Protein 4RNL (pdb70)

Solvent-accessible surface area: 49473 Å² total

InterPro domains:
  IPR008183 Aldose 1-/Glucose-6-phosphate 1-epimerase [PF01263] (24-338)
  IPR011013 Galactose mutarotase-like domain superfamily [SSF74650] (11-341)
  IPR014718 Glycoside hydrolase-type carbohydrate-binding [G3DSA:2.70.98.10] (1-343)
  IPR015443 Aldose 1-epimerase/Galactose mutarotase [PIRSF005096] (6-342)
  IPR047215 Galactose mutarotase-like [cd09019] (24-340)

Sequence (1356 aa):
ARTQQVSSREEPFGTLDDGTRVDRWTLESGPAGLRVRVLTYGGIVQTVEAPDRDGRGQLALGFADLASYAAHGGSYFGALVGRYANRIAGASFVLDGRTDALTPNNGRHSLHGGPGGFSSRVVWDAREVDGGVQLHRVSPDGEEGFPGALDVRVTYTLSAGALRRIVSCATTDAPTVVNLTNHTYLNLGGDGSGSAAGHELRLAASSRRYTPVDGTGIPVPGAPAEVTGTRFDFRAARAVAGAYDHNFALDGGVRREAPRTVAELYDPRSGRALALATTEPGLQLYTADHLDGTLTGTSGVPYGPAAGLALETQHFPDSPNRPDFPSTVLRPGESYRSETVYAFSVRNARTQVSREPFGTLDDGTRVDRWTLESGPAGLRVRVLTYGGIVQTVEAPDRDGRGQLALGFADLASYAAHGGSYFGALVGRYANRIAGASFVLDGRRTDALTPNNGRHSLHGGPGGFSSRVVWDAREVDGGVQLHRVSPDGEEGFPGALDVRRVTYTLSAGALRRIVSCATTDAPTVVNLTNHTYLNLGGDGSGSAAGHELRLAASSRRYTPVDGTGIPVPGAPAEVTGTRFDFRAARAVAGAYDHNFALDGGVREAPRTVAELYDPRSGRALALATTEPGLQLYTADHLDGTLTGTSGVPYGPAAGLALETQHFPDSPNRPDFPSTVLRPGESYRSETVYAFSVRARTQVSREPFGTLDDGTRVDRWTLESGPAGLRVRRVLTYGGIVQTVEAPDRDGRGQLALGFADLASYAAHGGSYFGALVGRYANRIAGASFVLDGRTDALTPNNGRRHSLHGGPGGFSSRVVWDAREVDGGVQLHRVSPDGEEGFPGALDVRRVTYTLSAGALRRIVSCATTDAPTVVVNLTNHTYLNLGGDGSGSAAGHELRLAASSRRYTPVDGTGIPVPGAPAEVTGTRRFDFRAARAVAGAYDHNFALDGGVREAPRTVAELYDPRSGRALALATTEPGLQLYTADHLDGTLTGTSGVPYGPAAGLALETQHFPDSPNRPDFPSTVLRPGESYRSETVYAFSVRRTQVSREPFGTTLDDGTRVDRWTLESGPAGLRVRVLTYGGIVQTVEAPDRDGRGQLALGFADLASYAAHGGSYFGALVGRYANRIAGASFVLDGRTDALTPNNGRHSLHGGPGGFSRVVWDAREVDGGVQQLHRVSPDGEEGFPGALDVRVTYTLSAGALRRIVSCATTDAPTVVNLTNHTYLNLGGDGSGSAAGHELRLAASSRYTPVDGTGIPVPGAPAEVTGTRRFDFRAARAVAGAYDHNFALDGGVREAPRTVAELYDPRSGRALALATTEPGLQLYTADHLDGTLTGTSGVPYGPAAGLALETQHFPDSPNRPDFPSTVLRPGESYRSETVYAFSVR

CATH classification: 2.70.98.10

Structure (mmCIF, N/CA/C/O backbone):
data_4RNL
#
_entry.id   4RNL
#
_cell.length_a   47.425
_cell.length_b   115.800
_cell.length_c   261.345
_cell.angle_alpha   90.00
_cell.angle_beta   90.00
_cell.angle_gamma   90.00
#
_symmetry.space_group_name_H-M   'P 21 21 21'
#
loop_
_entity.id
_entity.type
_entity.pdbx_description
1 polymer 'possible galactose mutarotase'
2 non-polymer GLYCEROL
3 non-polymer 'PHOSPHATE ION'
4 water water
#
loop_
_atom_site.group_PDB
_atom_site.id
_atom_site.type_symbol
_atom_site.label_atom_id
_atom_site.label_alt_id
_atom_site.label_comp_id
_atom_site.label_asym_id
_atom_site.label_entity_id
_atom_site.label_seq_id
_atom_site.pdbx_PDB_ins_code
_atom_site.Cartn_x
_atom_site.Cartn_y
_atom_site.Cartn_z
_atom_site.occupancy
_atom_site.B_iso_or_equiv
_atom_site.auth_seq_id
_atom_site.auth_comp_id
_atom_site.auth_asym_id
_atom_site.auth_atom_id
_atom_site.pdbx_PDB_model_num
ATOM 1 N N . ALA A 1 3 ? 29.086 45.264 194.439 1.00 39.71 0 ALA A N 1
ATOM 2 C CA . ALA A 1 3 ? 29.219 44.150 193.509 1.00 38.32 0 ALA A CA 1
ATOM 3 C C . ALA A 1 3 ? 28.319 42.984 193.912 1.00 37.56 0 ALA A C 1
ATOM 4 O O . ALA A 1 3 ? 28.021 42.785 195.093 1.00 36.92 0 ALA A O 1
ATOM 14 N N . ARG A 1 5 ? 27.674 38.689 193.658 1.00 23.14 2 ARG A N 1
ATOM 15 C CA . ARG A 1 5 ? 28.477 37.469 193.603 1.00 22.25 2 ARG A CA 1
ATOM 16 C C . ARG A 1 5 ? 28.509 36.922 192.177 1.00 26.05 2 ARG A C 1
ATOM 17 O O . ARG A 1 5 ? 27.495 36.927 191.485 1.00 23.41 2 ARG A O 1
ATOM 25 N N . THR A 1 6 ? 29.665 36.447 191.733 1.00 17.05 3 THR A N 1
ATOM 26 C CA . THR A 1 6 ? 29.746 35.892 190.386 1.00 15.60 3 THR A CA 1
ATOM 27 C C . THR A 1 6 ? 29.009 34.559 190.288 1.00 15.81 3 THR A C 1
ATOM 28 O O . THR A 1 6 ? 29.233 33.655 191.099 1.00 17.88 3 THR A O 1
ATOM 32 N N . GLN A 1 7 ? 28.100 34.454 189.321 1.00 15.33 4 GLN A N 1
ATOM 33 C CA A GLN A 1 7 ? 27.359 33.214 189.084 0.56 16.21 4 GLN A CA 1
ATOM 34 C CA B GLN A 1 7 ? 27.366 33.217 189.094 0.44 16.39 4 GLN A CA 1
ATOM 35 C C . GLN A 1 7 ? 28.060 32.423 187.995 1.00 17.17 4 GLN A C 1
ATOM 36 O O . GLN A 1 7 ? 28.367 32.966 186.933 1.00 20.21 4 GLN A O 1
ATOM 47 N N . VAL A 1 8 ? 28.320 31.144 188.258 1.00 15.10 5 VAL A N 1
ATOM 48 C CA . VAL A 1 8 ? 29.020 30.298 187.289 1.00 15.04 5 VAL A CA 1
ATOM 49 C C . VAL A 1 8 ? 28.125 29.122 186.898 1.00 18.67 5 VAL A C 1
ATOM 50 O O . VAL A 1 8 ? 27.558 28.455 187.765 1.00 20.54 5 VAL A O 1
ATOM 54 N N . SER A 1 9 ? 27.977 28.894 185.596 1.00 14.15 6 SER A N 1
ATOM 55 C CA A SER A 1 9 ? 27.097 27.861 185.056 0.25 21.39 6 SER A CA 1
ATOM 56 C CA B SER A 1 9 ? 27.174 27.776 185.125 0.75 21.67 6 SER A CA 1
ATOM 57 C C . SER A 1 9 ? 27.769 27.184 183.854 1.00 18.17 6 SER A C 1
ATOM 58 O O . SER A 1 9 ? 28.556 27.813 183.160 1.00 18.83 6 SER A O 1
ATOM 63 N N . ARG A 1 10 ? 27.424 25.932 183.586 1.00 17.26 7 ARG A N 1
ATOM 64 C CA . ARG A 1 10 ? 27.985 25.203 182.451 1.00 16.58 7 ARG A CA 1
ATOM 65 C C . ARG A 1 10 ? 26.881 24.468 181.710 1.00 18.85 7 ARG A C 1
ATOM 66 O O . ARG A 1 10 ? 25.980 23.883 182.335 1.00 20.18 7 ARG A O 1
ATOM 74 N N . GLU A 1 11 ? 26.923 24.516 180.379 1.00 15.17 8 GLU A N 1
ATOM 75 C CA A GLU A 1 11 ? 25.981 23.756 179.555 0.62 18.55 8 GLU A CA 1
ATOM 76 C CA B GLU A 1 11 ? 25.984 23.759 179.551 0.38 19.59 8 GLU A CA 1
ATOM 77 C C . GLU A 1 11 ? 26.706 23.211 178.329 1.00 17.31 8 GLU A C 1
ATOM 78 O O . GLU A 1 11 ? 27.731 23.750 177.928 1.00 17.96 8 GLU A O 1
ATOM 89 N N . PRO A 1 12 ? 26.185 22.120 177.740 1.00 18.71 9 PRO A N 1
ATOM 90 C CA . PRO A 1 12 ? 26.815 21.626 176.509 1.00 19.73 9 PRO A CA 1
ATOM 91 C C . PRO A 1 12 ? 26.745 22.701 175.426 1.00 19.80 9 PRO A C 1
ATOM 92 O O . PRO A 1 12 ? 25.754 23.442 175.384 1.00 19.90 9 PRO A O 1
ATOM 96 N N . PHE A 1 13 ? 27.768 22.785 174.579 1.00 18.08 10 PHE A N 1
ATOM 97 C CA . PHE A 1 13 ? 27.808 23.782 173.507 1.00 19.28 10 PHE A CA 1
ATOM 98 C C . PHE A 1 13 ? 27.874 23.128 172.128 1.00 22.44 10 PHE A C 1
ATOM 99 O O . PHE A 1 13 ? 27.768 23.809 171.106 1.00 28.32 10 PHE A O 1
ATOM 107 N N . GLY A 1 14 ? 28.033 21.805 172.108 1.00 23.58 11 GLY A N 1
ATOM 108 C CA . GLY A 1 14 ? 27.950 21.034 170.876 1.00 26.77 11 GLY A CA 1
ATOM 109 C C . GLY A 1 14 ? 29.072 20.019 170.779 1.00 22.96 11 GLY A C 1
ATOM 110 O O . GLY A 1 14 ? 29.755 19.757 171.764 1.00 18.83 11 GLY A O 1
ATOM 111 N N . THR A 1 15 ? 29.269 19.448 169.595 1.00 19.35 12 THR A N 1
ATOM 112 C CA . THR A 1 15 ? 30.366 18.504 169.386 1.00 18.16 12 THR A CA 1
ATOM 113 C C . THR A 1 15 ? 31.200 18.913 168.181 1.00 17.67 12 THR A C 1
ATOM 114 O O . THR A 1 15 ? 30.665 19.388 167.177 1.00 23.26 12 THR A O 1
ATOM 118 N N . LEU A 1 16 ? 32.508 18.712 168.274 1.00 16.65 13 LEU A N 1
ATOM 119 C CA . LEU A 1 16 ? 33.386 18.891 167.124 1.00 16.98 13 LEU A CA 1
ATOM 120 C C . LEU A 1 16 ? 33.086 17.808 166.103 1.00 21.56 13 LEU A C 1
ATOM 121 O O . LEU A 1 16 ? 32.359 16.854 166.395 1.00 22.59 13 LEU A O 1
ATOM 126 N N . ASP A 1 17 ? 33.633 17.957 164.902 1.00 25.59 14 ASP A N 1
ATOM 127 C CA . ASP A 1 17 ? 33.408 16.975 163.850 1.00 25.71 14 ASP A CA 1
ATOM 128 C C . ASP A 1 17 ? 33.783 15.563 164.301 1.00 24.18 14 ASP A C 1
ATOM 129 O O . ASP A 1 17 ? 33.071 14.609 163.989 1.00 28.18 14 ASP A O 1
ATOM 134 N N . ASP A 1 18 ? 34.864 15.430 165.071 1.00 21.47 15 ASP A N 1
ATOM 135 C CA . ASP A 1 18 ? 35.294 14.102 165.531 1.00 24.35 15 ASP A CA 1
ATOM 136 C C . ASP A 1 18 ? 34.461 13.555 166.690 1.00 23.87 15 ASP A C 1
ATOM 137 O O . ASP A 1 18 ? 34.709 12.449 167.179 1.00 24.28 15 ASP A O 1
ATOM 142 N N . GLY A 1 19 ? 33.492 14.341 167.145 1.00 21.27 16 GLY A N 1
ATOM 143 C CA . GLY A 1 19 ? 32.563 13.872 168.154 1.00 21.29 16 GLY A CA 1
ATOM 144 C C . GLY A 1 19 ? 32.909 14.344 169.549 1.00 23.16 16 GLY A C 1
ATOM 145 O O . GLY A 1 19 ? 32.178 14.073 170.497 1.00 20.63 16 GLY A O 1
ATOM 146 N N . THR A 1 20 ? 34.020 15.060 169.682 1.00 18.67 17 THR A N 1
ATOM 147 C CA . THR A 1 20 ? 34.435 15.527 171.000 1.00 19.89 17 THR A CA 1
ATOM 148 C C . THR A 1 20 ? 33.452 16.557 171.541 1.00 19.29 17 THR A C 1
ATOM 149 O O . THR A 1 20 ? 33.163 17.549 170.884 1.00 19.06 17 THR A O 1
ATOM 153 N N . ARG A 1 21 ? 32.942 16.325 172.745 1.00 17.99 18 ARG A N 1
ATOM 154 C CA . ARG A 1 21 ? 31.986 17.254 173.339 1.00 16.59 18 ARG A CA 1
ATOM 155 C C . ARG A 1 21 ? 32.652 18.535 173.839 1.00 14.90 18 ARG A C 1
ATOM 156 O O . ARG A 1 21 ? 33.747 18.506 174.394 1.00 17.69 18 ARG A O 1
ATOM 164 N N . VAL A 1 22 ? 31.976 19.655 173.626 1.00 16.13 19 VAL A N 1
ATOM 165 C CA . VAL A 1 22 ? 32.462 20.960 174.052 1.00 12.83 19 VAL A CA 1
ATOM 166 C C . VAL A 1 22 ? 31.413 21.581 174.973 1.00 16.22 19 VAL A C 1
ATOM 167 O O . VAL A 1 22 ? 30.221 21.504 174.691 1.00 14.37 19 VAL A O 1
ATOM 171 N N . ASP A 1 23 ? 31.861 22.161 176.084 1.00 17.45 20 ASP A N 1
ATOM 172 C CA . ASP A 1 23 ? 30.968 22.839 177.022 1.00 16.24 20 ASP A CA 1
ATOM 173 C C . ASP A 1 23 ? 31.164 24.348 176.957 1.00 14.45 20 ASP A C 1
ATOM 174 O O . ASP A 1 23 ? 32.241 24.825 176.600 1.00 14.31 20 ASP A O 1
ATOM 179 N N . ARG A 1 24 ? 30.117 25.097 177.300 1.00 13.53 21 ARG A N 1
ATOM 180 C CA . ARG A 1 24 ? 30.223 26.553 177.436 1.00 11.18 21 ARG A CA 1
ATOM 181 C C . ARG A 1 24 ? 30.005 26.955 178.892 1.00 13.71 21 ARG A C 1
ATOM 182 O O . ARG A 1 24 ? 28.992 26.604 179.495 1.00 15.51 21 ARG A O 1
ATOM 190 N N . TRP A 1 25 ? 30.963 27.675 179.461 1.00 12.70 22 TRP A N 1
ATOM 191 C CA . TRP A 1 25 ? 30.853 28.138 180.841 1.00 12.16 22 TRP A CA 1
ATOM 192 C C . TRP A 1 25 ? 30.457 29.601 180.842 1.00 15.45 22 TRP A C 1
ATOM 193 O O . TRP A 1 25 ? 31.037 30.410 180.109 1.00 16.61 22 TRP A O 1
ATOM 204 N N . THR A 1 26 ? 29.461 29.943 181.655 1.00 11.80 23 THR A N 1
ATOM 205 C CA . THR A 1 26 ? 28.982 31.319 181.726 1.00 12.36 23 THR A CA 1
ATOM 206 C C . THR A 1 26 ? 29.328 31.916 183.076 1.00 16.32 23 THR A C 1
ATOM 207 O O . THR A 1 26 ? 28.985 31.355 184.120 1.00 17.65 23 THR A O 1
ATOM 211 N N . LEU A 1 27 ? 30.038 33.041 183.045 1.00 12.24 24 LEU A N 1
ATOM 212 C CA . LEU A 1 27 ? 30.379 33.783 184.254 1.00 12.86 24 LEU A CA 1
ATOM 213 C C . LEU A 1 27 ? 29.548 35.055 184.231 1.00 16.65 24 LEU A C 1
ATOM 214 O O . LEU A 1 27 ? 29.605 35.817 183.262 1.00 13.78 24 LEU A O 1
ATOM 219 N N . GLU A 1 28 ? 28.763 35.285 185.281 1.00 17.45 25 GLU A N 1
ATOM 220 C CA . GLU A 1 28 ? 27.837 36.413 185.305 1.00 13.40 25 GLU A CA 1
ATOM 221 C C . GLU A 1 28 ? 27.965 37.192 186.611 1.00 19.19 25 GLU A C 1
ATOM 222 O O . GLU A 1 28 ? 27.785 36.620 187.685 1.00 16.96 25 GLU A O 1
ATOM 228 N N . SER A 1 29 ? 28.262 38.490 186.526 1.00 14.58 26 SER A N 1
ATOM 229 C CA . SER A 1 29 ? 28.359 39.319 187.729 1.00 16.21 26 SER A CA 1
ATOM 230 C C . SER A 1 29 ? 27.297 40.413 187.814 1.00 19.12 26 SER A C 1
ATOM 231 O O . SER A 1 29 ? 27.435 41.357 188.592 1.00 17.51 26 SER A O 1
ATOM 234 N N . GLY A 1 30 ? 26.239 40.284 187.018 1.00 19.55 27 GLY A N 1
ATOM 235 C CA . GLY A 1 30 ? 25.084 41.165 187.147 1.00 24.60 27 GLY A CA 1
ATOM 236 C C . GLY A 1 30 ? 25.061 42.306 186.145 1.00 24.43 27 GLY A C 1
ATOM 237 O O . GLY A 1 30 ? 26.018 42.493 185.391 1.00 22.66 27 GLY A O 1
ATOM 238 N N . PRO A 1 31 ? 23.971 43.086 186.137 1.00 28.14 28 PRO A N 1
ATOM 239 C CA . PRO A 1 31 ? 23.825 44.151 185.135 1.00 29.54 28 PRO A CA 1
ATOM 240 C C . PRO A 1 31 ? 24.916 45.224 185.210 1.00 34.54 28 PRO A C 1
ATOM 241 O O . PRO A 1 31 ? 25.289 45.781 184.177 1.00 38.24 28 PRO A O 1
ATOM 245 N N . ALA A 1 32 ? 25.437 45.494 186.401 1.00 31.01 29 ALA A N 1
ATOM 246 C CA . ALA A 1 32 ? 26.501 46.485 186.543 1.00 31.02 29 ALA A CA 1
ATOM 247 C C . ALA A 1 32 ? 27.870 45.861 186.307 1.00 30.29 29 ALA A C 1
ATOM 248 O O . ALA A 1 32 ? 28.888 46.555 186.299 1.00 28.52 29 ALA A O 1
ATOM 250 N N . GLY A 1 33 ? 27.888 44.543 186.128 1.00 24.22 30 GLY A N 1
ATOM 251 C CA . GLY A 1 33 ? 29.124 43.821 185.894 1.00 22.15 30 GLY A CA 1
ATOM 252 C C . GLY A 1 33 ? 29.215 43.294 184.477 1.00 18.27 30 GLY A C 1
ATOM 253 O O . GLY A 1 33 ? 28.861 43.986 183.521 1.00 26.14 30 GLY A O 1
ATOM 254 N N . LEU A 1 34 ? 29.689 42.061 184.342 1.00 16.67 31 LEU A N 1
ATOM 255 C CA . LEU A 1 34 ? 29.915 41.476 183.035 1.00 16.20 31 LEU A CA 1
ATOM 256 C C . LEU A 1 34 ? 29.203 40.154 182.904 1.00 15.32 31 LEU A C 1
ATOM 257 O O . LEU A 1 34 ? 28.862 39.515 183.901 1.00 15.77 31 LEU A O 1
ATOM 262 N N . ARG A 1 35 ? 29.008 39.732 181.662 1.00 15.11 32 ARG A N 1
ATOM 263 C CA . ARG A 1 35 ? 28.764 38.325 181.378 1.00 14.79 32 ARG A CA 1
ATOM 264 C C . ARG A 1 35 ? 29.859 37.905 180.408 1.00 13.46 32 ARG A C 1
ATOM 265 O O . ARG A 1 35 ? 30.096 38.568 179.384 1.00 14.46 32 ARG A O 1
ATOM 273 N N . VAL A 1 36 ? 30.559 36.841 180.768 1.00 12.25 33 VAL A N 1
ATOM 274 C CA . VAL A 1 36 ? 31.618 36.293 179.940 1.00 11.83 33 VAL A CA 1
ATOM 275 C C . VAL A 1 36 ? 31.313 34.825 179.730 1.00 15.23 33 VAL A C 1
ATOM 276 O O . VAL A 1 36 ? 30.970 34.119 180.679 1.00 17.29 33 VAL A O 1
ATOM 280 N N . ARG A 1 37 ? 31.410 34.360 178.489 1.00 11.09 34 ARG A N 1
ATOM 281 C CA . ARG A 1 37 ? 31.225 32.936 178.223 1.00 10.51 34 ARG A CA 1
ATOM 282 C C . ARG A 1 37 ? 32.514 32.351 177.663 1.00 11.98 34 ARG A C 1
ATOM 283 O O . ARG A 1 37 ? 33.135 32.952 176.785 1.00 10.77 34 ARG A O 1
ATOM 291 N N . VAL A 1 38 ? 32.900 31.184 178.174 1.00 11.89 35 VAL A N 1
ATOM 292 C CA . VAL A 1 38 ? 34.171 30.548 177.836 1.00 11.11 35 VAL A CA 1
ATOM 293 C C . VAL A 1 38 ? 33.916 29.110 177.384 1.00 14.53 35 VAL A C 1
ATOM 294 O O . VAL A 1 38 ? 33.154 28.371 178.024 1.00 14.18 35 VAL A O 1
ATOM 298 N N . LEU A 1 39 ? 34.540 28.719 176.277 1.00 12.24 36 LEU A N 1
ATOM 299 C CA . LEU A 1 39 ? 34.344 27.374 175.726 1.00 10.31 36 LEU A CA 1
ATOM 300 C C . LEU A 1 39 ? 35.486 26.463 176.124 1.00 11.31 36 LEU A C 1
ATOM 301 O O . LEU A 1 39 ? 36.630 26.911 176.213 1.00 13.40 36 LEU A O 1
ATOM 306 N N . THR A 1 40 ? 35.201 25.179 176.339 1.00 11.78 37 THR A N 1
ATOM 307 C CA . THR A 1 40 ? 36.284 24.225 176.598 1.00 12.00 37 THR A CA 1
ATOM 308 C C . THR A 1 40 ? 37.086 23.965 175.322 1.00 15.25 37 THR A C 1
ATOM 309 O O . THR A 1 40 ? 38.206 23.451 175.374 1.00 15.33 37 THR A O 1
ATOM 313 N N . TYR A 1 41 ? 36.514 24.311 174.172 1.00 14.48 38 TYR A N 1
ATOM 314 C CA . TYR A 1 41 ? 37.274 24.233 172.917 1.00 12.72 38 TYR A CA 1
ATOM 315 C C . TYR A 1 41 ? 38.173 25.450 172.801 1.00 12.36 38 TYR A C 1
ATOM 316 O O . TYR A 1 41 ? 37.684 26.582 172.751 1.00 11.41 38 TYR A O 1
ATOM 325 N N . GLY A 1 42 ? 39.484 25.218 172.777 1.00 13.45 39 GLY A N 1
ATOM 326 C CA . GLY A 1 42 ? 40.448 26.279 172.551 1.00 10.68 39 GLY A CA 1
ATOM 327 C C . GLY A 1 42 ? 40.425 27.383 173.588 1.00 11.16 39 GLY A C 1
ATOM 328 O O . GLY A 1 42 ? 40.947 28.476 173.346 1.00 13.63 39 GLY A O 1
ATOM 329 N N . GLY A 1 43 ? 39.823 27.106 174.741 1.00 10.13 40 GLY A N 1
ATOM 330 C CA . GLY A 1 43 ? 39.711 28.083 175.816 1.00 9.81 40 GLY A CA 1
ATOM 331 C C . GLY A 1 43 ? 39.085 29.377 175.338 1.00 15.27 40 GLY A C 1
ATOM 332 O O . GLY A 1 43 ? 39.355 30.455 175.869 1.00 11.46 40 GLY A O 1
ATOM 333 N N . ILE A 1 44 ? 38.236 29.262 174.326 1.00 9.63 41 ILE A N 1
ATOM 334 C CA . ILE A 1 44 ? 37.754 30.432 173.600 1.00 10.67 41 ILE A CA 1
ATOM 335 C C . ILE A 1 44 ? 36.832 31.306 174.450 1.00 12.95 41 ILE A C 1
ATOM 336 O O . ILE A 1 44 ? 35.872 30.827 175.044 1.00 12.73 41 ILE A O 1
ATOM 341 N N . VAL A 1 45 ? 37.138 32.594 174.517 1.00 11.74 42 VAL A N 1
ATOM 342 C CA . VAL A 1 45 ? 36.209 33.545 175.102 1.00 11.09 42 VAL A CA 1
ATOM 343 C C . VAL A 1 45 ? 35.197 33.872 174.008 1.00 9.58 42 VAL A C 1
ATOM 344 O O . VAL A 1 45 ? 35.484 34.633 173.072 1.00 12.43 42 VAL A O 1
ATOM 348 N N . GLN A 1 46 ? 34.015 33.277 174.116 1.00 9.96 43 GLN A N 1
ATOM 349 C CA . GLN A 1 46 ? 33.010 33.379 173.061 1.00 11.23 43 GLN A CA 1
ATOM 350 C C . GLN A 1 46 ? 32.302 34.723 173.081 1.00 15.88 43 GLN A C 1
ATOM 351 O O . GLN A 1 46 ? 32.056 35.321 172.027 1.00 19.95 43 GLN A O 1
ATOM 357 N N . THR A 1 47 ? 31.958 35.194 174.274 1.00 13.61 44 THR A N 1
ATOM 358 C CA . THR A 1 47 ? 31.317 36.502 174.398 1.00 14.59 44 THR A CA 1
ATOM 359 C C . THR A 1 47 ? 31.764 37.257 175.653 1.00 12.53 44 THR A C 1
ATOM 360 O O . THR A 1 47 ? 32.112 36.660 176.675 1.00 10.31 44 THR A O 1
ATOM 364 N N . VAL A 1 48 ? 31.748 38.581 175.545 1.00 11.50 45 VAL A N 1
ATOM 365 C CA . VAL A 1 48 ? 32.016 39.492 176.648 1.00 11.66 45 VAL A CA 1
ATOM 366 C C . VAL A 1 48 ? 30.956 40.589 176.568 1.00 14.18 45 VAL A C 1
ATOM 367 O O . VAL A 1 48 ? 30.840 41.272 175.546 1.00 13.12 45 VAL A O 1
ATOM 371 N N . GLU A 1 49 ? 30.163 40.737 177.622 1.00 12.64 46 GLU A N 1
ATOM 372 C CA . GLU A 1 49 ? 29.104 41.744 177.645 1.00 12.88 46 GLU A CA 1
ATOM 373 C C . GLU A 1 49 ? 29.313 42.705 178.806 1.00 15.61 46 GLU A C 1
ATOM 374 O O . GLU A 1 49 ? 29.570 42.275 179.928 1.00 12.59 46 GLU A O 1
ATOM 380 N N . ALA A 1 50 ? 29.176 44.000 178.527 1.00 11.81 47 ALA A N 1
ATOM 381 C CA . ALA A 1 50 ? 29.475 45.054 179.491 1.00 12.87 47 ALA A CA 1
ATOM 382 C C . ALA A 1 50 ? 28.557 46.243 179.229 1.00 12.80 47 ALA A C 1
ATOM 383 O O . ALA A 1 50 ? 28.159 46.481 178.082 1.00 12.74 47 ALA A O 1
ATOM 385 N N . PRO A 1 51 ? 28.234 47.011 180.280 1.00 15.13 48 PRO A N 1
ATOM 386 C CA . PRO A 1 51 ? 27.321 48.149 180.097 1.00 14.37 48 PRO A CA 1
ATOM 387 C C . PRO A 1 51 ? 27.976 49.364 179.442 1.00 15.83 48 PRO A C 1
ATOM 388 O O . PRO A 1 51 ? 29.179 49.600 179.635 1.00 14.24 48 PRO A O 1
ATOM 392 N N . ASP A 1 52 ? 27.189 50.122 178.674 1.00 15.95 49 ASP A N 1
ATOM 393 C CA . ASP A 1 52 ? 27.638 51.409 178.146 1.00 17.34 49 ASP A CA 1
ATOM 394 C C . ASP A 1 52 ? 27.377 52.491 179.196 1.00 19.10 49 ASP A C 1
ATOM 395 O O . ASP A 1 52 ? 26.930 52.179 180.306 1.00 17.64 49 ASP A O 1
ATOM 400 N N . ARG A 1 53 ? 27.623 53.754 178.853 1.00 16.78 50 ARG A N 1
ATOM 401 C CA . ARG A 1 53 ? 27.456 54.834 179.829 1.00 19.33 50 ARG A CA 1
ATOM 402 C C . ARG A 1 53 ? 26.006 55.028 180.291 1.00 23.20 50 ARG A C 1
ATOM 403 O O . ARG A 1 53 ? 25.767 55.641 181.329 1.00 23.68 50 ARG A O 1
ATOM 411 N N . ASP A 1 54 ? 25.046 54.514 179.527 1.00 19.88 51 ASP A N 1
ATOM 412 C CA . ASP A 1 54 ? 23.637 54.574 179.936 1.00 21.16 51 ASP A CA 1
ATOM 413 C C . ASP A 1 54 ? 23.236 53.321 180.719 1.00 23.78 51 ASP A C 1
ATOM 414 O O . ASP A 1 54 ? 22.085 53.180 181.150 1.00 23.69 51 ASP A O 1
ATOM 419 N N . GLY A 1 55 ? 24.190 52.418 180.898 1.00 21.02 52 GLY A N 1
ATOM 420 C CA . GLY A 1 55 ? 23.965 51.201 181.654 1.00 21.93 52 GLY A CA 1
ATOM 421 C C . GLY A 1 55 ? 23.475 50.037 180.816 1.00 24.50 52 GLY A C 1
ATOM 422 O O . GLY A 1 55 ? 23.132 48.990 181.355 1.00 21.80 52 GLY A O 1
ATOM 436 N N . ARG A 1 57 ? 23.625 46.849 178.512 1.00 15.92 54 ARG A N 1
ATOM 437 C CA . ARG A 1 57 ? 24.538 45.751 178.203 1.00 16.24 54 ARG A CA 1
ATOM 438 C C . ARG A 1 57 ? 24.701 45.554 176.688 1.00 17.23 54 ARG A C 1
ATOM 439 O O . ARG A 1 57 ? 23.736 45.673 175.934 1.00 18.74 54 ARG A O 1
ATOM 447 N N . GLY A 1 58 ? 25.923 45.269 176.245 1.00 15.19 55 GLY A N 1
ATOM 448 C CA . GLY A 1 58 ? 26.172 44.983 174.841 1.00 13.01 55 GLY A CA 1
ATOM 449 C C . GLY A 1 58 ? 27.317 44.003 174.678 1.00 13.77 55 GLY A C 1
ATOM 450 O O . GLY A 1 58 ? 28.237 43.981 175.504 1.00 12.78 55 GLY A O 1
ATOM 451 N N . GLN A 1 59 ? 27.264 43.189 173.625 1.00 12.33 56 GLN A N 1
ATOM 452 C CA . GLN A 1 59 ? 28.281 42.147 173.396 1.00 11.37 56 GLN A CA 1
ATOM 453 C C . GLN A 1 59 ? 29.431 42.755 172.615 1.00 11.54 56 GLN A C 1
ATOM 454 O O . GLN A 1 59 ? 29.207 43.381 171.573 1.00 11.41 56 GLN A O 1
ATOM 460 N N . LEU A 1 60 ? 30.656 42.571 173.110 1.00 10.39 57 LEU A N 1
ATOM 461 C CA . LEU A 1 60 ? 31.807 43.312 172.602 1.00 10.23 57 LEU A CA 1
ATOM 462 C C . LEU A 1 60 ? 32.848 42.466 171.870 1.00 16.70 57 LEU A C 1
ATOM 463 O O . LEU A 1 60 ? 33.660 43.000 171.117 1.00 13.34 57 LEU A O 1
ATOM 468 N N . ALA A 1 61 ? 32.863 41.158 172.101 1.00 12.07 58 ALA A N 1
ATOM 469 C CA . ALA A 1 61 ? 33.949 40.344 171.528 1.00 10.79 58 ALA A CA 1
ATOM 470 C C . ALA A 1 61 ? 33.630 39.852 170.113 1.00 10.32 58 ALA A C 1
ATOM 471 O O . ALA A 1 61 ? 32.494 39.483 169.831 1.00 12.69 58 ALA A O 1
ATOM 473 N N . LEU A 1 62 ? 34.622 39.850 169.218 1.00 9.92 59 LEU A N 1
ATOM 474 C CA . LEU A 1 62 ? 34.420 39.223 167.915 1.00 10.47 59 LEU A CA 1
ATOM 475 C C . LEU A 1 62 ? 34.318 37.723 168.138 1.00 11.19 59 LEU A C 1
ATOM 476 O O . LEU A 1 62 ? 35.124 37.134 168.860 1.00 11.64 59 LEU A O 1
ATOM 481 N N . GLY A 1 63 ? 33.319 37.095 167.538 1.00 14.15 60 GLY A N 1
ATOM 482 C CA . GLY A 1 63 ? 33.137 35.671 167.741 1.00 12.67 60 GLY A CA 1
ATOM 483 C C . GLY A 1 63 ? 31.987 35.136 166.916 1.00 14.55 60 GLY A C 1
ATOM 484 O O . GLY A 1 63 ? 31.482 35.811 166.017 1.00 12.55 60 GLY A O 1
ATOM 485 N N . PHE A 1 64 ? 31.554 33.925 167.242 1.00 12.75 61 PHE A N 1
ATOM 486 C CA . PHE A 1 64 ? 30.459 33.290 166.520 1.00 13.24 61 PHE A CA 1
ATOM 487 C C . PHE A 1 64 ? 29.424 32.792 167.507 1.00 16.08 61 PHE A C 1
ATOM 488 O O . PHE A 1 64 ? 29.748 32.502 168.666 1.00 14.76 61 PHE A O 1
ATOM 496 N N . ALA A 1 65 ? 28.188 32.678 167.031 1.00 17.74 62 ALA A N 1
ATOM 497 C CA . ALA A 1 65 ? 27.082 32.186 167.841 1.00 21.51 62 ALA A CA 1
ATOM 498 C C . ALA A 1 65 ? 27.193 30.685 168.073 1.00 23.55 62 ALA A C 1
ATOM 499 O O . ALA A 1 65 ? 26.665 30.166 169.059 1.00 21.83 62 ALA A O 1
ATOM 501 N N . ASP A 1 66 ? 27.889 29.994 167.172 1.00 20.48 63 ASP A N 1
ATOM 502 C CA . ASP A 1 66 ? 27.855 28.534 167.147 1.00 22.52 63 ASP A CA 1
ATOM 503 C C . ASP A 1 66 ? 29.237 27.889 167.094 1.00 18.69 63 ASP A C 1
ATOM 504 O O . ASP A 1 66 ? 30.182 28.468 166.564 1.00 18.70 63 ASP A O 1
ATOM 509 N N . LEU A 1 67 ? 29.339 26.671 167.616 1.00 18.29 64 LEU A N 1
ATOM 510 C CA . LEU A 1 67 ? 30.605 25.948 167.648 1.00 19.77 64 LEU A CA 1
ATOM 511 C C . LEU A 1 67 ? 31.146 25.651 166.248 1.00 18.43 64 LEU A C 1
ATOM 512 O O . LEU A 1 67 ? 32.343 25.785 166.003 1.00 20.51 64 LEU A O 1
ATOM 517 N N . ALA A 1 68 ? 30.257 25.259 165.340 1.00 18.84 65 ALA A N 1
ATOM 518 C CA . ALA A 1 68 ? 30.643 24.884 163.977 1.00 21.96 65 ALA A CA 1
ATOM 519 C C . ALA A 1 68 ? 31.448 25.973 163.274 1.00 21.78 65 ALA A C 1
ATOM 520 O O . ALA A 1 68 ? 32.388 25.679 162.533 1.00 23.67 65 ALA A O 1
ATOM 522 N N . SER A 1 69 ? 31.084 27.228 163.523 1.00 18.11 66 SER A N 1
ATOM 523 C CA . SER A 1 69 ? 31.783 28.364 162.925 1.00 18.16 66 SER A CA 1
ATOM 524 C C . SER A 1 69 ? 33.222 28.452 163.439 1.00 18.87 66 SER A C 1
ATOM 525 O O . SER A 1 69 ? 34.145 28.720 162.669 1.00 20.27 66 SER A O 1
ATOM 528 N N . TYR A 1 70 ? 33.413 28.233 164.738 1.00 14.80 67 TYR A N 1
ATOM 529 C CA . TYR A 1 70 ? 34.757 28.228 165.318 1.00 13.88 67 TYR A CA 1
ATOM 530 C C . TYR A 1 70 ? 35.594 27.079 164.773 1.00 17.46 67 TYR A C 1
ATOM 531 O O . TYR A 1 70 ? 36.793 27.234 164.513 1.00 21.72 67 TYR A O 1
ATOM 540 N N . ALA A 1 71 ? 34.965 25.918 164.633 1.00 20.81 68 ALA A N 1
ATOM 541 C CA . ALA A 1 71 ? 35.633 24.741 164.092 1.00 19.06 68 ALA A CA 1
ATOM 542 C C . ALA A 1 71 ? 36.084 24.972 162.647 1.00 23.69 68 ALA A C 1
ATOM 543 O O . ALA A 1 71 ? 37.171 24.545 162.246 1.00 25.40 68 ALA A O 1
ATOM 545 N N . ALA A 1 72 ? 35.238 25.643 161.870 1.00 20.56 69 ALA A N 1
ATOM 546 C CA . ALA A 1 72 ? 35.490 25.851 160.443 1.00 23.22 69 ALA A CA 1
ATOM 547 C C . ALA A 1 72 ? 36.344 27.080 160.156 1.00 24.99 69 ALA A C 1
ATOM 548 O O . ALA A 1 72 ? 36.984 27.168 159.107 1.00 26.28 69 ALA A O 1
ATOM 550 N N . HIS A 1 73 ? 36.337 28.040 161.075 1.00 20.79 70 HIS A N 1
ATOM 551 C CA . HIS A 1 73 ? 37.057 29.292 160.856 1.00 21.88 70 HIS A CA 1
ATOM 552 C C . HIS A 1 73 ? 37.979 29.656 162.014 1.00 23.62 70 HIS A C 1
ATOM 553 O O . HIS A 1 73 ? 37.845 30.721 162.617 1.00 24.26 70 HIS A O 1
ATOM 560 N N . GLY A 1 74 ? 38.931 28.775 162.312 1.00 20.15 71 GLY A N 1
ATOM 561 C CA . GLY A 1 74 ? 39.852 29.003 163.411 1.00 19.87 71 GLY A CA 1
ATOM 562 C C . GLY A 1 74 ? 40.977 29.956 163.043 1.00 21.65 71 GLY A C 1
ATOM 563 O O . GLY A 1 74 ? 41.759 30.362 163.901 1.00 15.64 71 GLY A O 1
ATOM 564 N N . GLY A 1 75 ? 41.054 30.314 161.764 1.00 20.15 72 GLY A N 1
ATOM 565 C CA . GLY A 1 75 ? 42.137 31.147 161.264 1.00 21.40 72 GLY A CA 1
ATOM 566 C C . GLY A 1 75 ? 42.208 32.547 161.851 1.00 18.69 72 GLY A C 1
ATOM 567 O O . GLY A 1 75 ? 43.262 33.189 161.805 1.00 15.15 72 GLY A O 1
ATOM 568 N N . SER A 1 76 ? 41.090 33.032 162.384 1.00 14.20 73 SER A N 1
ATOM 569 C CA . SER A 1 76 ? 41.040 34.357 163.000 1.00 13.54 73 SER A CA 1
ATOM 570 C C . SER A 1 76 ? 41.479 34.315 164.451 1.00 12.51 73 SER A C 1
ATOM 571 O O . SER A 1 76 ? 41.735 35.358 165.059 1.00 13.44 73 SER A O 1
ATOM 574 N N . TYR A 1 77 ? 41.520 33.108 165.010 1.00 12.39 74 TYR A N 1
ATOM 575 C CA . TYR A 1 77 ? 41.789 32.904 166.430 1.00 12.34 74 TYR A CA 1
ATOM 576 C C . TYR A 1 77 ? 40.856 33.700 167.348 1.00 14.18 74 TYR A C 1
ATOM 577 O O . TYR A 1 77 ? 41.277 34.146 168.412 1.00 12.27 74 TYR A O 1
ATOM 586 N N . PHE A 1 78 ? 39.597 33.876 166.946 1.00 12.66 75 PHE A N 1
ATOM 587 C CA . PHE A 1 78 ? 38.646 34.618 167.775 1.00 15.03 75 PHE A CA 1
ATOM 588 C C . PHE A 1 78 ? 38.604 34.061 169.196 1.00 18.21 75 PHE A C 1
ATOM 589 O O . PHE A 1 78 ? 38.427 32.859 169.383 1.00 11.35 75 PHE A O 1
ATOM 597 N N . GLY A 1 79 ? 38.798 34.941 170.182 1.00 13.68 76 GLY A N 1
ATOM 598 C CA . GLY A 1 79 ? 38.690 34.614 171.599 1.00 11.73 76 GLY A CA 1
ATOM 599 C C . GLY A 1 79 ? 39.660 33.601 172.187 1.00 14.32 76 GLY A C 1
ATOM 600 O O . GLY A 1 79 ? 39.535 33.220 173.360 1.00 13.69 76 GLY A O 1
ATOM 601 N N . ALA A 1 80 ? 40.657 33.192 171.409 1.00 10.60 77 ALA A N 1
ATOM 602 C CA . ALA A 1 80 ? 41.335 31.931 171.690 1.00 13.00 77 ALA A CA 1
ATOM 603 C C . ALA A 1 80 ? 42.466 31.979 172.708 1.00 11.52 77 ALA A C 1
ATOM 604 O O . ALA A 1 80 ? 43.260 32.922 172.738 1.00 11.63 77 ALA A O 1
ATOM 606 N N . LEU A 1 81 ? 42.528 30.933 173.531 1.00 9.94 78 LEU A N 1
ATOM 607 C CA . LEU A 1 81 ? 43.722 30.617 174.311 1.00 11.82 78 LEU A CA 1
ATOM 608 C C . LEU A 1 81 ? 44.762 30.142 173.295 1.00 16.98 78 LEU A C 1
ATOM 609 O O . LEU A 1 81 ? 44.543 29.153 172.592 1.00 15.79 78 LEU A O 1
ATOM 614 N N . VAL A 1 82 ? 45.889 30.840 173.204 1.00 10.86 79 VAL A N 1
ATOM 615 C CA . VAL A 1 82 ? 46.880 30.520 172.186 1.00 9.34 79 VAL A CA 1
ATOM 616 C C . VAL A 1 82 ? 48.132 29.927 172.823 1.00 9.48 79 VAL A C 1
ATOM 617 O O . VAL A 1 82 ? 48.629 30.445 173.825 1.00 11.37 79 VAL A O 1
ATOM 621 N N . GLY A 1 83 ? 48.635 28.837 172.245 1.00 11.61 80 GLY A N 1
ATOM 622 C CA . GLY A 1 83 ? 49.844 28.182 172.740 1.00 12.44 80 GLY A CA 1
ATOM 623 C C . GLY A 1 83 ? 50.174 27.033 171.802 1.00 12.47 80 GLY A C 1
ATOM 624 O O . GLY A 1 83 ? 49.362 26.743 170.913 1.00 9.56 80 GLY A O 1
ATOM 625 N N . ARG A 1 84 ? 51.307 26.348 171.988 1.00 11.01 81 ARG A N 1
ATOM 626 C CA . ARG A 1 84 ? 52.219 26.532 173.121 1.00 13.39 81 ARG A CA 1
ATOM 627 C C . ARG A 1 84 ? 53.030 27.821 173.023 1.00 13.69 81 ARG A C 1
ATOM 628 O O . ARG A 1 84 ? 53.542 28.326 174.027 1.00 12.86 81 ARG A O 1
ATOM 636 N N . TYR A 1 85 ? 53.162 28.344 171.808 1.00 10.80 82 TYR A N 1
ATOM 637 C CA . TYR A 1 85 ? 53.930 29.575 171.598 1.00 9.93 82 TYR A CA 1
ATOM 638 C C . TYR A 1 85 ? 53.117 30.566 170.774 1.00 9.65 82 TYR A C 1
ATOM 639 O O . TYR A 1 85 ? 52.839 30.331 169.596 1.00 13.17 82 TYR A O 1
ATOM 648 N N . ALA A 1 86 ? 52.741 31.678 171.396 1.00 11.58 83 ALA A N 1
ATOM 649 C CA . ALA A 1 86 ? 51.908 32.674 170.722 1.00 12.36 83 ALA A CA 1
ATOM 650 C C . ALA A 1 86 ? 52.762 33.509 169.783 1.00 12.14 83 ALA A C 1
ATOM 651 O O . ALA A 1 86 ? 53.902 33.858 170.105 1.00 16.11 83 ALA A O 1
ATOM 653 N N . ASN A 1 87 ? 52.175 33.859 168.645 1.00 11.15 84 ASN A N 1
ATOM 654 C CA . ASN A 1 87 ? 52.870 34.551 167.559 1.00 10.90 84 ASN A CA 1
ATOM 655 C C . ASN A 1 87 ? 53.898 33.675 166.830 1.00 10.79 84 ASN A C 1
ATOM 656 O O . ASN A 1 87 ? 53.762 32.447 166.798 1.00 15.97 84 ASN A O 1
ATOM 661 N N . ARG A 1 88 ? 54.915 34.295 166.242 1.00 11.37 85 ARG A N 1
ATOM 662 C CA . ARG A 1 88 ? 55.710 33.617 165.223 1.00 13.53 85 ARG A CA 1
ATOM 663 C C . ARG A 1 88 ? 57.079 33.153 165.690 1.00 13.43 85 ARG A C 1
ATOM 664 O O . ARG A 1 88 ? 57.750 33.834 166.470 1.00 16.13 85 ARG A O 1
ATOM 672 N N . ILE A 1 89 ? 57.485 31.991 165.188 1.00 13.91 86 ILE A N 1
ATOM 673 C CA . ILE A 1 89 ? 58.858 31.519 165.324 1.00 11.53 86 ILE A CA 1
ATOM 674 C C . ILE A 1 89 ? 59.412 31.403 163.916 1.00 13.54 86 ILE A C 1
ATOM 675 O O . ILE A 1 89 ? 58.882 30.656 163.086 1.00 14.05 86 ILE A O 1
ATOM 680 N N . ALA A 1 90 ? 60.459 32.168 163.638 1.00 13.85 87 ALA A N 1
ATOM 681 C CA . ALA A 1 90 ? 60.999 32.261 162.287 1.00 16.40 87 ALA A CA 1
ATOM 682 C C . ALA A 1 90 ? 61.462 30.903 161.762 1.00 18.36 87 ALA A C 1
ATOM 683 O O . ALA A 1 90 ? 62.155 30.153 162.459 1.00 15.56 87 ALA A O 1
ATOM 685 N N . GLY A 1 91 ? 61.055 30.587 160.536 1.00 17.66 88 GLY A N 1
ATOM 686 C CA . GLY A 1 91 ? 61.507 29.384 159.853 1.00 20.32 88 GLY A CA 1
ATOM 687 C C . GLY A 1 91 ? 60.953 28.098 160.434 1.00 17.86 88 GLY A C 1
ATOM 688 O O . GLY A 1 91 ? 61.408 27.008 160.070 1.00 16.72 88 GLY A O 1
ATOM 689 N N . ALA A 1 92 ? 59.978 28.226 161.333 1.00 15.57 89 ALA A N 1
ATOM 690 C CA . ALA A 1 92 ? 59.385 27.075 162.014 1.00 14.56 89 ALA A CA 1
ATOM 691 C C . ALA A 1 92 ? 60.471 26.209 162.638 1.00 19.57 89 ALA A C 1
ATOM 692 O O . ALA A 1 92 ? 60.413 24.978 162.576 1.00 18.36 89 ALA A O 1
ATOM 694 N N . SER A 1 93 ? 61.463 26.861 163.237 1.00 16.23 90 SER A N 1
ATOM 695 C CA . SER A 1 93 ? 62.593 26.150 163.817 1.00 18.04 90 SER A CA 1
ATOM 696 C C . SER A 1 93 ? 63.265 27.002 164.884 1.00 18.67 90 SER A C 1
ATOM 697 O O . SER A 1 93 ? 63.300 28.227 164.770 1.00 17.60 90 SER A O 1
ATOM 700 N N . PHE A 1 94 ? 63.803 26.355 165.918 1.00 16.28 91 PHE A N 1
ATOM 701 C CA . PHE A 1 94 ? 64.624 27.053 166.912 1.00 13.57 91 PHE A CA 1
ATOM 702 C C . PHE A 1 94 ? 65.573 26.076 167.599 1.00 18.23 91 PHE A C 1
ATOM 703 O O . PHE A 1 94 ? 65.404 24.863 167.490 1.00 19.31 91 PHE A O 1
ATOM 711 N N . VAL A 1 95 ? 66.583 26.610 168.282 1.00 15.34 92 VAL A N 1
ATOM 712 C CA . VAL A 1 95 ? 67.533 25.783 169.013 1.00 18.87 92 VAL A CA 1
ATOM 713 C C . VAL A 1 95 ? 67.313 25.943 170.511 1.00 22.87 92 VAL A C 1
ATOM 714 O O . VAL A 1 95 ? 67.176 27.059 171.014 1.00 17.97 92 VAL A O 1
ATOM 718 N N . LEU A 1 96 ? 67.253 24.822 171.222 1.00 16.86 93 LEU A N 1
ATOM 719 C CA . LEU A 1 96 ? 67.154 24.859 172.676 1.00 17.53 93 LEU A CA 1
ATOM 720 C C . LEU A 1 96 ? 68.094 23.813 173.237 1.00 19.15 93 LEU A C 1
ATOM 721 O O . LEU A 1 96 ? 68.023 22.636 172.871 1.00 19.69 93 LEU A O 1
ATOM 726 N N . ASP A 1 97 ? 68.988 24.257 174.113 1.00 20.14 94 ASP A N 1
ATOM 727 C CA . ASP A 1 97 ? 70.034 23.406 174.672 1.00 26.92 94 ASP A CA 1
ATOM 728 C C . ASP A 1 97 ? 70.746 22.564 173.617 1.00 22.32 94 ASP A C 1
ATOM 729 O O . ASP A 1 97 ? 70.892 21.352 173.779 1.00 25.31 94 ASP A O 1
ATOM 734 N N . GLY A 1 98 ? 71.175 23.210 172.535 1.00 21.52 95 GLY A N 1
ATOM 735 C CA . GLY A 1 98 ? 72.012 22.562 171.534 1.00 22.30 95 GLY A CA 1
ATOM 736 C C . GLY A 1 98 ? 71.256 21.700 170.542 1.00 31.96 95 GLY A C 1
ATOM 737 O O . GLY A 1 98 ? 71.837 21.159 169.598 1.00 35.79 95 GLY A O 1
ATOM 738 N N . ARG A 1 99 ? 69.950 21.582 170.760 1.00 26.10 96 ARG A N 1
ATOM 739 C CA . ARG A 1 99 ? 69.087 20.739 169.946 1.00 22.46 96 ARG A CA 1
ATOM 740 C C . ARG A 1 99 ? 68.187 21.587 169.052 1.00 25.18 96 ARG A C 1
ATOM 741 O O . ARG A 1 99 ? 67.579 22.558 169.518 1.00 20.62 96 ARG A O 1
ATOM 749 N N . THR A 1 100 ? 68.109 21.224 167.771 1.00 20.54 97 THR A N 1
ATOM 750 C CA . THR A 1 100 ? 67.236 21.918 166.816 1.00 23.79 97 THR A CA 1
ATOM 751 C C . THR A 1 100 ? 65.841 21.309 166.818 1.00 23.54 97 THR A C 1
ATOM 752 O O . THR A 1 100 ? 65.677 20.107 166.608 1.00 21.88 97 THR A O 1
ATOM 756 N N . ASP A 1 101 ? 64.841 22.143 167.076 1.00 16.08 98 ASP A N 1
ATOM 757 C CA . ASP A 1 101 ? 63.448 21.706 167.092 1.00 15.70 98 ASP A CA 1
ATOM 758 C C . ASP A 1 101 ? 62.746 22.118 165.805 1.00 22.95 98 ASP A C 1
ATOM 759 O O . ASP A 1 101 ? 62.761 23.287 165.434 1.00 23.99 98 ASP A O 1
ATOM 764 N N . ALA A 1 102 ? 62.127 21.158 165.128 1.00 17.19 99 ALA A N 1
ATOM 765 C CA . ALA A 1 102 ? 61.425 21.439 163.877 1.00 19.78 99 ALA A CA 1
ATOM 766 C C . ALA A 1 102 ? 59.920 21.547 164.095 1.00 15.47 99 ALA A C 1
ATOM 767 O O . ALA A 1 102 ? 59.283 20.626 164.621 1.00 17.28 99 ALA A O 1
ATOM 769 N N . LEU A 1 103 ? 59.338 22.670 163.679 1.00 14.24 100 LEU A N 1
ATOM 770 C CA . LEU A 1 103 ? 57.903 22.881 163.830 1.00 15.64 100 LEU A CA 1
ATOM 771 C C . LEU A 1 103 ? 57.225 22.828 162.459 1.00 17.68 100 LEU A C 1
ATOM 772 O O . LEU A 1 103 ? 57.895 22.861 161.422 1.00 19.36 100 LEU A O 1
ATOM 777 N N . THR A 1 104 ? 55.902 22.727 162.455 1.00 17.92 101 THR A N 1
ATOM 778 C CA . THR A 1 104 ? 55.140 22.733 161.208 1.00 16.88 101 THR A CA 1
ATOM 779 C C . THR A 1 104 ? 55.033 24.161 160.685 1.00 15.17 101 THR A C 1
ATOM 780 O O . THR A 1 104 ? 54.599 25.060 161.411 1.00 13.99 101 THR A O 1
ATOM 784 N N . PRO A 1 105 ? 55.432 24.380 159.424 1.00 17.10 102 PRO A N 1
ATOM 785 C CA . PRO A 1 105 ? 55.333 25.738 158.879 1.00 14.81 102 PRO A CA 1
ATOM 786 C C . PRO A 1 105 ? 53.901 26.047 158.459 1.00 17.03 102 PRO A C 1
ATOM 787 O O . PRO A 1 105 ? 53.532 25.786 157.312 1.00 25.45 102 PRO A O 1
ATOM 791 N N . ASN A 1 106 ? 53.104 26.588 159.375 1.00 15.96 103 ASN A N 1
ATOM 792 C CA . ASN A 1 106 ? 51.702 26.892 159.080 1.00 15.24 103 ASN A CA 1
ATOM 793 C C . ASN A 1 106 ? 51.463 28.351 158.684 1.00 17.76 103 ASN A C 1
ATOM 794 O O . ASN A 1 106 ? 50.330 28.757 158.425 1.00 18.28 103 ASN A O 1
ATOM 799 N N . ASN A 1 107 ? 52.532 29.137 158.626 1.00 14.68 104 ASN A N 1
ATOM 800 C CA . ASN A 1 107 ? 52.426 30.544 158.241 1.00 18.64 104 ASN A CA 1
ATOM 801 C C . ASN A 1 107 ? 53.551 30.886 157.275 1.00 21.88 104 ASN A C 1
ATOM 802 O O . ASN A 1 107 ? 54.573 31.457 157.669 1.00 20.24 104 ASN A O 1
ATOM 807 N N . GLY A 1 108 ? 53.370 30.526 156.007 1.00 19.19 105 GLY A N 1
ATOM 808 C CA . GLY A 1 108 ? 54.470 30.584 155.059 1.00 20.79 105 GLY A CA 1
ATOM 809 C C . GLY A 1 108 ? 55.586 29.690 155.568 1.00 25.80 105 GLY A C 1
ATOM 810 O O . GLY A 1 108 ? 55.365 28.510 155.840 1.00 26.67 105 GLY A O 1
ATOM 811 N N . ARG A 1 109 ? 56.781 30.249 155.728 1.00 22.87 106 ARG A N 1
ATOM 812 C CA . ARG A 1 109 ? 57.918 29.459 156.183 1.00 22.22 106 ARG A CA 1
ATOM 813 C C . ARG A 1 109 ? 57.951 29.336 157.697 1.00 20.08 106 ARG A C 1
ATOM 814 O O . ARG A 1 109 ? 58.731 28.551 158.241 1.00 17.36 106 ARG A O 1
ATOM 822 N N . HIS A 1 110 ? 57.103 30.109 158.368 1.00 16.20 107 HIS A N 1
ATOM 823 C CA . HIS A 1 110 ? 57.182 30.258 159.815 1.00 14.57 107 HIS A CA 1
ATOM 824 C C . HIS A 1 110 ? 56.154 29.411 160.552 1.00 15.23 107 HIS A C 1
ATOM 825 O O . HIS A 1 110 ? 55.179 28.940 159.967 1.00 17.71 107 HIS A O 1
ATOM 832 N N . SER A 1 111 ? 56.382 29.231 161.848 1.00 14.83 108 SER A N 1
ATOM 833 C CA . SER A 1 111 ? 55.374 28.664 162.737 1.00 15.52 108 SER A CA 1
ATOM 834 C C . SER A 1 111 ? 54.603 29.787 163.423 1.00 14.94 108 SER A C 1
ATOM 835 O O . SER A 1 111 ? 55.208 30.746 163.920 1.00 14.88 108 SER A O 1
ATOM 838 N N . LEU A 1 112 ? 53.273 29.676 163.456 1.00 13.33 109 LEU A N 1
ATOM 839 C CA . LEU A 1 112 ? 52.427 30.710 164.067 1.00 10.79 109 LEU A CA 1
ATOM 840 C C . LEU A 1 112 ? 51.497 30.100 165.099 1.00 11.15 109 LEU A C 1
ATOM 841 O O . LEU A 1 112 ? 50.845 29.083 164.826 1.00 14.30 109 LEU A O 1
ATOM 846 N N . HIS A 1 113 ? 51.450 30.715 166.280 1.00 11.55 110 HIS A N 1
ATOM 847 C CA . HIS A 1 113 ? 50.446 30.403 167.305 1.00 9.26 110 HIS A CA 1
ATOM 848 C C . HIS A 1 113 ? 50.406 28.925 167.684 1.00 10.50 110 HIS A C 1
ATOM 849 O O . HIS A 1 113 ? 49.339 28.362 167.943 1.00 11.70 110 HIS A O 1
ATOM 856 N N . GLY A 1 114 ? 51.569 28.283 167.718 1.00 13.45 111 GLY A N 1
ATOM 857 C CA . GLY A 1 114 ? 51.626 26.922 168.205 1.00 8.98 111 GLY A CA 1
ATOM 858 C C . GLY A 1 114 ? 51.340 25.834 167.185 1.00 9.45 111 GLY A C 1
ATOM 859 O O . GLY A 1 114 ? 51.325 24.658 167.535 1.00 12.82 111 GLY A O 1
ATOM 860 N N . GLY A 1 115 ? 51.113 26.206 165.928 1.00 11.74 112 GLY A N 1
ATOM 861 C CA . GLY A 1 115 ? 50.937 25.209 164.882 1.00 11.57 112 GLY A CA 1
ATOM 862 C C . GLY A 1 115 ? 49.481 24.902 164.584 1.00 13.57 112 GLY A C 1
ATOM 863 O O . GLY A 1 115 ? 48.592 25.408 165.265 1.00 13.16 112 GLY A O 1
ATOM 864 N N . PRO A 1 116 ? 49.228 24.073 163.561 1.00 11.48 113 PRO A N 1
ATOM 865 C CA . PRO A 1 116 ? 47.851 23.767 163.155 1.00 11.71 113 PRO A CA 1
ATOM 866 C C . PRO A 1 116 ? 47.028 23.183 164.291 1.00 15.78 113 PRO A C 1
ATOM 867 O O . PRO A 1 116 ? 45.842 23.511 164.399 1.00 20.76 113 PRO A O 1
ATOM 871 N N . GLY A 1 117 ? 47.637 22.330 165.110 1.00 15.18 114 GLY A N 1
ATOM 872 C CA . GLY A 1 117 ? 46.964 21.784 166.280 1.00 17.23 114 GLY A CA 1
ATOM 873 C C . GLY A 1 117 ? 47.360 22.472 167.581 1.00 13.61 114 GLY A C 1
ATOM 874 O O . GLY A 1 117 ? 47.479 21.822 168.624 1.00 14.63 114 GLY A O 1
ATOM 875 N N . GLY A 1 118 ? 47.558 23.788 167.527 1.00 12.28 115 GLY A N 1
ATOM 876 C CA . GLY A 1 118 ? 47.852 24.568 168.720 1.00 11.95 115 GLY A CA 1
ATOM 877 C C . GLY A 1 118 ? 46.742 24.541 169.765 1.00 16.54 115 GLY A C 1
ATOM 878 O O . GLY A 1 118 ? 45.671 23.941 169.549 1.00 13.61 115 GLY A O 1
ATOM 879 N N . PHE A 1 119 ? 46.989 25.218 170.889 1.00 7.96 116 PHE A N 1
ATOM 880 C CA . PHE A 1 119 ? 46.098 25.176 172.054 1.00 8.59 116 PHE A CA 1
ATOM 881 C C . PHE A 1 119 ? 44.697 25.699 171.726 1.00 15.76 116 PHE A C 1
ATOM 882 O O . PHE A 1 119 ? 43.728 25.357 172.401 1.00 11.39 116 PHE A O 1
ATOM 890 N N . SER A 1 120 ? 44.595 26.523 170.685 1.00 10.46 117 SER A N 1
ATOM 891 C CA A SER A 1 120 ? 43.309 27.126 170.337 0.64 8.67 117 SER A CA 1
ATOM 892 C CA B SER A 1 120 ? 43.331 27.139 170.272 0.36 9.95 117 SER A CA 1
ATOM 893 C C . SER A 1 120 ? 42.399 26.164 169.580 1.00 11.98 117 SER A C 1
ATOM 894 O O . SER A 1 120 ? 41.237 26.483 169.323 1.00 13.25 117 SER A O 1
ATOM 899 N N . ARG A 1 121 ? 42.918 24.990 169.238 1.00 11.66 118 ARG A N 1
ATOM 900 C CA . ARG A 1 121 ? 42.153 24.016 168.456 1.00 13.72 118 ARG A CA 1
ATOM 901 C C . ARG A 1 121 ? 42.094 22.647 169.113 1.00 14.44 118 ARG A C 1
ATOM 902 O O . ARG A 1 121 ? 41.920 21.636 168.433 1.00 13.70 118 ARG A O 1
ATOM 910 N N . VAL A 1 122 ? 42.258 22.616 170.435 1.00 12.95 119 VAL A N 1
ATOM 911 C CA . VAL A 1 122 ? 42.111 21.379 171.195 1.00 13.21 119 VAL A CA 1
ATOM 912 C C . VAL A 1 122 ? 41.132 21.605 172.345 1.00 14.10 119 VAL A C 1
ATOM 913 O O . VAL A 1 122 ? 40.889 22.752 172.748 1.00 13.09 119 VAL A O 1
ATOM 917 N N . VAL A 1 123 ? 40.559 20.522 172.860 1.00 12.43 120 VAL A N 1
ATOM 918 C CA . VAL A 1 123 ? 39.578 20.623 173.945 1.00 15.34 120 VAL A CA 1
ATOM 919 C C . VAL A 1 123 ? 40.259 20.469 175.306 1.00 16.20 120 VAL A C 1
ATOM 920 O O . VAL A 1 123 ? 41.080 19.563 175.511 1.00 15.73 120 VAL A O 1
ATOM 924 N N . TRP A 1 124 ? 39.922 21.372 176.223 1.00 15.08 121 TRP A N 1
ATOM 925 C CA . TRP A 1 124 ? 40.483 21.399 177.576 1.00 15.01 121 TRP A CA 1
ATOM 926 C C . TRP A 1 124 ? 39.520 20.821 178.614 1.00 16.85 121 TRP A C 1
ATOM 927 O O . TRP A 1 124 ? 38.295 20.949 178.477 1.00 17.00 121 TRP A O 1
ATOM 938 N N . ASP A 1 125 ? 40.067 20.169 179.640 1.00 14.07 122 ASP A N 1
ATOM 939 C CA . ASP A 1 125 ? 39.265 19.747 180.793 1.00 15.03 122 ASP A CA 1
ATOM 940 C C . ASP A 1 125 ? 38.895 20.997 181.569 1.00 17.98 122 ASP A C 1
ATOM 941 O O . ASP A 1 125 ? 39.690 21.923 181.655 1.00 18.99 122 ASP A O 1
ATOM 946 N N . ALA A 1 126 ? 37.694 21.033 182.130 1.00 17.15 123 ALA A N 1
ATOM 947 C CA . ALA A 1 126 ? 37.264 22.215 182.857 1.00 15.37 123 ALA A CA 1
ATOM 948 C C . ALA A 1 126 ? 36.711 21.846 184.224 1.00 18.13 123 ALA A C 1
ATOM 949 O O . ALA A 1 126 ? 36.075 20.802 184.390 1.00 19.07 123 ALA A O 1
ATOM 951 N N . ARG A 1 127 ? 36.925 22.719 185.203 1.00 14.14 124 ARG A N 1
ATOM 952 C CA . ARG A 1 127 ? 36.221 22.576 186.477 1.00 22.79 124 ARG A CA 1
ATOM 953 C C . ARG A 1 127 ? 35.914 23.930 187.093 1.00 22.36 124 ARG A C 1
ATOM 954 O O . ARG A 1 127 ? 36.643 24.906 186.874 1.00 18.28 124 ARG A O 1
ATOM 962 N N . GLU A 1 128 ? 34.835 23.985 187.868 1.00 15.19 125 GLU A N 1
ATOM 963 C CA . GLU A 1 128 ? 34.446 25.236 188.509 1.00 16.01 125 GLU A CA 1
ATOM 964 C C . GLU A 1 128 ? 35.431 25.600 189.619 1.00 15.64 125 GLU A C 1
ATOM 965 O O . GLU A 1 128 ? 35.881 24.735 190.380 1.00 16.35 125 GLU A O 1
ATOM 971 N N . VAL A 1 129 ? 35.787 26.878 189.681 1.00 15.28 126 VAL A N 1
ATOM 972 C CA . VAL A 1 129 ? 36.527 27.418 190.816 1.00 14.65 126 VAL A CA 1
ATOM 973 C C . VAL A 1 129 ? 35.759 28.632 191.318 1.00 13.75 126 VAL A C 1
ATOM 974 O O . VAL A 1 129 ? 34.800 29.070 190.682 1.00 14.49 126 VAL A O 1
ATOM 978 N N . ASP A 1 130 ? 36.162 29.173 192.459 1.00 15.98 127 ASP A N 1
ATOM 979 C CA . ASP A 1 130 ? 35.508 30.374 192.974 1.00 17.61 127 ASP A CA 1
ATOM 980 C C . ASP A 1 130 ? 35.603 31.498 191.942 1.00 14.90 127 ASP A C 1
ATOM 981 O O . ASP A 1 130 ? 36.692 31.843 191.495 1.00 15.36 127 ASP A O 1
ATOM 986 N N . GLY A 1 131 ? 34.454 32.040 191.532 1.00 13.36 128 GLY A N 1
ATOM 987 C CA . GLY A 1 131 ? 34.434 33.137 190.573 1.00 16.24 128 GLY A CA 1
ATOM 988 C C . GLY A 1 131 ? 34.651 32.785 189.107 1.00 13.89 128 GLY A C 1
ATOM 989 O O . GLY A 1 131 ? 34.729 33.678 188.258 1.00 12.11 128 GLY A O 1
ATOM 990 N N . GLY A 1 132 ? 34.753 31.497 188.787 1.00 13.10 129 GLY A N 1
ATOM 991 C CA . GLY A 1 132 ? 34.915 31.118 187.393 1.00 12.91 129 GLY A CA 1
ATOM 992 C C . GLY A 1 132 ? 35.207 29.664 187.053 1.00 14.10 129 GLY A C 1
ATOM 993 O O . GLY A 1 132 ? 34.690 28.730 187.673 1.00 11.56 129 GLY A O 1
ATOM 994 N N . VAL A 1 133 ? 36.043 29.483 186.034 1.00 17.91 130 VAL A N 1
ATOM 995 C CA . VAL A 1 133 ? 36.352 28.158 185.518 1.00 14.53 130 VAL A CA 1
ATOM 996 C C . VAL A 1 133 ? 37.858 28.014 185.277 1.00 15.32 130 VAL A C 1
ATOM 997 O O . VAL A 1 133 ? 38.533 28.956 184.818 1.00 12.32 130 VAL A O 1
ATOM 1001 N N . GLN A 1 134 ? 38.391 26.846 185.629 1.00 11.46 131 GLN A N 1
ATOM 1002 C CA . GLN A 1 134 ? 39.789 26.527 185.359 1.00 12.68 131 GLN A CA 1
ATOM 1003 C C . GLN A 1 134 ? 39.885 25.457 184.280 1.00 12.76 131 GLN A C 1
ATOM 1004 O O . GLN A 1 134 ? 39.302 24.377 184.417 1.00 13.81 131 GLN A O 1
ATOM 1010 N N . LEU A 1 135 ? 40.609 25.766 183.203 1.00 10.17 132 LEU A N 1
ATOM 1011 C CA . LEU A 1 135 ? 40.871 24.801 182.138 1.00 11.80 132 LEU A CA 1
ATOM 1012 C C . LEU A 1 135 ? 42.218 24.132 182.378 1.00 14.25 132 LEU A C 1
ATOM 1013 O O . LEU A 1 135 ? 43.171 24.771 182.828 1.00 12.93 132 LEU A O 1
ATOM 1018 N N . HIS A 1 136 ? 42.300 22.843 182.078 1.00 11.05 133 HIS A N 1
ATOM 1019 C CA . HIS A 1 136 ? 43.529 22.089 182.323 1.00 14.50 133 HIS A CA 1
ATOM 1020 C C . HIS A 1 136 ? 43.786 21.125 181.182 1.00 16.76 133 HIS A C 1
ATOM 1021 O O . HIS A 1 136 ? 42.883 20.414 180.760 1.00 13.29 133 HIS A O 1
ATOM 1028 N N . ARG A 1 137 ? 45.024 21.086 180.693 1.00 13.71 134 ARG A N 1
ATOM 1029 C CA . ARG A 1 137 ? 45.395 20.110 179.671 1.00 12.01 134 ARG A CA 1
ATOM 1030 C C . ARG A 1 137 ? 46.898 19.925 179.657 1.00 15.29 134 ARG A C 1
ATOM 1031 O O . ARG A 1 137 ? 47.646 20.897 179.737 1.00 15.17 134 ARG A O 1
ATOM 1039 N N . VAL A 1 138 ? 47.346 18.676 179.572 1.00 12.95 135 VAL A N 1
ATOM 1040 C CA . VAL A 1 138 ? 48.761 18.414 179.373 1.00 14.95 135 VAL A CA 1
ATOM 1041 C C . VAL A 1 138 ? 49.038 18.323 177.881 1.00 15.59 135 VAL A C 1
ATOM 1042 O O . VAL A 1 138 ? 48.402 17.535 177.177 1.00 15.39 135 VAL A O 1
ATOM 1046 N N . SER A 1 139 ? 49.968 19.142 177.398 1.00 14.06 136 SER A N 1
ATOM 1047 C CA . SER A 1 139 ? 50.430 19.063 176.015 1.00 14.74 136 SER A CA 1
ATOM 1048 C C . SER A 1 139 ? 51.636 18.133 176.018 1.00 16.78 136 SER A C 1
ATOM 1049 O O . SER A 1 139 ? 52.676 18.459 176.610 1.00 14.18 136 SER A O 1
ATOM 1052 N N . PRO A 1 140 ? 51.507 16.952 175.392 1.00 17.92 137 PRO A N 1
ATOM 1053 C CA . PRO A 1 140 ? 52.580 15.968 175.565 1.00 22.57 137 PRO A CA 1
ATOM 1054 C C . PRO A 1 140 ? 53.876 16.352 174.867 1.00 20.62 137 PRO A C 1
ATOM 1055 O O . PRO A 1 140 ? 53.874 17.213 173.984 1.00 15.60 137 PRO A O 1
ATOM 1059 N N . ASP A 1 141 ? 54.970 15.731 175.307 1.00 14.82 138 ASP A N 1
ATOM 1060 C CA . ASP A 1 141 ? 56.284 15.879 174.691 1.00 15.92 138 ASP A CA 1
ATOM 1061 C C . ASP A 1 141 ? 56.162 15.670 173.183 1.00 18.82 138 ASP A C 1
ATOM 1062 O O . ASP A 1 141 ? 55.628 14.657 172.737 1.00 18.31 138 ASP A O 1
ATOM 1067 N N . GLY A 1 142 ? 56.624 16.642 172.402 1.00 19.70 139 GLY A N 1
ATOM 1068 C CA . GLY A 1 142 ? 56.607 16.514 170.953 1.00 18.29 139 GLY A CA 1
ATOM 1069 C C . GLY A 1 142 ? 55.372 17.077 170.273 1.00 17.50 139 GLY A C 1
ATOM 1070 O O . GLY A 1 142 ? 55.313 17.114 169.039 1.00 15.05 139 GLY A O 1
ATOM 1071 N N . GLU A 1 143 ? 54.380 17.513 171.049 1.00 13.90 140 GLU A N 1
ATOM 1072 C CA . GLU A 1 143 ? 53.167 18.057 170.437 1.00 15.66 140 GLU A CA 1
ATOM 1073 C C . GLU A 1 143 ? 53.505 19.285 169.614 1.00 14.75 140 GLU A C 1
ATOM 1074 O O . GLU A 1 143 ? 54.077 20.251 170.136 1.00 13.30 140 GLU A O 1
ATOM 1080 N N . GLU A 1 144 ? 53.153 19.233 168.329 1.00 14.71 141 GLU A N 1
ATOM 1081 C CA . GLU A 1 144 ? 53.507 20.273 167.360 1.00 16.90 141 GLU A CA 1
ATOM 1082 C C . GLU A 1 144 ? 55.010 20.557 167.315 1.00 18.64 141 GLU A C 1
ATOM 1083 O O . GLU A 1 144 ? 55.431 21.649 166.933 1.00 15.46 141 GLU A O 1
ATOM 1089 N N . GLY A 1 145 ? 55.816 19.574 167.699 1.00 17.94 142 GLY A N 1
ATOM 1090 C CA . GLY A 1 145 ? 57.261 19.721 167.621 1.00 17.12 142 GLY A CA 1
ATOM 1091 C C . GLY A 1 145 ? 57.931 20.293 168.860 1.00 17.93 142 GLY A C 1
ATOM 1092 O O . GLY A 1 145 ? 59.150 20.274 168.948 1.00 17.51 142 GLY A O 1
ATOM 1093 N N . PHE A 1 146 ? 57.150 20.796 169.815 1.00 16.20 143 PHE A N 1
ATOM 1094 C CA . PHE A 1 146 ? 57.722 21.379 171.032 1.00 13.57 143 PHE A CA 1
ATOM 1095 C C . PHE A 1 146 ? 58.116 20.263 171.995 1.00 17.69 143 PHE A C 1
ATOM 1096 O O . PHE A 1 146 ? 57.341 19.337 172.217 1.00 15.48 143 PHE A O 1
ATOM 1104 N N . PRO A 1 147 ? 59.328 20.344 172.571 1.00 15.17 144 PRO A N 1
ATOM 1105 C CA . PRO A 1 147 ? 59.792 19.286 173.473 1.00 16.76 144 PRO A CA 1
ATOM 1106 C C . PRO A 1 147 ? 59.202 19.430 174.879 1.00 15.80 144 PRO A C 1
ATOM 1107 O O . PRO A 1 147 ? 58.858 20.533 175.309 1.00 14.07 144 PRO A O 1
ATOM 1111 N N . GLY A 1 148 ? 59.061 18.313 175.584 1.00 16.92 145 GLY A N 1
ATOM 1112 C CA . GLY A 1 148 ? 58.589 18.349 176.956 1.00 15.13 145 GLY A CA 1
ATOM 1113 C C . GLY A 1 148 ? 57.083 18.278 177.078 1.00 14.86 145 GLY A C 1
ATOM 1114 O O . GLY A 1 148 ? 56.353 18.903 176.303 1.00 16.55 145 GLY A O 1
ATOM 1115 N N . ALA A 1 149 ? 56.612 17.508 178.055 1.00 15.14 146 ALA A N 1
ATOM 1116 C CA . ALA A 1 149 ? 55.189 17.512 178.385 1.00 15.56 146 ALA A CA 1
ATOM 1117 C C . ALA A 1 149 ? 54.900 18.747 179.227 1.00 18.12 146 ALA A C 1
ATOM 1118 O O . ALA A 1 149 ? 55.493 18.931 180.295 1.00 19.11 146 ALA A O 1
ATOM 1120 N N . LEU A 1 150 ? 53.991 19.591 178.750 1.00 13.63 147 LEU A N 1
ATOM 1121 C CA . LEU A 1 150 ? 53.673 20.845 179.430 1.00 12.53 147 LEU A CA 1
ATOM 1122 C C . LEU A 1 150 ? 52.307 20.739 180.105 1.00 14.93 147 LEU A C 1
ATOM 1123 O O . LEU A 1 150 ? 51.288 20.610 179.434 1.00 16.03 147 LEU A O 1
ATOM 1128 N N . ASP A 1 151 ? 52.306 20.789 181.435 1.00 14.48 148 ASP A N 1
ATOM 1129 C CA . ASP A 1 151 ? 51.087 20.705 182.238 1.00 13.18 148 ASP A CA 1
ATOM 1130 C C . ASP A 1 151 ? 50.540 22.117 182.415 1.00 12.32 148 ASP A C 1
ATOM 1131 O O . ASP A 1 151 ? 51.125 22.924 183.136 1.00 14.64 148 ASP A O 1
ATOM 1136 N N . VAL A 1 152 ? 49.423 22.424 181.756 1.00 12.09 149 VAL A N 1
ATOM 1137 C CA . VAL A 1 152 ? 48.940 23.805 181.678 1.00 11.48 149 VAL A CA 1
ATOM 1138 C C . VAL A 1 152 ? 47.593 23.986 182.355 1.00 13.92 149 VAL A C 1
ATOM 1139 O O . VAL A 1 152 ? 46.684 23.176 182.165 1.00 13.82 149 VAL A O 1
ATOM 1143 N N . ARG A 1 153 ? 47.466 25.059 183.136 1.00 10.54 150 ARG A N 1
ATOM 1144 C CA . ARG A 1 153 ? 46.187 25.440 183.722 1.00 14.00 150 ARG A CA 1
ATOM 1145 C C . ARG A 1 153 ? 45.933 26.906 183.435 1.00 16.40 150 ARG A C 1
ATOM 1146 O O . ARG A 1 153 ? 46.805 27.747 183.645 1.00 19.01 150 ARG A O 1
ATOM 1154 N N . VAL A 1 154 ? 44.737 27.208 182.953 1.00 11.23 151 VAL A N 1
ATOM 1155 C CA . VAL A 1 154 ? 44.368 28.584 182.661 1.00 9.03 151 VAL A CA 1
ATOM 1156 C C . VAL A 1 154 ? 43.064 28.865 183.387 1.00 11.94 151 VAL A C 1
ATOM 1157 O O . VAL A 1 154 ? 42.068 28.168 183.188 1.00 12.73 151 VAL A O 1
ATOM 1161 N N . THR A 1 155 ? 43.080 29.873 184.254 1.00 13.17 152 THR A N 1
ATOM 1162 C CA . THR A 1 155 ? 41.948 30.112 185.129 1.00 14.97 152 THR A CA 1
ATOM 1163 C C . THR A 1 155 ? 41.304 31.434 184.768 1.00 13.37 152 THR A C 1
ATOM 1164 O O . THR A 1 155 ? 41.962 32.475 184.768 1.00 11.57 152 THR A O 1
ATOM 1168 N N . TYR A 1 156 ? 40.015 31.380 184.454 1.00 9.38 153 TYR A N 1
ATOM 1169 C CA . TYR A 1 156 ? 39.250 32.554 184.053 1.00 9.82 153 TYR A CA 1
ATOM 1170 C C . TYR A 1 156 ? 38.305 32.886 185.206 1.00 11.31 153 TYR A C 1
ATOM 1171 O O . TYR A 1 156 ? 37.442 32.078 185.545 1.00 13.69 153 TYR A O 1
ATOM 1180 N N . THR A 1 157 ? 38.462 34.052 185.825 1.00 10.01 154 THR A N 1
ATOM 1181 C CA . THR A 1 157 ? 37.532 34.447 186.892 1.00 10.10 154 THR A CA 1
ATOM 1182 C C . THR A 1 157 ? 36.988 35.848 186.677 1.00 14.81 154 THR A C 1
ATOM 1183 O O . THR A 1 157 ? 37.593 36.672 185.992 1.00 14.39 154 THR A O 1
ATOM 1187 N N . LEU A 1 158 ? 35.836 36.109 187.277 1.00 12.59 155 LEU A N 1
ATOM 1188 C CA . LEU A 1 158 ? 35.154 37.372 187.078 1.00 14.46 155 LEU A CA 1
ATOM 1189 C C . LEU A 1 158 ? 34.885 37.983 188.433 1.00 16.72 155 LEU A C 1
ATOM 1190 O O . LEU A 1 158 ? 34.425 37.301 189.347 1.00 18.27 155 LEU A O 1
ATOM 1195 N N . SER A 1 159 ? 35.193 39.262 188.568 1.00 13.72 156 SER A N 1
ATOM 1196 C CA . SER A 1 159 ? 34.847 40.003 189.775 1.00 15.33 156 SER A CA 1
ATOM 1197 C C . SER A 1 159 ? 34.331 41.363 189.352 1.00 18.08 156 SER A C 1
ATOM 1198 O O . SER A 1 159 ? 35.092 42.161 188.799 1.00 15.47 156 SER A O 1
ATOM 1201 N N . ALA A 1 160 ? 33.046 41.618 189.595 1.00 19.20 157 ALA A N 1
ATOM 1202 C CA . ALA A 1 160 ? 32.408 42.860 189.153 1.00 16.34 157 ALA A CA 1
ATOM 1203 C C . ALA A 1 160 ? 32.645 43.107 187.662 1.00 17.10 157 ALA A C 1
ATOM 1204 O O . ALA A 1 160 ? 32.206 42.327 186.815 1.00 17.16 157 ALA A O 1
ATOM 1206 N N . GLY A 1 161 ? 33.360 44.180 187.334 1.00 13.92 158 GLY A N 1
ATOM 1207 C CA . GLY A 1 161 ? 33.587 44.511 185.939 1.00 14.19 158 GLY A CA 1
ATOM 1208 C C . GLY A 1 161 ? 34.904 44.021 185.362 1.00 16.33 158 GLY A C 1
ATOM 1209 O O . GLY A 1 161 ? 35.279 44.429 184.265 1.00 15.12 158 GLY A O 1
ATOM 1210 N N . ALA A 1 162 ? 35.605 43.147 186.084 1.00 12.34 159 ALA A N 1
ATOM 1211 C CA . ALA A 1 162 ? 36.943 42.731 185.653 1.00 13.98 159 ALA A CA 1
ATOM 1212 C C . ALA A 1 162 ? 37.034 41.235 185.389 1.00 15.22 159 ALA A C 1
ATOM 1213 O O . ALA A 1 162 ? 36.695 40.429 186.252 1.00 12.92 159 ALA A O 1
ATOM 1215 N N . LEU A 1 163 ? 37.517 40.872 184.202 1.00 10.34 160 LEU A N 1
ATOM 1216 C CA . LEU A 1 163 ? 37.803 39.476 183.871 1.00 10.27 160 LEU A CA 1
ATOM 1217 C C . LEU A 1 163 ? 39.292 39.216 184.063 1.00 15.52 160 LEU A C 1
ATOM 1218 O O . LEU A 1 163 ? 40.126 39.903 183.471 1.00 14.27 160 LEU A O 1
ATOM 1223 N N . ARG A 1 164 ? 39.624 38.217 184.874 1.00 10.30 161 ARG A N 1
ATOM 1224 C CA A ARG A 1 164 ? 41.028 37.892 185.133 0.50 12.32 161 ARG A CA 1
ATOM 1225 C CA B ARG A 1 164 ? 41.019 37.882 185.164 0.50 12.12 161 ARG A CA 1
ATOM 1226 C C . ARG A 1 164 ? 41.384 36.550 184.512 1.00 14.28 161 ARG A C 1
ATOM 1227 O O . ARG A 1 164 ? 40.655 35.573 184.660 1.00 10.86 161 ARG A O 1
ATOM 1242 N N . ILE A 1 165 ? 42.505 36.504 183.792 1.00 10.99 162 ILE A N 1
ATOM 1243 C CA . ILE A 1 165 ? 42.962 35.233 183.220 1.00 9.86 162 ILE A CA 1
ATOM 1244 C C . ILE A 1 165 ? 44.376 34.952 183.712 1.00 11.75 162 ILE A C 1
ATOM 1245 O O . ILE A 1 165 ? 45.298 35.719 183.423 1.00 11.62 162 ILE A O 1
ATOM 1250 N N . VAL A 1 166 ? 44.546 33.868 184.468 1.00 9.44 163 VAL A N 1
ATOM 1251 C CA . VAL A 1 166 ? 45.874 33.503 184.976 1.00 11.23 163 VAL A CA 1
ATOM 1252 C C . VAL A 1 166 ? 46.287 32.204 184.314 1.00 13.70 163 VAL A C 1
ATOM 1253 O O . VAL A 1 166 ? 45.558 31.216 184.396 1.00 11.80 163 VAL A O 1
ATOM 1257 N N . SER A 1 167 ? 47.440 32.205 183.647 1.00 10.10 164 SER A N 1
ATOM 1258 C CA . SER A 1 167 ? 47.918 31.002 182.972 1.00 13.48 164 SER A CA 1
ATOM 1259 C C . SER A 1 167 ? 49.130 30.458 183.725 1.00 15.44 164 SER A C 1
ATOM 1260 O O . SER A 1 167 ? 50.062 31.205 184.020 1.00 17.20 164 SER A O 1
ATOM 1263 N N . CYS A 1 168 ? 49.098 29.171 184.066 1.00 11.93 165 CYS A N 1
ATOM 1264 C CA . CYS A 1 168 ? 50.179 28.545 184.827 1.00 16.47 165 CYS A CA 1
ATOM 1265 C C . CYS A 1 168 ? 50.670 27.309 184.085 1.00 19.60 165 CYS A C 1
ATOM 1266 O O . CYS A 1 168 ? 49.876 26.626 183.430 1.00 15.41 165 CYS A O 1
ATOM 1269 N N . ALA A 1 169 ? 51.966 27.016 184.172 1.00 15.79 166 ALA A N 1
ATOM 1270 C CA . ALA A 1 169 ? 52.471 25.794 183.549 1.00 13.74 166 ALA A CA 1
ATOM 1271 C C . ALA A 1 169 ? 53.716 25.262 184.218 1.00 13.06 166 ALA A C 1
ATOM 1272 O O . ALA A 1 169 ? 54.496 26.022 184.788 1.00 12.95 166 ALA A O 1
ATOM 1274 N N . THR A 1 170 ? 53.898 23.947 184.136 1.00 12.33 167 THR A N 1
ATOM 1275 C CA . THR A 1 170 ? 55.173 23.315 184.476 1.00 13.81 167 THR A CA 1
ATOM 1276 C C . THR A 1 170 ? 55.507 22.341 183.360 1.00 18.79 167 THR A C 1
ATOM 1277 O O . THR A 1 170 ? 54.627 21.957 182.590 1.00 17.99 167 THR A O 1
ATOM 1281 N N . THR A 1 171 ? 56.770 21.936 183.277 1.00 16.06 168 THR A N 1
ATOM 1282 C CA . THR A 1 171 ? 57.218 21.068 182.193 1.00 16.72 168 THR A CA 1
ATOM 1283 C C . THR A 1 171 ? 58.117 19.965 182.723 1.00 18.95 168 THR A C 1
ATOM 1284 O O . THR A 1 171 ? 58.761 20.140 183.756 1.00 16.44 168 THR A O 1
ATOM 1288 N N . ASP A 1 172 ? 58.158 18.819 182.042 1.00 16.83 169 ASP A N 1
ATOM 1289 C CA . ASP A 1 172 ? 59.082 17.756 182.453 1.00 18.80 169 ASP A CA 1
ATOM 1290 C C . ASP A 1 172 ? 60.404 17.770 181.677 1.00 22.13 169 ASP A C 1
ATOM 1291 O O . ASP A 1 172 ? 61.287 16.936 181.907 1.00 18.53 169 ASP A O 1
ATOM 1296 N N . ALA A 1 173 ? 60.539 18.725 180.762 1.00 17.93 170 ALA A N 1
ATOM 1297 C CA . ALA A 1 173 ? 61.790 18.907 180.025 1.00 23.54 170 ALA A CA 1
ATOM 1298 C C . ALA A 1 173 ? 61.855 20.338 179.506 1.00 18.60 170 ALA A C 1
ATOM 1299 O O . ALA A 1 173 ? 60.809 20.953 179.308 1.00 18.63 170 ALA A O 1
ATOM 1301 N N . PRO A 1 174 ? 63.072 20.874 179.291 1.00 19.00 171 PRO A N 1
ATOM 1302 C CA . PRO A 1 174 ? 63.174 22.260 178.807 1.00 14.56 171 PRO A CA 1
ATOM 1303 C C . PRO A 1 174 ? 62.346 22.493 177.549 1.00 23.46 171 PRO A C 1
ATOM 1304 O O . PRO A 1 174 ? 62.316 21.649 176.644 1.00 14.89 171 PRO A O 1
ATOM 1308 N N . THR A 1 175 ? 61.646 23.621 177.521 1.00 16.19 172 THR A N 1
ATOM 1309 C CA . THR A 1 175 ? 60.773 23.938 176.415 1.00 14.44 172 THR A CA 1
ATOM 1310 C C . THR A 1 175 ? 60.645 25.449 176.328 1.00 14.45 172 THR A C 1
ATOM 1311 O O . THR A 1 175 ? 61.247 26.163 177.126 1.00 17.86 172 THR A O 1
ATOM 1315 N N . VAL A 1 176 ? 59.877 25.937 175.357 1.00 14.79 173 VAL A N 1
ATOM 1316 C CA . VAL A 1 176 ? 59.516 27.345 175.324 1.00 13.95 173 VAL A CA 1
ATOM 1317 C C . VAL A 1 176 ? 58.002 27.444 175.478 1.00 17.67 173 VAL A C 1
ATOM 1318 O O . VAL A 1 176 ? 57.267 26.556 175.029 1.00 12.99 173 VAL A O 1
ATOM 1322 N N . VAL A 1 177 ? 57.551 28.504 176.152 1.00 12.42 174 VAL A N 1
ATOM 1323 C CA . VAL A 1 177 ? 56.135 28.713 176.451 1.00 10.06 174 VAL A CA 1
ATOM 1324 C C . VAL A 1 177 ? 55.827 30.204 176.355 1.00 12.59 174 VAL A C 1
ATOM 1325 O O . VAL A 1 177 ? 56.580 31.037 176.865 1.00 14.22 174 VAL A O 1
ATOM 1329 N N . ASN A 1 178 ? 54.717 30.537 175.708 1.00 10.11 175 ASN A N 1
ATOM 1330 C CA . ASN A 1 178 ? 54.270 31.921 175.587 1.00 9.27 175 ASN A CA 1
ATOM 1331 C C . ASN A 1 178 ? 52.769 31.868 175.343 1.00 11.45 175 ASN A C 1
ATOM 1332 O O . ASN A 1 178 ? 52.328 31.719 174.200 1.00 11.52 175 ASN A O 1
ATOM 1337 N N . LEU A 1 179 ? 51.979 31.937 176.413 1.00 8.56 176 LEU A N 1
ATOM 1338 C CA . LEU A 1 179 ? 50.526 31.802 176.278 1.00 8.39 176 LEU A CA 1
ATOM 1339 C C . LEU A 1 179 ? 49.834 33.155 176.307 1.00 12.37 176 LEU A C 1
ATOM 1340 O O . LEU A 1 179 ? 50.229 34.041 177.055 1.00 13.18 176 LEU A O 1
ATOM 1345 N N . THR A 1 180 ? 48.791 33.318 175.502 1.00 10.87 177 THR A N 1
ATOM 1346 C CA . THR A 1 180 ? 48.054 34.580 175.507 1.00 11.51 177 THR A CA 1
ATOM 1347 C C . THR A 1 180 ? 46.603 34.291 175.212 1.00 16.77 177 THR A C 1
ATOM 1348 O O . THR A 1 180 ? 46.243 33.159 174.889 1.00 15.47 177 THR A O 1
ATOM 1352 N N . ASN A 1 181 ? 45.769 35.312 175.336 1.00 10.35 178 ASN A N 1
ATOM 1353 C CA . ASN A 1 181 ? 44.394 35.192 174.872 1.00 9.53 178 ASN A CA 1
ATOM 1354 C C . ASN A 1 181 ? 44.186 36.155 173.717 1.00 9.03 178 ASN A C 1
ATOM 1355 O O . ASN A 1 181 ? 44.571 37.327 173.792 1.00 13.04 178 ASN A O 1
ATOM 1360 N N . HIS A 1 182 ? 43.587 35.651 172.646 1.00 8.41 179 HIS A N 1
ATOM 1361 C CA . HIS A 1 182 ? 43.500 36.377 171.385 1.00 8.57 179 HIS A CA 1
ATOM 1362 C C . HIS A 1 182 ? 42.113 37.009 171.199 1.00 13.21 179 HIS A C 1
ATOM 1363 O O . HIS A 1 182 ? 41.606 37.091 170.084 1.00 16.13 179 HIS A O 1
ATOM 1370 N N . THR A 1 183 ? 41.495 37.447 172.292 1.00 11.81 180 THR A N 1
ATOM 1371 C CA . THR A 1 183 ? 40.218 38.164 172.209 1.00 11.14 180 THR A CA 1
ATOM 1372 C C . THR A 1 183 ? 40.375 39.441 171.359 1.00 15.13 180 THR A C 1
ATOM 1373 O O . THR A 1 183 ? 41.351 40.180 171.514 1.00 13.05 180 THR A O 1
ATOM 1377 N N . TYR A 1 184 ? 39.445 39.676 170.435 1.00 10.70 181 TYR A N 1
ATOM 1378 C CA . TYR A 1 184 ? 39.339 40.973 169.770 1.00 9.70 181 TYR A CA 1
ATOM 1379 C C . TYR A 1 184 ? 38.111 41.668 170.345 1.00 10.51 181 TYR A C 1
ATOM 1380 O O . TYR A 1 184 ? 37.041 41.041 170.502 1.00 11.66 181 TYR A O 1
ATOM 1389 N N . LEU A 1 185 ? 38.231 42.966 170.602 1.00 10.63 182 LEU A N 1
ATOM 1390 C CA . LEU A 1 185 ? 37.130 43.725 171.176 1.00 9.53 182 LEU A CA 1
ATOM 1391 C C . LEU A 1 185 ? 36.710 44.891 170.289 1.00 10.27 182 LEU A C 1
ATOM 1392 O O . LEU A 1 185 ? 37.535 45.554 169.655 1.00 8.95 182 LEU A O 1
ATOM 1397 N N . ASN A 1 186 ? 35.405 45.118 170.225 1.00 9.92 183 ASN A N 1
ATOM 1398 C CA . ASN A 1 186 ? 34.868 46.383 169.739 1.00 9.74 183 ASN A CA 1
ATOM 1399 C C . ASN A 1 186 ? 33.996 46.918 170.871 1.00 14.10 183 ASN A C 1
ATOM 1400 O O . ASN A 1 186 ? 32.929 46.363 171.154 1.00 11.90 183 ASN A O 1
ATOM 1405 N N . LEU A 1 187 ? 34.456 47.980 171.529 1.00 13.47 184 LEU A N 1
ATOM 1406 C CA . LEU A 1 187 ? 33.785 48.488 172.732 1.00 11.12 184 LEU A CA 1
ATOM 1407 C C . LEU A 1 187 ? 32.435 49.130 172.415 1.00 10.92 184 LEU A C 1
ATOM 1408 O O . LEU A 1 187 ? 31.647 49.416 173.318 1.00 12.35 184 LEU A O 1
ATOM 1413 N N . GLY A 1 188 ? 32.161 49.341 171.127 1.00 11.87 185 GLY A N 1
ATOM 1414 C CA . GLY A 1 188 ? 30.867 49.849 170.689 1.00 12.77 185 GLY A CA 1
ATOM 1415 C C . GLY A 1 188 ? 29.918 48.720 170.322 1.00 16.65 185 GLY A C 1
ATOM 1416 O O . GLY A 1 188 ? 28.762 48.954 169.950 1.00 14.91 185 GLY A O 1
ATOM 1417 N N . GLY A 1 189 ? 30.407 47.489 170.435 1.00 12.36 186 GLY A N 1
ATOM 1418 C CA . GLY A 1 189 ? 29.642 46.306 170.049 1.00 12.99 186 GLY A CA 1
ATOM 1419 C C . GLY A 1 189 ? 30.238 45.641 168.819 1.00 13.17 186 GLY A C 1
ATOM 1420 O O . GLY A 1 189 ? 30.672 46.335 167.895 1.00 12.42 186 GLY A O 1
ATOM 1421 N N . ASP A 1 190 ? 30.252 44.307 168.783 1.00 9.62 187 ASP A N 1
ATOM 1422 C CA . ASP A 1 190 ? 30.935 43.595 167.695 1.00 13.14 187 ASP A CA 1
ATOM 1423 C C . ASP A 1 190 ? 30.286 43.840 166.341 1.00 17.35 187 ASP A C 1
ATOM 1424 O O . ASP A 1 190 ? 30.919 43.659 165.304 1.00 18.25 187 ASP A O 1
ATOM 1429 N N . GLY A 1 191 ? 29.028 44.260 166.342 1.00 13.69 188 GLY A N 1
ATOM 1430 C CA . GLY A 1 191 ? 28.341 44.527 165.088 1.00 13.19 188 GLY A CA 1
ATOM 1431 C C . GLY A 1 191 ? 28.326 45.994 164.700 1.00 12.80 188 GLY A C 1
ATOM 1432 O O . GLY A 1 191 ? 27.631 46.377 163.758 1.00 15.28 188 GLY A O 1
ATOM 1433 N N . SER A 1 192 ? 29.094 46.824 165.404 1.00 12.70 189 SER A N 1
ATOM 1434 C CA . SER A 1 192 ? 28.977 48.281 165.218 1.00 16.81 189 SER A CA 1
ATOM 1435 C C . SER A 1 192 ? 29.845 48.852 164.104 1.00 18.10 189 SER A C 1
ATOM 1436 O O . SER A 1 192 ? 29.875 50.068 163.898 1.00 18.99 189 SER A O 1
ATOM 1439 N N . GLY A 1 193 ? 30.557 47.993 163.387 1.00 13.01 190 GLY A N 1
ATOM 1440 C CA . GLY A 1 193 ? 31.403 48.463 162.302 1.00 13.35 190 GLY A CA 1
ATOM 1441 C C . GLY A 1 193 ? 32.851 48.532 162.742 1.00 12.19 190 GLY A C 1
ATOM 1442 O O . GLY A 1 193 ? 33.297 47.692 163.526 1.00 14.01 190 GLY A O 1
ATOM 1443 N N . SER A 1 194 ? 33.592 49.521 162.241 1.00 12.13 191 SER A N 1
ATOM 1444 C CA . SER A 1 194 ? 35.027 49.601 162.534 1.00 11.61 191 SER A CA 1
ATOM 1445 C C . SER A 1 194 ? 35.327 49.988 163.978 1.00 11.39 191 SER A C 1
ATOM 1446 O O . SER A 1 194 ? 34.596 50.770 164.594 1.00 14.17 191 SER A O 1
ATOM 1449 N N . ALA A 1 195 ? 36.411 49.434 164.516 1.00 8.64 192 ALA A N 1
ATOM 1450 C CA . ALA A 1 195 ? 36.897 49.845 165.831 1.00 10.48 192 ALA A CA 1
ATOM 1451 C C . ALA A 1 195 ? 38.058 50.839 165.711 1.00 11.56 192 ALA A C 1
ATOM 1452 O O . ALA A 1 195 ? 38.709 51.163 166.699 1.00 13.84 192 ALA A O 1
ATOM 1454 N N . ALA A 1 196 ? 38.315 51.341 164.503 1.00 14.30 193 ALA A N 1
ATOM 1455 C CA . ALA A 1 196 ? 39.509 52.178 164.298 1.00 16.66 193 ALA A CA 1
ATOM 1456 C C . ALA A 1 196 ? 39.366 53.556 164.947 1.00 14.07 193 ALA A C 1
ATOM 1457 O O . ALA A 1 196 ? 40.360 54.266 165.131 1.00 16.45 193 ALA A O 1
ATOM 1459 N N . GLY A 1 197 ? 38.127 53.923 165.287 1.00 8.77 194 GLY A N 1
ATOM 1460 C CA . GLY A 1 197 ? 37.856 55.158 166.001 1.00 12.77 194 GLY A CA 1
ATOM 1461 C C . GLY A 1 197 ? 38.102 55.075 167.502 1.00 15.30 194 GLY A C 1
ATOM 1462 O O . GLY A 1 197 ? 38.092 56.107 168.188 1.00 14.66 194 GLY A O 1
ATOM 1463 N N . HIS A 1 198 ? 38.324 53.868 168.024 1.00 10.31 195 HIS A N 1
ATOM 1464 C CA . HIS A 1 198 ? 38.645 53.719 169.452 1.00 8.35 195 HIS A CA 1
ATOM 1465 C C . HIS A 1 198 ? 39.937 54.451 169.791 1.00 12.36 195 HIS A C 1
ATOM 1466 O O . HIS A 1 198 ? 40.885 54.459 169.004 1.00 13.13 195 HIS A O 1
ATOM 1473 N N . GLU A 1 199 ? 39.988 55.028 170.986 1.00 12.39 196 GLU A N 1
ATOM 1474 C CA . GLU A 1 199 ? 41.198 55.690 171.454 1.00 8.94 196 GLU A CA 1
ATOM 1475 C C . GLU A 1 199 ? 42.007 54.704 172.281 1.00 10.24 196 GLU A C 1
ATOM 1476 O O . GLU A 1 199 ? 41.471 54.037 173.173 1.00 12.03 196 GLU A O 1
ATOM 1482 N N . LEU A 1 200 ? 43.294 54.598 171.964 1.00 10.17 197 LEU A N 1
ATOM 1483 C CA . LEU A 1 200 ? 44.180 53.667 172.653 1.00 11.25 197 LEU A CA 1
ATOM 1484 C C . LEU A 1 200 ? 45.335 54.433 173.261 1.00 10.70 197 LEU A C 1
ATOM 1485 O O . LEU A 1 200 ? 45.920 55.294 172.604 1.00 9.70 197 LEU A O 1
ATOM 1490 N N . ARG A 1 201 ? 45.645 54.133 174.518 1.00 8.92 198 ARG A N 1
ATOM 1491 C CA . ARG A 1 201 ? 46.894 54.566 175.136 1.00 9.93 198 ARG A CA 1
ATOM 1492 C C . ARG A 1 201 ? 47.682 53.328 175.545 1.00 15.07 198 ARG A C 1
ATOM 1493 O O . ARG A 1 201 ? 47.117 52.405 176.128 1.00 12.38 198 ARG A O 1
ATOM 1501 N N . LEU A 1 202 ? 48.981 53.296 175.236 1.00 10.00 199 LEU A N 1
ATOM 1502 C CA . LEU A 1 202 ? 49.830 52.174 175.643 1.00 12.36 199 LEU A CA 1
ATOM 1503 C C . LEU A 1 202 ? 50.983 52.676 176.473 1.00 14.71 199 LEU A C 1
ATOM 1504 O O . LEU A 1 202 ? 51.596 53.697 176.150 1.00 17.60 199 LEU A O 1
ATOM 1509 N N . ALA A 1 203 ? 51.295 51.958 177.543 1.00 12.93 200 ALA A N 1
ATOM 1510 C CA . ALA A 1 203 ? 52.473 52.296 178.330 1.00 12.72 200 ALA A CA 1
ATOM 1511 C C . ALA A 1 203 ? 53.683 51.628 177.693 1.00 15.94 200 ALA A C 1
ATOM 1512 O O . ALA A 1 203 ? 54.275 50.714 178.268 1.00 11.90 200 ALA A O 1
ATOM 1514 N N . ALA A 1 204 ? 54.041 52.098 176.502 1.00 13.42 201 ALA A N 1
ATOM 1515 C CA . ALA A 1 204 ? 55.114 51.502 175.702 1.00 11.36 201 ALA A CA 1
ATOM 1516 C C . ALA A 1 204 ? 55.874 52.578 174.924 1.00 13.88 201 ALA A C 1
ATOM 1517 O O . ALA A 1 204 ? 55.304 53.247 174.054 1.00 15.99 201 ALA A O 1
ATOM 1519 N N A SER A 1 205 ? 57.154 52.728 175.237 0.48 10.56 202 SER A N 1
ATOM 1520 N N B SER A 1 205 ? 57.148 52.762 175.239 0.52 10.45 202 SER A N 1
ATOM 1521 C CA A SER A 1 205 ? 57.996 53.710 174.567 0.48 12.05 202 SER A CA 1
ATOM 1522 C CA B SER A 1 205 ? 57.940 53.768 174.542 0.52 11.64 202 SER A CA 1
ATOM 1523 C C A SER A 1 205 ? 58.721 53.107 173.374 0.48 11.49 202 SER A C 1
ATOM 1524 C C B SER A 1 205 ? 58.702 53.156 173.374 0.52 11.35 202 SER A C 1
ATOM 1525 O O A SER A 1 205 ? 59.318 53.829 172.572 0.48 12.80 202 SER A O 1
ATOM 1526 O O B SER A 1 205 ? 59.385 53.864 172.629 0.52 12.21 202 SER A O 1
ATOM 1531 N N A ARG A 1 206 ? 58.678 51.781 173.268 0.48 9.17 203 ARG A N 1
ATOM 1532 N N B ARG A 1 206 ? 58.595 51.836 173.224 0.52 9.47 203 ARG A N 1
ATOM 1533 C CA A ARG A 1 206 ? 59.364 51.076 172.190 0.48 10.11 203 ARG A CA 1
ATOM 1534 C CA B ARG A 1 206 ? 59.317 51.121 172.173 0.52 9.85 203 ARG A CA 1
ATOM 1535 C C A ARG A 1 206 ? 58.471 50.029 171.541 0.48 9.20 203 ARG A C 1
ATOM 1536 C C B ARG A 1 206 ? 58.456 50.041 171.533 0.52 9.19 203 ARG A C 1
ATOM 1537 O O A ARG A 1 206 ? 57.487 49.593 172.134 0.48 11.39 203 ARG A O 1
ATOM 1538 O O B ARG A 1 206 ? 57.477 49.591 172.124 0.52 11.52 203 ARG A O 1
ATOM 1553 N N . TYR A 1 207 ? 58.823 49.625 170.322 1.00 12.09 204 TYR A N 1
ATOM 1554 C CA . TYR A 1 207 ? 58.091 48.553 169.620 1.00 9.74 204 TYR A CA 1
ATOM 1555 C C . TYR A 1 207 ? 59.064 47.681 168.837 1.00 12.99 204 TYR A C 1
ATOM 1556 O O . TYR A 1 207 ? 60.251 47.984 168.756 1.00 13.42 204 TYR A O 1
ATOM 1565 N N . THR A 1 208 ? 58.553 46.596 168.265 1.00 12.30 205 THR A N 1
ATOM 1566 C CA . THR A 1 208 ? 59.378 45.622 167.557 1.00 13.94 205 THR A CA 1
ATOM 1567 C C . THR A 1 208 ? 59.125 45.678 166.051 1.00 13.67 205 THR A C 1
ATOM 1568 O O . THR A 1 208 ? 58.175 45.062 165.560 1.00 16.02 205 THR A O 1
ATOM 1572 N N . PRO A 1 209 ? 59.966 46.422 165.309 1.00 13.35 206 PRO A N 1
ATOM 1573 C CA . PRO A 1 209 ? 59.794 46.490 163.851 1.00 14.05 206 PRO A CA 1
ATOM 1574 C C . PRO A 1 209 ? 59.998 45.113 163.234 1.00 12.98 206 PRO A C 1
ATOM 1575 O O . PRO A 1 209 ? 60.835 44.353 163.723 1.00 14.13 206 PRO A O 1
ATOM 1579 N N . VAL A 1 210 ? 59.245 44.789 162.185 1.00 12.92 207 VAL A N 1
ATOM 1580 C CA . VAL A 1 210 ? 59.294 43.449 161.598 1.00 14.73 207 VAL A CA 1
ATOM 1581 C C . VAL A 1 210 ? 59.489 43.505 160.082 1.00 16.02 207 VAL A C 1
ATOM 1582 O O . VAL A 1 210 ? 59.287 44.554 159.463 1.00 16.13 207 VAL A O 1
ATOM 1586 N N . ASP A 1 211 ? 59.899 42.385 159.490 1.00 14.57 208 ASP A N 1
ATOM 1587 C CA . ASP A 1 211 ? 59.948 42.285 158.035 1.00 18.09 208 ASP A CA 1
ATOM 1588 C C . ASP A 1 211 ? 58.538 42.045 157.496 1.00 22.25 208 ASP A C 1
ATOM 1589 O O . ASP A 1 211 ? 57.565 42.053 158.257 1.00 18.99 208 ASP A O 1
ATOM 1594 N N . GLY A 1 212 ? 58.427 41.816 156.191 1.00 23.98 209 GLY A N 1
ATOM 1595 C CA . GLY A 1 212 ? 57.125 41.643 155.572 1.00 24.75 209 GLY A CA 1
ATOM 1596 C C . GLY A 1 212 ? 56.342 40.432 156.051 1.00 23.46 209 GLY A C 1
ATOM 1597 O O . GLY A 1 212 ? 55.128 40.368 155.856 1.00 26.39 209 GLY A O 1
ATOM 1598 N N . THR A 1 213 ? 57.023 39.472 156.672 1.00 21.96 210 THR A N 1
ATOM 1599 C CA . THR A 1 213 ? 56.347 38.254 157.133 1.00 20.25 210 THR A CA 1
ATOM 1600 C C . THR A 1 213 ? 56.152 38.211 158.652 1.00 21.61 210 THR A C 1
ATOM 1601 O O . THR A 1 213 ? 55.750 37.185 159.209 1.00 23.95 210 THR A O 1
ATOM 1605 N N . GLY A 1 214 ? 56.432 39.327 159.317 1.00 16.19 211 GLY A N 1
ATOM 1606 C CA . GLY A 1 214 ? 56.174 39.445 160.745 1.00 17.23 211 GLY A CA 1
ATOM 1607 C C . GLY A 1 214 ? 57.310 38.984 161.648 1.00 15.49 211 GLY A C 1
ATOM 1608 O O . GLY A 1 214 ? 57.117 38.781 162.847 1.00 14.55 211 GLY A O 1
ATOM 1609 N N . ILE A 1 215 ? 58.503 38.820 161.090 1.00 12.20 212 ILE A N 1
ATOM 1610 C CA . ILE A 1 215 ? 59.650 38.451 161.911 1.00 14.93 212 ILE A CA 1
ATOM 1611 C C . ILE A 1 215 ? 60.416 39.708 162.287 1.00 18.25 212 ILE A C 1
ATOM 1612 O O . ILE A 1 215 ? 60.773 40.501 161.411 1.00 17.32 212 ILE A O 1
ATOM 1617 N N . PRO A 1 216 ? 60.665 39.904 163.590 1.00 15.21 213 PRO A N 1
ATOM 1618 C CA . PRO A 1 216 ? 61.417 41.088 164.023 1.00 15.04 213 PRO A CA 1
ATOM 1619 C C . PRO A 1 216 ? 62.766 41.198 163.324 1.00 15.08 213 PRO A C 1
ATOM 1620 O O . PRO A 1 216 ? 63.506 40.209 163.195 1.00 14.53 213 PRO A O 1
ATOM 1624 N N . VAL A 1 217 ? 63.082 42.398 162.856 1.00 17.51 214 VAL A N 1
ATOM 1625 C CA . VAL A 1 217 ? 64.375 42.646 162.245 1.00 15.03 214 VAL A CA 1
ATOM 1626 C C . VAL A 1 217 ? 65.431 42.660 163.339 1.00 18.66 214 VAL A C 1
ATOM 1627 O O . VAL A 1 217 ? 65.104 42.854 164.515 1.00 16.49 214 VAL A O 1
ATOM 1631 N N . PRO A 1 218 ? 66.699 42.425 162.966 1.00 18.63 215 PRO A N 1
ATOM 1632 C CA . PRO A 1 218 ? 67.778 42.497 163.955 1.00 17.94 215 PRO A CA 1
ATOM 1633 C C . PRO A 1 218 ? 67.780 43.851 164.648 1.00 18.74 215 PRO A C 1
ATOM 1634 O O . PRO A 1 218 ? 67.457 44.870 164.026 1.00 20.73 215 PRO A O 1
ATOM 1638 N N . GLY A 1 219 ? 68.125 43.860 165.928 1.00 18.11 216 GLY A N 1
ATOM 1639 C CA . GLY A 1 219 ? 68.201 45.101 166.671 1.00 22.90 216 GLY A CA 1
ATOM 1640 C C . GLY A 1 219 ? 67.301 45.152 167.884 1.00 19.34 216 GLY A C 1
ATOM 1641 O O . GLY A 1 219 ? 66.302 44.433 167.981 1.00 17.61 216 GLY A O 1
ATOM 1642 N N . ALA A 1 220 ? 67.662 46.024 168.813 1.00 16.13 217 ALA A N 1
ATOM 1643 C CA . ALA A 1 220 ? 66.873 46.258 170.018 1.00 15.46 217 ALA A CA 1
ATOM 1644 C C . ALA A 1 220 ? 65.537 46.909 169.651 1.00 15.49 217 ALA A C 1
ATOM 1645 O O . ALA A 1 220 ? 65.418 47.509 168.578 1.00 17.94 217 ALA A O 1
ATOM 1647 N N . PRO A 1 221 ? 64.528 46.796 170.534 1.00 13.78 218 PRO A N 1
ATOM 1648 C CA . PRO A 1 221 ? 63.237 47.437 170.248 1.00 13.01 218 PRO A CA 1
ATOM 1649 C C . PRO A 1 221 ? 63.424 48.917 169.917 1.00 15.38 218 PRO A C 1
ATOM 1650 O O . PRO A 1 221 ? 64.223 49.588 170.583 1.00 15.42 218 PRO A O 1
ATOM 1654 N N . ALA A 1 222 ? 62.733 49.399 168.882 1.00 11.49 219 ALA A N 1
ATOM 1655 C CA . ALA A 1 222 ? 62.912 50.768 168.397 1.00 12.16 219 ALA A CA 1
ATOM 1656 C C . ALA A 1 222 ? 61.999 51.745 169.125 1.00 12.63 219 ALA A C 1
ATOM 1657 O O . ALA A 1 222 ? 60.888 51.390 169.499 1.00 12.69 219 ALA A O 1
ATOM 1659 N N . GLU A 1 223 ? 62.447 52.987 169.310 1.00 11.57 220 GLU A N 1
ATOM 1660 C CA . GLU A 1 223 ? 61.602 54.005 169.952 1.00 12.14 220 GLU A CA 1
ATOM 1661 C C . GLU A 1 223 ? 60.356 54.311 169.119 1.00 14.11 220 GLU A C 1
ATOM 1662 O O . GLU A 1 223 ? 60.409 54.316 167.883 1.00 13.99 220 GLU A O 1
ATOM 1665 N N . VAL A 1 224 ? 59.232 54.558 169.787 1.00 9.82 221 VAL A N 1
ATOM 1666 C CA . VAL A 1 224 ? 57.998 54.860 169.057 1.00 9.12 221 VAL A CA 1
ATOM 1667 C C . VAL A 1 224 ? 57.902 56.334 168.701 1.00 11.85 221 VAL A C 1
ATOM 1668 O O . VAL A 1 224 ? 57.138 56.704 167.817 1.00 12.40 221 VAL A O 1
ATOM 1672 N N . THR A 1 225 ? 58.671 57.177 169.386 1.00 15.54 222 THR A N 1
ATOM 1673 C CA . THR A 1 225 ? 58.563 58.619 169.164 1.00 14.59 222 THR A CA 1
ATOM 1674 C C . THR A 1 225 ? 58.772 58.994 167.694 1.00 16.12 222 THR A C 1
ATOM 1675 O O . THR A 1 225 ? 59.708 58.515 167.039 1.00 14.19 222 THR A O 1
ATOM 1679 N N . GLY A 1 226 ? 57.867 59.817 167.169 1.00 10.53 223 GLY A N 1
ATOM 1680 C CA . GLY A 1 226 ? 57.969 60.279 165.793 1.00 15.36 223 GLY A CA 1
ATOM 1681 C C . GLY A 1 226 ? 57.421 59.309 164.760 1.00 15.46 223 GLY A C 1
ATOM 1682 O O . GLY A 1 226 ? 57.421 59.607 163.562 1.00 17.70 223 GLY A O 1
ATOM 1683 N N . THR A 1 227 ? 56.948 58.153 165.215 1.00 11.05 224 THR A N 1
ATOM 1684 C CA . THR A 1 227 ? 56.419 57.139 164.310 1.00 10.39 224 THR A CA 1
ATOM 1685 C C . THR A 1 227 ? 54.919 56.930 164.514 1.00 10.01 224 THR A C 1
ATOM 1686 O O . THR A 1 227 ? 54.325 57.423 165.479 1.00 12.37 224 THR A O 1
ATOM 1690 N N . ARG A 1 228 ? 54.319 56.157 163.617 1.00 9.57 225 ARG A N 1
ATOM 1691 C CA . ARG A 1 228 ? 52.898 55.831 163.716 1.00 10.56 225 ARG A CA 1
ATOM 1692 C C . ARG A 1 228 ? 52.614 54.892 164.890 1.00 12.90 225 ARG A C 1
ATOM 1693 O O . ARG A 1 228 ? 51.450 54.584 165.180 1.00 13.37 225 ARG A O 1
ATOM 1701 N N . PHE A 1 229 ? 53.662 54.437 165.578 1.00 10.92 226 PHE A N 1
ATOM 1702 C CA . PHE A 1 229 ? 53.467 53.493 166.684 1.00 8.17 226 PHE A CA 1
ATOM 1703 C C . PHE A 1 229 ? 53.441 54.180 168.049 1.00 11.38 226 PHE A C 1
ATOM 1704 O O . PHE A 1 229 ? 53.403 53.520 169.085 1.00 14.37 226 PHE A O 1
ATOM 1712 N N . ASP A 1 230 ? 53.449 55.509 168.049 1.00 9.47 227 ASP A N 1
ATOM 1713 C CA . ASP A 1 230 ? 53.403 56.256 169.306 1.00 10.34 227 ASP A CA 1
ATOM 1714 C C . ASP A 1 230 ? 51.977 56.326 169.860 1.00 12.01 227 ASP A C 1
ATOM 1715 O O . ASP A 1 230 ? 51.135 57.075 169.346 1.00 12.70 227 ASP A O 1
ATOM 1720 N N . PHE A 1 231 ? 51.716 55.535 170.900 1.00 11.65 228 PHE A N 1
ATOM 1721 C CA . PHE A 1 231 ? 50.433 55.537 171.618 1.00 10.50 228 PHE A CA 1
ATOM 1722 C C . PHE A 1 231 ? 50.639 55.961 173.066 1.00 11.75 228 PHE A C 1
ATOM 1723 O O . PHE A 1 231 ? 49.837 55.622 173.944 1.00 11.94 228 PHE A O 1
ATOM 1731 N N . ARG A 1 232 ? 51.714 56.698 173.332 1.00 8.75 229 ARG A N 1
ATOM 1732 C CA . ARG A 1 232 ? 52.010 57.084 174.708 1.00 12.77 229 ARG A CA 1
ATOM 1733 C C . ARG A 1 232 ? 50.940 58.032 175.256 1.00 18.12 229 ARG A C 1
ATOM 1734 O O . ARG A 1 232 ? 50.660 58.030 176.458 1.00 14.55 229 ARG A O 1
ATOM 1742 N N . ALA A 1 233 ? 50.345 58.824 174.364 1.00 13.90 230 ALA A N 1
ATOM 1743 C CA . ALA A 1 233 ? 49.157 59.627 174.679 1.00 14.41 230 ALA A CA 1
ATOM 1744 C C . ALA A 1 233 ? 47.955 59.042 173.945 1.00 19.46 230 ALA A C 1
ATOM 1745 O O . ALA A 1 233 ? 48.070 58.680 172.772 1.00 18.18 230 ALA A O 1
ATOM 1747 N N . ALA A 1 234 ? 46.805 58.953 174.619 1.00 15.61 231 ALA A N 1
ATOM 1748 C CA . ALA A 1 234 ? 45.618 58.326 174.027 1.00 14.76 231 ALA A CA 1
ATOM 1749 C C . ALA A 1 234 ? 45.268 58.959 172.698 1.00 13.64 231 ALA A C 1
ATOM 1750 O O . ALA A 1 234 ? 45.234 60.175 172.591 1.00 13.41 231 ALA A O 1
ATOM 1752 N N . ARG A 1 235 ? 45.006 58.131 171.687 1.00 13.38 232 ARG A N 1
ATOM 1753 C CA . ARG A 1 235 ? 44.657 58.629 170.356 1.00 13.18 232 ARG A CA 1
ATOM 1754 C C . ARG A 1 235 ? 43.918 57.547 169.585 1.00 11.03 232 ARG A C 1
ATOM 1755 O O . ARG A 1 235 ? 44.062 56.366 169.892 1.00 10.72 232 ARG A O 1
ATOM 1763 N N . ALA A 1 236 ? 43.166 57.942 168.562 1.00 11.59 233 ALA A N 1
ATOM 1764 C CA . ALA A 1 236 ? 42.468 56.969 167.721 1.00 10.78 233 ALA A CA 1
ATOM 1765 C C . ALA A 1 236 ? 43.458 55.963 167.132 1.00 14.58 233 ALA A C 1
ATOM 1766 O O . ALA A 1 236 ? 44.562 56.347 166.730 1.00 12.20 233 ALA A O 1
ATOM 1768 N N . VAL A 1 237 ? 43.080 54.684 167.107 1.00 11.91 234 VAL A N 1
ATOM 1769 C CA . VAL A 1 237 ? 43.927 53.650 166.517 1.00 12.32 234 VAL A CA 1
ATOM 1770 C C . VAL A 1 237 ? 44.195 53.981 165.045 1.00 12.59 234 VAL A C 1
ATOM 1771 O O . VAL A 1 237 ? 45.357 54.028 164.607 1.00 11.01 234 VAL A O 1
ATOM 1775 N N . ALA A 1 238 ? 43.113 54.219 164.306 1.00 10.04 235 ALA A N 1
ATOM 1776 C CA . ALA A 1 238 ? 43.137 54.836 162.974 1.00 12.15 235 ALA A CA 1
ATOM 1777 C C . ALA A 1 238 ? 43.767 54.025 161.838 1.00 16.12 235 ALA A C 1
ATOM 1778 O O . ALA A 1 238 ? 43.202 53.955 160.744 1.00 15.09 235 ALA A O 1
ATOM 1780 N N . GLY A 1 239 ? 44.929 53.429 162.080 1.00 15.65 236 GLY A N 1
ATOM 1781 C CA . GLY A 1 239 ? 45.615 52.689 161.031 1.00 14.87 236 GLY A CA 1
ATOM 1782 C C . GLY A 1 239 ? 45.598 51.188 161.244 1.00 14.69 236 GLY A C 1
ATOM 1783 O O . GLY A 1 239 ? 44.992 50.693 162.202 1.00 14.05 236 GLY A O 1
ATOM 1784 N N . ALA A 1 240 ? 46.256 50.466 160.339 1.00 12.68 237 ALA A N 1
ATOM 1785 C CA . ALA A 1 240 ? 46.407 49.023 160.458 1.00 14.40 237 ALA A CA 1
ATOM 1786 C C . ALA A 1 240 ? 47.661 48.725 161.275 1.00 9.61 237 ALA A C 1
ATOM 1787 O O . ALA A 1 240 ? 48.703 49.361 161.074 1.00 12.40 237 ALA A O 1
ATOM 1789 N N . TYR A 1 241 ? 47.553 47.768 162.192 1.00 9.88 238 TYR A N 1
ATOM 1790 C CA . TYR A 1 241 ? 48.689 47.321 162.992 1.00 10.79 238 TYR A CA 1
ATOM 1791 C C . TYR A 1 241 ? 48.707 45.807 163.082 1.00 11.34 238 TYR A C 1
ATOM 1792 O O . TYR A 1 241 ? 47.662 45.151 163.056 1.00 8.92 238 TYR A O 1
ATOM 1801 N N . ASP A 1 242 ? 49.909 45.254 163.171 1.00 11.40 239 ASP A N 1
ATOM 1802 C CA . ASP A 1 242 ? 50.109 43.860 163.532 1.00 10.34 239 ASP A CA 1
ATOM 1803 C C . ASP A 1 242 ? 51.512 43.823 164.107 1.00 10.57 239 ASP A C 1
ATOM 1804 O O . ASP A 1 242 ? 52.436 43.277 163.499 1.00 14.33 239 ASP A O 1
ATOM 1809 N N . HIS A 1 243 ? 51.664 44.456 165.268 1.00 8.01 240 HIS A N 1
ATOM 1810 C CA . HIS A 1 243 ? 52.978 44.782 165.816 1.00 8.11 240 HIS A CA 1
ATOM 1811 C C . HIS A 1 243 ? 53.030 44.564 167.312 1.00 10.08 240 HIS A C 1
ATOM 1812 O O . HIS A 1 243 ? 52.043 44.790 168.016 1.00 11.99 240 HIS A O 1
ATOM 1819 N N . ASN A 1 244 ? 54.191 44.118 167.786 1.00 10.01 241 ASN A N 1
ATOM 1820 C CA . ASN A 1 244 ? 54.452 43.966 169.206 1.00 10.17 241 ASN A CA 1
ATOM 1821 C C . ASN A 1 244 ? 55.022 45.255 169.781 1.00 11.94 241 ASN A C 1
ATOM 1822 O O . ASN A 1 244 ? 55.942 45.850 169.207 1.00 12.30 241 ASN A O 1
ATOM 1827 N N . PHE A 1 245 ? 54.476 45.676 170.918 1.00 9.47 242 PHE A N 1
ATOM 1828 C CA . PHE A 1 245 ? 55.018 46.799 171.677 1.00 14.34 242 PHE A CA 1
ATOM 1829 C C . PHE A 1 245 ? 55.809 46.288 172.884 1.00 12.26 242 PHE A C 1
ATOM 1830 O O . PHE A 1 245 ? 55.386 45.356 173.561 1.00 12.25 242 PHE A O 1
ATOM 1838 N N . ALA A 1 246 ? 56.969 46.892 173.135 1.00 9.53 243 ALA A N 1
ATOM 1839 C CA . ALA A 1 246 ? 57.760 46.579 174.319 1.00 13.25 243 ALA A CA 1
ATOM 1840 C C . ALA A 1 246 ? 57.238 47.430 175.474 1.00 14.63 243 ALA A C 1
ATOM 1841 O O . ALA A 1 246 ? 57.507 48.631 175.555 1.00 13.98 243 ALA A O 1
ATOM 1843 N N . LEU A 1 247 ? 56.476 46.810 176.362 1.00 11.62 244 LEU A N 1
ATOM 1844 C CA . LEU A 1 247 ? 55.853 47.537 177.457 1.00 11.31 244 LEU A CA 1
ATOM 1845 C C . LEU A 1 247 ? 56.893 48.068 178.423 1.00 12.92 244 LEU A C 1
ATOM 1846 O O . LEU A 1 247 ? 57.848 47.365 178.767 1.00 14.11 244 LEU A O 1
ATOM 1851 N N . ASP A 1 248 ? 56.723 49.313 178.860 1.00 14.67 245 ASP A N 1
ATOM 1852 C CA . ASP A 1 248 ? 57.653 49.891 179.830 1.00 14.83 245 ASP A CA 1
ATOM 1853 C C . ASP A 1 248 ? 57.677 49.051 181.109 1.00 11.35 245 ASP A C 1
ATOM 1854 O O . ASP A 1 248 ? 56.627 48.670 181.633 1.00 15.80 245 ASP A O 1
ATOM 1859 N N . GLY A 1 249 ? 58.874 48.736 181.590 1.00 12.53 246 GLY A N 1
ATOM 1860 C CA . GLY A 1 249 ? 59.015 47.946 182.801 1.00 18.55 246 GLY A CA 1
ATOM 1861 C C . GLY A 1 249 ? 59.246 46.472 182.534 1.00 16.52 246 GLY A C 1
ATOM 1862 O O . GLY A 1 249 ? 59.626 45.732 183.442 1.00 17.32 246 GLY A O 1
ATOM 1863 N N . GLY A 1 250 ? 59.015 46.037 181.296 1.00 15.23 247 GLY A N 1
ATOM 1864 C CA . GLY A 1 250 ? 59.271 44.652 180.923 1.00 13.49 247 GLY A CA 1
ATOM 1865 C C . GLY A 1 250 ? 58.433 43.624 181.668 1.00 14.76 247 GLY A C 1
ATOM 1866 O O . GLY A 1 250 ? 57.248 43.842 181.899 1.00 12.67 247 GLY A O 1
ATOM 1867 N N . VAL A 1 251 ? 59.045 42.498 182.031 1.00 14.60 248 VAL A N 1
ATOM 1868 C CA . VAL A 1 251 ? 58.339 41.457 182.774 1.00 15.08 248 VAL A CA 1
ATOM 1869 C C . VAL A 1 251 ? 58.144 41.923 184.212 1.00 17.78 248 VAL A C 1
ATOM 1870 O O . VAL A 1 251 ? 59.084 42.426 184.838 1.00 16.05 248 VAL A O 1
ATOM 1874 N N A ARG A 1 252 ? 56.924 41.781 184.725 0.36 13.60 249 ARG A N 1
ATOM 1875 N N B ARG A 1 252 ? 56.927 41.761 184.730 0.64 12.57 249 ARG A N 1
ATOM 1876 C CA A ARG A 1 252 ? 56.618 42.186 186.093 0.36 15.14 249 ARG A CA 1
ATOM 1877 C CA B ARG A 1 252 ? 56.615 42.177 186.093 0.64 15.18 249 ARG A CA 1
ATOM 1878 C C A ARG A 1 252 ? 56.035 41.015 186.868 0.36 15.47 249 ARG A C 1
ATOM 1879 C C B ARG A 1 252 ? 56.018 41.021 186.873 0.64 15.84 249 ARG A C 1
ATOM 1880 O O A ARG A 1 252 ? 55.359 40.164 186.294 0.36 14.93 249 ARG A O 1
ATOM 1881 O O B ARG A 1 252 ? 55.310 40.190 186.311 0.64 14.77 249 ARG A O 1
ATOM 1896 N N . GLU A 1 253 ? 56.292 40.969 188.171 1.00 13.31 250 GLU A N 1
ATOM 1897 C CA . GLU A 1 253 ? 55.755 39.890 189.000 1.00 16.21 250 GLU A CA 1
ATOM 1898 C C . GLU A 1 253 ? 54.264 40.041 189.316 1.00 18.17 250 GLU A C 1
ATOM 1899 O O . GLU A 1 253 ? 53.576 39.051 189.582 1.00 17.31 250 GLU A O 1
ATOM 1905 N N . ALA A 1 254 ? 53.776 41.278 189.291 1.00 16.33 251 ALA A N 1
ATOM 1906 C CA . ALA A 1 254 ? 52.360 41.554 189.517 1.00 18.46 251 ALA A CA 1
ATOM 1907 C C . ALA A 1 254 ? 51.867 42.394 188.353 1.00 15.73 251 ALA A C 1
ATOM 1908 O O . ALA A 1 254 ? 52.634 43.184 187.795 1.00 16.56 251 ALA A O 1
ATOM 1910 N N . PRO A 1 255 ? 50.595 42.224 187.964 1.00 13.37 252 PRO A N 1
ATOM 1911 C CA . PRO A 1 255 ? 50.129 42.955 186.784 1.00 11.94 252 PRO A CA 1
ATOM 1912 C C . PRO A 1 255 ? 50.011 44.454 187.042 1.00 18.46 252 PRO A C 1
ATOM 1913 O O . PRO A 1 255 ? 49.784 44.878 188.179 1.00 20.19 252 PRO A O 1
ATOM 1917 N N . ARG A 1 256 ? 50.188 45.246 185.988 1.00 15.93 253 ARG A N 1
ATOM 1918 C CA . ARG A 1 256 ? 49.963 46.686 186.057 1.00 13.22 253 ARG A CA 1
ATOM 1919 C C . ARG A 1 256 ? 49.272 47.102 184.773 1.00 11.13 253 ARG A C 1
ATOM 1920 O O . ARG A 1 256 ? 49.399 46.420 183.753 1.00 12.23 253 ARG A O 1
ATOM 1928 N N . THR A 1 257 ? 48.521 48.200 184.819 1.00 12.21 254 THR A N 1
ATOM 1929 C CA . THR A 1 257 ? 47.793 48.673 183.637 1.00 12.46 254 THR A CA 1
ATOM 1930 C C . THR A 1 257 ? 48.782 49.079 182.549 1.00 15.86 254 THR A C 1
ATOM 1931 O O . THR A 1 257 ? 49.676 49.891 182.794 1.00 14.04 254 THR A O 1
ATOM 1935 N N . VAL A 1 258 ? 48.633 48.512 181.357 1.00 8.46 255 VAL A N 1
ATOM 1936 C CA . VAL A 1 258 ? 49.564 48.801 180.259 1.00 10.86 255 VAL A CA 1
ATOM 1937 C C . VAL A 1 258 ? 48.836 49.345 179.039 1.00 12.77 255 VAL A C 1
ATOM 1938 O O . VAL A 1 258 ? 49.465 49.868 178.111 1.00 17.18 255 VAL A O 1
ATOM 1942 N N . ALA A 1 259 ? 47.512 49.228 179.035 1.00 11.92 256 ALA A N 1
ATOM 1943 C CA . ALA A 1 259 ? 46.735 49.704 177.898 1.00 11.01 256 ALA A CA 1
ATOM 1944 C C . ALA A 1 259 ? 45.391 50.212 178.360 1.00 12.65 256 ALA A C 1
ATOM 1945 O O . ALA A 1 259 ? 44.761 49.614 179.237 1.00 12.13 256 ALA A O 1
ATOM 1947 N N . GLU A 1 260 ? 44.949 51.314 177.762 1.00 13.00 257 GLU A N 1
ATOM 1948 C CA . GLU A 1 260 ? 43.599 51.828 178.000 1.00 10.59 257 GLU A CA 1
ATOM 1949 C C . GLU A 1 260 ? 42.943 52.061 176.661 1.00 13.29 257 GLU A C 1
ATOM 1950 O O . GLU A 1 260 ? 43.451 52.832 175.845 1.00 12.25 257 GLU A O 1
ATOM 1956 N N . LEU A 1 261 ? 41.821 51.382 176.436 1.00 10.76 258 LEU A N 1
ATOM 1957 C CA . LEU A 1 261 ? 41.093 51.485 175.181 1.00 8.25 258 LEU A CA 1
ATOM 1958 C C . LEU A 1 261 ? 39.733 52.104 175.495 1.00 9.26 258 LEU A C 1
ATOM 1959 O O . LEU A 1 261 ? 39.127 51.805 176.541 1.00 10.02 258 LEU A O 1
ATOM 1964 N N . TYR A 1 262 ? 39.259 52.977 174.614 1.00 9.11 259 TYR A N 1
ATOM 1965 C CA . TYR A 1 262 ? 38.030 53.712 174.887 1.00 10.78 259 TYR A CA 1
ATOM 1966 C C . TYR A 1 262 ? 37.230 53.975 173.622 1.00 11.41 259 TYR A C 1
ATOM 1967 O O . TYR A 1 262 ? 37.787 54.381 172.598 1.00 12.15 259 TYR A O 1
ATOM 1976 N N . ASP A 1 263 ? 35.918 53.744 173.692 1.00 10.48 260 ASP A N 1
ATOM 1977 C CA . ASP A 1 263 ? 35.014 54.130 172.602 1.00 11.64 260 ASP A CA 1
ATOM 1978 C C . ASP A 1 263 ? 34.184 55.347 172.988 1.00 12.28 260 ASP A C 1
ATOM 1979 O O . ASP A 1 263 ? 33.280 55.239 173.820 1.00 14.87 260 ASP A O 1
ATOM 1984 N N . PRO A 1 264 ? 34.470 56.506 172.376 1.00 15.30 261 PRO A N 1
ATOM 1985 C CA . PRO A 1 264 ? 33.718 57.720 172.721 1.00 16.19 261 PRO A CA 1
ATOM 1986 C C . PRO A 1 264 ? 32.212 57.602 172.507 1.00 18.64 261 PRO A C 1
ATOM 1987 O O . PRO A 1 264 ? 31.449 58.299 173.181 1.00 15.70 261 PRO A O 1
ATOM 1991 N N . ARG A 1 265 ? 31.782 56.760 171.571 1.00 16.48 262 ARG A N 1
ATOM 1992 C CA . ARG A 1 265 ? 30.367 56.719 171.222 1.00 19.40 262 ARG A CA 1
ATOM 1993 C C . ARG A 1 265 ? 29.518 56.111 172.336 1.00 19.92 262 ARG A C 1
ATOM 1994 O O . ARG A 1 265 ? 28.502 56.684 172.736 1.00 18.96 262 ARG A O 1
ATOM 2002 N N . SER A 1 266 ? 29.930 54.940 172.806 1.00 13.95 263 SER A N 1
ATOM 2003 C CA . SER A 1 266 ? 29.183 54.183 173.809 1.00 15.42 263 SER A CA 1
ATOM 2004 C C . SER A 1 266 ? 29.644 54.563 175.201 1.00 15.08 263 SER A C 1
ATOM 2005 O O . SER A 1 266 ? 28.916 54.384 176.190 1.00 16.31 263 SER A O 1
ATOM 2008 N N . GLY A 1 267 ? 30.862 55.083 175.276 1.00 13.51 264 GLY A N 1
ATOM 2009 C CA . GLY A 1 267 ? 31.472 55.390 176.556 1.00 13.34 264 GLY A CA 1
ATOM 2010 C C . GLY A 1 267 ? 32.141 54.225 177.261 1.00 14.09 264 GLY A C 1
ATOM 2011 O O . GLY A 1 267 ? 32.646 54.405 178.372 1.00 15.17 264 GLY A O 1
ATOM 2012 N N . ARG A 1 268 ? 32.167 53.044 176.642 1.00 11.02 265 ARG A N 1
ATOM 2013 C CA . ARG A 1 268 ? 32.812 51.887 177.267 1.00 10.40 265 ARG A CA 1
ATOM 2014 C C . ARG A 1 268 ? 34.328 52.037 177.277 1.00 13.30 265 ARG A C 1
ATOM 2015 O O . ARG A 1 268 ? 34.926 52.478 176.294 1.00 11.74 265 ARG A O 1
ATOM 2023 N N . ALA A 1 269 ? 34.938 51.673 178.399 1.00 11.91 266 ALA A N 1
ATOM 2024 C CA . ALA A 1 269 ? 36.386 51.772 178.560 1.00 11.17 266 ALA A CA 1
ATOM 2025 C C . ALA A 1 269 ? 36.948 50.450 179.040 1.00 12.06 266 ALA A C 1
ATOM 2026 O O . ALA A 1 269 ? 36.313 49.748 179.829 1.00 14.77 266 ALA A O 1
ATOM 2028 N N . LEU A 1 270 ? 38.148 50.127 178.568 1.00 12.69 267 LEU A N 1
ATOM 2029 C CA . LEU A 1 270 ? 38.885 48.954 179.025 1.00 12.12 267 LEU A CA 1
ATOM 2030 C C . LEU A 1 270 ? 40.248 49.378 179.530 1.00 13.91 267 LEU A C 1
ATOM 2031 O O . LEU A 1 270 ? 40.951 50.144 178.861 1.00 12.34 267 LEU A O 1
ATOM 2036 N N . ALA A 1 271 ? 40.604 48.892 180.714 1.00 11.28 268 ALA A N 1
ATOM 2037 C CA . ALA A 1 271 ? 41.969 48.999 181.220 1.00 12.38 268 ALA A CA 1
ATOM 2038 C C . ALA A 1 271 ? 42.532 47.591 181.258 1.00 10.86 268 ALA A C 1
ATOM 2039 O O . ALA A 1 271 ? 41.973 46.706 181.921 1.00 13.19 268 ALA A O 1
ATOM 2041 N N . LEU A 1 272 ? 43.628 47.380 180.539 1.00 11.71 269 LEU A N 1
ATOM 2042 C CA . LEU A 1 272 ? 44.241 46.063 180.419 1.00 9.40 269 LEU A CA 1
ATOM 2043 C C . LEU A 1 272 ? 45.506 46.044 181.264 1.00 14.38 269 LEU A C 1
ATOM 2044 O O . LEU A 1 272 ? 46.415 46.854 181.037 1.00 11.83 269 LEU A O 1
ATOM 2049 N N . ALA A 1 273 ? 45.567 45.129 182.229 1.00 12.58 270 ALA A N 1
ATOM 2050 C CA . ALA A 1 273 ? 46.740 45.006 183.101 1.00 8.80 270 ALA A CA 1
ATOM 2051 C C . ALA A 1 273 ? 47.390 43.653 182.885 1.00 9.47 270 ALA A C 1
ATOM 2052 O O . ALA A 1 273 ? 46.696 42.661 182.647 1.00 10.23 270 ALA A O 1
ATOM 2054 N N . THR A 1 274 ? 48.721 43.601 182.959 1.00 9.42 271 THR A N 1
ATOM 2055 C CA . THR A 1 274 ? 49.412 42.348 182.690 1.00 11.23 271 THR A CA 1
ATOM 2056 C C . THR A 1 274 ? 50.774 42.266 183.353 1.00 11.06 271 THR A C 1
ATOM 2057 O O . THR A 1 274 ? 51.373 43.281 183.710 1.00 10.32 271 THR A O 1
ATOM 2061 N N . THR A 1 275 ? 51.251 41.035 183.513 1.00 10.31 272 THR A N 1
ATOM 2062 C CA . THR A 1 275 ? 52.608 40.757 183.968 1.00 11.48 272 THR A CA 1
ATOM 2063 C C . THR A 1 275 ? 53.574 40.710 182.780 1.00 14.63 272 THR A C 1
ATOM 2064 O O . THR A 1 275 ? 54.794 40.758 182.949 1.00 11.77 272 THR A O 1
ATOM 2068 N N . GLU A 1 276 ? 53.021 40.599 181.576 1.00 9.51 273 GLU A N 1
ATOM 2069 C CA . GLU A 1 276 ? 53.826 40.385 180.363 1.00 10.05 273 GLU A CA 1
ATOM 2070 C C . GLU A 1 276 ? 54.653 41.599 179.947 1.00 10.43 273 GLU A C 1
ATOM 2071 O O . GLU A 1 276 ? 54.286 42.741 180.244 1.00 11.07 273 GLU A O 1
ATOM 2077 N N . PRO A 1 277 ? 55.757 41.361 179.219 1.00 9.69 274 PRO A N 1
ATOM 2078 C CA . PRO A 1 277 ? 56.607 42.456 178.741 1.00 10.97 274 PRO A CA 1
ATOM 2079 C C . PRO A 1 277 ? 56.178 43.017 177.384 1.00 14.77 274 PRO A C 1
ATOM 2080 O O . PRO A 1 277 ? 56.682 44.060 176.939 1.00 12.79 274 PRO A O 1
ATOM 2084 N N . GLY A 1 278 ? 55.281 42.319 176.708 1.00 10.36 275 GLY A N 1
ATOM 2085 C CA . GLY A 1 278 ? 54.919 42.717 175.362 1.00 8.76 275 GLY A CA 1
ATOM 2086 C C . GLY A 1 278 ? 53.423 42.720 175.120 1.00 8.48 275 GLY A C 1
ATOM 2087 O O . GLY A 1 278 ? 52.640 42.112 175.858 1.00 10.21 275 GLY A O 1
ATOM 2088 N N . LEU A 1 279 ? 53.025 43.420 174.067 1.00 9.22 276 LEU A N 1
ATOM 2089 C CA . LEU A 1 279 ? 51.629 43.451 173.672 1.00 8.26 276 LEU A CA 1
ATOM 2090 C C . LEU A 1 279 ? 51.564 43.483 172.159 1.00 12.14 276 LEU A C 1
ATOM 2091 O O . LEU A 1 279 ? 52.139 44.366 171.532 1.00 10.75 276 LEU A O 1
ATOM 2096 N N . GLN A 1 280 ? 50.857 42.524 171.573 1.00 13.01 277 GLN A N 1
ATOM 2097 C CA . GLN A 1 280 ? 50.620 42.547 170.137 1.00 11.47 277 GLN A CA 1
ATOM 2098 C C . GLN A 1 280 ? 49.336 43.324 169.884 1.00 11.79 277 GLN A C 1
ATOM 2099 O O . GLN A 1 280 ? 48.296 43.000 170.443 1.00 12.52 277 GLN A O 1
ATOM 2105 N N . LEU A 1 281 ? 49.409 44.354 169.050 1.00 9.24 278 LEU A N 1
ATOM 2106 C CA . LEU A 1 281 ? 48.217 45.089 168.649 1.00 12.41 278 LEU A CA 1
ATOM 2107 C C . LEU A 1 281 ? 47.884 44.607 167.246 1.00 11.21 278 LEU A C 1
ATOM 2108 O O . LEU A 1 281 ? 48.706 44.719 166.352 1.00 10.18 278 LEU A O 1
ATOM 2113 N N . TYR A 1 282 ? 46.702 44.037 167.055 1.00 10.81 279 TYR A N 1
ATOM 2114 C CA . TYR A 1 282 ? 46.323 43.558 165.731 1.00 9.88 279 TYR A CA 1
ATOM 2115 C C . TYR A 1 282 ? 44.945 44.078 165.377 1.00 14.41 279 TYR A C 1
ATOM 2116 O O . TYR A 1 282 ? 43.989 43.883 166.122 1.00 10.84 279 TYR A O 1
ATOM 2125 N N . THR A 1 283 ? 44.848 44.752 164.240 1.00 11.24 280 THR A N 1
ATOM 2126 C CA . THR A 1 283 ? 43.603 45.416 163.867 1.00 9.72 280 THR A CA 1
ATOM 2127 C C . THR A 1 283 ? 42.719 44.620 162.908 1.00 15.64 280 THR A C 1
ATOM 2128 O O . THR A 1 283 ? 41.880 45.202 162.233 1.00 12.63 280 THR A O 1
ATOM 2132 N N . ALA A 1 284 ? 42.905 43.303 162.847 1.00 14.34 281 ALA A N 1
ATOM 2133 C CA . ALA A 1 284 ? 41.966 42.413 162.139 1.00 11.36 281 ALA A CA 1
ATOM 2134 C C . ALA A 1 284 ? 41.791 42.749 160.667 1.00 16.67 281 ALA A C 1
ATOM 2135 O O . ALA A 1 284 ? 40.670 42.741 160.137 1.00 17.92 281 ALA A O 1
ATOM 2137 N N . ASP A 1 285 ? 42.887 43.041 159.985 1.00 17.19 282 ASP A N 1
ATOM 2138 C CA . ASP A 1 285 ? 42.763 43.459 158.600 1.00 19.01 282 ASP A CA 1
ATOM 2139 C C . ASP A 1 285 ? 42.460 42.319 157.631 1.00 13.70 282 ASP A C 1
ATOM 2140 O O . ASP A 1 285 ? 42.083 42.562 156.489 1.00 17.82 282 ASP A O 1
ATOM 2145 N N . HIS A 1 286 ? 42.587 41.080 158.091 1.00 16.59 283 HIS A N 1
ATOM 2146 C CA . HIS A 1 286 ? 42.294 39.935 157.227 1.00 18.43 283 HIS A CA 1
ATOM 2147 C C . HIS A 1 286 ? 40.789 39.738 157.029 1.00 17.24 283 HIS A C 1
ATOM 2148 O O . HIS A 1 286 ? 40.359 39.080 156.087 1.00 21.50 283 HIS A O 1
ATOM 2155 N N . LEU A 1 287 ? 39.988 40.308 157.925 1.00 17.68 284 LEU A N 1
ATOM 2156 C CA . LEU A 1 287 ? 38.530 40.174 157.837 1.00 17.60 284 LEU A CA 1
ATOM 2157 C C . LEU A 1 287 ? 37.982 40.831 156.564 1.00 18.94 284 LEU A C 1
ATOM 2158 O O . LEU A 1 287 ? 38.384 41.942 156.196 1.00 22.33 284 LEU A O 1
ATOM 2163 N N . ASP A 1 288 ? 37.070 40.140 155.881 1.00 14.37 285 ASP A N 1
ATOM 2164 C CA . ASP A 1 288 ? 36.678 40.558 154.539 1.00 18.82 285 ASP A CA 1
ATOM 2165 C C . ASP A 1 288 ? 35.171 40.587 154.293 1.00 20.45 285 ASP A C 1
ATOM 2166 O O . ASP A 1 288 ? 34.724 40.636 153.146 1.00 19.78 285 ASP A O 1
ATOM 2171 N N . GLY A 1 289 ? 34.386 40.567 155.364 1.00 21.42 286 GLY A N 1
ATOM 2172 C CA . GLY A 1 289 ? 32.945 40.679 155.235 1.00 22.93 286 GLY A CA 1
ATOM 2173 C C . GLY A 1 289 ? 32.223 39.385 154.904 1.00 20.75 286 GLY A C 1
ATOM 2174 O O . GLY A 1 289 ? 31.040 39.411 154.570 1.00 22.99 286 GLY A O 1
ATOM 2175 N N . THR A 1 290 ? 32.914 38.254 155.013 1.00 16.00 287 THR A N 1
ATOM 2176 C CA . THR A 1 290 ? 32.308 36.960 154.676 1.00 17.14 287 THR A CA 1
ATOM 2177 C C . THR A 1 290 ? 31.807 36.159 155.883 1.00 22.91 287 THR A C 1
ATOM 2178 O O . THR A 1 290 ? 30.979 35.259 155.737 1.00 24.16 287 THR A O 1
ATOM 2182 N N . LEU A 1 291 ? 32.319 36.476 157.067 1.00 19.94 288 LEU A N 1
ATOM 2183 C CA . LEU A 1 291 ? 31.945 35.759 158.288 1.00 14.44 288 LEU A CA 1
ATOM 2184 C C . LEU A 1 291 ? 30.934 36.571 159.079 1.00 15.73 288 LEU A C 1
ATOM 2185 O O . LEU A 1 291 ? 31.151 37.757 159.333 1.00 18.58 288 LEU A O 1
ATOM 2190 N N . THR A 1 292 ? 29.831 35.938 159.465 1.00 17.84 289 THR A N 1
ATOM 2191 C CA . THR A 1 292 ? 28.804 36.617 160.256 1.00 14.33 289 THR A CA 1
ATOM 2192 C C . THR A 1 292 ? 29.025 36.345 161.735 1.00 12.66 289 THR A C 1
ATOM 2193 O O . THR A 1 292 ? 29.015 35.187 162.165 1.00 16.26 289 THR A O 1
ATOM 2197 N N . GLY A 1 293 ? 29.218 37.412 162.512 1.00 13.60 290 GLY A N 1
ATOM 2198 C CA . GLY A 1 293 ? 29.558 37.284 163.922 1.00 14.48 290 GLY A CA 1
ATOM 2199 C C . GLY A 1 293 ? 28.359 37.098 164.828 1.00 15.04 290 GLY A C 1
ATOM 2200 O O . GLY A 1 293 ? 27.224 36.993 164.348 1.00 14.18 290 GLY A O 1
ATOM 2201 N N . THR A 1 294 ? 28.593 37.072 166.140 1.00 11.40 291 THR A N 1
ATOM 2202 C CA . THR A 1 294 ? 27.520 36.717 167.069 1.00 18.56 291 THR A CA 1
ATOM 2203 C C . THR A 1 294 ? 26.360 37.686 167.030 1.00 19.00 291 THR A C 1
ATOM 2204 O O . THR A 1 294 ? 25.214 37.289 167.200 1.00 21.36 291 THR A O 1
ATOM 2208 N N . SER A 1 295 ? 26.644 38.961 166.792 1.00 16.11 292 SER A N 1
ATOM 2209 C CA . SER A 1 295 ? 25.556 39.936 166.721 1.00 15.14 292 SER A CA 1
ATOM 2210 C C . SER A 1 295 ? 24.877 39.981 165.351 1.00 17.41 292 SER A C 1
ATOM 2211 O O . SER A 1 295 ? 24.057 40.864 165.092 1.00 19.64 292 SER A O 1
ATOM 2214 N N . GLY A 1 296 ? 25.202 39.021 164.487 1.00 14.41 293 GLY A N 1
ATOM 2215 C CA . GLY A 1 296 ? 24.506 38.872 163.211 1.00 16.35 293 GLY A CA 1
ATOM 2216 C C . GLY A 1 296 ? 24.969 39.786 162.085 1.00 16.98 293 GLY A C 1
ATOM 2217 O O . GLY A 1 296 ? 24.304 39.896 161.047 1.00 19.15 293 GLY A O 1
ATOM 2218 N N . VAL A 1 297 ? 26.117 40.427 162.281 1.00 13.05 294 VAL A N 1
ATOM 2219 C CA . VAL A 1 297 ? 26.666 41.367 161.315 1.00 16.74 294 VAL A CA 1
ATOM 2220 C C . VAL A 1 297 ? 27.969 40.791 160.780 1.00 11.81 294 VAL A C 1
ATOM 2221 O O . VAL A 1 297 ? 28.788 40.311 161.555 1.00 15.11 294 VAL A O 1
ATOM 2225 N N . PRO A 1 298 ? 28.153 40.811 159.452 1.00 19.75 295 PRO A N 1
ATOM 2226 C CA . PRO A 1 298 ? 29.432 40.356 158.888 1.00 15.44 295 PRO A CA 1
ATOM 2227 C C . PRO A 1 298 ? 30.593 41.253 159.298 1.00 13.66 295 PRO A C 1
ATOM 2228 O O . PRO A 1 298 ? 30.451 42.482 159.315 1.00 17.43 295 PRO A O 1
ATOM 2232 N N . TYR A 1 299 ? 31.731 40.643 159.626 1.00 15.52 296 TYR A N 1
ATOM 2233 C CA . TYR A 1 299 ? 32.892 41.382 160.121 1.00 11.33 296 TYR A CA 1
ATOM 2234 C C . TYR A 1 299 ? 33.764 41.887 158.970 1.00 16.41 296 TYR A C 1
ATOM 2235 O O . TYR A 1 299 ? 34.278 41.091 158.181 1.00 15.24 296 TYR A O 1
ATOM 2244 N N . GLY A 1 300 ? 33.937 43.204 158.878 1.00 17.00 297 GLY A N 1
ATOM 2245 C CA . GLY A 1 300 ? 34.863 43.786 157.915 1.00 18.42 297 GLY A CA 1
ATOM 2246 C C . GLY A 1 300 ? 36.215 44.036 158.566 1.00 15.99 297 GLY A C 1
ATOM 2247 O O . GLY A 1 300 ? 36.391 43.759 159.751 1.00 13.82 297 GLY A O 1
ATOM 2248 N N . PRO A 1 301 ? 37.188 44.554 157.794 1.00 15.88 298 PRO A N 1
ATOM 2249 C CA . PRO A 1 301 ? 38.501 44.855 158.378 1.00 14.87 298 PRO A CA 1
ATOM 2250 C C . PRO A 1 301 ? 38.356 45.822 159.550 1.00 13.72 298 PRO A C 1
ATOM 2251 O O . PRO A 1 301 ? 37.515 46.727 159.487 1.00 15.46 298 PRO A O 1
ATOM 2255 N N . ALA A 1 302 ? 39.120 45.585 160.614 1.00 12.54 299 ALA A N 1
ATOM 2256 C CA . ALA A 1 302 ? 39.093 46.404 161.830 1.00 11.60 299 ALA A CA 1
ATOM 2257 C C . ALA A 1 302 ? 37.773 46.333 162.608 1.00 12.30 299 ALA A C 1
ATOM 2258 O O . ALA A 1 302 ? 37.449 47.241 163.374 1.00 15.25 299 ALA A O 1
ATOM 2260 N N . ALA A 1 303 ? 37.033 45.242 162.442 1.00 10.34 300 ALA A N 1
ATOM 2261 C CA . ALA A 1 303 ? 35.759 45.078 163.159 1.00 10.14 300 ALA A CA 1
ATOM 2262 C C . ALA A 1 303 ? 35.997 45.030 164.656 1.00 12.63 300 ALA A C 1
ATOM 2263 O O . ALA A 1 303 ? 35.124 45.395 165.442 1.00 13.28 300 ALA A O 1
ATOM 2265 N N . GLY A 1 304 ? 37.189 44.584 165.046 1.00 10.34 301 GLY A N 1
ATOM 2266 C CA . GLY A 1 304 ? 37.595 44.542 166.443 1.00 10.60 301 GLY A CA 1
ATOM 2267 C C . GLY A 1 304 ? 39.106 44.649 166.557 1.00 11.90 301 GLY A C 1
ATOM 2268 O O . GLY A 1 304 ? 39.809 44.558 165.548 1.00 12.40 301 GLY A O 1
ATOM 2269 N N . LEU A 1 305 ? 39.606 44.851 167.775 1.00 8.64 302 LEU A N 1
ATOM 2270 C CA . LEU A 1 305 ? 41.039 45.027 168.002 1.00 9.83 302 LEU A CA 1
ATOM 2271 C C . LEU A 1 305 ? 41.502 43.968 168.966 1.00 10.19 302 LEU A C 1
ATOM 2272 O O . LEU A 1 305 ? 40.883 43.773 170.014 1.00 10.84 302 LEU A O 1
ATOM 2277 N N . ALA A 1 306 ? 42.585 43.279 168.625 1.00 10.95 303 ALA A N 1
ATOM 2278 C CA . ALA A 1 306 ? 43.160 42.316 169.558 1.00 10.28 303 ALA A CA 1
ATOM 2279 C C . ALA A 1 306 ? 44.353 42.948 170.261 1.00 12.33 303 ALA A C 1
ATOM 2280 O O . ALA A 1 306 ? 45.258 43.479 169.612 1.00 15.31 303 ALA A O 1
ATOM 2282 N N . LEU A 1 307 ? 44.341 42.899 171.592 1.00 10.72 304 LEU A N 1
ATOM 2283 C CA . LEU A 1 307 ? 45.474 43.343 172.397 1.00 10.95 304 LEU A CA 1
ATOM 2284 C C . LEU A 1 307 ? 45.977 42.121 173.141 1.00 16.89 304 LEU A C 1
ATOM 2285 O O . LEU A 1 307 ? 45.432 41.755 174.176 1.00 19.70 304 LEU A O 1
ATOM 2290 N N . GLU A 1 308 ? 46.995 41.470 172.594 1.00 11.73 305 GLU A N 1
ATOM 2291 C CA . GLU A 1 308 ? 47.463 40.198 173.133 1.00 13.10 305 GLU A CA 1
ATOM 2292 C C . GLU A 1 308 ? 48.722 40.393 173.947 1.00 13.74 305 GLU A C 1
ATOM 2293 O O . GLU A 1 308 ? 49.781 40.724 173.401 1.00 11.36 305 GLU A O 1
ATOM 2299 N N . THR A 1 309 ? 48.618 40.170 175.250 1.00 9.84 306 THR A N 1
ATOM 2300 C CA . THR A 1 309 ? 49.783 40.309 176.124 1.00 9.27 306 THR A CA 1
ATOM 2301 C C . THR A 1 309 ? 50.639 39.069 175.960 1.00 12.26 306 THR A C 1
ATOM 2302 O O . THR A 1 309 ? 50.126 37.949 175.940 1.00 14.94 306 THR A O 1
ATOM 2306 N N . GLN A 1 310 ? 51.952 39.258 175.841 1.00 8.88 307 GLN A N 1
ATOM 2307 C CA . GLN A 1 310 ? 52.800 38.168 175.382 1.00 8.47 307 GLN A CA 1
ATOM 2308 C C . GLN A 1 310 ? 54.272 38.479 175.592 1.00 10.39 307 GLN A C 1
ATOM 2309 O O . GLN A 1 310 ? 54.643 39.613 175.912 1.00 11.71 307 GLN A O 1
ATOM 2315 N N . HIS A 1 311 ? 55.117 37.466 175.430 1.00 10.03 308 HIS A N 1
ATOM 2316 C CA . HIS A 1 311 ? 56.536 37.717 175.190 1.00 11.64 308 HIS A CA 1
ATOM 2317 C C . HIS A 1 311 ? 56.717 38.019 173.695 1.00 11.94 308 HIS A C 1
ATOM 2318 O O . HIS A 1 311 ? 55.814 37.765 172.895 1.00 12.73 308 HIS A O 1
ATOM 2325 N N . PHE A 1 312 ? 57.867 38.577 173.325 1.00 12.13 309 PHE A N 1
ATOM 2326 C CA . PHE A 1 312 ? 58.067 39.123 171.978 1.00 10.50 309 PHE A CA 1
ATOM 2327 C C . PHE A 1 312 ? 58.079 38.039 170.895 1.00 11.93 309 PHE A C 1
ATOM 2328 O O . PHE A 1 312 ? 58.511 36.909 171.148 1.00 12.97 309 PHE A O 1
ATOM 2336 N N . PRO A 1 313 ? 57.616 38.380 169.674 1.00 12.04 310 PRO A N 1
ATOM 2337 C CA . PRO A 1 313 ? 57.694 37.456 168.533 1.00 14.09 310 PRO A CA 1
ATOM 2338 C C . PRO A 1 313 ? 59.110 36.941 168.326 1.00 12.60 310 PRO A C 1
ATOM 2339 O O . PRO A 1 313 ? 60.066 37.703 168.498 1.00 13.86 310 PRO A O 1
ATOM 2343 N N . ASP A 1 314 ? 59.226 35.661 167.974 1.00 12.14 311 ASP A N 1
ATOM 2344 C CA . ASP A 1 314 ? 60.496 35.032 167.611 1.00 13.93 311 ASP A CA 1
ATOM 2345 C C . ASP A 1 314 ? 61.500 34.952 168.763 1.00 12.44 311 ASP A C 1
ATOM 2346 O O . ASP A 1 314 ? 62.701 34.829 168.534 1.00 15.62 311 ASP A O 1
ATOM 2351 N N . SER A 1 315 ? 61.015 35.016 170.000 1.00 12.53 312 SER A N 1
ATOM 2352 C CA . SER A 1 315 ? 61.927 34.939 171.154 1.00 14.15 312 SER A CA 1
ATOM 2353 C C . SER A 1 315 ? 62.810 33.687 171.212 1.00 11.96 312 SER A C 1
ATOM 2354 O O . SER A 1 315 ? 63.976 33.781 171.631 1.00 14.83 312 SER A O 1
ATOM 2357 N N . PRO A 1 316 ? 62.294 32.516 170.781 1.00 12.10 313 PRO A N 1
ATOM 2358 C CA . PRO A 1 316 ? 63.188 31.350 170.814 1.00 14.35 313 PRO A CA 1
ATOM 2359 C C . PRO A 1 316 ? 64.401 31.469 169.885 1.00 16.80 313 PRO A C 1
ATOM 2360 O O . PRO A 1 316 ? 65.344 30.686 170.007 1.00 16.82 313 PRO A O 1
ATOM 2364 N N . ASN A 1 317 ? 64.380 32.435 168.972 1.00 13.22 314 ASN A N 1
ATOM 2365 C CA . ASN A 1 317 ? 65.533 32.688 168.107 1.00 17.70 314 ASN A CA 1
ATOM 2366 C C . ASN A 1 317 ? 66.230 34.001 168.427 1.00 14.77 314 ASN A C 1
ATOM 2367 O O . ASN A 1 317 ? 67.127 34.425 167.702 1.00 16.67 314 ASN A O 1
ATOM 2372 N N . ARG A 1 318 ? 65.804 34.647 169.509 1.00 15.34 315 ARG A N 1
ATOM 2373 C CA . ARG A 1 318 ? 66.303 35.968 169.883 1.00 16.35 315 ARG A CA 1
ATOM 2374 C C . ARG A 1 318 ? 66.683 36.005 171.362 1.00 14.69 315 ARG A C 1
ATOM 2375 O O . ARG A 1 318 ? 65.855 36.342 172.210 1.00 14.23 315 ARG A O 1
ATOM 2383 N N . PRO A 1 319 ? 67.942 35.660 171.682 1.00 18.01 316 PRO A N 1
ATOM 2384 C CA . PRO A 1 319 ? 68.329 35.603 173.094 1.00 21.78 316 PRO A CA 1
ATOM 2385 C C . PRO A 1 319 ? 68.380 36.988 173.742 1.00 23.72 316 PRO A C 1
ATOM 2386 O O . PRO A 1 319 ? 68.459 37.077 174.969 1.00 21.21 316 PRO A O 1
ATOM 2390 N N . ASP A 1 320 ? 68.317 38.048 172.939 1.00 17.88 317 ASP A N 1
ATOM 2391 C CA . ASP A 1 320 ? 68.268 39.399 173.495 1.00 18.80 317 ASP A CA 1
ATOM 2392 C C . ASP A 1 320 ? 66.884 39.779 174.035 1.00 18.95 317 ASP A C 1
ATOM 2393 O O . ASP A 1 320 ? 66.748 40.767 174.765 1.00 18.88 317 ASP A O 1
ATOM 2398 N N . PHE A 1 321 ? 65.865 39.003 173.675 1.00 15.65 318 PHE A N 1
ATOM 2399 C CA . PHE A 1 321 ? 64.502 39.244 174.149 1.00 15.39 318 PHE A CA 1
ATOM 2400 C C . PHE A 1 321 ? 64.273 38.508 175.483 1.00 16.53 318 PHE A C 1
ATOM 2401 O O . PHE A 1 321 ? 64.901 37.483 175.732 1.00 15.32 318 PHE A O 1
ATOM 2409 N N . PRO A 1 322 ? 63.354 39.007 176.331 1.00 14.42 319 PRO A N 1
ATOM 2410 C CA . PRO A 1 322 ? 63.004 38.299 177.576 1.00 14.37 319 PRO A CA 1
ATOM 2411 C C . PRO A 1 322 ? 62.732 36.812 177.325 1.00 13.94 319 PRO A C 1
ATOM 2412 O O . PRO A 1 322 ? 62.000 36.471 176.391 1.00 14.87 319 PRO A O 1
ATOM 2416 N N . SER A 1 323 ? 63.349 35.946 178.129 1.00 11.73 320 SER A N 1
ATOM 2417 C CA . SER A 1 323 ? 63.367 34.503 177.860 1.00 11.78 320 SER A CA 1
ATOM 2418 C C . SER A 1 323 ? 61.971 33.898 177.925 1.00 16.34 320 SER A C 1
ATOM 2419 O O . SER A 1 323 ? 61.194 34.211 178.821 1.00 13.10 320 SER A O 1
ATOM 2422 N N . THR A 1 324 ? 61.661 33.027 176.971 1.00 12.35 321 THR A N 1
ATOM 2423 C CA . THR A 1 324 ? 60.433 32.240 177.041 1.00 11.28 321 THR A CA 1
ATOM 2424 C C . THR A 1 324 ? 60.715 30.787 177.435 1.00 14.62 321 THR A C 1
ATOM 2425 O O . THR A 1 324 ? 59.827 29.937 177.358 1.00 12.60 321 THR A O 1
ATOM 2429 N N . VAL A 1 325 ? 61.941 30.497 177.865 1.00 14.99 322 VAL A N 1
ATOM 2430 C CA . VAL A 1 325 ? 62.295 29.120 178.233 1.00 12.85 322 VAL A CA 1
ATOM 2431 C C . VAL A 1 325 ? 61.677 28.736 179.581 1.00 15.90 322 VAL A C 1
ATOM 2432 O O . VAL A 1 325 ? 61.633 29.549 180.510 1.00 17.39 322 VAL A O 1
ATOM 2436 N N . LEU A 1 326 ? 61.173 27.507 179.677 1.00 13.71 323 LEU A N 1
ATOM 2437 C CA . LEU A 1 326 ? 60.716 26.956 180.954 1.00 14.44 323 LEU A CA 1
ATOM 2438 C C . LEU A 1 326 ? 61.444 25.634 181.186 1.00 19.17 323 LEU A C 1
ATOM 2439 O O . LEU A 1 326 ? 61.565 24.823 180.265 1.00 17.92 323 LEU A O 1
ATOM 2444 N N . ARG A 1 327 ? 61.936 25.426 182.407 1.00 16.85 324 ARG A N 1
ATOM 2445 C CA . ARG A 1 327 ? 62.697 24.226 182.739 1.00 17.88 324 ARG A CA 1
ATOM 2446 C C . ARG A 1 327 ? 62.037 23.447 183.867 1.00 16.62 324 ARG A C 1
ATOM 2447 O O . ARG A 1 327 ? 61.254 24.013 184.623 1.00 19.58 324 ARG A O 1
ATOM 2455 N N . PRO A 1 328 ? 62.340 22.140 183.979 1.00 20.43 325 PRO A N 1
ATOM 2456 C CA . PRO A 1 328 ? 61.737 21.362 185.066 1.00 23.45 325 PRO A CA 1
ATOM 2457 C C . PRO A 1 328 ? 62.043 21.969 186.430 1.00 21.36 325 PRO A C 1
ATOM 2458 O O . PRO A 1 328 ? 63.155 22.458 186.645 1.00 21.65 325 PRO A O 1
ATOM 2462 N N . GLY A 1 329 ? 61.062 21.967 187.326 1.00 22.94 326 GLY A N 1
ATOM 2463 C CA . GLY A 1 329 ? 61.256 22.551 188.640 1.00 26.91 326 GLY A CA 1
ATOM 2464 C C . GLY A 1 329 ? 60.837 24.009 188.693 1.00 27.26 326 GLY A C 1
ATOM 2465 O O . GLY A 1 329 ? 60.689 24.575 189.777 1.00 25.46 326 GLY A O 1
ATOM 2466 N N . GLU A 1 330 ? 60.656 24.624 187.526 1.00 19.21 327 GLU A N 1
ATOM 2467 C CA . GLU A 1 330 ? 60.219 26.014 187.457 1.00 19.43 327 GLU A CA 1
ATOM 2468 C C . GLU A 1 330 ? 58.710 26.107 187.283 1.00 19.02 327 GLU A C 1
ATOM 2469 O O . GLU A 1 330 ? 58.055 25.116 186.972 1.00 23.09 327 GLU A O 1
ATOM 2475 N N . SER A 1 331 ? 58.166 27.307 187.471 1.00 18.42 328 SER A N 1
ATOM 2476 C CA . SER A 1 331 ? 56.726 27.535 187.343 1.00 19.29 328 SER A CA 1
ATOM 2477 C C . SER A 1 331 ? 56.479 28.740 186.452 1.00 21.20 328 SER A C 1
ATOM 2478 O O . SER A 1 331 ? 56.918 29.850 186.759 1.00 20.36 328 SER A O 1
ATOM 2481 N N . TYR A 1 332 ? 55.801 28.516 185.330 1.00 12.91 329 TYR A N 1
ATOM 2482 C CA . TYR A 1 332 ? 55.424 29.597 184.427 1.00 12.18 329 TYR A CA 1
ATOM 2483 C C . TYR A 1 332 ? 54.135 30.197 184.958 1.00 14.96 329 TYR A C 1
ATOM 2484 O O . TYR A 1 332 ? 53.211 29.464 185.311 1.00 15.18 329 TYR A O 1
ATOM 2493 N N . ARG A 1 333 ? 54.077 31.523 185.036 1.00 13.32 330 ARG A N 1
ATOM 2494 C CA . ARG A 1 333 ? 52.847 32.202 185.441 1.00 13.07 330 ARG A CA 1
ATOM 2495 C C . ARG A 1 333 ? 52.682 33.495 184.668 1.00 19.16 330 ARG A C 1
ATOM 2496 O O . ARG A 1 333 ? 53.599 34.315 184.594 1.00 14.38 330 ARG A O 1
ATOM 2504 N N . SER A 1 334 ? 51.507 33.682 184.089 1.00 14.35 331 SER A N 1
ATOM 2505 C CA . SER A 1 334 ? 51.207 34.926 183.405 1.00 13.55 331 SER A CA 1
ATOM 2506 C C . SER A 1 334 ? 49.812 35.357 183.815 1.00 13.60 331 SER A C 1
ATOM 2507 O O . SER A 1 334 ? 48.936 34.518 184.010 1.00 15.69 331 SER A O 1
ATOM 2510 N N . GLU A 1 335 ? 49.600 36.657 183.970 1.00 14.76 332 GLU A N 1
ATOM 2511 C CA . GLU A 1 335 ? 48.303 37.131 184.426 1.00 10.96 332 GLU A CA 1
ATOM 2512 C C . GLU A 1 335 ? 47.919 38.395 183.691 1.00 12.83 332 GLU A C 1
ATOM 2513 O O . GLU A 1 335 ? 48.707 39.339 183.605 1.00 12.98 332 GLU A O 1
ATOM 2519 N N . THR A 1 336 ? 46.705 38.398 183.154 1.00 11.57 333 THR A N 1
ATOM 2520 C CA . THR A 1 336 ? 46.176 39.548 182.444 1.00 9.77 333 THR A CA 1
ATOM 2521 C C . THR A 1 336 ? 44.762 39.830 182.962 1.00 14.67 333 THR A C 1
ATOM 2522 O O . THR A 1 336 ? 43.993 38.906 183.236 1.00 11.93 333 THR A O 1
ATOM 2526 N N . VAL A 1 337 ? 44.442 41.104 183.161 1.00 12.29 334 VAL A N 1
ATOM 2527 C CA . VAL A 1 337 ? 43.131 41.478 183.680 1.00 9.74 334 VAL A CA 1
ATOM 2528 C C . VAL A 1 337 ? 42.493 42.470 182.722 1.00 14.06 334 VAL A C 1
ATOM 2529 O O . VAL A 1 337 ? 43.120 43.455 182.327 1.00 13.46 334 VAL A O 1
ATOM 2533 N N . TYR A 1 338 ? 41.252 42.193 182.331 1.00 11.72 335 TYR A N 1
ATOM 2534 C CA . TYR A 1 338 ? 40.494 43.094 181.481 1.00 9.73 335 TYR A CA 1
ATOM 2535 C C . TYR A 1 338 ? 39.474 43.786 182.370 1.00 12.38 335 TYR A C 1
ATOM 2536 O O . TYR A 1 338 ? 38.486 43.169 182.758 1.00 13.73 335 TYR A O 1
ATOM 2545 N N . ALA A 1 339 ? 39.705 45.055 182.695 1.00 12.02 336 ALA A N 1
ATOM 2546 C CA . ALA A 1 339 ? 38.808 45.786 183.592 1.00 12.45 336 ALA A CA 1
ATOM 2547 C C . ALA A 1 339 ? 37.955 46.775 182.805 1.00 12.43 336 ALA A C 1
ATOM 2548 O O . ALA A 1 339 ? 38.475 47.729 182.221 1.00 13.75 336 ALA A O 1
ATOM 2550 N N . PHE A 1 340 ? 36.644 46.542 182.792 1.00 12.33 337 PHE A N 1
ATOM 2551 C CA . PHE A 1 340 ? 35.726 47.384 182.031 1.00 11.22 337 PHE A CA 1
ATOM 2552 C C . PHE A 1 340 ? 35.084 48.433 182.920 1.00 15.07 337 PHE A C 1
ATOM 2553 O O . PHE A 1 340 ? 34.812 48.188 184.096 1.00 15.86 337 PHE A O 1
ATOM 2561 N N . SER A 1 341 ? 34.839 49.606 182.348 1.00 13.92 338 SER A N 1
ATOM 2562 C CA . SER A 1 341 ? 34.180 50.698 183.057 1.00 14.57 338 SER A CA 1
ATOM 2563 C C . SER A 1 341 ? 33.573 51.602 182.005 1.00 14.18 338 SER A C 1
ATOM 2564 O O . SER A 1 341 ? 33.526 51.236 180.828 1.00 14.00 338 SER A O 1
ATOM 2567 N N . VAL A 1 342 ? 33.129 52.786 182.410 1.00 14.48 339 VAL A N 1
ATOM 2568 C CA . VAL A 1 342 ? 32.603 53.756 181.447 1.00 13.40 339 VAL A CA 1
ATOM 2569 C C . VAL A 1 342 ? 33.149 55.136 181.745 1.00 15.16 339 VAL A C 1
ATOM 2570 O O . VAL A 1 342 ? 33.600 55.398 182.861 1.00 17.43 339 VAL A O 1
ATOM 2574 N N . ARG A 1 343 ? 33.121 56.007 180.736 1.00 17.65 340 ARG A N 1
ATOM 2575 C CA . ARG A 1 343 ? 33.441 57.425 180.900 1.00 17.09 340 ARG A CA 1
ATOM 2576 C C . ARG A 1 343 ? 32.314 58.271 180.329 1.00 29.66 340 ARG A C 1
ATOM 2577 O O . ARG A 1 343 ? 31.579 57.836 179.433 1.00 31.80 340 ARG A O 1
ATOM 2586 N N . ASN B 1 2 ? 20.288 88.513 232.820 1.00 37.27 -1 ASN B N 1
ATOM 2587 C CA . ASN B 1 2 ? 19.111 88.450 233.682 1.00 32.95 -1 ASN B CA 1
ATOM 2588 C C . ASN B 1 2 ? 18.958 87.088 234.358 1.00 44.60 -1 ASN B C 1
ATOM 2589 O O . ASN B 1 2 ? 17.873 86.731 234.822 1.00 45.04 -1 ASN B O 1
ATOM 2594 N N . ALA B 1 3 ? 20.055 86.338 234.413 1.00 46.01 0 ALA B N 1
ATOM 2595 C CA . ALA B 1 3 ? 20.057 85.013 235.027 1.00 51.76 0 ALA B CA 1
ATOM 2596 C C . ALA B 1 3 ? 19.485 85.046 236.446 1.00 59.45 0 ALA B C 1
ATOM 2597 O O . ALA B 1 3 ? 19.775 85.962 237.220 1.00 62.01 0 ALA B O 1
ATOM 2607 N N . ARG B 1 5 ? 18.924 84.624 240.247 1.00 39.28 2 ARG B N 1
ATOM 2608 C CA . ARG B 1 5 ? 19.863 84.638 241.360 1.00 39.18 2 ARG B CA 1
ATOM 2609 C C . ARG B 1 5 ? 19.772 83.346 242.179 1.00 29.07 2 ARG B C 1
ATOM 2610 O O . ARG B 1 5 ? 18.681 82.852 242.465 1.00 31.11 2 ARG B O 1
ATOM 2618 N N . THR B 1 6 ? 20.922 82.797 242.551 1.00 20.41 3 THR B N 1
ATOM 2619 C CA . THR B 1 6 ? 20.963 81.531 243.277 1.00 21.32 3 THR B CA 1
ATOM 2620 C C . THR B 1 6 ? 20.231 81.595 244.615 1.00 20.85 3 THR B C 1
ATOM 2621 O O . THR B 1 6 ? 20.515 82.465 245.443 1.00 20.48 3 THR B O 1
ATOM 2625 N N . GLN B 1 7 ? 19.287 80.677 244.824 1.00 19.27 4 GLN B N 1
ATOM 2626 C CA . GLN B 1 7 ? 18.554 80.604 246.089 1.00 20.99 4 GLN B CA 1
ATOM 2627 C C . GLN B 1 7 ? 19.269 79.654 247.038 1.00 24.33 4 GLN B C 1
ATOM 2628 O O . GLN B 1 7 ? 19.571 78.517 246.673 1.00 23.43 4 GLN B O 1
ATOM 2634 N N . VAL B 1 8 ? 19.550 80.123 248.249 1.00 21.62 5 VAL B N 1
ATOM 2635 C CA . VAL B 1 8 ? 20.269 79.307 249.221 1.00 21.60 5 VAL B CA 1
ATOM 2636 C C . VAL B 1 8 ? 19.405 79.104 250.457 1.00 26.98 5 VAL B C 1
ATOM 2637 O O . VAL B 1 8 ? 18.856 80.062 251.002 1.00 20.05 5 VAL B O 1
ATOM 2641 N N . SER B 1 9 ? 19.274 77.856 250.894 1.00 17.66 6 SER B N 1
ATOM 2642 C CA . SER B 1 9 ? 18.509 77.567 252.100 1.00 22.48 6 SER B CA 1
ATOM 2643 C C . SER B 1 9 ? 19.165 76.435 252.885 1.00 23.24 6 SER B C 1
ATOM 2644 O O . SER B 1 9 ? 19.917 75.634 252.325 1.00 22.12 6 SER B O 1
ATOM 2647 N N . ARG B 1 10 ? 18.875 76.379 254.182 1.00 20.93 7 ARG B N 1
ATOM 2648 C CA . ARG B 1 10 ? 19.439 75.360 255.060 1.00 20.60 7 ARG B CA 1
ATOM 2649 C C . ARG B 1 10 ? 18.309 74.711 255.850 1.00 20.93 7 ARG B C 1
ATOM 2650 O O . ARG B 1 10 ? 17.395 75.399 256.293 1.00 22.71 7 ARG B O 1
ATOM 2658 N N . GLU B 1 11 ? 18.374 73.391 256.025 1.00 18.81 8 GLU B N 1
ATOM 2659 C CA . GLU B 1 11 ? 17.436 72.662 256.882 1.00 25.15 8 GLU B CA 1
ATOM 2660 C C . GLU B 1 11 ? 18.171 71.534 257.603 1.00 19.61 8 GLU B C 1
ATOM 2661 O O . GLU B 1 11 ? 19.185 71.054 257.111 1.00 20.64 8 GLU B O 1
ATOM 2664 N N . PRO B 1 12 ? 17.660 71.097 258.768 1.00 22.29 9 PRO B N 1
ATOM 2665 C CA . PRO B 1 12 ? 18.302 69.944 259.418 1.00 21.59 9 PRO B CA 1
ATOM 2666 C C . PRO B 1 12 ? 18.238 68.709 258.501 1.00 25.15 9 PRO B C 1
ATOM 2667 O O . PRO B 1 12 ? 17.277 68.566 257.741 1.00 21.99 9 PRO B O 1
ATOM 2671 N N . PHE B 1 13 ? 19.242 67.840 258.551 1.00 20.62 10 PHE B N 1
ATOM 2672 C CA . PHE B 1 13 ? 19.236 66.649 257.707 1.00 22.26 10 PHE B CA 1
ATOM 2673 C C . PHE B 1 13 ? 19.228 65.378 258.544 1.00 30.04 10 PHE B C 1
ATOM 2674 O O . PHE B 1 13 ? 19.021 64.277 258.029 1.00 36.27 10 PHE B O 1
ATOM 2682 N N . GLY B 1 14 ? 19.438 65.544 259.845 1.00 26.90 11 GLY B N 1
ATOM 2683 C CA . GLY B 1 14 ? 19.377 64.436 260.776 1.00 26.35 11 GLY B CA 1
ATOM 2684 C C . GLY B 1 14 ? 20.456 64.586 261.824 1.00 26.77 11 GLY B C 1
ATOM 2685 O O . GLY B 1 14 ? 21.137 65.608 261.881 1.00 24.09 11 GLY B O 1
ATOM 2686 N N . THR B 1 15 ? 20.619 63.563 262.652 1.00 23.88 12 THR B N 1
ATOM 2687 C CA . THR B 1 15 ? 21.660 63.579 263.664 1.00 22.11 12 THR B CA 1
ATOM 2688 C C . THR B 1 15 ? 22.418 62.269 263.598 1.00 22.72 12 THR B C 1
ATOM 2689 O O . THR B 1 15 ? 21.819 61.216 263.377 1.00 26.51 12 THR B O 1
ATOM 2693 N N . LEU B 1 16 ? 23.727 62.326 263.810 1.00 23.57 13 LEU B N 1
ATOM 2694 C CA . LEU B 1 16 ? 24.520 61.109 263.926 1.00 25.17 13 LEU B CA 1
ATOM 2695 C C . LEU B 1 16 ? 24.181 60.395 265.224 1.00 27.85 13 LEU B C 1
ATOM 2696 O O . LEU B 1 16 ? 23.512 60.957 266.091 1.00 26.86 13 LEU B O 1
ATOM 2701 N N . ASP B 1 17 ? 24.650 59.159 265.362 1.00 29.19 14 ASP B N 1
ATOM 2702 C CA . ASP B 1 17 ? 24.329 58.348 266.533 1.00 39.14 14 ASP B CA 1
ATOM 2703 C C . ASP B 1 17 ? 24.816 58.967 267.842 1.00 38.43 14 ASP B C 1
ATOM 2704 O O . ASP B 1 17 ? 24.207 58.752 268.891 1.00 38.77 14 ASP B O 1
ATOM 2709 N N . ASP B 1 18 ? 25.901 59.737 267.784 1.00 36.20 15 ASP B N 1
ATOM 2710 C CA . ASP B 1 18 ? 26.424 60.381 268.991 1.00 39.40 15 ASP B CA 1
ATOM 2711 C C . ASP B 1 18 ? 25.751 61.722 269.293 1.00 39.66 15 ASP B C 1
ATOM 2712 O O . ASP B 1 18 ? 26.156 62.437 270.208 1.00 42.40 15 ASP B O 1
ATOM 2717 N N . GLY B 1 19 ? 24.728 62.054 268.512 1.00 34.71 16 GLY B N 1
ATOM 2718 C CA . GLY B 1 19 ? 23.914 63.230 268.769 1.00 32.94 16 GLY B CA 1
ATOM 2719 C C . GLY B 1 19 ? 24.302 64.464 267.973 1.00 28.33 16 GLY B C 1
ATOM 2720 O O . GLY B 1 19 ? 23.628 65.493 268.052 1.00 32.40 16 GLY B O 1
ATOM 2721 N N . THR B 1 20 ? 25.383 64.371 267.203 1.00 26.03 17 THR B N 1
ATOM 2722 C CA . THR B 1 20 ? 25.838 65.503 266.403 1.00 25.54 17 THR B CA 1
ATOM 2723 C C . THR B 1 20 ? 24.851 65.831 265.287 1.00 24.61 17 THR B C 1
ATOM 2724 O O . THR B 1 20 ? 24.562 64.984 264.438 1.00 21.29 17 THR B O 1
ATOM 2728 N N . ARG B 1 21 ? 24.347 67.063 265.276 1.00 24.85 18 ARG B N 1
ATOM 2729 C CA . ARG B 1 21 ? 23.395 67.477 264.246 1.00 21.44 18 ARG B CA 1
ATOM 2730 C C . ARG B 1 21 ? 24.063 67.805 262.909 1.00 21.68 18 ARG B C 1
ATOM 2731 O O . ARG B 1 21 ? 25.158 68.376 262.856 1.00 24.35 18 ARG B O 1
ATOM 2735 N N . VAL B 1 22 ? 23.387 67.429 261.828 1.00 18.53 19 VAL B N 1
ATOM 2736 C CA . VAL B 1 22 ? 23.885 67.645 260.477 1.00 16.96 19 VAL B CA 1
ATOM 2737 C C . VAL B 1 22 ? 22.846 68.466 259.727 1.00 21.97 19 VAL B C 1
ATOM 2738 O O . VAL B 1 22 ? 21.650 68.207 259.848 1.00 20.76 19 VAL B O 1
ATOM 2742 N N . ASP B 1 23 ? 23.298 69.470 258.984 1.00 19.61 20 ASP B N 1
ATOM 2743 C CA . ASP B 1 23 ? 22.401 70.284 258.164 1.00 21.70 20 ASP B CA 1
ATOM 2744 C C . ASP B 1 23 ? 22.581 69.957 256.686 1.00 17.87 20 ASP B C 1
ATOM 2745 O O . ASP B 1 23 ? 23.651 69.501 256.259 1.00 20.94 20 ASP B O 1
ATOM 2750 N N . ARG B 1 24 ? 21.537 70.197 255.899 1.00 15.71 21 ARG B N 1
ATOM 2751 C CA . ARG B 1 24 ? 21.661 70.122 254.448 1.00 15.70 21 ARG B CA 1
ATOM 2752 C C . ARG B 1 24 ? 21.420 71.491 253.831 1.00 16.82 21 ARG B C 1
ATOM 2753 O O . ARG B 1 24 ? 20.391 72.110 254.079 1.00 16.65 21 ARG B O 1
ATOM 2761 N N . TRP B 1 25 ? 22.366 71.949 253.016 1.00 15.16 22 TRP B N 1
ATOM 2762 C CA . TRP B 1 25 ? 22.252 73.233 252.338 1.00 14.56 22 TRP B CA 1
ATOM 2763 C C . TRP B 1 25 ? 21.828 73.032 250.896 1.00 16.69 22 TRP B C 1
ATOM 2764 O O . TRP B 1 25 ? 22.432 72.241 250.164 1.00 17.75 22 TRP B O 1
ATOM 2775 N N . THR B 1 26 ? 20.779 73.740 250.490 1.00 14.52 23 THR B N 1
ATOM 2776 C CA . THR B 1 26 ? 20.288 73.633 249.122 1.00 16.11 23 THR B CA 1
ATOM 2777 C C . THR B 1 26 ? 20.596 74.888 248.310 1.00 20.46 23 THR B C 1
ATOM 2778 O O . THR B 1 26 ? 20.259 76.008 248.713 1.00 19.79 23 THR B O 1
ATOM 2782 N N . LEU B 1 27 ? 21.239 74.676 247.164 1.00 16.19 24 LEU B N 1
ATOM 2783 C CA . LEU B 1 27 ? 21.594 75.737 246.228 1.00 18.07 24 LEU B CA 1
ATOM 2784 C C . LEU B 1 27 ? 20.788 75.512 244.961 1.00 21.97 24 LEU B C 1
ATOM 2785 O O . LEU B 1 27 ? 20.892 74.456 244.336 1.00 18.20 24 LEU B O 1
ATOM 2790 N N . GLU B 1 28 ? 19.988 76.504 244.583 1.00 16.52 25 GLU B N 1
ATOM 2791 C CA . GLU B 1 28 ? 19.042 76.358 243.481 1.00 22.09 25 GLU B CA 1
ATOM 2792 C C . GLU B 1 28 ? 19.173 77.551 242.542 1.00 23.84 25 GLU B C 1
ATOM 2793 O O . GLU B 1 28 ? 19.007 78.695 242.967 1.00 22.96 25 GLU B O 1
ATOM 2799 N N . SER B 1 29 ? 19.468 77.290 241.268 1.00 18.48 26 SER B N 1
ATOM 2800 C CA . SER B 1 29 ? 19.619 78.374 240.297 1.00 24.32 26 SER B CA 1
ATOM 2801 C C . SER B 1 29 ? 18.527 78.390 239.226 1.00 24.26 26 SER B C 1
ATOM 2802 O O . SER B 1 29 ? 18.630 79.109 238.224 1.00 24.17 26 SER B O 1
ATOM 2805 N N . GLY B 1 30 ? 17.476 77.603 239.433 1.00 23.48 27 GLY B N 1
ATOM 2806 C CA . GLY B 1 30 ? 16.345 77.623 238.516 1.00 28.99 27 GLY B CA 1
ATOM 2807 C C . GLY B 1 30 ? 16.364 76.518 237.473 1.00 39.57 27 GLY B C 1
ATOM 2808 O O . GLY B 1 30 ? 17.322 75.741 237.395 1.00 40.58 27 GLY B O 1
ATOM 2809 N N . PRO B 1 31 ? 15.309 76.454 236.646 1.00 47.40 28 PRO B N 1
ATOM 2810 C CA . PRO B 1 31 ? 15.132 75.355 235.689 1.00 52.45 28 PRO B CA 1
ATOM 2811 C C . PRO B 1 31 ? 16.238 75.315 234.634 1.00 53.06 28 PRO B C 1
ATOM 2812 O O . PRO B 1 31 ? 16.604 74.239 234.163 1.00 53.88 28 PRO B O 1
ATOM 2816 N N . ALA B 1 32 ? 16.764 76.481 234.275 1.00 49.47 29 ALA B N 1
ATOM 2817 C CA . ALA B 1 32 ? 17.874 76.559 233.334 1.00 42.95 29 ALA B CA 1
ATOM 2818 C C . ALA B 1 32 ? 19.176 76.122 234.000 1.00 40.25 29 ALA B C 1
ATOM 2819 O O . ALA B 1 32 ? 20.142 75.760 233.324 1.00 41.02 29 ALA B O 1
ATOM 2821 N N . GLY B 1 33 ? 19.195 76.155 235.331 1.00 30.16 30 GLY B N 1
ATOM 2822 C CA . GLY B 1 33 ? 20.405 75.886 236.087 1.00 27.32 30 GLY B CA 1
ATOM 2823 C C . GLY B 1 33 ? 20.412 74.553 236.814 1.00 27.82 30 GLY B C 1
ATOM 2824 O O . GLY B 1 33 ? 20.016 73.524 236.263 1.00 31.92 30 GLY B O 1
ATOM 2825 N N . LEU B 1 34 ? 20.879 74.577 238.059 1.00 20.60 31 LEU B N 1
ATOM 2826 C CA . LEU B 1 34 ? 21.073 73.358 238.823 1.00 19.97 31 LEU B CA 1
ATOM 2827 C C . LEU B 1 34 ? 20.343 73.428 240.143 1.00 18.95 31 LEU B C 1
ATOM 2828 O O . LEU B 1 34 ? 19.950 74.497 240.600 1.00 18.55 31 LEU B O 1
ATOM 2833 N N . ARG B 1 35 ? 20.166 72.269 240.757 1.00 18.86 32 ARG B N 1
ATOM 2834 C CA . ARG B 1 35 ? 19.969 72.221 242.190 1.00 17.72 32 ARG B CA 1
ATOM 2835 C C . ARG B 1 35 ? 21.094 71.367 242.734 1.00 17.48 32 ARG B C 1
ATOM 2836 O O . ARG B 1 35 ? 21.360 70.279 242.220 1.00 20.12 32 ARG B O 1
ATOM 2844 N N . VAL B 1 36 ? 21.776 71.876 243.749 1.00 16.06 33 VAL B N 1
ATOM 2845 C CA . VAL B 1 36 ? 22.840 71.136 244.408 1.00 14.84 33 VAL B CA 1
ATOM 2846 C C . VAL B 1 36 ? 22.572 71.130 245.911 1.00 16.07 33 VAL B C 1
ATOM 2847 O O . VAL B 1 36 ? 22.197 72.156 246.482 1.00 18.04 33 VAL B O 1
ATOM 2851 N N . ARG B 1 37 ? 22.733 69.974 246.550 1.00 14.04 34 ARG B N 1
ATOM 2852 C CA . ARG B 1 37 ? 22.549 69.877 247.999 1.00 13.57 34 ARG B CA 1
ATOM 2853 C C . ARG B 1 37 ? 23.851 69.423 248.643 1.00 13.01 34 ARG B C 1
ATOM 2854 O O . ARG B 1 37 ? 24.470 68.459 248.189 1.00 16.53 34 ARG B O 1
ATOM 2862 N N . VAL B 1 38 ? 24.252 70.128 249.700 1.00 12.52 35 VAL B N 1
ATOM 2863 C CA . VAL B 1 38 ? 25.528 69.901 250.384 1.00 15.28 35 VAL B CA 1
ATOM 2864 C C . VAL B 1 38 ? 25.274 69.654 251.867 1.00 13.81 35 VAL B C 1
ATOM 2865 O O . VAL B 1 38 ? 24.492 70.376 252.500 1.00 16.81 35 VAL B O 1
ATOM 2869 N N . LEU B 1 39 ? 25.920 68.625 252.416 1.00 14.87 36 LEU B N 1
ATOM 2870 C CA . LEU B 1 39 ? 25.753 68.279 253.826 1.00 16.27 36 LEU B CA 1
ATOM 2871 C C . LEU B 1 39 ? 26.898 68.842 254.648 1.00 18.99 36 LEU B C 1
ATOM 2872 O O . LEU B 1 39 ? 28.022 68.951 254.159 1.00 17.55 36 LEU B O 1
ATOM 2877 N N . THR B 1 40 ? 26.621 69.205 255.897 1.00 14.95 37 THR B N 1
ATOM 2878 C CA . THR B 1 40 ? 27.706 69.599 256.786 1.00 17.07 37 THR B CA 1
ATOM 2879 C C . THR B 1 40 ? 28.486 68.371 257.246 1.00 19.59 37 THR B C 1
ATOM 2880 O O . THR B 1 40 ? 29.599 68.494 257.749 1.00 21.29 37 THR B O 1
ATOM 2884 N N . TYR B 1 41 ? 27.908 67.183 257.072 1.00 17.93 38 TYR B N 1
ATOM 2885 C CA . TYR B 1 41 ? 28.659 65.953 257.336 1.00 15.08 38 TYR B CA 1
ATOM 2886 C C . TYR B 1 41 ? 29.582 65.652 256.158 1.00 14.41 38 TYR B C 1
ATOM 2887 O O . TYR B 1 41 ? 29.107 65.382 255.049 1.00 14.08 38 TYR B O 1
ATOM 2896 N N . GLY B 1 42 ? 30.893 65.709 256.391 1.00 15.97 39 GLY B N 1
ATOM 2897 C CA . GLY B 1 42 ? 31.873 65.365 255.372 1.00 22.23 39 GLY B CA 1
ATOM 2898 C C . GLY B 1 42 ? 31.858 66.228 254.117 1.00 15.12 39 GLY B C 1
ATOM 2899 O O . GLY B 1 42 ? 32.419 65.842 253.084 1.00 16.10 39 GLY B O 1
ATOM 2900 N N . GLY B 1 43 ? 31.234 67.399 254.206 1.00 14.45 40 GLY B N 1
ATOM 2901 C CA . GLY B 1 43 ? 31.101 68.300 253.070 1.00 16.90 40 GLY B CA 1
ATOM 2902 C C . GLY B 1 43 ? 30.486 67.625 251.859 1.00 17.36 40 GLY B C 1
ATOM 2903 O O . GLY B 1 43 ? 30.802 67.938 250.712 1.00 15.27 40 GLY B O 1
ATOM 2904 N N . ILE B 1 44 ? 29.589 66.686 252.117 1.00 14.30 41 ILE B N 1
ATOM 2905 C CA . ILE B 1 44 ? 29.109 65.810 251.059 1.00 14.42 41 ILE B CA 1
ATOM 2906 C C . ILE B 1 44 ? 28.172 66.516 250.086 1.00 13.83 41 ILE B C 1
ATOM 2907 O O . ILE B 1 44 ? 27.195 67.145 250.493 1.00 17.57 41 ILE B O 1
ATOM 2912 N N . VAL B 1 45 ? 28.484 66.414 248.796 1.00 12.51 42 VAL B N 1
ATOM 2913 C CA . VAL B 1 45 ? 27.560 66.841 247.754 1.00 12.44 42 VAL B CA 1
ATOM 2914 C C . VAL B 1 45 ? 26.557 65.700 247.613 1.00 13.57 42 VAL B C 1
ATOM 2915 O O . VAL B 1 45 ? 26.864 64.657 247.018 1.00 12.85 42 VAL B O 1
ATOM 2919 N N . GLN B 1 46 ? 25.366 65.893 248.184 1.00 13.15 43 GLN B N 1
ATOM 2920 C CA . GLN B 1 46 ? 24.392 64.820 248.287 1.00 16.43 43 GLN B CA 1
ATOM 2921 C C . GLN B 1 46 ? 23.711 64.603 246.944 1.00 21.21 43 GLN B C 1
ATOM 2922 O O . GLN B 1 46 ? 23.594 63.474 246.469 1.00 21.57 43 GLN B O 1
ATOM 2928 N N . THR B 1 47 ? 23.279 65.694 246.321 1.00 17.18 44 THR B N 1
ATOM 2929 C CA . THR B 1 47 ? 22.647 65.602 245.016 1.00 23.50 44 THR B CA 1
ATOM 2930 C C . THR B 1 47 ? 23.074 66.725 244.083 1.00 15.93 44 THR B C 1
ATOM 2931 O O . THR B 1 47 ? 23.393 67.844 244.521 1.00 13.43 44 THR B O 1
ATOM 2935 N N . VAL B 1 48 ? 23.052 66.407 242.791 1.00 15.79 45 VAL B N 1
ATOM 2936 C CA . VAL B 1 48 ? 23.306 67.355 241.719 1.00 15.05 45 VAL B CA 1
ATOM 2937 C C . VAL B 1 48 ? 22.220 67.091 240.687 1.00 13.75 45 VAL B C 1
ATOM 2938 O O . VAL B 1 48 ? 22.147 65.991 240.143 1.00 14.47 45 VAL B O 1
ATOM 2942 N N . GLU B 1 49 ? 21.362 68.076 240.443 1.00 13.13 46 GLU B N 1
ATOM 2943 C CA . GLU B 1 49 ? 20.302 67.926 239.449 1.00 13.46 46 GLU B CA 1
ATOM 2944 C C . GLU B 1 49 ? 20.469 68.939 238.320 1.00 18.04 46 GLU B C 1
ATOM 2945 O O . GLU B 1 49 ? 20.665 70.130 238.574 1.00 20.35 46 GLU B O 1
ATOM 2951 N N . ALA B 1 50 ? 20.371 68.456 237.082 1.00 13.42 47 ALA B N 1
ATOM 2952 C CA . ALA B 1 50 ? 20.585 69.269 235.883 1.00 13.56 47 ALA B CA 1
ATOM 2953 C C . ALA B 1 50 ? 19.643 68.782 234.790 1.00 14.18 47 ALA B C 1
ATOM 2954 O O . ALA B 1 50 ? 19.244 67.614 234.792 1.00 13.84 47 ALA B O 1
ATOM 2956 N N . PRO B 1 51 ? 19.298 69.661 233.839 1.00 14.36 48 PRO B N 1
ATOM 2957 C CA . PRO B 1 51 ? 18.369 69.261 232.767 1.00 18.90 48 PRO B CA 1
ATOM 2958 C C . PRO B 1 51 ? 19.028 68.454 231.646 1.00 15.00 48 PRO B C 1
ATOM 2959 O O . PRO B 1 51 ? 20.222 68.642 231.362 1.00 15.60 48 PRO B O 1
ATOM 2963 N N . ASP B 1 52 ? 18.264 67.550 231.030 1.00 15.52 49 ASP B N 1
ATOM 2964 C CA . ASP B 1 52 ? 18.715 66.867 229.817 1.00 16.14 49 ASP B CA 1
ATOM 2965 C C . ASP B 1 52 ? 18.331 67.678 228.574 1.00 17.39 49 ASP B C 1
ATOM 2966 O O . ASP B 1 52 ? 17.846 68.813 228.695 1.00 16.17 49 ASP B O 1
ATOM 2971 N N . ARG B 1 53 ? 18.507 67.105 227.383 1.00 15.77 50 ARG B N 1
ATOM 2972 C CA . ARG B 1 53 ? 18.272 67.881 226.165 1.00 16.44 50 ARG B CA 1
ATOM 2973 C C . ARG B 1 53 ? 16.801 68.202 225.946 1.00 18.32 50 ARG B C 1
ATOM 2974 O O . ARG B 1 53 ? 16.461 69.013 225.083 1.00 18.34 50 ARG B O 1
ATOM 2982 N N . ASP B 1 54 ? 15.933 67.563 226.724 1.00 21.43 51 ASP B N 1
ATOM 2983 C CA . ASP B 1 54 ? 14.501 67.842 226.662 1.00 19.04 51 ASP B CA 1
ATOM 2984 C C . ASP B 1 54 ? 14.062 68.736 227.823 1.00 20.34 51 ASP B C 1
ATOM 2985 O O . ASP B 1 54 ? 12.870 68.965 228.015 1.00 18.88 51 ASP B O 1
ATOM 2990 N N . GLY B 1 55 ? 15.029 69.226 228.594 1.00 19.67 52 GLY B N 1
ATOM 2991 C CA . GLY B 1 55 ? 14.742 70.078 229.735 1.00 22.19 52 GLY B CA 1
ATOM 2992 C C . GLY B 1 55 ? 14.304 69.348 230.992 1.00 23.33 52 GLY B C 1
ATOM 2993 O O . GLY B 1 55 ? 13.877 69.976 231.966 1.00 24.05 52 GLY B O 1
ATOM 3010 N N . ARG B 1 57 ? 14.766 67.619 234.393 1.00 17.51 54 ARG B N 1
ATOM 3011 C CA . ARG B 1 57 ? 15.721 67.609 235.496 1.00 20.25 54 ARG B CA 1
ATOM 3012 C C . ARG B 1 57 ? 15.964 66.170 235.953 1.00 19.44 54 ARG B C 1
ATOM 3013 O O . ARG B 1 57 ? 15.027 65.386 236.080 1.00 20.55 54 ARG B O 1
ATOM 3021 N N . GLY B 1 58 ? 17.225 65.811 236.179 1.00 16.13 55 GLY B N 1
ATOM 3022 C CA . GLY B 1 58 ? 17.549 64.473 236.641 1.00 18.10 55 GLY B CA 1
ATOM 3023 C C . GLY B 1 58 ? 18.671 64.520 237.661 1.00 13.76 55 GLY B C 1
ATOM 3024 O O . GLY B 1 58 ? 19.548 65.371 237.575 1.00 13.84 55 GLY B O 1
ATOM 3025 N N . GLN B 1 59 ? 18.632 63.615 238.633 1.00 13.83 56 GLN B N 1
ATOM 3026 C CA . GLN B 1 59 ? 19.659 63.571 239.670 1.00 14.87 56 GLN B CA 1
ATOM 3027 C C . GLN B 1 59 ? 20.849 62.726 239.203 1.00 12.86 56 GLN B C 1
ATOM 3028 O O . GLN B 1 59 ? 20.686 61.565 238.804 1.00 15.23 56 GLN B O 1
ATOM 3034 N N . LEU B 1 60 ? 22.047 63.306 239.254 1.00 12.33 57 LEU B N 1
ATOM 3035 C CA . LEU B 1 60 ? 23.204 62.726 238.570 1.00 12.74 57 LEU B CA 1
ATOM 3036 C C . LEU B 1 60 ? 24.256 62.143 239.503 1.00 14.46 57 LEU B C 1
ATOM 3037 O O . LEU B 1 60 ? 25.111 61.362 239.071 1.00 14.09 57 LEU B O 1
ATOM 3042 N N . ALA B 1 61 ? 24.229 62.538 240.770 1.00 12.08 58 ALA B N 1
ATOM 3043 C CA . ALA B 1 61 ? 25.304 62.141 241.679 1.00 12.08 58 ALA B CA 1
ATOM 3044 C C . ALA B 1 61 ? 24.977 60.834 242.390 1.00 14.53 58 ALA B C 1
ATOM 3045 O O . ALA B 1 61 ? 23.844 60.621 242.815 1.00 15.72 58 ALA B O 1
ATOM 3047 N N . LEU B 1 62 ? 25.967 59.952 242.506 1.00 11.70 59 LEU B N 1
ATOM 3048 C CA . LEU B 1 62 ? 25.808 58.769 243.342 1.00 12.15 59 LEU B CA 1
ATOM 3049 C C . LEU B 1 62 ? 25.744 59.213 244.804 1.00 12.34 59 LEU B C 1
ATOM 3050 O O . LEU B 1 62 ? 26.511 60.080 245.253 1.00 14.57 59 LEU B O 1
ATOM 3055 N N . GLY B 1 63 ? 24.817 58.634 245.553 1.00 13.64 60 GLY B N 1
ATOM 3056 C CA . GLY B 1 63 ? 24.652 59.026 246.937 1.00 13.33 60 GLY B CA 1
ATOM 3057 C C . GLY B 1 63 ? 23.455 58.339 247.549 1.00 14.20 60 GLY B C 1
ATOM 3058 O O . GLY B 1 63 ? 22.938 57.364 247.002 1.00 15.99 60 GLY B O 1
ATOM 3059 N N . PHE B 1 64 ? 23.016 58.845 248.695 1.00 17.42 61 PHE B N 1
ATOM 3060 C CA . PHE B 1 64 ? 21.885 58.253 249.391 1.00 18.27 61 PHE B CA 1
ATOM 3061 C C . PHE B 1 64 ? 20.868 59.320 249.757 1.00 18.36 61 PHE B C 1
ATOM 3062 O O . PHE B 1 64 ? 21.184 60.514 249.792 1.00 16.63 61 PHE B O 1
ATOM 3070 N N . ALA B 1 65 ? 19.647 58.883 250.040 1.00 17.59 62 ALA B N 1
ATOM 3071 C CA . ALA B 1 65 ? 18.581 59.793 250.433 1.00 22.59 62 ALA B CA 1
ATOM 3072 C C . ALA B 1 65 ? 18.722 60.211 251.889 1.00 24.81 62 ALA B C 1
ATOM 3073 O O . ALA B 1 65 ? 18.227 61.267 252.286 1.00 26.38 62 ALA B O 1
ATOM 3075 N N . ASP B 1 66 ? 19.384 59.382 252.692 1.00 19.81 63 ASP B N 1
ATOM 3076 C CA . ASP B 1 66 ? 19.369 59.604 254.136 1.00 26.23 63 ASP B CA 1
ATOM 3077 C C . ASP B 1 66 ? 20.751 59.642 254.773 1.00 22.85 63 ASP B C 1
ATOM 3078 O O . ASP B 1 66 ? 21.709 59.043 254.268 1.00 21.93 63 ASP B O 1
ATOM 3083 N N . LEU B 1 67 ? 20.840 60.337 255.902 1.00 23.06 64 LEU B N 1
ATOM 3084 C CA . LEU B 1 67 ? 22.112 60.529 256.592 1.00 22.12 64 LEU B CA 1
ATOM 3085 C C . LEU B 1 67 ? 22.704 59.214 257.078 1.00 24.38 64 LEU B C 1
ATOM 3086 O O . LEU B 1 67 ? 23.911 58.992 256.966 1.00 25.68 64 LEU B O 1
ATOM 3091 N N . ALA B 1 68 ? 21.847 58.349 257.618 1.00 23.05 65 ALA B N 1
ATOM 3092 C CA . ALA B 1 68 ? 22.304 57.089 258.200 1.00 23.07 65 ALA B CA 1
ATOM 3093 C C . ALA B 1 68 ? 23.058 56.230 257.183 1.00 21.44 65 ALA B C 1
ATOM 3094 O O . ALA B 1 68 ? 24.045 55.568 257.523 1.00 24.47 65 ALA B O 1
ATOM 3096 N N . SER B 1 69 ? 22.597 56.251 255.936 1.00 19.86 66 SER B N 1
ATOM 3097 C CA . SER B 1 69 ? 23.273 55.525 254.859 1.00 19.40 66 SER B CA 1
ATOM 3098 C C . SER B 1 69 ? 24.690 56.023 254.620 1.00 19.42 66 SER B C 1
ATOM 3099 O O . SER B 1 69 ? 25.613 55.220 254.426 1.00 19.67 66 SER B O 1
ATOM 3102 N N . TYR B 1 70 ? 24.881 57.338 254.607 1.00 17.24 67 TYR B N 1
ATOM 3103 C CA . TYR B 1 70 ? 26.239 57.857 254.470 1.00 16.44 67 TYR B CA 1
ATOM 3104 C C . TYR B 1 70 ? 27.114 57.439 255.646 1.00 16.94 67 TYR B C 1
ATOM 3105 O O . TYR B 1 70 ? 28.292 57.115 255.467 1.00 18.70 67 TYR B O 1
ATOM 3114 N N . ALA B 1 71 ? 26.550 57.448 256.849 1.00 19.85 68 ALA B N 1
ATOM 3115 C CA . ALA B 1 71 ? 27.319 57.078 258.039 1.00 21.60 68 ALA B CA 1
ATOM 3116 C C . ALA B 1 71 ? 27.706 55.601 258.029 1.00 19.85 68 ALA B C 1
ATOM 3117 O O . ALA B 1 71 ? 28.758 55.224 258.563 1.00 22.15 68 ALA B O 1
ATOM 3119 N N . ALA B 1 72 ? 26.847 54.775 257.432 1.00 23.90 69 ALA B N 1
ATOM 3120 C CA . ALA B 1 72 ? 27.061 53.329 257.373 1.00 24.86 69 ALA B CA 1
ATOM 3121 C C . ALA B 1 72 ? 27.923 52.915 256.181 1.00 29.89 69 ALA B C 1
ATOM 3122 O O . ALA B 1 72 ? 28.611 51.891 256.234 1.00 26.73 69 ALA B O 1
ATOM 3124 N N . HIS B 1 73 ? 27.892 53.709 255.110 1.00 21.52 70 HIS B N 1
ATOM 3125 C CA . HIS B 1 73 ? 28.614 53.354 253.888 1.00 22.29 70 HIS B CA 1
ATOM 3126 C C . HIS B 1 73 ? 29.587 54.422 253.405 1.00 26.41 70 HIS B C 1
ATOM 3127 O O . HIS B 1 73 ? 29.558 54.822 252.238 1.00 25.97 70 HIS B O 1
ATOM 3134 N N . GLY B 1 74 ? 30.466 54.864 254.303 1.00 21.84 71 GLY B N 1
ATOM 3135 C CA . GLY B 1 74 ? 31.426 55.906 253.992 1.00 21.27 71 GLY B CA 1
ATOM 3136 C C . GLY B 1 74 ? 32.564 55.430 253.103 1.00 18.24 71 GLY B C 1
ATOM 3137 O O . GLY B 1 74 ? 33.282 56.250 252.535 1.00 17.87 71 GLY B O 1
ATOM 3138 N N . GLY B 1 75 ? 32.707 54.110 252.969 1.00 22.25 72 GLY B N 1
ATOM 3139 C CA . GLY B 1 75 ? 33.788 53.516 252.193 1.00 23.04 72 GLY B CA 1
ATOM 3140 C C . GLY B 1 75 ? 33.797 53.859 250.711 1.00 19.81 72 GLY B C 1
ATOM 3141 O O . GLY B 1 75 ? 34.847 53.777 250.054 1.00 20.79 72 GLY B O 1
ATOM 3142 N N . SER B 1 76 ? 32.634 54.230 250.175 1.00 14.93 73 SER B N 1
ATOM 3143 C CA . SER B 1 76 ? 32.531 54.653 248.778 1.00 14.90 73 SER B CA 1
ATOM 3144 C C . SER B 1 76 ? 32.956 56.104 248.584 1.00 14.56 73 SER B C 1
ATOM 3145 O O . SER B 1 76 ? 33.294 56.508 247.471 1.00 17.99 73 SER B O 1
ATOM 3148 N N . TYR B 1 77 ? 32.922 56.883 249.664 1.00 12.80 74 TYR B N 1
ATOM 3149 C CA . TYR B 1 77 ? 33.243 58.309 249.607 1.00 12.99 74 TYR B CA 1
ATOM 3150 C C . TYR B 1 77 ? 32.327 59.110 248.679 1.00 13.77 74 TYR B C 1
ATOM 3151 O O . TYR B 1 77 ? 32.754 60.105 248.087 1.00 13.19 74 TYR B O 1
ATOM 3160 N N . PHE B 1 78 ? 31.063 58.692 248.567 1.00 15.01 75 PHE B N 1
ATOM 3161 C CA . PHE B 1 78 ? 30.102 59.394 247.715 1.00 14.78 75 PHE B CA 1
ATOM 3162 C C . PHE B 1 78 ? 30.047 60.871 248.068 1.00 14.04 75 PHE B C 1
ATOM 3163 O O . PHE B 1 78 ? 29.825 61.225 249.227 1.00 15.39 75 PHE B O 1
ATOM 3171 N N . GLY B 1 79 ? 30.282 61.714 247.062 1.00 12.77 76 GLY B N 1
ATOM 3172 C CA . GLY B 1 79 ? 30.144 63.165 247.161 1.00 13.31 76 GLY B CA 1
ATOM 3173 C C . GLY B 1 79 ? 31.061 63.872 248.143 1.00 18.61 76 GLY B C 1
ATOM 3174 O O . GLY B 1 79 ? 30.918 65.069 248.382 1.00 14.72 76 GLY B O 1
ATOM 3175 N N . ALA B 1 80 ? 32.036 63.146 248.681 1.00 13.17 77 ALA B N 1
ATOM 3176 C CA . ALA B 1 80 ? 32.724 63.593 249.889 1.00 16.79 77 ALA B CA 1
ATOM 3177 C C . ALA B 1 80 ? 33.819 64.644 249.680 1.00 17.44 77 ALA B C 1
ATOM 3178 O O . ALA B 1 80 ? 34.564 64.598 248.707 1.00 16.87 77 ALA B O 1
ATOM 3180 N N . LEU B 1 81 ? 33.907 65.584 250.617 1.00 12.19 78 LEU B N 1
ATOM 3181 C CA . LEU B 1 81 ? 35.100 66.421 250.766 1.00 15.75 78 LEU B CA 1
ATOM 3182 C C . LEU B 1 81 ? 36.183 65.519 251.358 1.00 14.48 78 LEU B C 1
ATOM 3183 O O . LEU B 1 81 ? 36.032 65.021 252.470 1.00 16.47 78 LEU B O 1
ATOM 3188 N N . VAL B 1 82 ? 37.275 65.307 250.631 1.00 14.57 79 VAL B N 1
ATOM 3189 C CA . VAL B 1 82 ? 38.325 64.400 251.108 1.00 15.37 79 VAL B CA 1
ATOM 3190 C C . VAL B 1 82 ? 39.561 65.154 251.613 1.00 12.62 79 VAL B C 1
ATOM 3191 O O . VAL B 1 82 ? 40.025 66.089 250.965 1.00 13.87 79 VAL B O 1
ATOM 3195 N N . GLY B 1 83 ? 40.066 64.749 252.783 1.00 13.10 80 GLY B N 1
ATOM 3196 C CA . GLY B 1 83 ? 41.227 65.365 253.421 1.00 14.94 80 GLY B CA 1
ATOM 3197 C C . GLY B 1 83 ? 41.598 64.549 254.650 1.00 15.57 80 GLY B C 1
ATOM 3198 O O . GLY B 1 83 ? 40.810 63.687 255.055 1.00 15.35 80 GLY B O 1
ATOM 3199 N N . ARG B 1 84 ? 42.760 64.794 255.267 1.00 14.67 81 ARG B N 1
ATOM 3200 C CA . ARG B 1 84 ? 43.664 65.893 254.927 1.00 14.86 81 ARG B CA 1
ATOM 3201 C C . ARG B 1 84 ? 44.431 65.640 253.630 1.00 16.47 81 ARG B C 1
ATOM 3202 O O . ARG B 1 84 ? 44.878 66.579 252.960 1.00 15.00 81 ARG B O 1
ATOM 3210 N N . TYR B 1 85 ? 44.583 64.369 253.272 1.00 15.88 82 TYR B N 1
ATOM 3211 C CA . TYR B 1 85 ? 45.310 64.027 252.053 1.00 16.28 82 TYR B CA 1
ATOM 3212 C C . TYR B 1 85 ? 44.486 63.080 251.196 1.00 17.04 82 TYR B C 1
ATOM 3213 O O . TYR B 1 85 ? 44.189 61.958 251.604 1.00 15.12 82 TYR B O 1
ATOM 3222 N N . ALA B 1 86 ? 44.122 63.538 250.005 1.00 17.33 83 ALA B N 1
ATOM 3223 C CA . ALA B 1 86 ? 43.320 62.732 249.087 1.00 20.79 83 ALA B CA 1
ATOM 3224 C C . ALA B 1 86 ? 44.190 61.697 248.396 1.00 17.87 83 ALA B C 1
ATOM 3225 O O . ALA B 1 86 ? 45.317 61.992 248.003 1.00 17.55 83 ALA B O 1
ATOM 3227 N N . ASN B 1 87 ? 43.633 60.504 248.223 1.00 17.49 84 ASN B N 1
ATOM 3228 C CA . ASN B 1 87 ? 44.332 59.344 247.656 1.00 18.43 84 ASN B CA 1
ATOM 3229 C C . ASN B 1 87 ? 45.348 58.743 248.626 1.00 18.57 84 ASN B C 1
ATOM 3230 O O . ASN B 1 87 ? 45.180 58.858 249.844 1.00 17.19 84 ASN B O 1
ATOM 3235 N N . ARG B 1 88 ? 46.385 58.089 248.102 1.00 14.53 85 ARG B N 1
ATOM 3236 C CA . ARG B 1 88 ? 47.172 57.182 248.935 1.00 14.58 85 ARG B CA 1
ATOM 3237 C C . ARG B 1 88 ? 48.542 57.704 249.357 1.00 19.34 85 ARG B C 1
ATOM 3238 O O . ARG B 1 88 ? 49.223 58.396 248.603 1.00 17.43 85 ARG B O 1
ATOM 3246 N N . ILE B 1 89 ? 48.938 57.353 250.573 1.00 15.60 86 ILE B N 1
ATOM 3247 C CA . ILE B 1 89 ? 50.312 57.559 251.002 1.00 16.29 86 ILE B CA 1
ATOM 3248 C C . ILE B 1 89 ? 50.910 56.192 251.309 1.00 17.09 86 ILE B C 1
ATOM 3249 O O . ILE B 1 89 ? 50.423 55.476 252.192 1.00 17.97 86 ILE B O 1
ATOM 3254 N N . ALA B 1 90 ? 51.942 55.817 250.556 1.00 17.62 87 ALA B N 1
ATOM 3255 C CA . ALA B 1 90 ? 52.537 54.480 250.667 1.00 18.52 87 ALA B CA 1
ATOM 3256 C C . ALA B 1 90 ? 53.018 54.143 252.075 1.00 20.95 87 ALA B C 1
ATOM 3257 O O . ALA B 1 90 ? 53.742 54.925 252.701 1.00 21.35 87 ALA B O 1
ATOM 3259 N N . GLY B 1 91 ? 52.629 52.963 252.558 1.00 19.70 88 GLY B N 1
ATOM 3260 C CA . GLY B 1 91 ? 53.099 52.451 253.839 1.00 20.57 88 GLY B CA 1
ATOM 3261 C C . GLY B 1 91 ? 52.534 53.210 255.024 1.00 20.25 88 GLY B C 1
ATOM 3262 O O . GLY B 1 91 ? 52.984 53.025 256.152 1.00 24.93 88 GLY B O 1
ATOM 3263 N N . ALA B 1 92 ? 51.548 54.063 254.764 1.00 19.25 89 ALA B N 1
ATOM 3264 C CA . ALA B 1 92 ? 50.945 54.893 255.807 1.00 21.63 89 ALA B CA 1
ATOM 3265 C C . ALA B 1 92 ? 52.000 55.661 256.600 1.00 23.39 89 ALA B C 1
ATOM 3266 O O . ALA B 1 92 ? 51.913 55.784 257.825 1.00 21.58 89 ALA B O 1
ATOM 3268 N N . SER B 1 93 ? 53.002 56.176 255.896 1.00 19.60 90 SER B N 1
ATOM 3269 C CA . SER B 1 93 ? 54.072 56.916 256.547 1.00 23.40 90 SER B CA 1
ATOM 3270 C C . SER B 1 93 ? 54.760 57.825 255.542 1.00 24.45 90 SER B C 1
ATOM 3271 O O . SER B 1 93 ? 54.768 57.532 254.348 1.00 19.68 90 SER B O 1
ATOM 3274 N N . PHE B 1 94 ? 55.324 58.928 256.027 1.00 21.43 91 PHE B N 1
ATOM 3275 C CA . PHE B 1 94 ? 56.130 59.827 255.196 1.00 20.39 91 PHE B CA 1
ATOM 3276 C C . PHE B 1 94 ? 57.024 60.670 256.093 1.00 28.40 91 PHE B C 1
ATOM 3277 O O . PHE B 1 94 ? 56.771 60.798 257.296 1.00 26.02 91 PHE B O 1
ATOM 3285 N N . VAL B 1 95 ? 58.081 61.224 255.513 1.00 22.86 92 VAL B N 1
ATOM 3286 C CA . VAL B 1 95 ? 58.994 62.069 256.263 1.00 23.40 92 VAL B CA 1
ATOM 3287 C C . VAL B 1 95 ? 58.776 63.530 255.893 1.00 25.53 92 VAL B C 1
ATOM 3288 O O . VAL B 1 95 ? 58.649 63.879 254.715 1.00 26.02 92 VAL B O 1
ATOM 3292 N N . LEU B 1 96 ? 58.695 64.379 256.910 1.00 22.80 93 LEU B N 1
ATOM 3293 C CA . LEU B 1 96 ? 58.592 65.809 256.686 1.00 25.31 93 LEU B CA 1
ATOM 3294 C C . LEU B 1 96 ? 59.540 66.506 257.636 1.00 25.82 93 LEU B C 1
ATOM 3295 O O . LEU B 1 96 ? 59.472 66.302 258.851 1.00 25.10 93 LEU B O 1
ATOM 3300 N N . ASP B 1 97 ? 60.440 67.306 257.072 1.00 24.81 94 ASP B N 1
ATOM 3301 C CA . ASP B 1 97 ? 61.454 68.006 257.848 1.00 26.17 94 ASP B CA 1
ATOM 3302 C C . ASP B 1 97 ? 62.193 67.086 258.812 1.00 30.53 94 ASP B C 1
ATOM 3303 O O . ASP B 1 97 ? 62.430 67.436 259.971 1.00 29.76 94 ASP B O 1
ATOM 3308 N N . GLY B 1 98 ? 62.544 65.901 258.321 1.00 30.09 95 GLY B N 1
ATOM 3309 C CA . GLY B 1 98 ? 63.412 64.997 259.055 1.00 28.02 95 GLY B CA 1
ATOM 3310 C C . GLY B 1 98 ? 62.705 64.065 260.020 1.00 31.13 95 GLY B C 1
ATOM 3311 O O . GLY B 1 98 ? 63.332 63.195 260.627 1.00 36.83 95 GLY B O 1
ATOM 3312 N N A ARG B 1 99 ? 61.407 64.246 260.208 0.57 28.79 96 ARG B N 1
ATOM 3313 N N B ARG B 1 99 ? 61.386 64.219 260.111 0.43 28.80 96 ARG B N 1
ATOM 3314 C CA A ARG B 1 99 ? 60.712 63.355 261.126 0.57 29.77 96 ARG B CA 1
ATOM 3315 C CA B ARG B 1 99 ? 60.564 63.472 261.061 0.43 29.45 96 ARG B CA 1
ATOM 3316 C C A ARG B 1 99 ? 59.688 62.472 260.429 0.57 25.30 96 ARG B C 1
ATOM 3317 C C B ARG B 1 99 ? 59.653 62.458 260.372 0.43 24.99 96 ARG B C 1
ATOM 3318 O O A ARG B 1 99 ? 59.008 62.894 259.495 0.57 24.08 96 ARG B O 1
ATOM 3319 O O B ARG B 1 99 ? 58.981 62.786 259.395 0.43 24.01 96 ARG B O 1
ATOM 3334 N N . THR B 1 100 ? 59.627 61.225 260.877 1.00 25.24 97 THR B N 1
ATOM 3335 C CA . THR B 1 100 ? 58.733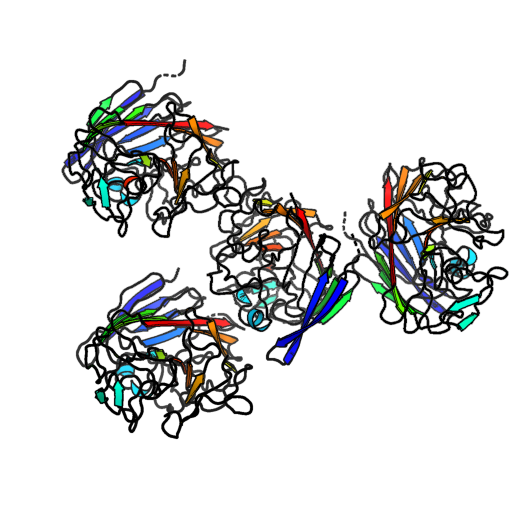 60.221 260.311 1.00 24.36 97 THR B CA 1
ATOM 3336 C C . THR B 1 100 ? 57.349 60.387 260.916 1.00 23.73 97 THR B C 1
ATOM 3337 O O . THR B 1 100 ? 57.195 60.385 262.139 1.00 30.51 97 THR B O 1
ATOM 3341 N N . ASP B 1 101 ? 56.347 60.540 260.059 1.00 22.60 98 ASP B N 1
ATOM 3342 C CA . ASP B 1 101 ? 54.967 60.663 260.514 1.00 22.02 98 ASP B CA 1
ATOM 3343 C C . ASP B 1 101 ? 54.226 59.364 260.229 1.00 27.41 98 ASP B C 1
ATOM 3344 O O . ASP B 1 101 ? 54.145 58.931 259.080 1.00 29.80 98 ASP B O 1
ATOM 3349 N N . ALA B 1 102 ? 53.705 58.741 261.284 1.00 22.02 99 ALA B N 1
ATOM 3350 C CA . ALA B 1 102 ? 52.954 57.492 261.157 1.00 21.81 99 ALA B CA 1
ATOM 3351 C C . ALA B 1 102 ? 51.469 57.768 261.008 1.00 22.85 99 ALA B C 1
ATOM 3352 O O . ALA B 1 102 ? 50.870 58.419 261.866 1.00 22.94 99 ALA B O 1
ATOM 3354 N N . LEU B 1 103 ? 50.876 57.266 259.927 1.00 20.19 100 LEU B N 1
ATOM 3355 C CA . LEU B 1 103 ? 49.437 57.379 259.709 1.00 20.09 100 LEU B CA 1
ATOM 3356 C C . LEU B 1 103 ? 48.774 56.033 259.969 1.00 20.94 100 LEU B C 1
ATOM 3357 O O . LEU B 1 103 ? 49.453 55.027 260.179 1.00 21.82 100 LEU B O 1
ATOM 3362 N N . THR B 1 104 ? 47.447 56.011 259.970 1.00 19.95 101 THR B N 1
ATOM 3363 C CA . THR B 1 104 ? 46.720 54.763 260.170 1.00 21.09 101 THR B CA 1
ATOM 3364 C C . THR B 1 104 ? 46.661 53.992 258.860 1.00 19.92 101 THR B C 1
ATOM 3365 O O . THR B 1 104 ? 46.212 54.526 257.848 1.00 23.54 101 THR B O 1
ATOM 3369 N N . PRO B 1 105 ? 47.143 52.743 258.861 1.00 19.95 102 PRO B N 1
ATOM 3370 C CA . PRO B 1 105 ? 47.011 51.956 257.628 1.00 20.23 102 PRO B CA 1
ATOM 3371 C C . PRO B 1 105 ? 45.561 51.514 257.441 1.00 22.88 102 PRO B C 1
ATOM 3372 O O . PRO B 1 105 ? 45.142 50.520 258.040 1.00 26.99 102 PRO B O 1
ATOM 3376 N N . ASN B 1 106 ? 44.797 52.246 256.636 1.00 18.44 103 ASN B N 1
ATOM 3377 C CA . ASN B 1 106 ? 43.389 51.894 256.439 1.00 18.67 103 ASN B CA 1
ATOM 3378 C C . ASN B 1 106 ? 43.109 51.316 255.058 1.00 23.50 103 ASN B C 1
ATOM 3379 O O . ASN B 1 106 ? 41.962 51.082 254.692 1.00 26.24 103 ASN B O 1
ATOM 3384 N N . ASN B 1 107 ? 44.169 51.082 254.295 1.00 23.13 104 ASN B N 1
ATOM 3385 C CA . ASN B 1 107 ? 44.036 50.551 252.945 1.00 23.70 104 ASN B CA 1
ATOM 3386 C C . ASN B 1 107 ? 45.174 49.576 252.692 1.00 25.42 104 ASN B C 1
ATOM 3387 O O . ASN B 1 107 ? 46.136 49.892 251.993 1.00 21.56 104 ASN B O 1
ATOM 3392 N N . GLY B 1 108 ? 45.069 48.388 253.282 1.00 23.84 105 GLY B N 1
ATOM 3393 C CA . GLY B 1 108 ? 46.194 47.478 253.323 1.00 24.90 105 GLY B CA 1
ATOM 3394 C C . GLY B 1 108 ? 47.265 48.112 254.185 1.00 27.25 105 GLY B C 1
ATOM 3395 O O . GLY B 1 108 ? 46.989 48.551 255.304 1.00 25.36 105 GLY B O 1
ATOM 3396 N N . ARG B 1 109 ? 48.485 48.182 253.664 1.00 21.35 106 ARG B N 1
ATOM 3397 C CA . ARG B 1 109 ? 49.575 48.803 254.402 1.00 28.20 106 ARG B CA 1
ATOM 3398 C C . ARG B 1 109 ? 49.613 50.318 254.206 1.00 24.59 106 ARG B C 1
ATOM 3399 O O . ARG B 1 109 ? 50.429 50.998 254.821 1.00 26.64 106 ARG B O 1
ATOM 3407 N N . HIS B 1 110 ? 48.716 50.838 253.368 1.00 26.15 107 HIS B N 1
ATOM 3408 C CA . HIS B 1 110 ? 48.744 52.251 252.980 1.00 25.20 107 HIS B CA 1
ATOM 3409 C C . HIS B 1 110 ? 47.716 53.108 253.711 1.00 22.74 107 HIS B C 1
ATOM 3410 O O . HIS B 1 110 ? 46.769 52.598 254.313 1.00 23.13 107 HIS B O 1
ATOM 3417 N N . SER B 1 111 ? 47.920 54.421 253.643 1.00 17.77 108 SER B N 1
ATOM 3418 C CA . SER B 1 111 ? 46.944 55.401 254.122 1.00 18.40 108 SER B CA 1
ATOM 3419 C C . SER B 1 111 ? 46.151 55.927 252.939 1.00 19.48 108 SER B C 1
ATOM 3420 O O . SER B 1 111 ? 46.732 56.372 251.950 1.00 19.60 108 SER B O 1
ATOM 3423 N N . LEU B 1 112 ? 44.826 55.882 253.042 1.00 15.30 109 LEU B N 1
ATOM 3424 C CA . LEU B 1 112 ? 43.955 56.375 251.977 1.00 14.53 109 LEU B CA 1
ATOM 3425 C C . LEU B 1 112 ? 43.005 57.466 252.472 1.00 14.28 109 LEU B C 1
ATOM 3426 O O . LEU B 1 112 ? 42.343 57.301 253.503 1.00 20.14 109 LEU B O 1
ATOM 3431 N N . HIS B 1 113 ? 42.946 58.576 251.732 1.00 14.08 110 HIS B N 1
ATOM 3432 C CA . HIS B 1 113 ? 41.923 59.608 251.929 1.00 14.82 110 HIS B CA 1
ATOM 3433 C C . HIS B 1 113 ? 41.887 60.183 253.345 1.00 19.21 110 HIS B C 1
ATOM 3434 O O . HIS B 1 113 ? 40.825 60.482 253.875 1.00 17.01 110 HIS B O 1
ATOM 3441 N N . GLY B 1 114 ? 43.046 60.336 253.973 1.00 14.61 111 GLY B N 1
ATOM 3442 C CA . GLY B 1 114 ? 43.072 61.004 255.259 1.00 16.00 111 GLY B CA 1
ATOM 3443 C C . GLY B 1 114 ? 42.814 60.131 256.474 1.00 15.62 111 GLY B C 1
ATOM 3444 O O . GLY B 1 114 ? 42.858 60.634 257.595 1.00 20.73 111 GLY B O 1
ATOM 3445 N N . GLY B 1 115 ? 42.543 58.841 256.270 1.00 16.99 112 GLY B N 1
ATOM 3446 C CA . GLY B 1 115 ? 42.387 57.913 257.384 1.00 18.78 112 GLY B CA 1
ATOM 3447 C C . GLY B 1 115 ? 40.939 57.634 257.764 1.00 19.51 112 GLY B C 1
ATOM 3448 O O . GLY B 1 115 ? 40.023 58.226 257.197 1.00 17.97 112 GLY B O 1
ATOM 3449 N N . PRO B 1 116 ? 40.723 56.726 258.734 1.00 21.14 113 PRO B N 1
ATOM 3450 C CA . PRO B 1 116 ? 39.360 56.397 259.169 1.00 21.99 113 PRO B CA 1
ATOM 3451 C C . PRO B 1 116 ? 38.579 57.636 259.608 1.00 21.49 113 PRO B C 1
ATOM 3452 O O . PRO B 1 116 ? 37.390 57.737 259.280 1.00 22.74 113 PRO B O 1
ATOM 3456 N N . GLY B 1 117 ? 39.236 58.554 260.322 1.00 18.88 114 GLY B N 1
ATOM 3457 C CA . GLY B 1 117 ? 38.613 59.804 260.738 1.00 19.51 114 GLY B CA 1
ATOM 3458 C C . GLY B 1 117 ? 38.925 60.989 259.827 1.00 23.97 114 GLY B C 1
ATOM 3459 O O . GLY B 1 117 ? 39.046 62.124 260.293 1.00 25.48 114 GLY B O 1
ATOM 3460 N N . GLY B 1 118 ? 39.045 60.730 258.528 1.00 18.79 115 GLY B N 1
ATOM 3461 C CA . GLY B 1 118 ? 39.278 61.779 257.541 1.00 18.67 115 GLY B CA 1
ATOM 3462 C C . GLY B 1 118 ? 38.173 62.825 257.430 1.00 21.52 115 GLY B C 1
ATOM 3463 O O . GLY B 1 118 ? 37.112 62.697 258.053 1.00 20.88 115 GLY B O 1
ATOM 3464 N N . PHE B 1 119 ? 38.417 63.853 256.617 1.00 15.69 116 PHE B N 1
ATOM 3465 C CA . PHE B 1 119 ? 37.504 64.990 256.490 1.00 14.88 116 PHE B CA 1
ATOM 3466 C C . PHE B 1 119 ? 36.099 64.564 256.040 1.00 14.84 116 PHE B C 1
ATOM 3467 O O . PHE B 1 119 ? 35.113 65.225 256.371 1.00 19.46 116 PHE B O 1
ATOM 3475 N N A SER B 1 120 ? 36.006 63.472 255.291 0.58 15.20 117 SER B N 1
ATOM 3476 N N B SER B 1 120 ? 36.036 63.465 255.294 0.42 15.32 117 SER B N 1
ATOM 3477 C CA A SER B 1 120 ? 34.715 63.017 254.770 0.58 18.08 117 SER B CA 1
ATOM 3478 C CA B SER B 1 120 ? 34.781 62.941 254.752 0.42 17.63 117 SER B CA 1
ATOM 3479 C C A SER B 1 120 ? 33.842 62.366 255.835 0.58 19.12 117 SER B C 1
ATOM 3480 C C B SER B 1 120 ? 33.858 62.374 255.828 0.42 18.81 117 SER B C 1
ATOM 3481 O O A SER B 1 120 ? 32.687 62.004 255.577 0.58 18.64 117 SER B O 1
ATOM 3482 O O B SER B 1 120 ? 32.683 62.090 255.569 0.42 18.83 117 SER B O 1
ATOM 3487 N N . ARG B 1 121 ? 34.394 62.219 257.035 1.00 15.92 118 ARG B N 1
ATOM 3488 C CA . ARG B 1 121 ? 33.683 61.561 258.138 1.00 21.35 118 ARG B CA 1
ATOM 3489 C C . ARG B 1 121 ? 33.486 62.448 259.371 1.00 20.40 118 ARG B C 1
ATOM 3490 O O . ARG B 1 121 ? 33.164 61.948 260.448 1.00 22.60 118 ARG B O 1
ATOM 3498 N N . VAL B 1 122 ? 33.709 63.751 259.232 1.00 20.17 119 VAL B N 1
ATOM 3499 C CA . VAL B 1 122 ? 33.515 64.665 260.356 1.00 18.50 119 VAL B CA 1
ATOM 3500 C C . VAL B 1 122 ? 32.523 65.749 259.973 1.00 19.10 119 VAL B C 1
ATOM 3501 O O . VAL B 1 122 ? 32.248 65.953 258.788 1.00 18.98 119 VAL B O 1
ATOM 3505 N N . VAL B 1 123 ? 31.984 66.441 260.972 1.00 19.04 120 VAL B N 1
ATOM 3506 C CA . VAL B 1 123 ? 30.980 67.469 260.718 1.00 20.04 120 VAL B CA 1
ATOM 3507 C C . VAL B 1 123 ? 31.618 68.859 260.684 1.00 22.87 120 VAL B C 1
ATOM 3508 O O . VAL B 1 123 ? 32.434 69.196 261.541 1.00 21.56 120 VAL B O 1
ATOM 3512 N N . TRP B 1 124 ? 31.245 69.649 259.681 1.00 19.15 121 TRP B N 1
ATOM 3513 C CA . TRP B 1 124 ? 31.834 70.969 259.459 1.00 19.38 121 TRP B CA 1
ATOM 3514 C C . TRP B 1 124 ? 30.892 72.089 259.891 1.00 27.99 121 TRP B C 1
ATOM 3515 O O . TRP B 1 124 ? 29.670 71.928 259.853 1.00 24.71 121 TRP B O 1
ATOM 3526 N N . ASP B 1 125 ? 31.453 73.223 260.309 1.00 23.85 122 ASP B N 1
ATOM 3527 C CA . ASP B 1 125 ? 30.641 74.413 260.571 1.00 24.77 122 ASP B CA 1
ATOM 3528 C C . ASP B 1 125 ? 30.303 75.068 259.239 1.00 25.12 122 ASP B C 1
ATOM 3529 O O . ASP B 1 125 ? 31.054 74.940 258.284 1.00 22.50 122 ASP B O 1
ATOM 3534 N N . ALA B 1 126 ? 29.169 75.757 259.161 1.00 19.93 123 ALA B N 1
ATOM 3535 C CA . ALA B 1 126 ? 28.709 76.267 257.873 1.00 18.85 123 ALA B CA 1
ATOM 3536 C C . ALA B 1 126 ? 28.139 77.664 258.007 1.00 24.60 123 ALA B C 1
ATOM 3537 O O . ALA B 1 126 ? 27.491 77.981 258.998 1.00 21.92 123 ALA B O 1
ATOM 3539 N N . ARG B 1 127 ? 28.366 78.497 257.000 1.00 22.07 124 ARG B N 1
ATOM 3540 C CA . ARG B 1 127 ? 27.685 79.781 256.946 1.00 22.02 124 ARG B CA 1
ATOM 3541 C C . ARG B 1 127 ? 27.343 80.131 255.510 1.00 20.50 124 ARG B C 1
ATOM 3542 O O . ARG B 1 127 ? 28.030 79.723 254.574 1.00 23.27 124 ARG B O 1
ATOM 3550 N N . GLU B 1 128 ? 26.272 80.894 255.342 1.00 19.93 125 GLU B N 1
ATOM 3551 C CA . GLU B 1 128 ? 25.845 81.299 254.018 1.00 19.46 125 GLU B CA 1
ATOM 3552 C C . GLU B 1 128 ? 26.802 82.346 253.462 1.00 23.78 125 GLU B C 1
ATOM 3553 O O . GLU B 1 128 ? 27.250 83.241 254.188 1.00 21.93 125 GLU B O 1
ATOM 3559 N N . VAL B 1 129 ? 27.144 82.204 252.185 1.00 18.93 126 VAL B N 1
ATOM 3560 C CA . VAL B 1 129 ? 27.837 83.252 251.451 1.00 21.84 126 VAL B CA 1
ATOM 3561 C C . VAL B 1 129 ? 27.023 83.518 250.199 1.00 22.11 126 VAL B C 1
ATOM 3562 O O . VAL B 1 129 ? 26.085 82.776 249.895 1.00 23.55 126 VAL B O 1
ATOM 3566 N N . ASP B 1 130 ? 27.374 84.571 249.470 1.00 22.13 127 ASP B N 1
ATOM 3567 C CA . ASP B 1 130 ? 26.674 84.869 248.230 1.00 25.45 127 ASP B CA 1
ATOM 3568 C C . ASP B 1 130 ? 26.860 83.701 247.278 1.00 24.79 127 ASP B C 1
ATOM 3569 O O . ASP B 1 130 ? 27.988 83.285 247.010 1.00 24.70 127 ASP B O 1
ATOM 3574 N N . GLY B 1 131 ? 25.755 83.145 246.800 1.00 24.62 128 GLY B N 1
ATOM 3575 C CA . GLY B 1 131 ? 25.825 82.049 245.851 1.00 23.80 128 GLY B CA 1
ATOM 3576 C C . GLY B 1 131 ? 25.931 80.662 246.458 1.00 19.48 128 GLY B C 1
ATOM 3577 O O . GLY B 1 131 ? 25.898 79.662 245.737 1.00 18.06 128 GLY B O 1
ATOM 3578 N N . GLY B 1 132 ? 26.052 80.572 247.778 1.00 19.96 129 GLY B N 1
ATOM 3579 C CA . GLY B 1 132 ? 26.153 79.254 248.382 1.00 20.36 129 GLY B CA 1
ATOM 3580 C C . GLY B 1 132 ? 26.507 79.201 249.851 1.00 17.34 129 GLY B C 1
ATOM 3581 O O . GLY B 1 132 ? 25.994 79.981 250.656 1.00 16.30 129 GLY B O 1
ATOM 3582 N N . VAL B 1 133 ? 27.388 78.264 250.194 1.00 15.81 130 VAL B N 1
ATOM 3583 C CA . VAL B 1 133 ? 27.677 77.952 251.587 1.00 15.10 130 VAL B CA 1
ATOM 3584 C C . VAL B 1 133 ? 29.172 77.729 251.785 1.00 18.65 130 VAL B C 1
ATOM 3585 O O . VAL B 1 133 ? 29.853 77.136 250.938 1.00 21.09 130 VAL B O 1
ATOM 3589 N N . GLN B 1 134 ? 29.692 78.221 252.899 1.00 18.36 131 GLN B N 1
ATOM 3590 C CA . GLN B 1 134 ? 31.094 78.012 253.217 1.00 16.47 131 GLN B CA 1
ATOM 3591 C C . GLN B 1 134 ? 31.220 77.088 254.422 1.00 20.21 131 GLN B C 1
ATOM 3592 O O . GLN B 1 134 ? 30.640 77.352 255.480 1.00 20.98 131 GLN B O 1
ATOM 3598 N N . LEU B 1 135 ? 31.969 76.002 254.255 1.00 16.42 132 LEU B N 1
ATOM 3599 C CA . LEU B 1 135 ? 32.221 75.071 255.356 1.00 15.57 132 LEU B CA 1
ATOM 3600 C C . LEU B 1 135 ? 33.563 75.401 255.992 1.00 17.22 132 LEU B C 1
ATOM 3601 O O . LEU B 1 135 ? 34.504 75.773 255.298 1.00 17.27 132 LEU B O 1
ATOM 3606 N N . HIS B 1 136 ? 33.647 75.274 257.310 1.00 16.89 133 HIS B N 1
ATOM 3607 C CA . HIS B 1 136 ? 34.865 75.618 258.022 1.00 20.51 133 HIS B CA 1
ATOM 3608 C C . HIS B 1 136 ? 35.122 74.637 259.155 1.00 22.01 133 HIS B C 1
ATOM 3609 O O . HIS B 1 136 ? 34.214 74.327 259.931 1.00 21.22 133 HIS B O 1
ATOM 3616 N N . ARG B 1 137 ? 36.360 74.153 259.255 1.00 18.05 134 ARG B N 1
ATOM 3617 C CA . ARG B 1 137 ? 36.747 73.297 260.376 1.00 20.93 134 ARG B CA 1
ATOM 3618 C C . ARG B 1 137 ? 38.260 73.268 260.549 1.00 20.36 134 ARG B C 1
ATOM 3619 O O . ARG B 1 137 ? 39.008 73.191 259.569 1.00 20.99 134 ARG B O 1
ATOM 3627 N N . VAL B 1 138 ? 38.707 73.319 261.798 1.00 20.37 135 VAL B N 1
ATOM 3628 C CA . VAL B 1 138 ? 40.124 73.170 262.092 1.00 20.74 135 VAL B CA 1
ATOM 3629 C C . VAL B 1 138 ? 40.458 71.714 262.396 1.00 22.15 135 VAL B C 1
ATOM 3630 O O . VAL B 1 138 ? 39.894 71.107 263.310 1.00 27.35 135 VAL B O 1
ATOM 3634 N N . SER B 1 139 ? 41.376 71.159 261.616 1.00 19.82 136 SER B N 1
ATOM 3635 C CA . SER B 1 139 ? 41.895 69.820 261.855 1.00 19.61 136 SER B CA 1
ATOM 3636 C C . SER B 1 139 ? 43.099 69.991 262.771 1.00 22.18 136 SER B C 1
ATOM 3637 O O . SER B 1 139 ? 44.112 70.545 262.357 1.00 25.26 136 SER B O 1
ATOM 3640 N N . PRO B 1 140 ? 42.989 69.536 264.025 1.00 22.59 137 PRO B N 1
ATOM 3641 C CA . PRO B 1 140 ? 44.054 69.826 264.995 1.00 24.07 137 PRO B CA 1
ATOM 3642 C C . PRO B 1 140 ? 45.341 69.070 264.712 1.00 26.84 137 PRO B C 1
ATOM 3643 O O . PRO B 1 140 ? 45.327 68.072 263.986 1.00 22.81 137 PRO B O 1
ATOM 3647 N N . ASP B 1 141 ? 46.440 69.570 265.271 1.00 25.85 138 ASP B N 1
ATOM 3648 C CA . ASP B 1 141 ? 47.741 68.921 265.198 1.00 24.31 138 ASP B CA 1
ATOM 3649 C C . ASP B 1 141 ? 47.623 67.457 265.609 1.00 29.57 138 ASP B C 1
ATOM 3650 O O . ASP B 1 141 ? 47.058 67.144 266.664 1.00 28.58 138 ASP B O 1
ATOM 3655 N N . GLY B 1 142 ? 48.120 66.561 264.761 1.00 26.21 139 GLY B N 1
ATOM 3656 C CA . GLY B 1 142 ? 48.134 65.145 265.082 1.00 25.15 139 GLY B CA 1
ATOM 3657 C C . GLY B 1 142 ? 46.879 64.389 264.682 1.00 27.57 139 GLY B C 1
ATOM 3658 O O . GLY B 1 142 ? 46.809 63.173 264.875 1.00 24.66 139 GLY B O 1
ATOM 3659 N N . GLU B 1 143 ? 45.887 65.093 264.133 1.00 27.41 140 GLU B N 1
ATOM 3660 C CA . GLU B 1 143 ? 44.664 64.432 263.669 1.00 22.13 140 GLU B CA 1
ATOM 3661 C C . GLU B 1 143 ? 44.978 63.431 262.565 1.00 21.52 140 GLU B C 1
ATOM 3662 O O . GLU B 1 143 ? 45.509 63.806 261.516 1.00 20.60 140 GLU B O 1
ATOM 3668 N N . GLU B 1 144 ? 44.670 62.161 262.817 1.00 22.40 141 GLU B N 1
ATOM 3669 C CA . GLU B 1 144 ? 45.010 61.070 261.902 1.00 22.40 141 GLU B CA 1
ATOM 3670 C C . GLU B 1 144 ? 46.512 61.013 261.613 1.00 23.47 141 GLU B C 1
ATOM 3671 O O . GLU B 1 144 ? 46.944 60.480 260.590 1.00 23.85 141 GLU B O 1
ATOM 3677 N N . GLY B 1 145 ? 47.306 61.561 262.528 1.00 23.03 142 GLY B N 1
ATOM 3678 C CA . GLY B 1 145 ? 48.751 61.474 262.425 1.00 27.81 142 GLY B CA 1
ATOM 3679 C C . GLY B 1 145 ? 49.400 62.617 261.669 1.00 22.25 142 GLY B C 1
ATOM 3680 O O . GLY B 1 145 ? 50.625 62.713 261.639 1.00 25.44 142 GLY B O 1
ATOM 3681 N N . PHE B 1 146 ? 48.598 63.482 261.053 1.00 21.26 143 PHE B N 1
ATOM 3682 C CA . PHE B 1 146 ? 49.169 64.626 260.331 1.00 22.16 143 PHE B CA 1
ATOM 3683 C C . PHE B 1 146 ? 49.578 65.744 261.288 1.00 22.99 143 PHE B C 1
ATOM 3684 O O . PHE B 1 146 ? 48.814 66.114 262.175 1.00 26.42 143 PHE B O 1
ATOM 3692 N N . PRO B 1 147 ? 50.792 66.287 261.116 1.00 22.53 144 PRO B N 1
ATOM 3693 C CA . PRO B 1 147 ? 51.253 67.333 262.036 1.00 22.82 144 PRO B CA 1
ATOM 3694 C C . PRO B 1 147 ? 50.615 68.681 261.701 1.00 24.40 144 PRO B C 1
ATOM 3695 O O . PRO B 1 147 ? 50.213 68.896 260.558 1.00 22.26 144 PRO B O 1
ATOM 3699 N N . GLY B 1 148 ? 50.521 69.571 262.685 1.00 25.84 145 GLY B N 1
ATOM 3700 C CA . GLY B 1 148 ? 50.015 70.914 262.458 1.00 23.66 145 GLY B CA 1
ATOM 3701 C C . GLY B 1 148 ? 48.504 71.056 262.497 1.00 27.70 145 GLY B C 1
ATOM 3702 O O . GLY B 1 148 ? 47.776 70.227 261.950 1.00 23.44 145 GLY B O 1
ATOM 3703 N N . ALA B 1 149 ? 48.023 72.117 263.138 1.00 23.79 146 ALA B N 1
ATOM 3704 C CA . ALA B 1 149 ? 46.600 72.440 263.073 1.00 23.23 146 ALA B CA 1
ATOM 3705 C C . ALA B 1 149 ? 46.303 73.122 261.742 1.00 25.66 146 ALA B C 1
ATOM 3706 O O . ALA B 1 149 ? 46.879 74.161 261.426 1.00 26.00 146 ALA B O 1
ATOM 3708 N N . LEU B 1 150 ? 45.402 72.534 260.962 1.00 21.09 147 LEU B N 1
ATOM 3709 C CA . LEU B 1 150 ? 45.087 73.054 259.638 1.00 20.67 147 LEU B CA 1
ATOM 3710 C C . LEU B 1 150 ? 43.721 73.739 259.646 1.00 23.63 147 LEU B C 1
ATOM 3711 O O . LEU B 1 150 ? 42.704 73.101 259.910 1.00 21.51 147 LEU B O 1
ATOM 3716 N N . ASP B 1 151 ? 43.708 75.039 259.363 1.00 26.66 148 ASP B N 1
ATOM 3717 C CA . ASP B 1 151 ? 42.480 75.828 259.361 1.00 23.53 148 ASP B CA 1
ATOM 3718 C C . ASP B 1 151 ? 41.884 75.814 257.954 1.00 21.18 148 ASP B C 1
ATOM 3719 O O . ASP B 1 151 ? 42.413 76.448 257.046 1.00 21.51 148 ASP B O 1
ATOM 3724 N N . VAL B 1 152 ? 40.788 75.083 257.774 1.00 20.34 149 VAL B N 1
ATOM 3725 C CA . VAL B 1 152 ? 40.290 74.780 256.434 1.00 17.09 149 VAL B CA 1
ATOM 3726 C C . VAL B 1 152 ? 38.929 75.403 256.141 1.00 19.18 149 VAL B C 1
ATOM 3727 O O . VAL B 1 152 ? 38.018 75.304 256.959 1.00 17.03 149 VAL B O 1
ATOM 3731 N N A ARG B 1 153 ? 38.799 76.051 254.986 0.50 16.69 150 ARG B N 1
ATOM 3732 N N B ARG B 1 153 ? 38.801 76.042 254.981 0.50 16.68 150 ARG B N 1
ATOM 3733 C CA A ARG B 1 153 ? 37.493 76.496 254.507 0.50 16.93 150 ARG B CA 1
ATOM 3734 C CA B ARG B 1 153 ? 37.504 76.510 254.499 0.50 16.98 150 ARG B CA 1
ATOM 3735 C C A ARG B 1 153 ? 37.251 75.974 253.100 0.50 19.12 150 ARG B C 1
ATOM 3736 C C B ARG B 1 153 ? 37.252 75.976 253.096 0.50 19.12 150 ARG B C 1
ATOM 3737 O O A ARG B 1 153 ? 38.128 76.044 252.242 0.50 19.43 150 ARG B O 1
ATOM 3738 O O B ARG B 1 153 ? 38.126 76.041 252.234 0.50 19.44 150 ARG B O 1
ATOM 3753 N N . VAL B 1 154 ? 36.059 75.434 252.875 1.00 17.64 151 VAL B N 1
ATOM 3754 C CA . VAL B 1 154 ? 35.677 74.930 251.558 1.00 14.20 151 VAL B CA 1
ATOM 3755 C C . VAL B 1 154 ? 34.349 75.582 251.195 1.00 18.34 151 VAL B C 1
ATOM 3756 O O . VAL B 1 154 ? 33.349 75.410 251.897 1.00 18.08 151 VAL B O 1
ATOM 3760 N N . THR B 1 155 ? 34.357 76.345 250.107 1.00 14.71 152 THR B N 1
ATOM 3761 C CA . THR B 1 155 ? 33.201 77.142 249.712 1.00 19.66 152 THR B CA 1
ATOM 3762 C C . THR B 1 155 ? 32.553 76.596 248.446 1.00 17.71 152 THR B C 1
ATOM 3763 O O . THR B 1 155 ? 33.205 76.485 247.399 1.00 17.34 152 THR B O 1
ATOM 3767 N N . TYR B 1 156 ? 31.270 76.250 248.560 1.00 13.73 153 TYR B N 1
ATOM 3768 C CA . TYR B 1 156 ? 30.476 75.723 247.452 1.00 15.59 153 TYR B CA 1
ATOM 3769 C C . TYR B 1 156 ? 29.536 76.822 246.978 1.00 17.78 153 TYR B C 1
ATOM 3770 O O . TYR B 1 156 ? 28.666 77.252 247.732 1.00 17.22 153 TYR B O 1
ATOM 3779 N N . THR B 1 157 ? 29.704 77.283 245.742 1.00 16.17 154 THR B N 1
ATOM 3780 C CA . THR B 1 157 ? 28.813 78.298 245.195 1.00 14.80 154 THR B CA 1
ATOM 3781 C C . THR B 1 157 ? 28.241 77.845 243.859 1.00 21.37 154 THR B C 1
ATOM 3782 O O . THR B 1 157 ? 28.849 77.038 243.152 1.00 16.74 154 THR B O 1
ATOM 3786 N N . LEU B 1 158 ? 27.071 78.375 243.525 1.00 15.21 155 LEU B N 1
ATOM 3787 C CA . LEU B 1 158 ? 26.379 78.010 242.296 1.00 18.15 155 LEU B CA 1
ATOM 3788 C C . LEU B 1 158 ? 26.052 79.259 241.479 1.00 21.12 155 LEU B C 1
ATOM 3789 O O . LEU B 1 158 ? 25.513 80.236 241.997 1.00 19.04 155 LEU B O 1
ATOM 3794 N N . SER B 1 159 ? 26.400 79.225 240.200 1.00 19.60 156 SER B N 1
ATOM 3795 C CA . SER B 1 159 ? 26.048 80.292 239.280 1.00 19.80 156 SER B CA 1
ATOM 3796 C C . SER B 1 159 ? 25.552 79.648 238.005 1.00 21.41 156 SER B C 1
ATOM 3797 O O . SER B 1 159 ? 26.326 78.990 237.301 1.00 19.93 156 SER B O 1
ATOM 3800 N N . ALA B 1 160 ? 24.269 79.844 237.711 1.00 21.14 157 ALA B N 1
ATOM 3801 C CA . ALA B 1 160 ? 23.633 79.189 236.571 1.00 23.40 157 ALA B CA 1
ATOM 3802 C C . ALA B 1 160 ? 23.886 77.680 236.609 1.00 22.19 157 ALA B C 1
ATOM 3803 O O . ALA B 1 160 ? 23.482 77.008 237.561 1.00 23.26 157 ALA B O 1
ATOM 3805 N N . GLY B 1 161 ? 24.578 77.152 235.599 1.00 18.38 158 GLY B N 1
ATOM 3806 C CA . GLY B 1 161 ? 24.805 75.715 235.512 1.00 13.68 158 GLY B CA 1
ATOM 3807 C C . GLY B 1 161 ? 26.146 75.230 236.043 1.00 18.79 158 GLY B C 1
ATOM 3808 O O . GLY B 1 161 ? 26.552 74.089 235.778 1.00 18.64 158 GLY B O 1
ATOM 3809 N N . ALA B 1 162 ? 26.836 76.085 236.794 1.00 16.46 159 ALA B N 1
ATOM 3810 C CA . ALA B 1 162 ? 28.176 75.759 237.288 1.00 16.92 159 ALA B CA 1
ATOM 3811 C C . ALA B 1 162 ? 28.292 75.764 238.812 1.00 15.93 159 ALA B C 1
ATOM 3812 O O . ALA B 1 162 ? 28.004 76.767 239.459 1.00 19.87 159 ALA B O 1
ATOM 3814 N N . LEU B 1 163 ? 28.737 74.633 239.359 1.00 14.04 160 LEU B N 1
ATOM 3815 C CA . LEU B 1 163 ? 29.071 74.502 240.775 1.00 13.19 160 LEU B CA 1
ATOM 3816 C C . LEU B 1 163 ? 30.557 74.745 240.951 1.00 16.65 160 LEU B C 1
ATOM 3817 O O . LEU B 1 163 ? 31.384 74.037 240.377 1.00 14.59 160 LEU B O 1
ATOM 3822 N N A ARG B 1 164 ? 30.889 75.747 241.757 0.52 15.37 161 ARG B N 1
ATOM 3823 N N B ARG B 1 164 ? 30.893 75.757 241.741 0.48 15.33 161 ARG B N 1
ATOM 3824 C CA A ARG B 1 164 ? 32.275 76.099 242.038 0.52 14.69 161 ARG B CA 1
ATOM 3825 C CA B ARG B 1 164 ? 32.284 76.080 242.024 0.48 14.69 161 ARG B CA 1
ATOM 3826 C C A ARG B 1 164 ? 32.640 75.652 243.448 0.52 15.04 161 ARG B C 1
ATOM 3827 C C B ARG B 1 164 ? 32.643 75.654 243.441 0.48 15.00 161 ARG B C 1
ATOM 3828 O O A ARG B 1 164 ? 31.900 75.914 244.398 0.52 15.41 161 ARG B O 1
ATOM 3829 O O B ARG B 1 164 ? 31.901 75.927 244.386 0.48 15.44 161 ARG B O 1
ATOM 3844 N N . ILE B 1 165 ? 33.775 74.971 243.587 1.00 13.23 162 ILE B N 1
ATOM 3845 C CA . ILE B 1 165 ? 34.263 74.581 244.910 1.00 16.63 162 ILE B CA 1
ATOM 3846 C C . ILE B 1 165 ? 35.671 75.133 245.124 1.00 16.18 162 ILE B C 1
ATOM 3847 O O . ILE B 1 165 ? 36.616 74.771 244.415 1.00 16.68 162 ILE B O 1
ATOM 3852 N N . VAL B 1 166 ? 35.802 76.040 246.087 1.00 17.29 163 VAL B N 1
ATOM 3853 C CA . VAL B 1 166 ? 37.096 76.646 246.384 1.00 16.39 163 VAL B CA 1
ATOM 3854 C C . VAL B 1 166 ? 37.549 76.182 247.760 1.00 20.88 163 VAL B C 1
ATOM 3855 O O . VAL B 1 166 ? 36.841 76.382 248.753 1.00 16.32 163 VAL B O 1
ATOM 3859 N N . SER B 1 167 ? 38.724 75.561 247.820 1.00 14.25 164 SER B N 1
ATOM 3860 C CA . SER B 1 167 ? 39.249 75.067 249.089 1.00 17.83 164 SER B CA 1
ATOM 3861 C C . SER B 1 167 ? 40.446 75.902 249.500 1.00 20.84 164 SER B C 1
ATOM 3862 O O . SER B 1 167 ? 41.317 76.174 248.678 1.00 20.36 164 SER B O 1
ATOM 3865 N N . CYS B 1 168 ? 40.472 76.315 250.768 1.00 17.64 165 CYS B N 1
ATOM 3866 C CA . CYS B 1 168 ? 41.518 77.187 251.300 1.00 20.51 165 CYS B CA 1
ATOM 3867 C C . CYS B 1 168 ? 41.984 76.652 252.641 1.00 23.79 165 CYS B C 1
ATOM 3868 O O . CYS B 1 168 ? 41.177 76.133 253.419 1.00 24.66 165 CYS B O 1
ATOM 3871 N N . ALA B 1 169 ? 43.276 76.793 252.926 1.00 19.10 166 ALA B N 1
ATOM 3872 C CA . ALA B 1 169 ? 43.803 76.364 254.218 1.00 18.26 166 ALA B CA 1
ATOM 3873 C C . ALA B 1 169 ? 45.067 77.105 254.604 1.00 21.13 166 ALA B C 1
ATOM 3874 O O . ALA B 1 169 ? 45.846 77.530 253.742 1.00 20.02 166 ALA B O 1
ATOM 3876 N N . THR B 1 170 ? 45.260 77.260 255.912 1.00 20.50 167 THR B N 1
ATOM 3877 C CA . THR B 1 170 ? 46.541 77.666 256.475 1.00 19.87 167 THR B CA 1
ATOM 3878 C C . THR B 1 170 ? 46.866 76.699 257.603 1.00 26.54 167 THR B C 1
ATOM 3879 O O . THR B 1 170 ? 45.967 76.052 258.148 1.00 25.30 167 THR B O 1
ATOM 3883 N N . THR B 1 171 ? 48.143 76.614 257.961 1.00 20.52 168 THR B N 1
ATOM 3884 C CA . THR B 1 171 ? 48.597 75.684 258.995 1.00 23.53 168 THR B CA 1
ATOM 3885 C C . THR B 1 171 ? 49.525 76.357 259.998 1.00 25.38 168 THR B C 1
ATOM 3886 O O . THR B 1 171 ? 50.220 77.321 259.657 1.00 23.13 168 THR B O 1
ATOM 3890 N N . ASP B 1 172 ? 49.542 75.864 261.236 1.00 25.15 169 ASP B N 1
ATOM 3891 C CA . ASP B 1 172 ? 50.467 76.416 262.229 1.00 27.03 169 ASP B CA 1
ATOM 3892 C C . ASP B 1 172 ? 51.791 75.657 262.318 1.00 25.72 169 ASP B C 1
ATOM 3893 O O . ASP B 1 172 ? 52.668 76.025 263.094 1.00 26.15 169 ASP B O 1
ATOM 3898 N N . ALA B 1 173 ? 51.925 74.596 261.524 1.00 25.92 170 ALA B N 1
ATOM 3899 C CA . ALA B 1 173 ? 53.175 73.837 261.451 1.00 26.67 170 ALA B CA 1
ATOM 3900 C C . ALA B 1 173 ? 53.243 73.108 260.108 1.00 24.62 170 ALA B C 1
ATOM 3901 O O . ALA B 1 173 ? 52.202 72.797 259.530 1.00 26.00 170 ALA B O 1
ATOM 3903 N N . PRO B 1 174 ? 54.465 72.857 259.595 1.00 22.04 171 PRO B N 1
ATOM 3904 C CA . PRO B 1 174 ? 54.606 72.199 258.290 1.00 21.15 171 PRO B CA 1
ATOM 3905 C C . PRO B 1 174 ? 53.770 70.927 258.213 1.00 24.53 171 PRO B C 1
ATOM 3906 O O . PRO B 1 174 ? 53.762 70.124 259.147 1.00 20.76 171 PRO B O 1
ATOM 3910 N N . THR B 1 175 ? 53.033 70.775 257.121 1.00 19.51 172 THR B N 1
ATOM 3911 C CA . THR B 1 175 ? 52.158 69.625 256.957 1.00 19.74 172 THR B CA 1
ATOM 3912 C C . THR B 1 175 ? 52.006 69.322 255.471 1.00 22.57 172 THR B C 1
ATOM 3913 O O . THR B 1 175 ? 52.595 70.008 254.631 1.00 22.29 172 THR B O 1
ATOM 3917 N N . VAL B 1 176 ? 51.267 68.270 255.146 1.00 17.37 173 VAL B N 1
ATOM 3918 C CA . VAL B 1 176 ? 50.893 68.032 253.763 1.00 20.79 173 VAL B CA 1
ATOM 3919 C C . VAL B 1 176 ? 49.389 68.203 253.651 1.00 19.77 173 VAL B C 1
ATOM 3920 O O . VAL B 1 176 ? 48.648 67.899 254.588 1.00 19.71 173 VAL B O 1
ATOM 3924 N N . VAL B 1 177 ? 48.936 68.716 252.516 1.00 15.56 174 VAL B N 1
ATOM 3925 C CA . VAL B 1 177 ? 47.512 68.924 252.309 1.00 15.63 174 VAL B CA 1
ATOM 3926 C C . VAL B 1 177 ? 47.168 68.679 250.843 1.00 19.67 174 VAL B C 1
ATOM 3927 O O . VAL B 1 177 ? 47.904 69.101 249.945 1.00 15.32 174 VAL B O 1
ATOM 3931 N N . ASN B 1 178 ? 46.061 67.979 250.614 1.00 15.17 175 ASN B N 1
ATOM 3932 C CA . ASN B 1 178 ? 45.613 67.644 249.265 1.00 13.27 175 ASN B CA 1
ATOM 3933 C C . ASN B 1 178 ? 44.126 67.376 249.337 1.00 19.51 175 ASN B C 1
ATOM 3934 O O . ASN B 1 178 ? 43.706 66.242 249.586 1.00 15.55 175 ASN B O 1
ATOM 3939 N N . LEU B 1 179 ? 43.330 68.423 249.147 1.00 12.91 176 LEU B N 1
ATOM 3940 C CA . LEU B 1 179 ? 41.878 68.306 249.276 1.00 15.30 176 LEU B CA 1
ATOM 3941 C C . LEU B 1 179 ? 41.210 68.080 247.927 1.00 18.57 176 LEU B C 1
ATOM 3942 O O . LEU B 1 179 ? 41.682 68.572 246.897 1.00 19.23 176 LEU B O 1
ATOM 3947 N N . THR B 1 180 ? 40.107 67.334 247.924 1.00 14.55 177 THR B N 1
ATOM 3948 C CA . THR B 1 180 ? 39.363 67.106 246.688 1.00 13.13 177 THR B CA 1
ATOM 3949 C C . THR B 1 180 ? 37.917 66.797 247.001 1.00 17.70 177 THR B C 1
ATOM 3950 O O . THR B 1 180 ? 37.572 66.533 248.153 1.00 17.34 177 THR B O 1
ATOM 3954 N N . ASN B 1 181 ? 37.065 66.850 245.982 1.00 17.22 178 ASN B N 1
ATOM 3955 C CA . ASN B 1 181 ? 35.707 66.348 246.141 1.00 14.55 178 ASN B CA 1
ATOM 3956 C C . ASN B 1 181 ? 35.554 65.049 245.363 1.00 16.72 178 ASN B C 1
ATOM 3957 O O . ASN B 1 181 ? 35.993 64.951 244.217 1.00 17.94 178 ASN B O 1
ATOM 3962 N N . HIS B 1 182 ? 34.959 64.045 245.996 1.00 15.12 179 HIS B N 1
ATOM 3963 C CA . HIS B 1 182 ? 34.939 62.683 245.458 1.00 13.15 179 HIS B CA 1
ATOM 3964 C C . HIS B 1 182 ? 33.558 62.380 244.882 1.00 17.41 179 HIS B C 1
ATOM 3965 O O . HIS B 1 182 ? 33.073 61.261 244.976 1.00 16.92 179 HIS B O 1
ATOM 3972 N N . THR B 1 183 ? 32.926 63.382 244.284 1.00 15.01 180 THR B N 1
ATOM 3973 C CA . THR B 1 183 ? 31.632 63.180 243.620 1.00 13.39 180 THR B CA 1
ATOM 3974 C C . THR B 1 183 ? 31.745 62.168 242.470 1.00 16.83 180 THR B C 1
ATOM 3975 O O . THR B 1 183 ? 32.690 62.225 241.675 1.00 14.60 180 THR B O 1
ATOM 3979 N N . TYR B 1 184 ? 30.818 61.213 242.406 1.00 10.21 181 TYR B N 1
ATOM 3980 C CA . TYR B 1 184 ? 30.726 60.341 241.231 1.00 12.20 181 TYR B CA 1
ATOM 3981 C C . TYR B 1 184 ? 29.511 60.786 240.449 1.00 12.79 181 TYR B C 1
ATOM 3982 O O . TYR B 1 184 ? 28.459 61.041 241.038 1.00 13.11 181 TYR B O 1
ATOM 3991 N N . LEU B 1 185 ? 29.623 60.833 239.125 1.00 11.99 182 LEU B N 1
ATOM 3992 C CA . LEU B 1 185 ? 28.502 61.295 238.307 1.00 12.79 182 LEU B CA 1
ATOM 3993 C C . LEU B 1 185 ? 28.098 60.268 237.272 1.00 10.22 182 LEU B C 1
ATOM 3994 O O . LEU B 1 185 ? 28.940 59.573 236.695 1.00 12.42 182 LEU B O 1
ATOM 3999 N N . ASN B 1 186 ? 26.791 60.172 237.052 1.00 10.09 183 ASN B N 1
ATOM 4000 C CA . ASN B 1 186 ? 26.262 59.514 235.874 1.00 12.54 183 ASN B CA 1
ATOM 4001 C C . ASN B 1 186 ? 25.368 60.547 235.220 1.00 13.65 183 ASN B C 1
ATOM 4002 O O . ASN B 1 186 ? 24.317 60.884 235.753 1.00 12.68 183 ASN B O 1
ATOM 4007 N N . LEU B 1 187 ? 25.806 61.069 234.082 1.00 12.57 184 LEU B N 1
ATOM 4008 C CA . LEU B 1 187 ? 25.112 62.168 233.420 1.00 12.93 184 LEU B CA 1
ATOM 4009 C C . LEU B 1 187 ? 23.757 61.735 232.857 1.00 14.43 184 LEU B C 1
ATOM 4010 O O . LEU B 1 187 ? 22.948 62.572 232.448 1.00 15.14 184 LEU B O 1
ATOM 4015 N N . GLY B 1 188 ? 23.499 60.428 232.854 1.00 13.41 185 GLY B N 1
ATOM 4016 C CA . GLY B 1 188 ? 22.194 59.918 232.448 1.00 14.62 185 GLY B CA 1
ATOM 4017 C C . GLY B 1 188 ? 21.256 59.727 233.632 1.00 12.50 185 GLY B C 1
ATOM 4018 O O . GLY B 1 188 ? 20.099 59.312 233.473 1.00 15.48 185 GLY B O 1
ATOM 4019 N N . GLY B 1 189 ? 21.749 60.024 234.830 1.00 14.34 186 GLY B N 1
ATOM 4020 C CA . GLY B 1 189 ? 20.980 59.798 236.049 1.00 12.63 186 GLY B CA 1
ATOM 4021 C C . GLY B 1 189 ? 21.628 58.699 236.880 1.00 13.48 186 GLY B C 1
ATOM 4022 O O . GLY B 1 189 ? 22.120 57.712 236.323 1.00 13.67 186 GLY B O 1
ATOM 4023 N N . ASP B 1 190 ? 21.626 58.851 238.202 1.00 11.65 187 ASP B N 1
ATOM 4024 C CA . ASP B 1 190 ? 22.396 57.933 239.050 1.00 13.18 187 ASP B CA 1
ATOM 4025 C C . ASP B 1 190 ? 21.853 56.515 238.985 1.00 18.59 187 ASP B C 1
ATOM 4026 O O . ASP B 1 190 ? 22.592 55.553 239.211 1.00 18.56 187 ASP B O 1
ATOM 4031 N N . GLY B 1 191 ? 20.570 56.380 238.656 1.00 16.39 188 GLY B N 1
ATOM 4032 C CA . GLY B 1 191 ? 19.959 55.064 238.546 1.00 16.81 188 GLY B CA 1
ATOM 4033 C C . GLY B 1 191 ? 19.843 54.522 237.126 1.00 19.90 188 GLY B C 1
ATOM 4034 O O . GLY B 1 191 ? 19.109 53.563 236.893 1.00 20.68 188 GLY B O 1
ATOM 4035 N N . SER B 1 192 ? 20.575 55.107 236.181 1.00 13.77 189 SER B N 1
ATOM 4036 C CA . SER B 1 192 ? 20.395 54.761 234.767 1.00 16.93 189 SER B CA 1
ATOM 4037 C C . SER B 1 192 ? 21.288 53.604 234.325 1.00 19.64 189 SER B C 1
ATOM 4038 O O . SER B 1 192 ? 21.327 53.252 233.141 1.00 21.72 189 SER B O 1
ATOM 4041 N N . GLY B 1 193 ? 22.014 53.017 235.271 1.00 19.35 190 GLY B N 1
ATOM 4042 C CA . GLY B 1 193 ? 22.920 51.927 234.944 1.00 16.63 190 GLY B CA 1
ATOM 4043 C C . GLY B 1 193 ? 24.365 52.353 234.764 1.00 14.72 190 GLY B C 1
ATOM 4044 O O . GLY B 1 193 ? 24.844 53.278 235.418 1.00 16.03 190 GLY B O 1
ATOM 4045 N N . SER B 1 194 ? 25.079 51.667 233.876 1.00 14.64 191 SER B N 1
ATOM 4046 C CA . SER B 1 194 ? 26.511 51.928 233.714 1.00 14.82 191 SER B CA 1
ATOM 4047 C C . SER B 1 194 ? 26.810 53.275 233.068 1.00 17.05 191 SER B C 1
ATOM 4048 O O . SER B 1 194 ? 26.102 53.723 232.162 1.00 17.70 191 SER B O 1
ATOM 4051 N N . ALA B 1 195 ? 27.878 53.913 233.531 1.00 12.21 192 ALA B N 1
ATOM 4052 C CA . ALA B 1 195 ? 28.351 55.141 232.920 1.00 10.86 192 ALA B CA 1
ATOM 4053 C C . ALA B 1 195 ? 29.495 54.878 231.934 1.00 15.44 192 ALA B C 1
ATOM 4054 O O . ALA B 1 195 ? 30.135 55.818 231.473 1.00 13.85 192 ALA B O 1
ATOM 4056 N N . ALA B 1 196 ? 29.748 53.612 231.602 1.00 14.85 193 ALA B N 1
ATOM 4057 C CA . ALA B 1 196 ? 30.893 53.273 230.741 1.00 13.50 193 ALA B CA 1
ATOM 4058 C C . ALA B 1 196 ? 30.717 53.775 229.304 1.00 15.30 193 ALA B C 1
ATOM 4059 O O . ALA B 1 196 ? 31.685 53.842 228.539 1.00 16.62 193 ALA B O 1
ATOM 4061 N N . GLY B 1 197 ? 29.481 54.129 228.942 1.00 14.33 194 GLY B N 1
ATOM 4062 C CA . GLY B 1 197 ? 29.199 54.667 227.619 1.00 16.49 194 GLY B CA 1
ATOM 4063 C C . GLY B 1 197 ? 29.395 56.169 227.491 1.00 14.39 194 GLY B C 1
ATOM 4064 O O . GLY B 1 197 ? 29.309 56.733 226.390 1.00 16.98 194 GLY B O 1
ATOM 4065 N N . HIS B 1 198 ? 29.644 56.833 228.615 1.00 11.35 195 HIS B N 1
ATOM 4066 C CA . HIS B 1 198 ? 29.947 58.262 228.597 1.00 12.53 195 HIS B CA 1
ATOM 4067 C C . HIS B 1 198 ? 31.212 58.484 227.806 1.00 12.11 195 HIS B C 1
ATOM 4068 O O . HIS B 1 198 ? 32.154 57.685 227.893 1.00 12.32 195 HIS B O 1
ATOM 4075 N N . GLU B 1 199 ? 31.235 59.573 227.044 1.00 10.87 196 GLU B N 1
ATOM 4076 C CA . GLU B 1 199 ? 32.443 59.967 226.332 1.00 14.74 196 GLU B CA 1
ATOM 4077 C C . GLU B 1 199 ? 33.248 60.913 227.203 1.00 14.50 196 GLU B C 1
ATOM 4078 O O . GLU B 1 199 ? 32.704 61.860 227.773 1.00 14.41 196 GLU B O 1
ATOM 4084 N N . LEU B 1 200 ? 34.547 60.647 227.316 1.00 12.78 197 LEU B N 1
ATOM 4085 C CA . LEU B 1 200 ? 35.434 61.497 228.108 1.00 12.41 197 LEU B CA 1
ATOM 4086 C C . LEU B 1 200 ? 36.569 62.047 227.258 1.00 14.22 197 LEU B C 1
ATOM 4087 O O . LEU B 1 200 ? 37.120 61.337 226.411 1.00 13.55 197 LEU B O 1
ATOM 4092 N N . ARG B 1 201 ? 36.914 63.315 227.475 1.00 14.15 198 ARG B N 1
ATOM 4093 C CA . ARG B 1 201 ? 38.144 63.884 226.913 1.00 12.37 198 ARG B CA 1
ATOM 4094 C C . ARG B 1 201 ? 38.916 64.483 228.072 1.00 16.34 198 ARG B C 1
ATOM 4095 O O . ARG B 1 201 ? 38.340 65.208 228.879 1.00 13.89 198 ARG B O 1
ATOM 4103 N N . LEU B 1 202 ? 40.207 64.164 228.173 1.00 12.71 199 LEU B N 1
ATOM 4104 C CA . LEU B 1 202 ? 41.052 64.715 229.230 1.00 14.13 199 LEU B CA 1
ATOM 4105 C C . LEU B 1 202 ? 42.197 65.502 228.629 1.00 17.73 199 LEU B C 1
ATOM 4106 O O . LEU B 1 202 ? 42.811 65.064 227.656 1.00 18.04 199 LEU B O 1
ATOM 4111 N N . ALA B 1 203 ? 42.502 66.653 229.216 1.00 13.95 200 ALA B N 1
ATOM 4112 C CA . ALA B 1 203 ? 43.649 67.437 228.771 1.00 16.80 200 ALA B CA 1
ATOM 4113 C C . ALA B 1 203 ? 44.901 66.932 229.477 1.00 14.85 200 ALA B C 1
ATOM 4114 O O . ALA B 1 203 ? 45.512 67.658 230.263 1.00 16.22 200 ALA B O 1
ATOM 4116 N N . ALA B 1 204 ? 45.280 65.687 229.183 1.00 16.41 201 ALA B N 1
ATOM 4117 C CA . ALA B 1 204 ? 46.411 65.034 229.837 1.00 15.62 201 ALA B CA 1
ATOM 4118 C C . ALA B 1 204 ? 47.138 64.128 228.845 1.00 16.93 201 ALA B C 1
ATOM 4119 O O . ALA B 1 204 ? 46.520 63.246 228.247 1.00 16.62 201 ALA B O 1
ATOM 4121 N N A SER B 1 205 ? 48.436 64.352 228.684 0.51 14.26 202 SER B N 1
ATOM 4122 N N B SER B 1 205 ? 48.438 64.337 228.676 0.49 14.40 202 SER B N 1
ATOM 4123 C CA A SER B 1 205 ? 49.259 63.559 227.770 0.51 14.78 202 SER B CA 1
ATOM 4124 C CA B SER B 1 205 ? 49.234 63.522 227.750 0.49 13.92 202 SER B CA 1
ATOM 4125 C C A SER B 1 205 ? 50.019 62.450 228.492 0.51 15.78 202 SER B C 1
ATOM 4126 C C B SER B 1 205 ? 50.037 62.438 228.471 0.49 15.90 202 SER B C 1
ATOM 4127 O O A SER B 1 205 ? 50.623 61.573 227.856 0.51 15.23 202 SER B O 1
ATOM 4128 O O B SER B 1 205 ? 50.691 61.598 227.833 0.49 14.88 202 SER B O 1
ATOM 4133 N N A ARG B 1 206 ? 49.991 62.500 229.820 0.51 15.01 203 ARG B N 1
ATOM 4134 N N B ARG B 1 206 ? 49.987 62.470 229.800 0.49 14.92 203 ARG B N 1
ATOM 4135 C CA A ARG B 1 206 ? 50.688 61.524 230.653 0.51 14.85 203 ARG B CA 1
ATOM 4136 C CA B ARG B 1 206 ? 50.695 61.510 230.643 0.49 14.81 203 ARG B CA 1
ATOM 4137 C C A ARG B 1 206 ? 49.802 61.052 231.805 0.51 14.83 203 ARG B C 1
ATOM 4138 C C B ARG B 1 206 ? 49.799 61.041 231.787 0.49 14.83 203 ARG B C 1
ATOM 4139 O O A ARG B 1 206 ? 48.820 61.709 232.155 0.51 15.54 203 ARG B O 1
ATOM 4140 O O B ARG B 1 206 ? 48.812 61.698 232.121 0.49 15.44 203 ARG B O 1
ATOM 4155 N N . TYR B 1 207 ? 50.144 59.903 232.382 1.00 14.48 204 TYR B N 1
ATOM 4156 C CA . TYR B 1 207 ? 49.415 59.388 233.546 1.00 13.65 204 TYR B CA 1
ATOM 4157 C C . TYR B 1 207 ? 50.393 58.745 234.516 1.00 16.46 204 TYR B C 1
ATOM 4158 O O . TYR B 1 207 ? 51.575 58.614 234.211 1.00 16.33 204 TYR B O 1
ATOM 4167 N N . THR B 1 208 ? 49.898 58.334 235.679 1.00 16.27 205 THR B N 1
ATOM 4168 C CA . THR B 1 208 ? 50.765 57.786 236.719 1.00 15.69 205 THR B CA 1
ATOM 4169 C C . THR B 1 208 ? 50.584 56.274 236.872 1.00 17.57 205 THR B C 1
ATOM 4170 O O . THR B 1 208 ? 49.659 55.829 237.546 1.00 19.25 205 THR B O 1
ATOM 4174 N N . PRO B 1 209 ? 51.466 55.472 236.246 1.00 17.24 206 PRO B N 1
ATOM 4175 C CA . PRO B 1 209 ? 51.306 54.022 236.421 1.00 20.94 206 PRO B CA 1
ATOM 4176 C C . PRO B 1 209 ? 51.575 53.577 237.868 1.00 17.90 206 PRO B C 1
ATOM 4177 O O . PRO B 1 209 ? 52.496 54.090 238.520 1.00 19.76 206 PRO B O 1
ATOM 4181 N N . VAL B 1 210 ? 50.764 52.634 238.352 1.00 19.54 207 VAL B N 1
ATOM 4182 C CA . VAL B 1 210 ? 50.784 52.207 239.751 1.00 14.93 207 VAL B CA 1
ATOM 4183 C C . VAL B 1 210 ? 50.939 50.694 239.875 1.00 19.43 207 VAL B C 1
ATOM 4184 O O . VAL B 1 210 ? 50.667 49.959 238.922 1.00 18.50 207 VAL B O 1
ATOM 4188 N N . ASP B 1 211 ? 51.375 50.226 241.045 1.00 18.09 208 ASP B N 1
ATOM 4189 C CA . ASP B 1 211 ? 51.406 48.791 241.318 1.00 24.46 208 ASP B CA 1
ATOM 4190 C C . ASP B 1 211 ? 50.006 48.271 241.661 1.00 26.40 208 ASP B C 1
ATOM 4191 O O . ASP B 1 211 ? 49.020 49.005 241.546 1.00 21.53 208 ASP B O 1
ATOM 4196 N N . GLY B 1 212 ? 49.918 47.010 242.077 1.00 24.20 209 GLY B N 1
ATOM 4197 C CA . GLY B 1 212 ? 48.631 46.399 242.375 1.00 31.07 209 GLY B CA 1
ATOM 4198 C C . GLY B 1 212 ? 47.866 47.037 243.521 1.00 31.78 209 GLY B C 1
ATOM 4199 O O . GLY B 1 212 ? 46.657 46.842 243.643 1.00 37.28 209 GLY B O 1
ATOM 4200 N N . THR B 1 213 ? 48.560 47.802 244.362 1.00 26.93 210 THR B N 1
ATOM 4201 C CA . THR B 1 213 ? 47.909 48.442 245.507 1.00 22.40 210 THR B CA 1
ATOM 4202 C C . THR B 1 213 ? 47.691 49.947 245.327 1.00 26.43 210 THR B C 1
ATOM 4203 O O . THR B 1 213 ? 47.287 50.636 246.267 1.00 27.40 210 THR B O 1
ATOM 4207 N N . GLY B 1 214 ? 47.958 50.452 244.125 1.00 21.16 211 GLY B N 1
ATOM 4208 C CA . GLY B 1 214 ? 47.662 51.842 243.808 1.00 20.83 211 GLY B CA 1
ATOM 4209 C C . GLY B 1 214 ? 48.762 52.833 244.152 1.00 20.96 211 GLY B C 1
ATOM 4210 O O . GLY B 1 214 ? 48.514 54.041 244.220 1.00 17.54 211 GLY B O 1
ATOM 4211 N N . ILE B 1 215 ? 49.976 52.334 244.383 1.00 17.96 212 ILE B N 1
ATOM 4212 C CA . ILE B 1 215 ? 51.126 53.202 244.614 1.00 17.95 212 ILE B CA 1
ATOM 4213 C C . ILE B 1 215 ? 51.896 53.397 243.313 1.00 21.14 212 ILE B C 1
ATOM 4214 O O . ILE B 1 215 ? 52.256 52.421 242.651 1.00 23.70 212 ILE B O 1
ATOM 4219 N N . PRO B 1 216 ? 52.152 54.660 242.939 1.00 15.84 213 PRO B N 1
ATOM 4220 C CA . PRO B 1 216 ? 52.909 54.978 241.724 1.00 18.64 213 PRO B CA 1
ATOM 4221 C C . PRO B 1 216 ? 54.250 54.246 241.672 1.00 21.72 213 PRO B C 1
ATOM 4222 O O . PRO B 1 216 ? 55.009 54.273 242.645 1.00 17.53 213 PRO B O 1
ATOM 4226 N N . VAL B 1 217 ? 54.540 53.588 240.553 1.00 18.01 214 VAL B N 1
ATOM 4227 C CA . VAL B 1 217 ? 55.837 52.946 240.390 1.00 20.78 214 VAL B CA 1
ATOM 4228 C C . VAL B 1 217 ? 56.906 54.025 240.192 1.00 20.39 214 VAL B C 1
ATOM 4229 O O . VAL B 1 217 ? 56.583 55.152 239.818 1.00 20.94 214 VAL B O 1
ATOM 4233 N N . PRO B 1 218 ? 58.179 53.701 240.476 1.00 20.50 215 PRO B N 1
ATOM 4234 C CA . PRO B 1 218 ? 59.248 54.688 240.269 1.00 21.61 215 PRO B CA 1
ATOM 4235 C C . PRO B 1 218 ? 59.254 55.249 238.845 1.00 26.48 215 PRO B C 1
ATOM 4236 O O . PRO B 1 218 ? 58.906 54.529 237.901 1.00 22.65 215 PRO B O 1
ATOM 4240 N N . GLY B 1 219 ? 59.611 56.523 238.695 1.00 22.56 216 GLY B N 1
ATOM 4241 C CA . GLY B 1 219 ? 59.714 57.121 237.376 1.00 25.70 216 GLY B CA 1
ATOM 4242 C C . GLY B 1 219 ? 58.752 58.257 237.088 1.00 24.59 216 GLY B C 1
ATOM 4243 O O . GLY B 1 219 ? 57.742 58.434 237.783 1.00 21.98 216 GLY B O 1
ATOM 4244 N N . ALA B 1 220 ? 59.071 59.022 236.045 1.00 20.98 217 ALA B N 1
ATOM 4245 C CA . ALA B 1 220 ? 58.237 60.130 235.589 1.00 22.92 217 ALA B CA 1
ATOM 4246 C C . ALA B 1 220 ? 56.894 59.612 235.087 1.00 22.33 217 ALA B C 1
ATOM 4247 O O . ALA B 1 220 ? 56.777 58.439 234.734 1.00 21.50 217 ALA B O 1
ATOM 4249 N N . PRO B 1 221 ? 55.879 60.485 235.057 1.00 21.22 218 PRO B N 1
ATOM 4250 C CA . PRO B 1 221 ? 54.583 60.096 234.491 1.00 18.68 218 PRO B CA 1
ATOM 4251 C C . PRO B 1 221 ? 54.759 59.564 233.073 1.00 17.37 218 PRO B C 1
ATOM 4252 O O . PRO B 1 221 ? 55.540 60.132 232.305 1.00 24.30 218 PRO B O 1
ATOM 4256 N N . ALA B 1 222 ? 54.064 58.480 232.741 1.00 18.38 219 ALA B N 1
ATOM 4257 C CA . ALA B 1 222 ? 54.225 57.823 231.444 1.00 19.37 219 ALA B CA 1
ATOM 4258 C C . ALA B 1 222 ? 53.304 58.413 230.378 1.00 15.55 219 ALA B C 1
ATOM 4259 O O . ALA B 1 222 ? 52.182 58.810 230.673 1.00 14.92 219 ALA B O 1
ATOM 4261 N N . GLU B 1 223 ? 53.764 58.440 229.129 1.00 18.36 220 GLU B N 1
ATOM 4262 C CA . GLU B 1 223 ? 52.920 58.915 228.024 1.00 17.18 220 GLU B CA 1
ATOM 4263 C C . GLU B 1 223 ? 51.697 58.044 227.813 1.00 18.69 220 GLU B C 1
ATOM 4264 O O . GLU B 1 223 ? 51.778 56.817 227.919 1.00 19.65 220 GLU B O 1
ATOM 4270 N N . VAL B 1 224 ? 50.566 58.671 227.482 1.00 14.41 221 VAL B N 1
ATOM 4271 C CA . VAL B 1 224 ? 49.331 57.916 227.240 1.00 17.84 221 VAL B CA 1
ATOM 4272 C C . VAL B 1 224 ? 49.212 57.387 225.812 1.00 17.23 221 VAL B C 1
ATOM 4273 O O . VAL B 1 224 ? 48.396 56.498 225.546 1.00 18.96 221 VAL B O 1
ATOM 4277 N N . THR B 1 225 ? 50.016 57.920 224.892 1.00 15.72 222 THR B N 1
ATOM 4278 C CA . THR B 1 225 ? 49.888 57.536 223.487 1.00 17.64 222 THR B CA 1
ATOM 4279 C C . THR B 1 225 ? 50.081 56.029 223.277 1.00 16.69 222 THR B C 1
ATOM 4280 O O . THR B 1 225 ? 51.005 55.428 223.829 1.00 17.39 222 THR B O 1
ATOM 4284 N N . GLY B 1 226 ? 49.186 55.422 222.501 1.00 18.36 223 GLY B N 1
ATOM 4285 C CA . GLY B 1 226 ? 49.253 53.997 222.224 1.00 18.91 223 GLY B CA 1
ATOM 4286 C C . GLY B 1 226 ? 48.716 53.114 223.336 1.00 17.94 223 GLY B C 1
ATOM 4287 O O . GLY B 1 226 ? 48.730 51.887 223.212 1.00 21.82 223 GLY B O 1
ATOM 4288 N N . THR B 1 227 ? 48.239 53.727 224.419 1.00 15.40 224 THR B N 1
ATOM 4289 C CA . THR B 1 227 ? 47.699 52.965 225.550 1.00 18.05 224 THR B CA 1
ATOM 4290 C C . THR B 1 227 ? 46.193 53.164 225.753 1.00 14.96 224 THR B C 1
ATOM 4291 O O . THR B 1 227 ? 45.591 54.063 225.167 1.00 14.82 224 THR B O 1
ATOM 4295 N N . ARG B 1 228 ? 45.596 52.333 226.607 1.00 14.16 225 ARG B N 1
ATOM 4296 C CA . ARG B 1 228 ? 44.182 52.473 226.961 1.00 14.08 225 ARG B CA 1
ATOM 4297 C C . ARG B 1 228 ? 43.926 53.747 227.765 1.00 13.01 225 ARG B C 1
ATOM 4298 O O . ARG B 1 228 ? 42.777 54.082 228.065 1.00 13.96 225 ARG B O 1
ATOM 4306 N N . PHE B 1 229 ? 44.992 54.458 228.124 1.00 14.13 226 PHE B N 1
ATOM 4307 C CA . PHE B 1 229 ? 44.851 55.674 228.928 1.00 15.96 226 PHE B CA 1
ATOM 4308 C C . PHE B 1 229 ? 44.777 56.955 228.103 1.00 19.64 226 PHE B C 1
ATOM 4309 O O . PHE B 1 229 ? 44.714 58.053 228.659 1.00 17.81 226 PHE B O 1
ATOM 4317 N N . ASP B 1 230 ? 44.783 56.826 226.781 1.00 13.59 227 ASP B N 1
ATOM 4318 C CA . ASP B 1 230 ? 44.727 58.010 225.930 1.00 13.82 227 ASP B CA 1
ATOM 4319 C C . ASP B 1 230 ? 43.292 58.534 225.820 1.00 15.12 227 ASP B C 1
ATOM 4320 O O . ASP B 1 230 ? 42.453 57.940 225.138 1.00 15.08 227 ASP B O 1
ATOM 4325 N N . PHE B 1 231 ? 43.017 59.647 226.491 1.00 13.75 228 PHE B N 1
ATOM 4326 C CA . PHE B 1 231 ? 41.721 60.313 226.378 1.00 13.04 228 PHE B CA 1
ATOM 4327 C C . PHE B 1 231 ? 41.891 61.695 225.759 1.00 14.02 228 PHE B C 1
ATOM 4328 O O . PHE B 1 231 ? 41.064 62.576 225.981 1.00 14.87 228 PHE B O 1
ATOM 4336 N N . ARG B 1 232 ? 42.961 61.896 224.995 1.00 15.08 229 ARG B N 1
ATOM 4337 C CA . ARG B 1 232 ? 43.215 63.218 224.419 1.00 15.87 229 ARG B CA 1
ATOM 4338 C C . ARG B 1 232 ? 42.148 63.591 223.393 1.00 18.17 229 ARG B C 1
ATOM 4339 O O . ARG B 1 232 ? 41.858 64.773 223.185 1.00 18.08 229 ARG B O 1
ATOM 4347 N N . ALA B 1 233 ? 41.551 62.578 222.774 1.00 17.08 230 ALA B N 1
ATOM 4348 C CA . ALA B 1 233 ? 40.377 62.776 221.926 1.00 16.87 230 ALA B CA 1
ATOM 4349 C C . ALA B 1 233 ? 39.191 62.117 222.608 1.00 17.18 230 ALA B C 1
ATOM 4350 O O . ALA B 1 233 ? 39.323 61.012 223.128 1.00 17.85 230 ALA B O 1
ATOM 4352 N N . ALA B 1 234 ? 38.037 62.781 222.596 1.00 17.22 231 ALA B N 1
ATOM 4353 C CA . ALA B 1 234 ? 36.838 62.272 223.271 1.00 14.47 231 ALA B CA 1
ATOM 4354 C C . ALA B 1 234 ? 36.463 60.861 222.818 1.00 18.02 231 ALA B C 1
ATOM 4355 O O . ALA B 1 234 ? 36.407 60.575 221.620 1.00 22.00 231 ALA B O 1
ATOM 4357 N N . ARG B 1 235 ? 36.197 59.986 223.783 1.00 12.61 232 ARG B N 1
ATOM 4358 C CA . ARG B 1 235 ? 35.937 58.579 223.488 1.00 14.11 232 ARG B CA 1
ATOM 4359 C C . ARG B 1 235 ? 35.204 57.950 224.660 1.00 13.71 232 ARG B C 1
ATOM 4360 O O . ARG B 1 235 ? 35.304 58.428 225.792 1.00 16.50 232 ARG B O 1
ATOM 4368 N N . ALA B 1 236 ? 34.477 56.873 224.394 1.00 13.84 233 ALA B N 1
ATOM 4369 C CA . ALA B 1 236 ? 33.802 56.144 225.459 1.00 15.27 233 ALA B CA 1
ATOM 4370 C C . ALA B 1 236 ? 34.798 55.719 226.536 1.00 11.57 233 ALA B C 1
ATOM 4371 O O . ALA B 1 236 ? 35.931 55.317 226.234 1.00 15.55 233 ALA B O 1
ATOM 4373 N N . VAL B 1 237 ? 34.386 55.814 227.796 1.00 12.17 234 VAL B N 1
ATOM 4374 C CA . VAL B 1 237 ? 35.238 55.360 228.892 1.00 17.33 234 VAL B CA 1
ATOM 4375 C C . VAL B 1 237 ? 35.518 53.866 228.766 1.00 16.73 234 VAL B C 1
ATOM 4376 O O . VAL B 1 237 ? 36.678 53.435 228.795 1.00 12.88 234 VAL B O 1
ATOM 4380 N N . ALA B 1 238 ? 34.441 53.090 228.652 1.00 11.62 235 ALA B N 1
ATOM 4381 C CA . ALA B 1 238 ? 34.496 51.703 228.178 1.00 13.50 235 ALA B CA 1
ATOM 4382 C C . ALA B 1 238 ? 35.095 50.671 229.127 1.00 18.15 235 ALA B C 1
ATOM 4383 O O . ALA B 1 238 ? 34.538 49.577 229.289 1.00 19.91 235 ALA B O 1
ATOM 4385 N N . GLY B 1 239 ? 36.240 50.990 229.723 1.00 18.14 236 GLY B N 1
ATOM 4386 C CA . GLY B 1 239 ? 36.915 50.044 230.594 1.00 21.31 236 GLY B CA 1
ATOM 4387 C C . GLY B 1 239 ? 37.001 50.525 232.028 1.00 19.27 236 GLY B C 1
ATOM 4388 O O . GLY B 1 239 ? 36.463 51.588 232.365 1.00 16.49 236 GLY B O 1
ATOM 4389 N N . ALA B 1 240 ? 37.677 49.740 232.867 1.00 16.59 237 ALA B N 1
ATOM 4390 C CA . ALA B 1 240 ? 37.871 50.070 234.280 1.00 18.33 237 ALA B CA 1
ATOM 4391 C C . ALA B 1 240 ? 39.100 50.941 234.458 1.00 19.31 237 ALA B C 1
ATOM 4392 O O . ALA B 1 240 ? 40.144 50.697 233.838 1.00 12.32 237 ALA B O 1
ATOM 4394 N N . TYR B 1 241 ? 38.980 51.953 235.310 1.00 16.31 238 TYR B N 1
ATOM 4395 C CA . TYR B 1 241 ? 40.097 52.842 235.605 1.00 16.51 238 TYR B CA 1
ATOM 4396 C C . TYR B 1 241 ? 40.158 53.146 237.087 1.00 15.77 238 TYR B C 1
ATOM 4397 O O . TYR B 1 241 ? 39.134 53.181 237.761 1.00 13.74 238 TYR B O 1
ATOM 4406 N N . ASP B 1 242 ? 41.373 53.351 237.585 1.00 13.59 239 ASP B N 1
ATOM 4407 C CA . ASP B 1 242 ? 41.588 53.876 238.932 1.00 14.37 239 ASP B CA 1
ATOM 4408 C C . ASP B 1 242 ? 42.989 54.467 238.926 1.00 13.98 239 ASP B C 1
ATOM 4409 O O . ASP B 1 242 ? 43.930 53.932 239.534 1.00 13.89 239 ASP B O 1
ATOM 4414 N N . HIS B 1 243 ? 43.108 55.587 238.223 1.00 12.41 240 HIS B N 1
ATOM 4415 C CA . HIS B 1 243 ? 44.408 56.093 237.815 1.00 16.22 240 HIS B CA 1
ATOM 4416 C C . HIS B 1 243 ? 44.467 57.611 237.856 1.00 15.71 240 HIS B C 1
ATOM 4417 O O . HIS B 1 243 ? 43.486 58.288 237.526 1.00 13.88 240 HIS B O 1
ATOM 4424 N N . ASN B 1 244 ? 45.627 58.135 238.249 1.00 12.47 241 ASN B N 1
ATOM 4425 C CA . ASN B 1 244 ? 45.885 59.568 238.185 1.00 13.98 241 ASN B CA 1
ATOM 4426 C C . ASN B 1 244 ? 46.434 59.986 236.829 1.00 14.68 241 ASN B C 1
ATOM 4427 O O . ASN B 1 244 ? 47.344 59.349 236.293 1.00 16.36 241 ASN B O 1
ATOM 4432 N N . PHE B 1 245 ? 45.870 61.059 236.279 1.00 14.09 242 PHE B N 1
ATOM 4433 C CA . PHE B 1 245 ? 46.382 61.658 235.050 1.00 13.76 242 PHE B CA 1
ATOM 4434 C C . PHE B 1 245 ? 47.153 62.930 235.357 1.00 14.28 242 PHE B C 1
ATOM 4435 O O . PHE B 1 245 ? 46.745 63.725 236.204 1.00 14.92 242 PHE B O 1
ATOM 4443 N N . ALA B 1 246 ? 48.281 63.111 234.681 1.00 13.28 243 ALA B N 1
ATOM 4444 C CA . ALA B 1 246 ? 49.067 64.328 234.832 1.00 15.76 243 ALA B CA 1
ATOM 4445 C C . ALA B 1 246 ? 48.536 65.352 233.838 1.00 17.35 243 ALA B C 1
ATOM 4446 O O . ALA B 1 246 ? 48.810 65.270 232.631 1.00 16.21 243 ALA B O 1
ATOM 4448 N N . LEU B 1 247 ? 47.766 66.312 234.343 1.00 12.12 244 LEU B N 1
ATOM 4449 C CA . LEU B 1 247 ? 47.123 67.299 233.482 1.00 14.85 244 LEU B CA 1
ATOM 4450 C C . LEU B 1 247 ? 48.162 68.223 232.870 1.00 19.77 244 LEU B C 1
ATOM 4451 O O . LEU B 1 247 ? 49.074 68.698 233.557 1.00 20.06 244 LEU B O 1
ATOM 4456 N N . ASP B 1 248 ? 48.025 68.475 231.574 1.00 15.78 245 ASP B N 1
ATOM 4457 C CA . ASP B 1 248 ? 48.963 69.343 230.883 1.00 14.66 245 ASP B CA 1
ATOM 4458 C C . ASP B 1 248 ? 48.945 70.735 231.513 1.00 18.71 245 ASP B C 1
ATOM 4459 O O . ASP B 1 248 ? 47.876 71.283 231.783 1.00 21.51 245 ASP B O 1
ATOM 4464 N N . GLY B 1 249 ? 50.128 71.285 231.771 1.00 18.36 246 GLY B N 1
ATOM 4465 C CA . GLY B 1 249 ? 50.236 72.592 232.402 1.00 22.64 246 GLY B CA 1
ATOM 4466 C C . GLY B 1 249 ? 50.522 72.539 233.896 1.00 18.74 246 GLY B C 1
ATOM 4467 O O . GLY B 1 249 ? 50.948 73.536 234.489 1.00 16.74 246 GLY B O 1
ATOM 4468 N N . GLY B 1 250 ? 50.292 71.387 234.517 1.00 19.29 247 GLY B N 1
ATOM 4469 C CA . GLY B 1 250 ? 50.539 71.244 235.946 1.00 18.55 247 GLY B CA 1
ATOM 4470 C C . GLY B 1 250 ? 49.649 72.140 236.791 1.00 16.38 247 GLY B C 1
ATOM 4471 O O . GLY B 1 250 ? 48.464 72.309 236.484 1.00 13.83 247 GLY B O 1
ATOM 4472 N N . VAL B 1 251 ? 50.204 72.721 237.856 1.00 15.96 248 VAL B N 1
ATOM 4473 C CA . VAL B 1 251 ? 49.422 73.618 238.702 1.00 18.00 248 VAL B CA 1
ATOM 4474 C C . VAL B 1 251 ? 49.227 74.935 237.964 1.00 21.02 248 VAL B C 1
ATOM 4475 O O . VAL B 1 251 ? 50.186 75.496 237.432 1.00 16.40 248 VAL B O 1
ATOM 4479 N N . ARG B 1 252 ? 47.990 75.422 237.917 1.00 17.15 249 ARG B N 1
ATOM 4480 C CA . ARG B 1 252 ? 47.704 76.698 237.247 1.00 19.79 249 ARG B CA 1
ATOM 4481 C C . ARG B 1 252 ? 47.099 77.721 238.210 1.00 22.47 249 ARG B C 1
ATOM 4482 O O . ARG B 1 252 ? 46.383 77.355 239.137 1.00 21.29 249 ARG B O 1
ATOM 4490 N N . GLU B 1 253 ? 47.380 79.002 237.986 1.00 18.15 250 GLU B N 1
ATOM 4491 C CA . GLU B 1 253 ? 46.802 80.059 238.819 1.00 21.86 250 GLU B CA 1
ATOM 4492 C C . GLU B 1 253 ? 45.294 80.204 238.588 1.00 25.03 250 GLU B C 1
ATOM 4493 O O . GLU B 1 253 ? 44.528 80.409 239.529 1.00 25.58 250 GLU B O 1
ATOM 4496 N N . ALA B 1 254 ? 44.876 80.100 237.331 1.00 23.15 251 ALA B N 1
ATOM 4497 C CA . ALA B 1 254 ? 43.461 80.200 236.981 1.00 25.57 251 ALA B CA 1
ATOM 4498 C C . ALA B 1 254 ? 42.942 78.834 236.581 1.00 24.21 251 ALA B C 1
ATOM 4499 O O . ALA B 1 254 ? 43.638 78.088 235.882 1.00 21.27 251 ALA B O 1
ATOM 4501 N N . PRO B 1 255 ? 41.717 78.496 237.013 1.00 19.04 252 PRO B N 1
ATOM 4502 C CA . PRO B 1 255 ? 41.146 77.196 236.645 1.00 15.29 252 PRO B CA 1
ATOM 4503 C C . PRO B 1 255 ? 40.918 77.110 235.137 1.00 17.48 252 PRO B C 1
ATOM 4504 O O . PRO B 1 255 ? 40.475 78.095 234.539 1.00 22.46 252 PRO B O 1
ATOM 4508 N N . ARG B 1 256 ? 41.232 75.962 234.537 1.00 16.90 253 ARG B N 1
ATOM 4509 C CA . ARG B 1 256 ? 40.977 75.737 233.117 1.00 17.00 253 ARG B CA 1
ATOM 4510 C C . ARG B 1 256 ? 40.323 74.377 232.922 1.00 15.50 253 ARG B C 1
ATOM 4511 O O . ARG B 1 256 ? 40.517 73.465 233.729 1.00 14.49 253 ARG B O 1
ATOM 4519 N N . THR B 1 257 ? 39.548 74.232 231.855 1.00 15.88 254 THR B N 1
ATOM 4520 C CA . THR B 1 257 ? 38.888 72.962 231.577 1.00 13.58 254 THR B CA 1
ATOM 4521 C C . THR B 1 257 ? 39.899 71.851 231.323 1.00 17.92 254 THR B C 1
ATOM 4522 O O . THR B 1 257 ? 40.766 71.991 230.458 1.00 16.95 254 THR B O 1
ATOM 4526 N N . VAL B 1 258 ? 39.798 70.757 232.078 1.00 12.59 255 VAL B N 1
ATOM 4527 C CA . VAL B 1 258 ? 40.733 69.640 231.924 1.00 13.44 255 VAL B CA 1
ATOM 4528 C C . VAL B 1 258 ? 40.014 68.332 231.589 1.00 16.92 255 VAL B C 1
ATOM 4529 O O . VAL B 1 258 ? 40.650 67.356 231.177 1.00 15.48 255 VAL B O 1
ATOM 4533 N N . ALA B 1 259 ? 38.694 68.320 231.759 1.00 13.33 256 ALA B N 1
ATOM 4534 C CA . ALA B 1 259 ? 37.897 67.130 231.479 1.00 12.81 256 ALA B CA 1
ATOM 4535 C C . ALA B 1 259 ? 36.547 67.517 230.890 1.00 16.21 256 ALA B C 1
ATOM 4536 O O . ALA B 1 259 ? 35.910 68.485 231.325 1.00 18.85 256 ALA B O 1
ATOM 4538 N N . GLU B 1 260 ? 36.124 66.766 229.879 1.00 12.00 257 GLU B N 1
ATOM 4539 C CA . GLU B 1 260 ? 34.814 66.969 229.281 1.00 12.28 257 GLU B CA 1
ATOM 4540 C C . GLU B 1 260 ? 34.137 65.620 229.216 1.00 11.39 257 GLU B C 1
ATOM 4541 O O . GLU B 1 260 ? 34.629 64.698 228.561 1.00 12.06 257 GLU B O 1
ATOM 4547 N N . LEU B 1 261 ? 33.011 65.507 229.907 1.00 11.20 258 LEU B N 1
ATOM 4548 C CA . LEU B 1 261 ? 32.290 64.253 230.003 1.00 14.46 258 LEU B CA 1
ATOM 4549 C C . LEU B 1 261 ? 30.918 64.446 229.358 1.00 11.31 258 LEU B C 1
ATOM 4550 O O . LEU B 1 261 ? 30.301 65.515 229.477 1.00 14.33 258 LEU B O 1
ATOM 4555 N N . TYR B 1 262 ? 30.443 63.428 228.654 1.00 12.08 259 TYR B N 1
ATOM 4556 C CA . TYR B 1 262 ? 29.195 63.579 227.898 1.00 12.26 259 TYR B CA 1
ATOM 4557 C C . TYR B 1 262 ? 28.432 62.272 227.808 1.00 13.79 259 TYR B C 1
ATOM 4558 O O . TYR B 1 262 ? 29.013 61.228 227.536 1.00 14.58 259 TYR B O 1
ATOM 4567 N N . ASP B 1 263 ? 27.126 62.338 228.050 1.00 13.45 260 ASP B N 1
ATOM 4568 C CA . ASP B 1 263 ? 26.259 61.187 227.858 1.00 14.88 260 ASP B CA 1
ATOM 4569 C C . ASP B 1 263 ? 25.372 61.395 226.641 1.00 15.25 260 ASP B C 1
ATOM 4570 O O . ASP B 1 263 ? 24.440 62.205 226.683 1.00 14.63 260 ASP B O 1
ATOM 4575 N N . PRO B 1 264 ? 25.651 60.662 225.552 1.00 18.07 261 PRO B N 1
ATOM 4576 C CA . PRO B 1 264 ? 24.889 60.847 224.313 1.00 17.84 261 PRO B CA 1
ATOM 4577 C C . PRO B 1 264 ? 23.397 60.570 224.485 1.00 21.12 261 PRO B C 1
ATOM 4578 O O . PRO B 1 264 ? 22.586 61.151 223.762 1.00 20.76 261 PRO B O 1
ATOM 4582 N N . ARG B 1 265 ? 23.042 59.693 225.421 1.00 18.54 262 ARG B N 1
ATOM 4583 C CA . ARG B 1 265 ? 21.649 59.298 225.610 1.00 19.60 262 ARG B CA 1
ATOM 4584 C C . ARG B 1 265 ? 20.778 60.458 226.082 1.00 18.28 262 ARG B C 1
ATOM 4585 O O . ARG B 1 265 ? 19.677 60.666 225.577 1.00 21.29 262 ARG B O 1
ATOM 4593 N N . SER B 1 266 ? 21.279 61.199 227.063 1.00 16.90 263 SER B N 1
ATOM 4594 C CA . SER B 1 266 ? 20.516 62.276 227.686 1.00 16.05 263 SER B CA 1
ATOM 4595 C C . SER B 1 266 ? 20.904 63.626 227.100 1.00 14.67 263 SER B C 1
ATOM 4596 O O . SER B 1 266 ? 20.139 64.589 227.182 1.00 16.86 263 SER B O 1
ATOM 4599 N N . GLY B 1 267 ? 22.099 63.702 226.523 1.00 14.19 264 GLY B N 1
ATOM 4600 C CA . GLY B 1 267 ? 22.615 64.974 226.046 1.00 13.48 264 GLY B CA 1
ATOM 4601 C C . GLY B 1 267 ? 23.296 65.812 227.118 1.00 16.92 264 GLY B C 1
ATOM 4602 O O . GLY B 1 267 ? 23.813 66.887 226.823 1.00 15.36 264 GLY B O 1
ATOM 4603 N N . ARG B 1 268 ? 23.315 65.337 228.362 1.00 14.20 265 ARG B N 1
ATOM 4604 C CA . ARG B 1 268 ? 23.986 66.091 229.423 1.00 11.50 265 ARG B CA 1
ATOM 4605 C C . ARG B 1 268 ? 25.505 66.070 229.279 1.00 17.30 265 ARG B C 1
ATOM 4606 O O . ARG B 1 268 ? 26.104 65.036 228.973 1.00 14.50 265 ARG B O 1
ATOM 4614 N N . ALA B 1 269 ? 26.123 67.222 229.514 1.00 15.03 266 ALA B N 1
ATOM 4615 C CA . ALA B 1 269 ? 27.566 67.365 229.374 1.00 14.81 266 ALA B CA 1
ATOM 4616 C C . ALA B 1 269 ? 28.113 68.081 230.594 1.00 15.50 266 ALA B C 1
ATOM 4617 O O . ALA B 1 269 ? 27.426 68.921 231.193 1.00 14.80 266 ALA B O 1
ATOM 4619 N N . LEU B 1 270 ? 29.337 67.723 230.970 1.00 9.93 267 LEU B N 1
ATOM 4620 C CA . LEU B 1 270 ? 30.051 68.340 232.084 1.00 11.20 267 LEU B CA 1
ATOM 4621 C C . LEU B 1 270 ? 31.412 68.802 231.591 1.00 12.63 267 LEU B C 1
ATOM 4622 O O . LEU B 1 270 ? 32.108 68.040 230.917 1.00 13.95 267 LEU B O 1
ATOM 4627 N N . ALA B 1 271 ? 31.776 70.047 231.905 1.00 10.74 268 ALA B N 1
ATOM 4628 C CA . ALA B 1 271 ? 33.138 70.531 231.692 1.00 13.05 268 ALA B CA 1
ATOM 4629 C C . ALA B 1 271 ? 33.718 70.777 233.073 1.00 12.45 268 ALA B C 1
ATOM 4630 O O . ALA B 1 271 ? 33.187 71.586 233.843 1.00 14.69 268 ALA B O 1
ATOM 4632 N N . LEU B 1 272 ? 34.783 70.057 233.399 1.00 12.94 269 LEU B N 1
ATOM 4633 C CA . LEU B 1 272 ? 35.402 70.145 234.706 1.00 11.76 269 LEU B CA 1
ATOM 4634 C C . LEU B 1 272 ? 36.647 71.015 234.592 1.00 10.70 269 LEU B C 1
ATOM 4635 O O . LEU B 1 272 ? 37.591 70.660 233.892 1.00 14.43 269 LEU B O 1
ATOM 4640 N N . ALA B 1 273 ? 36.647 72.156 235.274 1.00 12.00 270 ALA B N 1
ATOM 4641 C CA . ALA B 1 273 ? 37.801 73.060 235.275 1.00 12.09 270 ALA B CA 1
ATOM 4642 C C . ALA B 1 273 ? 38.509 73.005 236.618 1.00 12.99 270 ALA B C 1
ATOM 4643 O O . ALA B 1 273 ? 37.868 72.829 237.652 1.00 12.45 270 ALA B O 1
ATOM 4645 N N . THR B 1 274 ? 39.832 73.163 236.622 1.00 14.39 271 THR B N 1
ATOM 4646 C CA . THR B 1 274 ? 40.554 73.125 237.891 1.00 13.71 271 THR B CA 1
ATOM 4647 C C . THR B 1 274 ? 41.900 73.842 237.845 1.00 16.91 271 THR B C 1
ATOM 4648 O O . THR B 1 274 ? 42.427 74.119 236.770 1.00 15.06 271 THR B O 1
ATOM 4652 N N . THR B 1 275 ? 42.440 74.143 239.026 1.00 14.41 272 THR B N 1
ATOM 4653 C CA . THR B 1 275 ? 43.802 74.657 239.170 1.00 14.16 272 THR B CA 1
ATOM 4654 C C . THR B 1 275 ? 44.796 73.517 239.452 1.00 15.70 272 THR B C 1
ATOM 4655 O O . THR B 1 275 ? 46.020 73.707 239.393 1.00 14.71 272 THR B O 1
ATOM 4659 N N . GLU B 1 276 ? 44.261 72.337 239.763 1.00 12.43 273 GLU B N 1
ATOM 4660 C CA . GLU B 1 276 ? 45.065 71.174 240.167 1.00 13.28 273 GLU B CA 1
ATOM 4661 C C . GLU B 1 276 ? 45.913 70.586 239.029 1.00 14.98 273 GLU B C 1
ATOM 4662 O O . GLU B 1 276 ? 45.586 70.758 237.852 1.00 12.31 273 GLU B O 1
ATOM 4668 N N . PRO B 1 277 ? 47.007 69.877 239.374 1.00 11.35 274 PRO B N 1
ATOM 4669 C CA . PRO B 1 277 ? 47.877 69.301 238.347 1.00 13.04 274 PRO B CA 1
ATOM 4670 C C . PRO B 1 277 ? 47.524 67.863 237.994 1.00 12.97 274 PRO B C 1
ATOM 4671 O O . PRO B 1 277 ? 48.108 67.310 237.054 1.00 14.38 274 PRO B O 1
ATOM 4675 N N . GLY B 1 278 ? 46.609 67.257 238.748 1.00 14.52 275 GLY B N 1
ATOM 4676 C CA . GLY B 1 278 ? 46.277 65.855 238.551 1.00 12.04 275 GLY B CA 1
ATOM 4677 C C . GLY B 1 278 ? 44.787 65.600 238.582 1.00 15.65 275 GLY B C 1
ATOM 4678 O O . GLY B 1 278 ? 44.019 66.405 239.100 1.00 13.31 275 GLY B O 1
ATOM 4679 N N . LEU B 1 279 ? 44.377 64.474 238.012 1.00 12.36 276 LEU B N 1
ATOM 4680 C CA . LEU B 1 279 ? 42.981 64.059 238.064 1.00 12.57 276 LEU B CA 1
ATOM 4681 C C . LEU B 1 279 ? 42.893 62.548 238.234 1.00 14.22 276 LEU B C 1
ATOM 4682 O O . LEU B 1 279 ? 43.432 61.800 237.427 1.00 12.99 276 LEU B O 1
ATOM 4687 N N . GLN B 1 280 ? 42.211 62.098 239.282 1.00 13.58 277 GLN B N 1
ATOM 4688 C CA . GLN B 1 280 ? 41.982 60.675 239.471 1.00 12.16 277 GLN B CA 1
ATOM 4689 C C . GLN B 1 280 ? 40.719 60.296 238.709 1.00 13.68 277 GLN B C 1
ATOM 4690 O O . GLN B 1 280 ? 39.647 60.857 238.951 1.00 17.67 277 GLN B O 1
ATOM 4696 N N . LEU B 1 281 ? 40.850 59.368 237.770 1.00 11.92 278 LEU B N 1
ATOM 4697 C CA . LEU B 1 281 ? 39.682 58.814 237.096 1.00 14.64 278 LEU B CA 1
ATOM 4698 C C . LEU B 1 281 ? 39.380 57.465 237.725 1.00 15.20 278 LEU B C 1
ATOM 4699 O O . LEU B 1 281 ? 40.201 56.550 237.657 1.00 12.87 278 LEU B O 1
ATOM 4704 N N . TYR B 1 282 ? 38.214 57.346 238.355 1.00 11.69 279 TYR B N 1
ATOM 4705 C CA . TYR B 1 282 ? 37.828 56.096 239.007 1.00 13.09 279 TYR B CA 1
ATOM 4706 C C . TYR B 1 282 ? 36.442 55.655 238.553 1.00 16.01 279 TYR B C 1
ATOM 4707 O O . TYR B 1 282 ? 35.470 56.401 238.662 1.00 15.23 279 TYR B O 1
ATOM 4716 N N . THR B 1 283 ? 36.355 54.438 238.038 1.00 12.21 280 THR B N 1
ATOM 4717 C CA . THR B 1 283 ? 35.102 53.951 237.472 1.00 12.57 280 THR B CA 1
ATOM 4718 C C . THR B 1 283 ? 34.246 53.110 238.422 1.00 17.48 280 THR B C 1
ATOM 4719 O O . THR B 1 283 ? 33.396 52.343 237.967 1.00 14.32 280 THR B O 1
ATOM 4723 N N . ALA B 1 284 ? 34.468 53.245 239.728 1.00 14.41 281 ALA B N 1
ATOM 4724 C CA . ALA B 1 284 ? 33.549 52.684 240.729 1.00 17.36 281 ALA B CA 1
ATOM 4725 C C . ALA B 1 284 ? 33.351 51.174 240.622 1.00 21.25 281 ALA B C 1
ATOM 4726 O O . ALA B 1 284 ? 32.230 50.674 240.760 1.00 19.37 281 ALA B O 1
ATOM 4728 N N . ASP B 1 285 ? 34.437 50.443 240.405 1.00 17.96 282 ASP B N 1
ATOM 4729 C CA . ASP B 1 285 ? 34.332 49.013 240.170 1.00 20.82 282 ASP B CA 1
ATOM 4730 C C . ASP B 1 285 ? 34.056 48.214 241.445 1.00 20.30 282 ASP B C 1
ATOM 4731 O O . ASP B 1 285 ? 33.707 47.034 241.382 1.00 24.02 282 ASP B O 1
ATOM 4736 N N . HIS B 1 286 ? 34.181 48.866 242.597 1.00 20.83 283 HIS B N 1
ATOM 4737 C CA . HIS B 1 286 ? 33.900 48.208 243.873 1.00 25.29 283 HIS B CA 1
ATOM 4738 C C . HIS B 1 286 ? 32.403 48.027 244.102 1.00 22.86 283 HIS B C 1
ATOM 4739 O O . HIS B 1 286 ? 31.994 47.208 244.925 1.00 24.14 283 HIS B O 1
ATOM 4746 N N . LEU B 1 287 ? 31.581 48.787 243.383 1.00 17.73 284 LEU B N 1
ATOM 4747 C CA . LEU B 1 287 ? 30.122 48.679 243.567 1.00 18.99 284 LEU B CA 1
ATOM 4748 C C . LEU B 1 287 ? 29.610 47.326 243.084 1.00 20.29 284 LEU B C 1
ATOM 4749 O O . LEU B 1 287 ? 30.022 46.840 242.027 1.00 28.67 284 LEU B O 1
ATOM 4754 N N . ASP B 1 288 ? 28.718 46.714 243.861 1.00 20.22 285 ASP B N 1
ATOM 4755 C CA . ASP B 1 288 ? 28.330 45.323 243.627 1.00 23.82 285 ASP B CA 1
ATOM 4756 C C . ASP B 1 288 ? 26.827 45.100 243.676 1.00 21.45 285 ASP B C 1
ATOM 4757 O O . ASP B 1 288 ? 26.369 43.979 243.889 1.00 21.50 285 ASP B O 1
ATOM 4762 N N . GLY B 1 289 ? 26.065 46.176 243.519 1.00 24.95 286 GLY B N 1
ATOM 4763 C CA . GLY B 1 289 ? 24.618 46.079 243.443 1.00 23.64 286 GLY B CA 1
ATOM 4764 C C . GLY B 1 289 ? 23.917 45.913 244.779 1.00 23.67 286 GLY B C 1
ATOM 4765 O O . GLY B 1 289 ? 22.739 45.561 244.816 1.00 25.69 286 GLY B O 1
ATOM 4766 N N . THR B 1 290 ? 24.626 46.169 245.877 1.00 23.33 287 THR B N 1
ATOM 4767 C CA . THR B 1 290 ? 24.041 45.969 247.207 1.00 26.46 287 THR B CA 1
ATOM 4768 C C . THR B 1 290 ? 23.555 47.269 247.841 1.00 26.88 287 THR B C 1
ATOM 4769 O O . THR B 1 290 ? 22.751 47.246 248.772 1.00 28.94 287 THR B O 1
ATOM 4773 N N . LEU B 1 291 ? 24.040 48.396 247.325 1.00 21.31 288 LEU B N 1
ATOM 4774 C CA . LEU B 1 291 ? 23.648 49.707 247.836 1.00 21.64 288 LEU B CA 1
ATOM 4775 C C . LEU B 1 291 ? 22.572 50.344 246.972 1.00 19.24 288 LEU B C 1
ATOM 4776 O O . LEU B 1 291 ? 22.779 50.582 245.786 1.00 23.02 288 LEU B O 1
ATOM 4781 N N . THR B 1 292 ? 21.425 50.636 247.571 1.00 18.84 289 THR B N 1
ATOM 4782 C CA . THR B 1 292 ? 20.363 51.333 246.850 1.00 19.22 289 THR B CA 1
ATOM 4783 C C . THR B 1 292 ? 20.569 52.835 246.990 1.00 21.57 289 THR B C 1
ATOM 4784 O O . THR B 1 292 ? 20.600 53.370 248.099 1.00 22.59 289 THR B O 1
ATOM 4788 N N . GLY B 1 293 ? 20.709 53.518 245.860 1.00 19.39 290 GLY B N 1
ATOM 4789 C CA . GLY B 1 293 ? 21.056 54.922 245.877 1.00 19.41 290 GLY B CA 1
ATOM 4790 C C . GLY B 1 293 ? 19.871 55.862 245.935 1.00 16.90 290 GLY B C 1
ATOM 4791 O O . GLY B 1 293 ? 18.720 55.447 246.090 1.00 18.22 290 GLY B O 1
ATOM 4792 N N . THR B 1 294 ? 20.182 57.146 245.791 1.00 16.16 291 THR B N 1
ATOM 4793 C CA . THR B 1 294 ? 19.218 58.239 245.862 1.00 16.99 291 THR B CA 1
ATOM 4794 C C . THR B 1 294 ? 17.974 58.027 245.005 1.00 19.37 291 THR B C 1
ATOM 4795 O O . THR B 1 294 ? 16.851 58.229 245.466 1.00 24.98 291 THR B O 1
ATOM 4799 N N . SER B 1 295 ? 18.169 57.620 243.758 1.00 15.87 292 SER B N 1
ATOM 4800 C CA . SER B 1 295 ? 17.031 57.438 242.861 1.00 17.20 292 SER B CA 1
ATOM 4801 C C . SER B 1 295 ? 16.300 56.112 243.058 1.00 24.42 292 SER B C 1
ATOM 4802 O O . SER B 1 295 ? 15.384 55.788 242.302 1.00 23.06 292 SER B O 1
ATOM 4805 N N . GLY B 1 296 ? 16.697 55.352 244.075 1.00 18.00 293 GLY B N 1
ATOM 4806 C CA . GLY B 1 296 ? 16.011 54.117 244.418 1.00 17.27 293 GLY B CA 1
ATOM 4807 C C . GLY B 1 296 ? 16.439 52.894 243.624 1.00 20.76 293 GLY B C 1
ATOM 4808 O O . GLY B 1 296 ? 15.713 51.896 243.562 1.00 21.52 293 GLY B O 1
ATOM 4809 N N . VAL B 1 297 ? 17.624 52.969 243.026 1.00 19.76 294 VAL B N 1
ATOM 4810 C CA . VAL B 1 297 ? 18.151 51.901 242.182 1.00 17.13 294 VAL B CA 1
ATOM 4811 C C . VAL B 1 297 ? 19.506 51.465 242.726 1.00 16.96 294 VAL B C 1
ATOM 4812 O O . VAL B 1 297 ? 20.353 52.314 243.021 1.00 19.44 294 VAL B O 1
ATOM 4816 N N . PRO B 1 298 ? 19.713 50.142 242.874 1.00 18.03 295 PRO B N 1
ATOM 4817 C CA . PRO B 1 298 ? 21.003 49.632 243.360 1.00 20.14 295 PRO B CA 1
ATOM 4818 C C . PRO B 1 298 ? 22.132 49.976 242.403 1.00 21.68 295 PRO B C 1
ATOM 4819 O O . PRO B 1 298 ? 21.959 49.906 241.185 1.00 21.70 295 PRO B O 1
ATOM 4823 N N . TYR B 1 299 ? 23.279 50.352 242.952 1.00 16.55 296 TYR B N 1
ATOM 4824 C CA . TYR B 1 299 ? 24.405 50.758 242.138 1.00 15.90 296 TYR B CA 1
ATOM 4825 C C . TYR B 1 299 ? 25.259 49.552 241.769 1.00 23.64 296 TYR B C 1
ATOM 4826 O O . TYR B 1 299 ? 25.836 48.906 242.646 1.00 19.54 296 TYR B O 1
ATOM 4835 N N . GLY B 1 300 ? 25.335 49.247 240.476 1.00 23.74 297 GLY B N 1
ATOM 4836 C CA . GLY B 1 300 ? 26.253 48.226 239.993 1.00 19.14 297 GLY B CA 1
ATOM 4837 C C . GLY B 1 300 ? 27.611 48.845 239.705 1.00 16.85 297 GLY B C 1
ATOM 4838 O O . GLY B 1 300 ? 27.793 50.053 239.879 1.00 20.20 297 GLY B O 1
ATOM 4839 N N . PRO B 1 301 ? 28.582 48.028 239.261 1.00 21.00 298 PRO B N 1
ATOM 4840 C CA . PRO B 1 301 ? 29.907 48.554 238.918 1.00 21.74 298 PRO B CA 1
ATOM 4841 C C . PRO B 1 301 ? 29.798 49.636 237.837 1.00 16.15 298 PRO B C 1
ATOM 4842 O O . PRO B 1 301 ? 28.977 49.497 236.925 1.00 17.70 298 PRO B O 1
ATOM 4846 N N . ALA B 1 302 ? 30.601 50.692 237.953 1.00 15.35 299 ALA B N 1
ATOM 4847 C CA . ALA B 1 302 ? 30.581 51.818 237.009 1.00 20.71 299 ALA B CA 1
ATOM 4848 C C . ALA B 1 302 ? 29.232 52.529 236.930 1.00 18.01 299 ALA B C 1
ATOM 4849 O O . ALA B 1 302 ? 28.902 53.131 235.905 1.00 18.22 299 ALA B O 1
ATOM 4851 N N . ALA B 1 303 ? 28.471 52.487 238.024 1.00 13.99 300 ALA B N 1
ATOM 4852 C CA . ALA B 1 303 ? 27.192 53.197 238.093 1.00 14.98 300 ALA B CA 1
ATOM 4853 C C . ALA B 1 303 ? 27.409 54.690 237.893 1.00 16.66 300 ALA B C 1
ATOM 4854 O O . ALA B 1 303 ? 26.521 55.397 237.410 1.00 17.82 300 ALA B O 1
ATOM 4856 N N . GLY B 1 304 ? 28.593 55.159 238.285 1.00 13.25 301 GLY B N 1
ATOM 4857 C CA . GLY B 1 304 ? 28.981 56.551 238.119 1.00 11.88 301 GLY B CA 1
ATOM 4858 C C . GLY B 1 304 ? 30.490 56.671 238.014 1.00 18.22 301 GLY B C 1
ATOM 4859 O O . GLY B 1 304 ? 31.218 55.724 238.320 1.00 13.36 301 GLY B O 1
ATOM 4860 N N . LEU B 1 305 ? 30.960 57.833 237.573 1.00 13.10 302 LEU B N 1
ATOM 4861 C CA . LEU B 1 305 ? 32.387 58.069 237.369 1.00 11.23 302 LEU B CA 1
ATOM 4862 C C . LEU B 1 305 ? 32.860 59.162 238.301 1.00 15.28 302 LEU B C 1
ATOM 4863 O O . LEU B 1 305 ? 32.255 60.234 238.367 1.00 14.73 302 LEU B O 1
ATOM 4868 N N . ALA B 1 306 ? 33.952 58.901 239.014 1.00 13.87 303 ALA B N 1
ATOM 4869 C CA . ALA B 1 306 ? 34.567 59.923 239.851 1.00 13.07 303 ALA B CA 1
ATOM 4870 C C . ALA B 1 306 ? 35.749 60.548 239.117 1.00 14.64 303 ALA B C 1
ATOM 4871 O O . ALA B 1 306 ? 36.639 59.843 238.641 1.00 14.72 303 ALA B O 1
ATOM 4873 N N . LEU B 1 307 ? 35.738 61.874 239.021 1.00 13.74 304 LEU B N 1
ATOM 4874 C CA . LEU B 1 307 ? 36.832 62.640 238.442 1.00 12.57 304 LEU B CA 1
ATOM 4875 C C . LEU B 1 307 ? 37.337 63.575 239.525 1.00 19.87 304 LEU B C 1
ATOM 4876 O O . LEU B 1 307 ? 36.775 64.652 239.730 1.00 20.65 304 LEU B O 1
ATOM 4881 N N . GLU B 1 308 ? 38.386 63.160 240.232 1.00 16.33 305 GLU B N 1
ATOM 4882 C CA . GLU B 1 308 ? 38.858 63.907 241.393 1.00 17.36 305 GLU B CA 1
ATOM 4883 C C . GLU B 1 308 ? 40.077 64.739 241.053 1.00 17.08 305 GLU B C 1
ATOM 4884 O O . GLU B 1 308 ? 41.131 64.190 240.742 1.00 15.56 305 GLU B O 1
ATOM 4890 N N . THR B 1 309 ? 39.942 66.058 241.138 1.00 16.13 306 THR B N 1
ATOM 4891 C CA . THR B 1 309 ? 41.072 66.949 240.886 1.00 13.60 306 THR B CA 1
ATOM 4892 C C . THR B 1 309 ? 41.964 66.945 242.130 1.00 14.99 306 THR B C 1
ATOM 4893 O O . THR B 1 309 ? 41.465 67.055 243.252 1.00 14.49 306 THR B O 1
ATOM 4897 N N . GLN B 1 310 ? 43.273 66.802 241.942 1.00 13.73 307 GLN B N 1
ATOM 4898 C CA . GLN B 1 310 ? 44.146 66.482 243.072 1.00 15.20 307 GLN B CA 1
ATOM 4899 C C . GLN B 1 310 ? 45.612 66.656 242.734 1.00 13.98 307 GLN B C 1
ATOM 4900 O O . GLN B 1 310 ? 45.969 66.823 241.572 1.00 12.92 307 GLN B O 1
ATOM 4906 N N . HIS B 1 311 ? 46.466 66.625 243.754 1.00 12.18 308 HIS B N 1
ATOM 4907 C CA . HIS B 1 311 ? 47.893 66.422 243.510 1.00 14.14 308 HIS B CA 1
ATOM 4908 C C . HIS B 1 311 ? 48.111 64.908 243.417 1.00 16.38 308 HIS B C 1
ATOM 4909 O O . HIS B 1 311 ? 47.221 64.140 243.775 1.00 14.92 308 HIS B O 1
ATOM 4916 N N . PHE B 1 312 ? 49.275 64.477 242.932 1.00 13.43 309 PHE B N 1
ATOM 4917 C CA . PHE B 1 312 ? 49.473 63.072 242.559 1.00 13.06 309 PHE B CA 1
ATOM 4918 C C . PHE B 1 312 ? 49.455 62.145 243.779 1.00 16.47 309 PHE B C 1
ATOM 4919 O O . PHE B 1 312 ? 49.825 62.556 244.883 1.00 16.57 309 PHE B O 1
ATOM 4927 N N . PRO B 1 313 ? 49.032 60.883 243.586 1.00 15.89 310 PRO B N 1
ATOM 4928 C CA . PRO B 1 313 ? 49.115 59.893 244.673 1.00 12.51 310 PRO B CA 1
ATOM 4929 C C . PRO B 1 313 ? 50.537 59.757 245.213 1.00 14.20 310 PRO B C 1
ATOM 4930 O O . PRO B 1 313 ? 51.495 59.862 244.435 1.00 16.35 310 PRO B O 1
ATOM 4934 N N . ASP B 1 314 ? 50.661 59.548 246.524 1.00 12.83 311 ASP B N 1
ATOM 4935 C CA . ASP B 1 314 ? 51.950 59.319 247.193 1.00 13.49 311 ASP B CA 1
ATOM 4936 C C . ASP B 1 314 ? 52.922 60.499 247.132 1.00 16.20 311 ASP B C 1
ATOM 4937 O O . ASP B 1 314 ? 54.130 60.321 247.321 1.00 15.61 311 ASP B O 1
ATOM 4942 N N . SER B 1 315 ? 52.420 61.700 246.876 1.00 16.22 312 SER B N 1
ATOM 4943 C CA . SER B 1 315 ? 53.317 62.862 246.799 1.00 13.52 312 SER B CA 1
ATOM 4944 C C . SER B 1 315 ? 54.201 63.089 248.037 1.00 15.42 312 SER B C 1
ATOM 4945 O O . SER B 1 315 ? 55.371 63.467 247.885 1.00 16.33 312 SER B O 1
ATOM 4948 N N . PRO B 1 316 ? 53.673 62.853 249.260 1.00 14.47 313 PRO B N 1
ATOM 4949 C CA . PRO B 1 316 ? 54.563 63.014 250.421 1.00 17.02 313 PRO B CA 1
ATOM 4950 C C . PRO B 1 316 ? 55.789 62.084 250.423 1.00 21.84 313 PRO B C 1
ATOM 4951 O O . PRO B 1 316 ? 56.721 62.316 251.199 1.00 20.08 313 PRO B O 1
ATOM 4955 N N . ASN B 1 317 ? 55.798 61.053 249.578 1.00 17.15 314 ASN B N 1
ATOM 4956 C CA . ASN B 1 317 ? 56.982 60.199 249.452 1.00 19.16 314 ASN B CA 1
ATOM 4957 C C . ASN B 1 317 ? 57.676 60.352 248.107 1.00 17.33 314 ASN B C 1
ATOM 4958 O O . ASN B 1 317 ? 58.620 59.627 247.808 1.00 18.43 314 ASN B O 1
ATOM 4963 N N . ARG B 1 318 ? 57.200 61.297 247.306 1.00 16.79 315 ARG B N 1
ATOM 4964 C CA . ARG B 1 318 ? 57.693 61.493 245.946 1.00 19.42 315 ARG B CA 1
ATOM 4965 C C . ARG B 1 318 ? 58.014 62.960 245.693 1.00 15.79 315 ARG B C 1
ATOM 4966 O O . ARG B 1 318 ? 57.192 63.695 245.137 1.00 18.61 315 ARG B O 1
ATOM 4974 N N . PRO B 1 319 ? 59.214 63.394 246.091 1.00 17.22 316 PRO B N 1
ATOM 4975 C CA . PRO B 1 319 ? 59.596 64.801 245.938 1.00 20.98 316 PRO B CA 1
ATOM 4976 C C . PRO B 1 319 ? 59.699 65.226 244.481 1.00 19.70 316 PRO B C 1
ATOM 4977 O O . PRO B 1 319 ? 59.790 66.424 244.211 1.00 18.58 316 PRO B O 1
ATOM 4981 N N . ASP B 1 320 ? 59.672 64.266 243.558 1.00 20.36 317 ASP B N 1
ATOM 4982 C CA . ASP B 1 320 ? 59.645 64.589 242.130 1.00 20.80 317 ASP B CA 1
ATOM 4983 C C . ASP B 1 320 ? 58.264 65.040 241.640 1.00 19.46 317 ASP B C 1
ATOM 4984 O O . ASP B 1 320 ? 58.140 65.570 240.532 1.00 21.46 317 ASP B O 1
ATOM 4989 N N . PHE B 1 321 ? 57.234 64.835 242.459 1.00 14.46 318 PHE B N 1
ATOM 4990 C CA . PHE B 1 321 ? 55.868 65.261 242.120 1.00 12.47 318 PHE B CA 1
ATOM 4991 C C . PHE B 1 321 ? 55.618 66.666 242.656 1.00 17.19 318 PHE B C 1
ATOM 4992 O O . PHE B 1 321 ? 56.291 67.087 243.597 1.00 16.48 318 PHE B O 1
ATOM 5000 N N . PRO B 1 322 ? 54.639 67.394 242.075 1.00 15.69 319 PRO B N 1
ATOM 5001 C CA . PRO B 1 322 ? 54.289 68.736 242.567 1.00 15.42 319 PRO B CA 1
ATOM 5002 C C . PRO B 1 322 ? 54.019 68.733 244.067 1.00 19.16 319 PRO B C 1
ATOM 5003 O O . PRO B 1 322 ? 53.239 67.910 244.551 1.00 17.89 319 PRO B O 1
ATOM 5007 N N . SER B 1 323 ? 54.662 69.642 244.794 1.00 17.88 320 SER B N 1
ATOM 5008 C CA . SER B 1 323 ? 54.665 69.595 246.255 1.00 14.65 320 SER B CA 1
ATOM 5009 C C . SER B 1 323 ? 53.286 69.753 246.894 1.00 14.94 320 SER B C 1
ATOM 5010 O O . SER B 1 323 ? 52.483 70.581 246.464 1.00 15.38 320 SER B O 1
ATOM 5013 N N . THR B 1 324 ? 53.029 68.967 247.939 1.00 16.44 321 THR B N 1
ATOM 5014 C CA . THR B 1 324 ? 51.787 69.083 248.704 1.00 13.59 321 THR B CA 1
ATOM 5015 C C . THR B 1 324 ? 52.049 69.643 250.092 1.00 15.87 321 THR B C 1
ATOM 5016 O O . THR B 1 324 ? 51.171 69.623 250.954 1.00 17.91 321 THR B O 1
ATOM 5020 N N . VAL B 1 325 ? 53.261 70.145 250.309 1.00 15.59 322 VAL B N 1
ATOM 5021 C CA . VAL B 1 325 ? 53.616 70.706 251.605 1.00 17.25 322 VAL B CA 1
ATOM 5022 C C . VAL B 1 325 ? 53.012 72.099 251.794 1.00 22.68 322 VAL B C 1
ATOM 5023 O O . VAL B 1 325 ? 52.933 72.889 250.849 1.00 22.74 322 VAL B O 1
ATOM 5027 N N . LEU B 1 326 ? 52.560 72.380 253.012 1.00 17.32 323 LEU B N 1
ATOM 5028 C CA . LEU B 1 326 ? 52.111 73.714 253.376 1.00 18.07 323 LEU B CA 1
ATOM 5029 C C . LEU B 1 326 ? 52.828 74.097 254.650 1.00 23.04 323 LEU B C 1
ATOM 5030 O O . LEU B 1 326 ? 52.933 73.288 255.573 1.00 22.33 323 LEU B O 1
ATOM 5035 N N . ARG B 1 327 ? 53.328 75.327 254.694 1.00 20.19 324 ARG B N 1
ATOM 5036 C CA . ARG B 1 327 ? 54.098 75.809 255.830 1.00 21.73 324 ARG B CA 1
ATOM 5037 C C . ARG B 1 327 ? 53.441 77.064 256.387 1.00 26.55 324 ARG B C 1
ATOM 5038 O O . ARG B 1 327 ? 52.706 77.744 255.670 1.00 27.73 324 ARG B O 1
ATOM 5046 N N . PRO B 1 328 ? 53.684 77.360 257.673 1.00 24.15 325 PRO B N 1
ATOM 5047 C CA . PRO B 1 328 ? 53.102 78.542 258.320 1.00 27.08 325 PRO B CA 1
ATOM 5048 C C . PRO B 1 328 ? 53.372 79.815 257.517 1.00 26.61 325 PRO B C 1
ATOM 5049 O O . PRO B 1 328 ? 54.495 80.018 257.052 1.00 25.77 325 PRO B O 1
ATOM 5053 N N . GLY B 1 329 ? 52.353 80.651 257.345 1.00 29.52 326 GLY B N 1
ATOM 5054 C CA . GLY B 1 329 ? 52.510 81.880 256.589 1.00 35.27 326 GLY B CA 1
ATOM 5055 C C . GLY B 1 329 ? 52.135 81.751 255.124 1.00 35.81 326 GLY B C 1
ATOM 5056 O O . GLY B 1 329 ? 51.964 82.760 254.436 1.00 36.69 326 GLY B O 1
ATOM 5057 N N . GLU B 1 330 ? 52.019 80.512 254.646 1.00 27.84 327 GLU B N 1
ATOM 5058 C CA . GLU B 1 330 ? 51.597 80.245 253.275 1.00 25.21 327 GLU B CA 1
ATOM 5059 C C . GLU B 1 330 ? 50.096 80.022 253.222 1.00 27.29 327 GLU B C 1
ATOM 5060 O O . GLU B 1 330 ? 49.463 79.763 254.245 1.00 26.88 327 GLU B O 1
ATOM 5066 N N . SER B 1 331 ? 49.528 80.119 252.027 1.00 25.37 328 SER B N 1
ATOM 5067 C CA . SER B 1 331 ? 48.103 79.869 251.856 1.00 26.69 328 SER B CA 1
ATOM 5068 C C . SER B 1 331 ? 47.909 78.791 250.812 1.00 29.24 328 SER B C 1
ATOM 5069 O O . SER B 1 331 ? 48.468 78.868 249.719 1.00 28.32 328 SER B O 1
ATOM 5072 N N . TYR B 1 332 ? 47.139 77.771 251.171 1.00 21.05 329 TYR B N 1
ATOM 5073 C CA . TYR B 1 332 ? 46.734 76.735 2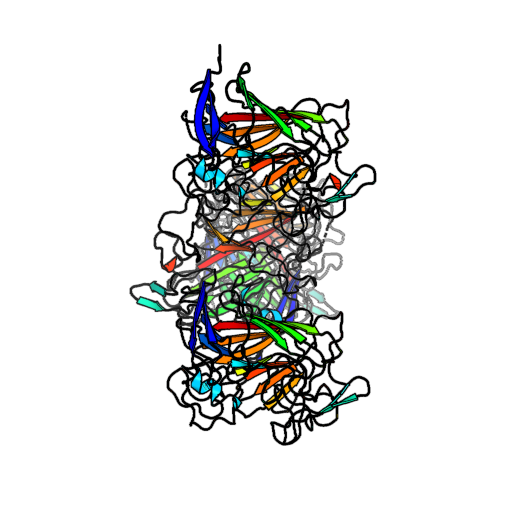50.237 1.00 17.42 329 TYR B CA 1
ATOM 5074 C C . TYR B 1 332 ? 45.423 77.164 249.602 1.00 19.88 329 TYR B C 1
ATOM 5075 O O . TYR B 1 332 ? 44.501 77.585 250.301 1.00 20.66 329 TYR B O 1
ATOM 5084 N N . ARG B 1 333 ? 45.344 77.080 248.279 1.00 19.10 330 ARG B N 1
ATOM 5085 C CA . ARG B 1 333 ? 44.092 77.381 247.587 1.00 20.00 330 ARG B CA 1
ATOM 5086 C C . ARG B 1 333 ? 43.939 76.506 246.371 1.00 19.92 330 ARG B C 1
ATOM 5087 O O . ARG B 1 333 ? 44.848 76.406 245.548 1.00 22.66 330 ARG B O 1
ATOM 5095 N N . SER B 1 334 ? 42.781 75.866 246.257 1.00 16.90 331 SER B N 1
ATOM 5096 C CA . SER B 1 334 ? 42.486 75.052 245.095 1.00 13.81 331 SER B CA 1
ATOM 5097 C C . SER B 1 334 ? 41.088 75.398 244.623 1.00 16.04 331 SER B C 1
ATOM 5098 O O . SER B 1 334 ? 40.205 75.682 245.435 1.00 19.36 331 SER B O 1
ATOM 5101 N N . GLU B 1 335 ? 40.889 75.399 243.311 1.00 14.51 332 GLU B N 1
ATOM 5102 C CA . GLU B 1 335 ? 39.574 75.715 242.763 1.00 13.19 332 GLU B CA 1
ATOM 5103 C C . GLU B 1 335 ? 39.178 74.714 241.685 1.00 17.53 332 GLU B C 1
ATOM 5104 O O . GLU B 1 335 ? 39.949 74.443 240.770 1.00 14.01 332 GLU B O 1
ATOM 5110 N N . THR B 1 336 ? 37.972 74.166 241.800 1.00 15.07 333 THR B N 1
ATOM 5111 C CA . THR B 1 336 ? 37.456 73.240 240.803 1.00 16.53 333 THR B CA 1
ATOM 5112 C C . THR B 1 336 ? 36.034 73.660 240.460 1.00 17.41 333 THR B C 1
ATOM 5113 O O . THR B 1 336 ? 35.265 74.028 241.346 1.00 16.51 333 THR B O 1
ATOM 5117 N N . VAL B 1 337 ? 35.711 73.663 239.169 1.00 14.35 334 VAL B N 1
ATOM 5118 C CA . VAL B 1 337 ? 34.386 74.067 238.715 1.00 12.31 334 VAL B CA 1
ATOM 5119 C C . VAL B 1 337 ? 33.753 72.937 237.920 1.00 12.03 334 VAL B C 1
ATOM 5120 O O . VAL B 1 337 ? 34.379 72.387 237.008 1.00 12.43 334 VAL B O 1
ATOM 5124 N N . TYR B 1 338 ? 32.520 72.592 238.279 1.00 11.87 335 TYR B N 1
ATOM 5125 C CA . TYR B 1 338 ? 31.732 71.605 237.544 1.00 11.61 335 TYR B CA 1
ATOM 5126 C C . TYR B 1 338 ? 30.671 72.344 236.749 1.00 16.10 335 TYR B C 1
ATOM 5127 O O . TYR B 1 338 ? 29.643 72.737 237.303 1.00 15.08 335 TYR B O 1
ATOM 5136 N N . ALA B 1 339 ? 30.916 72.541 235.458 1.00 12.67 336 ALA B N 1
ATOM 5137 C CA . ALA B 1 339 ? 29.978 73.268 234.602 1.00 13.12 336 ALA B CA 1
ATOM 5138 C C . ALA B 1 339 ? 29.126 72.318 233.773 1.00 17.92 336 ALA B C 1
ATOM 5139 O O . ALA B 1 339 ? 29.642 71.573 232.940 1.00 14.81 336 ALA B O 1
ATOM 5141 N N . PHE B 1 340 ? 27.816 72.356 233.986 1.00 15.47 337 PHE B N 1
ATOM 5142 C CA . PHE B 1 340 ? 26.914 71.472 233.262 1.00 17.54 337 PHE B CA 1
ATOM 5143 C C . PHE B 1 340 ? 26.261 72.177 232.093 1.00 19.67 337 PHE B C 1
ATOM 5144 O O . PHE B 1 340 ? 26.036 73.390 232.119 1.00 18.99 337 PHE B O 1
ATOM 5152 N N . SER B 1 341 ? 25.961 71.407 231.055 1.00 16.32 338 SER B N 1
ATOM 5153 C CA . SER B 1 341 ? 25.273 71.938 229.892 1.00 15.28 338 SER B CA 1
ATOM 5154 C C . SER B 1 341 ? 24.629 70.787 229.147 1.00 15.37 338 SER B C 1
ATOM 5155 O O . SER B 1 341 ? 24.592 69.653 229.635 1.00 14.76 338 SER B O 1
ATOM 5158 N N . VAL B 1 342 ? 24.120 71.092 227.965 1.00 16.62 339 VAL B N 1
ATOM 5159 C CA . VAL B 1 342 ? 23.519 70.094 227.095 1.00 21.11 339 VAL B CA 1
ATOM 5160 C C . VAL B 1 342 ? 24.087 70.254 225.678 1.00 27.00 339 VAL B C 1
ATOM 5161 O O . VAL B 1 342 ? 24.354 71.375 225.242 1.00 29.18 339 VAL B O 1
ATOM 5165 N N . ARG B 1 343 ? 24.303 69.140 224.978 1.00 24.22 340 ARG B N 1
ATOM 5166 C CA . ARG B 1 343 ? 24.689 69.183 223.564 1.00 32.45 340 ARG B CA 1
ATOM 5167 C C . ARG B 1 343 ? 23.540 68.710 222.678 1.00 47.31 340 ARG B C 1
ATOM 5168 O O . ARG B 1 343 ? 22.804 67.785 223.035 1.00 52.57 340 ARG B O 1
ATOM 5177 N N . ALA C 1 3 ? 54.674 45.052 193.432 1.00 42.38 0 ALA C N 1
ATOM 5178 C CA . ALA C 1 3 ? 54.442 43.872 194.258 1.00 44.07 0 ALA C CA 1
ATOM 5179 C C . ALA C 1 3 ? 55.267 42.694 193.754 1.00 40.01 0 ALA C C 1
ATOM 5180 O O . ALA C 1 3 ? 55.586 42.614 192.569 1.00 42.34 0 ALA C O 1
ATOM 5190 N N . ARG C 1 5 ? 55.668 38.405 193.383 1.00 23.79 2 ARG C N 1
ATOM 5191 C CA . ARG C 1 5 ? 54.810 37.236 193.233 1.00 18.34 2 ARG C CA 1
ATOM 5192 C C . ARG C 1 5 ? 54.812 36.467 194.553 1.00 18.62 2 ARG C C 1
ATOM 5193 O O . ARG C 1 5 ? 55.860 36.289 195.165 1.00 23.69 2 ARG C O 1
ATOM 5201 N N . THR C 1 6 ? 53.648 36.019 195.005 1.00 17.53 3 THR C N 1
ATOM 5202 C CA . THR C 1 6 ? 53.582 35.257 196.253 1.00 14.64 3 THR C CA 1
ATOM 5203 C C . THR C 1 6 ? 54.309 33.927 196.113 1.00 14.23 3 THR C C 1
ATOM 5204 O O . THR C 1 6 ? 54.060 33.184 195.160 1.00 15.63 3 THR C O 1
ATOM 5208 N N . GLN C 1 7 ? 55.224 33.653 197.046 1.00 13.30 4 GLN C N 1
ATOM 5209 C CA . GLN C 1 7 ? 55.958 32.388 197.105 1.00 14.32 4 GLN C CA 1
ATOM 5210 C C . GLN C 1 7 ? 55.254 31.458 198.081 1.00 16.48 4 GLN C C 1
ATOM 5211 O O . GLN C 1 7 ? 54.964 31.853 199.207 1.00 17.08 4 GLN C O 1
ATOM 5217 N N . VAL C 1 8 ? 54.980 30.227 197.655 1.00 14.37 5 VAL C N 1
ATOM 5218 C CA . VAL C 1 8 ? 54.277 29.266 198.511 1.00 13.04 5 VAL C CA 1
ATOM 5219 C C . VAL C 1 8 ? 55.140 28.035 198.716 1.00 18.17 5 VAL C C 1
ATOM 5220 O O . VAL C 1 8 ? 55.671 27.484 197.750 1.00 18.29 5 VAL C O 1
ATOM 5224 N N . SER C 1 9 ? 55.300 27.613 199.969 1.00 13.23 6 SER C N 1
ATOM 5225 C CA . SER C 1 9 ? 56.118 26.441 200.288 1.00 15.22 6 SER C CA 1
ATOM 5226 C C . SER C 1 9 ? 55.459 25.615 201.390 1.00 15.48 6 SER C C 1
ATOM 5227 O O . SER C 1 9 ? 54.635 26.128 202.136 1.00 16.31 6 SER C O 1
ATOM 5230 N N . ARG C 1 10 ? 55.830 24.338 201.483 1.00 15.96 7 ARG C N 1
ATOM 5231 C CA . ARG C 1 10 ? 55.234 23.420 202.447 1.00 14.37 7 ARG C CA 1
ATOM 5232 C C . ARG C 1 10 ? 56.337 22.617 203.124 1.00 13.91 7 ARG C C 1
ATOM 5233 O O . ARG C 1 10 ? 57.246 22.141 202.456 1.00 19.64 7 ARG C O 1
ATOM 5241 N N . GLU C 1 11 ? 56.250 22.456 204.444 1.00 15.42 8 GLU C N 1
ATOM 5242 C CA . GLU C 1 11 ? 57.175 21.592 205.181 1.00 18.42 8 GLU C CA 1
ATOM 5243 C C . GLU C 1 11 ? 56.384 20.794 206.202 1.00 13.67 8 GLU C C 1
ATOM 5244 O O . GLU C 1 11 ? 55.336 21.237 206.652 1.00 13.94 8 GLU C O 1
ATOM 5250 N N . PRO C 1 12 ? 56.903 19.627 206.600 1.00 15.28 9 PRO C N 1
ATOM 5251 C CA . PRO C 1 12 ? 56.268 18.902 207.704 1.00 15.22 9 PRO C CA 1
ATOM 5252 C C . PRO C 1 12 ? 56.287 19.753 208.970 1.00 19.81 9 PRO C C 1
ATOM 5253 O O . PRO C 1 12 ? 57.225 20.540 209.153 1.00 17.03 9 PRO C O 1
ATOM 5257 N N . PHE C 1 13 ? 55.290 19.590 209.834 1.00 14.10 10 PHE C N 1
ATOM 5258 C CA . PHE C 1 13 ? 55.192 20.409 211.041 1.00 15.31 10 PHE C CA 1
ATOM 5259 C C . PHE C 1 13 ? 55.100 19.549 212.304 1.00 23.14 10 PHE C C 1
ATOM 5260 O O . PHE C 1 13 ? 55.217 20.050 213.422 1.00 29.32 10 PHE C O 1
ATOM 5268 N N . GLY C 1 14 ? 54.910 18.248 212.118 1.00 23.47 11 GLY C N 1
ATOM 5269 C CA . GLY C 1 14 ? 54.853 17.312 213.229 1.00 24.32 11 GLY C CA 1
ATOM 5270 C C . GLY C 1 14 ? 53.764 16.283 213.016 1.00 23.16 11 GLY C C 1
ATOM 5271 O O . GLY C 1 14 ? 53.179 16.208 211.933 1.00 16.60 11 GLY C O 1
ATOM 5272 N N . THR C 1 15 ? 53.491 15.481 214.042 1.00 17.95 12 THR C N 1
ATOM 5273 C CA . THR C 1 15 ? 52.470 14.445 213.950 1.00 18.17 12 THR C CA 1
ATOM 5274 C C . THR C 1 15 ? 51.617 14.451 215.209 1.00 24.26 12 THR C C 1
ATOM 5275 O O . THR C 1 15 ? 52.136 14.660 216.307 1.00 25.75 12 THR C O 1
ATOM 5279 N N . LEU C 1 16 ? 50.316 14.222 215.056 1.00 21.31 13 LEU C N 1
ATOM 5280 C CA . LEU C 1 16 ? 49.444 14.037 216.217 1.00 23.51 13 LEU C CA 1
ATOM 5281 C C . LEU C 1 16 ? 49.612 12.624 216.786 1.00 26.13 13 LEU C C 1
ATOM 5282 O O . LEU C 1 16 ? 50.169 11.737 216.129 1.00 27.49 13 LEU C O 1
ATOM 5287 N N . ASP C 1 17 ? 49.119 12.411 218.002 1.00 24.03 14 ASP C N 1
ATOM 5288 C CA . ASP C 1 17 ? 49.209 11.107 218.659 1.00 26.44 14 ASP C CA 1
ATOM 5289 C C . ASP C 1 17 ? 48.517 9.977 217.895 1.00 30.07 14 ASP C C 1
ATOM 5290 O O . ASP C 1 17 ? 48.932 8.821 217.983 1.00 35.70 14 ASP C O 1
ATOM 5295 N N . ASP C 1 18 ? 47.456 10.297 217.159 1.00 29.81 15 ASP C N 1
ATOM 5296 C CA . ASP C 1 18 ? 46.745 9.263 216.407 1.00 35.54 15 ASP C CA 1
ATOM 5297 C C . ASP C 1 18 ? 47.496 8.891 215.126 1.00 36.03 15 ASP C C 1
ATOM 5298 O O . ASP C 1 18 ? 47.021 8.075 214.333 1.00 42.89 15 ASP C O 1
ATOM 5303 N N . GLY C 1 19 ? 48.664 9.504 214.938 1.00 26.55 16 GLY C N 1
ATOM 5304 C CA . GLY C 1 19 ? 49.521 9.222 213.795 1.00 32.14 16 GLY C CA 1
ATOM 5305 C C . GLY C 1 19 ? 49.367 10.170 212.617 1.00 31.64 16 GLY C C 1
ATOM 5306 O O . GLY C 1 19 ? 50.103 10.076 211.633 1.00 27.74 16 GLY C O 1
ATOM 5307 N N . THR C 1 20 ? 48.415 11.090 212.704 1.00 27.21 17 THR C N 1
ATOM 5308 C CA . THR C 1 20 ? 48.151 11.986 211.584 1.00 20.54 17 THR C CA 1
ATOM 5309 C C . THR C 1 20 ? 49.245 13.047 211.415 1.00 20.63 17 THR C C 1
ATOM 5310 O O . THR C 1 20 ? 49.532 13.816 212.335 1.00 20.91 17 THR C O 1
ATOM 5314 N N . ARG C 1 21 ? 49.851 13.100 210.235 1.00 19.50 18 ARG C N 1
ATOM 5315 C CA . ARG C 1 21 ? 50.881 14.104 209.979 1.00 17.28 18 ARG C CA 1
ATOM 5316 C C . ARG C 1 21 ? 50.275 15.464 209.685 1.00 17.52 18 ARG C C 1
ATOM 5317 O O . ARG C 1 21 ? 49.199 15.561 209.093 1.00 19.07 18 ARG C O 1
ATOM 5325 N N . VAL C 1 22 ? 50.971 16.511 210.119 1.00 14.31 19 VAL C N 1
ATOM 5326 C CA . VAL C 1 22 ? 50.540 17.897 209.931 1.00 12.98 19 VAL C CA 1
ATOM 5327 C C . VAL C 1 22 ? 51.643 18.626 209.164 1.00 14.98 19 VAL C C 1
ATOM 5328 O O . VAL C 1 22 ? 52.825 18.386 209.406 1.00 14.53 19 VAL C O 1
ATOM 5332 N N . ASP C 1 23 ? 51.250 19.475 208.216 1.00 12.82 20 ASP C N 1
ATOM 5333 C CA . ASP C 1 23 ? 52.184 20.280 207.423 1.00 13.59 20 ASP C CA 1
ATOM 5334 C C . ASP C 1 23 ? 52.001 21.755 207.746 1.00 13.43 20 ASP C C 1
ATOM 5335 O O . ASP C 1 23 ? 50.933 22.169 208.202 1.00 14.15 20 ASP C O 1
ATOM 5340 N N . ARG C 1 24 ? 53.043 22.544 207.494 1.00 10.60 21 ARG C N 1
ATOM 5341 C CA . ARG C 1 24 ? 52.957 24.000 207.575 1.00 11.73 21 ARG C CA 1
ATOM 5342 C C . ARG C 1 24 ? 53.217 24.620 206.204 1.00 11.95 21 ARG C C 1
ATOM 5343 O O . ARG C 1 24 ? 54.251 24.355 205.560 1.00 12.82 21 ARG C O 1
ATOM 5351 N N . TRP C 1 25 ? 52.270 25.431 205.751 1.00 11.56 22 TRP C N 1
ATOM 5352 C CA . TRP C 1 25 ? 52.391 26.123 204.476 1.00 13.45 22 TRP C CA 1
ATOM 5353 C C . TRP C 1 25 ? 52.813 27.561 204.727 1.00 13.20 22 TRP C C 1
ATOM 5354 O O . TRP C 1 25 ? 52.239 28.243 205.569 1.00 15.99 22 TRP C O 1
ATOM 5365 N N . THR C 1 26 ? 53.822 28.025 203.996 1.00 11.25 23 THR C N 1
ATOM 5366 C CA . THR C 1 26 ? 54.274 29.403 204.155 1.00 14.43 23 THR C CA 1
ATOM 5367 C C . THR C 1 26 ? 53.934 30.201 202.912 1.00 14.85 23 THR C C 1
ATOM 5368 O O . THR C 1 26 ? 54.215 29.771 201.784 1.00 15.73 23 THR C O 1
ATOM 5372 N N . LEU C 1 27 ? 53.303 31.353 203.131 1.00 11.42 24 LEU C N 1
ATOM 5373 C CA . LEU C 1 27 ? 52.901 32.267 202.068 1.00 11.59 24 LEU C CA 1
ATOM 5374 C C . LEU C 1 27 ? 53.701 33.543 202.278 1.00 17.92 24 LEU C C 1
ATOM 5375 O O . LEU C 1 27 ? 53.632 34.147 203.349 1.00 15.86 24 LEU C O 1
ATOM 5380 N N . GLU C 1 28 ? 54.471 33.950 201.272 1.00 13.02 25 GLU C N 1
ATOM 5381 C CA . GLU C 1 28 ? 55.406 35.060 201.435 1.00 14.79 25 GLU C CA 1
ATOM 5382 C C . GLU C 1 28 ? 55.311 36.015 200.251 1.00 18.77 25 GLU C C 1
ATOM 5383 O O . GLU C 1 28 ? 55.528 35.604 199.108 1.00 15.00 25 GLU C O 1
ATOM 5389 N N . SER C 1 29 ? 54.990 37.283 200.509 1.00 14.03 26 SER C N 1
ATOM 5390 C CA . SER C 1 29 ? 54.908 38.269 199.426 1.00 15.39 26 SER C CA 1
ATOM 5391 C C . SER C 1 29 ? 55.988 39.348 199.493 1.00 20.44 26 SER C C 1
ATOM 5392 O O . SER C 1 29 ? 55.902 40.365 198.802 1.00 20.33 26 SER C O 1
ATOM 5395 N N . GLY C 1 30 ? 57.010 39.128 200.315 1.00 19.73 27 GLY C N 1
ATOM 5396 C CA . GLY C 1 30 ? 58.183 39.993 200.295 1.00 23.72 27 GLY C CA 1
ATOM 5397 C C . GLY C 1 30 ? 58.222 40.988 201.439 1.00 28.55 27 GLY C C 1
ATOM 5398 O O . GLY C 1 30 ? 57.231 41.160 202.152 1.00 21.95 27 GLY C O 1
ATOM 5399 N N . PRO C 1 31 ? 59.373 41.657 201.617 1.00 26.95 28 PRO C N 1
ATOM 5400 C CA . PRO C 1 31 ? 59.586 42.606 202.718 1.00 25.02 28 PRO C CA 1
ATOM 5401 C C . PRO C 1 31 ? 58.518 43.711 202.792 1.00 31.19 28 PRO C C 1
ATOM 5402 O O . PRO C 1 31 ? 58.193 44.188 203.878 1.00 32.80 28 PRO C O 1
ATOM 5406 N N . ALA C 1 32 ? 57.950 44.086 201.652 1.00 26.16 29 ALA C N 1
ATOM 5407 C CA . ALA C 1 32 ? 56.901 45.099 201.636 1.00 28.37 29 ALA C CA 1
ATOM 5408 C C . ALA C 1 32 ? 55.533 44.462 201.852 1.00 29.33 29 ALA C C 1
ATOM 5409 O O . ALA C 1 32 ? 54.541 45.162 202.073 1.00 32.61 29 ALA C O 1
ATOM 5411 N N . GLY C 1 33 ? 55.494 43.130 201.785 1.00 24.09 30 GLY C N 1
ATOM 5412 C CA . GLY C 1 33 ? 54.257 42.375 201.898 1.00 21.10 30 GLY C CA 1
ATOM 5413 C C . GLY C 1 33 ? 54.136 41.671 203.236 1.00 19.52 30 GLY C C 1
ATOM 5414 O O . GLY C 1 33 ? 54.551 42.212 204.263 1.00 21.41 30 GLY C O 1
ATOM 5415 N N . LEU C 1 34 ? 53.563 40.468 203.222 1.00 14.24 31 LEU C N 1
ATOM 5416 C CA . LEU C 1 34 ? 53.347 39.693 204.435 1.00 14.21 31 LEU C CA 1
ATOM 5417 C C . LEU C 1 34 ? 54.095 38.375 204.376 1.00 14.40 31 LEU C C 1
ATOM 5418 O O . LEU C 1 34 ? 54.453 37.894 203.292 1.00 15.87 31 LEU C O 1
ATOM 5423 N N . ARG C 1 35 ? 54.319 37.779 205.544 1.00 13.99 32 ARG C N 1
ATOM 5424 C CA . ARG C 1 35 ? 54.555 36.340 205.593 1.00 12.61 32 ARG C CA 1
ATOM 5425 C C . ARG C 1 35 ? 53.460 35.754 206.459 1.00 14.01 32 ARG C C 1
ATOM 5426 O O . ARG C 1 35 ? 53.186 36.257 207.544 1.00 13.57 32 ARG C O 1
ATOM 5434 N N . VAL C 1 36 ? 52.785 34.727 205.951 1.00 11.64 33 VAL C N 1
ATOM 5435 C CA . VAL C 1 36 ? 51.713 34.080 206.698 1.00 12.26 33 VAL C CA 1
ATOM 5436 C C . VAL C 1 36 ? 51.989 32.587 206.713 1.00 16.66 33 VAL C C 1
ATOM 5437 O O . VAL C 1 36 ? 52.346 32.024 205.688 1.00 13.51 33 VAL C O 1
ATOM 5441 N N . ARG C 1 37 ? 51.847 31.935 207.866 1.00 11.77 34 ARG C N 1
ATOM 5442 C CA A ARG C 1 37 ? 52.024 30.488 207.921 0.31 13.54 34 ARG C CA 1
ATOM 5443 C CA B ARG C 1 37 ? 52.035 30.485 207.934 0.69 13.60 34 ARG C CA 1
ATOM 5444 C C . ARG C 1 37 ? 50.727 29.814 208.336 1.00 14.51 34 ARG C C 1
ATOM 5445 O O . ARG C 1 37 ? 50.080 30.240 209.287 1.00 12.63 34 ARG C O 1
ATOM 5460 N N . VAL C 1 38 ? 50.354 28.764 207.609 1.00 9.99 35 VAL C N 1
ATOM 5461 C CA . VAL C 1 38 ? 49.081 28.071 207.833 1.00 9.87 35 VAL C CA 1
ATOM 5462 C C . VAL C 1 38 ? 49.330 26.589 208.093 1.00 12.80 35 VAL C C 1
ATOM 5463 O O . VAL C 1 38 ? 50.088 25.941 207.362 1.00 12.85 35 VAL C O 1
ATOM 5467 N N . LEU C 1 39 ? 48.703 26.055 209.139 1.00 8.83 36 LEU C N 1
ATOM 5468 C CA . LEU C 1 39 ? 48.843 24.639 209.470 1.00 10.34 36 LEU C CA 1
ATOM 5469 C C . LEU C 1 39 ? 47.691 23.834 208.885 1.00 11.99 36 LEU C C 1
ATOM 5470 O O . LEU C 1 39 ? 46.573 24.340 208.767 1.00 11.19 36 LEU C O 1
ATOM 5475 N N . THR C 1 40 ? 47.947 22.580 208.520 1.00 11.97 37 THR C N 1
ATOM 5476 C CA . THR C 1 40 ? 46.850 21.733 208.054 1.00 11.35 37 THR C CA 1
ATOM 5477 C C . THR C 1 40 ? 46.019 21.265 209.244 1.00 12.72 37 THR C C 1
ATOM 5478 O O . THR C 1 40 ? 44.885 20.823 209.083 1.00 12.89 37 THR C O 1
ATOM 5482 N N . TYR C 1 41 ? 46.584 21.371 210.445 1.00 10.33 38 TYR C N 1
ATOM 5483 C CA . TYR C 1 41 ? 45.822 21.076 211.656 1.00 11.33 38 TYR C CA 1
ATOM 5484 C C . TYR C 1 41 ? 44.959 22.282 211.953 1.00 13.76 38 TYR C C 1
ATOM 5485 O O . TYR C 1 41 ? 45.482 23.368 212.191 1.00 11.94 38 TYR C O 1
ATOM 5494 N N . GLY C 1 42 ? 43.640 22.104 211.898 1.00 11.48 39 GLY C N 1
ATOM 5495 C CA . GLY C 1 42 ? 42.715 23.148 212.302 1.00 13.20 39 GLY C CA 1
ATOM 5496 C C . GLY C 1 42 ? 42.742 24.396 211.439 1.00 14.52 39 GLY C C 1
ATOM 5497 O O . GLY C 1 42 ? 42.229 25.435 211.841 1.00 12.91 39 GLY C O 1
ATOM 5498 N N . GLY C 1 43 ? 43.330 24.307 210.251 1.00 10.15 40 GLY C N 1
ATOM 5499 C CA . GLY C 1 43 ? 43.439 25.466 209.376 1.00 9.64 40 GLY C CA 1
ATOM 5500 C C . GLY C 1 43 ? 44.079 26.660 210.065 1.00 10.36 40 GLY C C 1
ATOM 5501 O O . GLY C 1 43 ? 43.795 27.816 209.742 1.00 13.51 40 GLY C O 1
ATOM 5502 N N . ILE C 1 44 ? 44.951 26.373 211.021 1.00 9.06 41 ILE C N 1
ATOM 5503 C CA . ILE C 1 44 ? 45.463 27.388 211.937 1.00 8.36 41 ILE C CA 1
ATOM 5504 C C . ILE C 1 44 ? 46.421 28.363 211.272 1.00 13.76 41 ILE C C 1
ATOM 5505 O O . ILE C 1 44 ? 47.422 27.964 210.670 1.00 10.71 41 ILE C O 1
ATOM 5510 N N . VAL C 1 45 ? 46.116 29.650 211.383 1.00 12.90 42 VAL C N 1
ATOM 5511 C CA . VAL C 1 45 ? 47.076 30.666 210.985 1.00 11.75 42 VAL C CA 1
ATOM 5512 C C . VAL C 1 45 ? 48.049 30.800 212.141 1.00 12.33 42 VAL C C 1
ATOM 5513 O O . VAL C 1 45 ? 47.719 31.406 213.169 1.00 10.81 42 VAL C O 1
ATOM 5517 N N . GLN C 1 46 ? 49.231 30.207 211.978 1.00 10.97 43 GLN C N 1
ATOM 5518 C CA . GLN C 1 46 ? 50.231 30.147 213.043 1.00 8.47 43 GLN C CA 1
ATOM 5519 C C . GLN C 1 46 ? 50.914 31.498 213.270 1.00 14.86 43 GLN C C 1
ATOM 5520 O O . GLN C 1 46 ? 51.100 31.926 214.410 1.00 17.84 43 GLN C O 1
ATOM 5526 N N . THR C 1 47 ? 51.288 32.167 212.187 1.00 11.39 44 THR C N 1
ATOM 5527 C CA . THR C 1 47 ? 51.941 33.472 212.296 1.00 13.77 44 THR C CA 1
ATOM 5528 C C . THR C 1 47 ? 51.489 34.405 211.178 1.00 12.86 44 THR C C 1
ATOM 5529 O O . THR C 1 47 ? 51.133 33.953 210.087 1.00 13.52 44 THR C O 1
ATOM 5533 N N . VAL C 1 48 ? 51.491 35.707 211.470 1.00 12.00 45 VAL C N 1
ATOM 5534 C CA . VAL C 1 48 ? 51.265 36.759 210.475 1.00 11.10 45 VAL C CA 1
ATOM 5535 C C . VAL C 1 48 ? 52.337 37.835 210.699 1.00 13.86 45 VAL C C 1
ATOM 5536 O O . VAL C 1 48 ? 52.450 38.376 211.806 1.00 12.28 45 VAL C O 1
ATOM 5540 N N . GLU C 1 49 ? 53.130 38.139 209.670 1.00 10.99 46 GLU C N 1
ATOM 5541 C CA . GLU C 1 49 ? 54.200 39.143 209.791 1.00 11.08 46 GLU C CA 1
ATOM 5542 C C . GLU C 1 49 ? 53.980 40.256 208.786 1.00 13.71 46 GLU C C 1
ATOM 5543 O O . GLU C 1 49 ? 53.686 39.984 207.623 1.00 12.93 46 GLU C O 1
ATOM 5549 N N . ALA C 1 50 ? 54.125 41.503 209.238 1.00 13.42 47 ALA C N 1
ATOM 5550 C CA . ALA C 1 50 ? 53.861 42.684 208.413 1.00 11.89 47 ALA C CA 1
ATOM 5551 C C . ALA C 1 50 ? 54.778 43.806 208.870 1.00 12.87 47 ALA C C 1
ATOM 5552 O O . ALA C 1 50 ? 55.203 43.823 210.024 1.00 13.84 47 ALA C O 1
ATOM 5554 N N . PRO C 1 51 ? 55.066 44.770 207.982 1.00 13.83 48 PRO C N 1
ATOM 5555 C CA . PRO C 1 51 ? 56.014 45.816 208.376 1.00 14.96 48 PRO C CA 1
ATOM 5556 C C . PRO C 1 51 ? 55.381 46.929 209.211 1.00 20.96 48 PRO C C 1
ATOM 5557 O O . PRO C 1 51 ? 54.192 47.214 209.047 1.00 19.20 48 PRO C O 1
ATOM 5561 N N . ASP C 1 52 ? 56.172 47.545 210.091 1.00 17.06 49 ASP C N 1
ATOM 5562 C CA . ASP C 1 52 ? 55.746 48.757 210.789 1.00 17.28 49 ASP C CA 1
ATOM 5563 C C . ASP C 1 52 ? 55.985 49.972 209.903 1.00 18.60 49 ASP C C 1
ATOM 5564 O O . ASP C 1 52 ? 56.405 49.828 208.747 1.00 18.73 49 ASP C O 1
ATOM 5569 N N . ARG C 1 53 ? 55.741 51.168 210.428 1.00 19.79 50 ARG C N 1
ATOM 5570 C CA . ARG C 1 53 ? 55.890 52.367 209.602 1.00 21.25 50 ARG C CA 1
ATOM 5571 C C . ARG C 1 53 ? 57.333 52.634 209.181 1.00 28.39 50 ARG C C 1
ATOM 5572 O O . ARG C 1 53 ? 57.569 53.481 208.322 1.00 23.44 50 ARG C O 1
ATOM 5580 N N . ASP C 1 54 ? 58.288 51.920 209.778 1.00 26.19 51 ASP C N 1
ATOM 5581 C CA . ASP C 1 54 ? 59.703 52.071 209.412 1.00 29.63 51 ASP C CA 1
ATOM 5582 C C . ASP C 1 54 ? 60.162 50.970 208.456 1.00 22.15 51 ASP C C 1
ATOM 5583 O O . ASP C 1 54 ? 61.335 50.921 208.062 1.00 23.11 51 ASP C O 1
ATOM 5588 N N . GLY C 1 55 ? 59.242 50.080 208.099 1.00 20.65 52 GLY C N 1
ATOM 5589 C CA . GLY C 1 55 ? 59.543 48.987 207.192 1.00 24.10 52 GLY C CA 1
ATOM 5590 C C . GLY C 1 55 ? 59.964 47.693 207.863 1.00 25.10 52 GLY C C 1
ATOM 5591 O O . GLY C 1 55 ? 60.242 46.701 207.181 1.00 22.35 52 GLY C O 1
ATOM 5600 N N . ARG C 1 57 ? 59.712 44.252 209.650 1.00 18.63 54 ARG C N 1
ATOM 5601 C CA . ARG C 1 57 ? 58.784 43.132 209.790 1.00 18.62 54 ARG C CA 1
ATOM 5602 C C . ARG C 1 57 ? 58.652 42.697 211.255 1.00 19.22 54 ARG C C 1
ATOM 5603 O O . ARG C 1 57 ? 59.636 42.648 211.987 1.00 16.75 54 ARG C O 1
ATOM 5611 N N . GLY C 1 58 ? 57.429 42.401 211.682 1.00 15.56 55 GLY C N 1
ATOM 5612 C CA . GLY C 1 58 ? 57.184 41.927 213.035 1.00 16.84 55 GLY C CA 1
ATOM 5613 C C . GLY C 1 58 ? 56.036 40.933 213.021 1.00 17.09 55 GLY C C 1
ATOM 5614 O O . GLY C 1 58 ? 55.124 41.051 212.199 1.00 14.51 55 GLY C O 1
ATOM 5615 N N . GLN C 1 59 ? 56.091 39.943 213.911 1.00 12.38 56 GLN C N 1
ATOM 5616 C CA . GLN C 1 59 ? 55.069 38.894 213.989 1.00 10.94 56 GLN C CA 1
ATOM 5617 C C . GLN C 1 59 ? 53.932 39.341 214.909 1.00 10.98 56 GLN C C 1
ATOM 5618 O O . GLN C 1 59 ? 54.176 39.767 216.042 1.00 14.59 56 GLN C O 1
ATOM 5624 N N . LEU C 1 60 ? 52.693 39.219 214.439 1.00 10.29 57 LEU C N 1
ATOM 5625 C CA . LEU C 1 60 ? 51.571 39.907 215.078 1.00 12.51 57 LEU C CA 1
ATOM 5626 C C . LEU C 1 60 ? 50.521 38.989 215.684 1.00 14.41 57 LEU C C 1
ATOM 5627 O O . LEU C 1 60 ? 49.699 39.431 216.482 1.00 13.93 57 LEU C O 1
ATOM 5632 N N . ALA C 1 61 ? 50.508 37.729 215.279 1.00 10.67 58 ALA C N 1
ATOM 5633 C CA . ALA C 1 61 ? 49.412 36.845 215.672 1.00 12.23 58 ALA C CA 1
ATOM 5634 C C . ALA C 1 61 ? 49.745 36.084 216.940 1.00 13.77 58 ALA C C 1
ATOM 5635 O O . ALA C 1 61 ? 50.903 35.726 217.166 1.00 12.49 58 ALA C O 1
ATOM 5637 N N . LEU C 1 62 ? 48.738 35.837 217.777 1.00 10.37 59 LEU C N 1
ATOM 5638 C CA . LEU C 1 62 ? 48.935 34.992 218.947 1.00 11.16 59 LEU C CA 1
ATOM 5639 C C . LEU C 1 62 ? 49.016 33.553 218.466 1.00 11.96 59 LEU C C 1
ATOM 5640 O O . LEU C 1 62 ? 48.175 33.101 217.684 1.00 11.76 59 LEU C O 1
ATOM 5645 N N . GLY C 1 63 ? 50.031 32.828 218.919 1.00 11.60 60 GLY C N 1
ATOM 5646 C CA . GLY C 1 63 ? 50.208 31.456 218.472 1.00 10.84 60 GLY C CA 1
ATOM 5647 C C . GLY C 1 63 ? 51.339 30.773 219.204 1.00 11.18 60 GLY C C 1
ATOM 5648 O O . GLY C 1 63 ? 51.905 31.344 220.129 1.00 15.15 60 GLY C O 1
ATOM 5649 N N . PHE C 1 64 ? 51.656 29.548 218.793 1.00 13.25 61 PHE C N 1
ATOM 5650 C CA . PHE C 1 64 ? 52.676 28.743 219.461 1.00 12.21 61 PHE C CA 1
ATOM 5651 C C . PHE C 1 64 ? 53.687 28.278 218.432 1.00 13.64 61 PHE C C 1
ATOM 5652 O O . PHE C 1 64 ? 53.363 28.164 217.242 1.00 13.79 61 PHE C O 1
ATOM 5660 N N . ALA C 1 65 ? 54.895 27.984 218.904 1.00 16.49 62 ALA C N 1
ATOM 5661 C CA . ALA C 1 65 ? 55.982 27.526 218.043 1.00 15.51 62 ALA C CA 1
ATOM 5662 C C . ALA C 1 65 ? 55.773 26.096 217.550 1.00 20.95 62 ALA C C 1
ATOM 5663 O O . ALA C 1 65 ? 56.224 25.742 216.459 1.00 21.22 62 ALA C O 1
ATOM 5665 N N . ASP C 1 66 ? 55.104 25.259 218.340 1.00 17.91 63 ASP C N 1
ATOM 5666 C CA . ASP C 1 66 ? 54.961 23.868 217.908 1.00 23.84 63 ASP C CA 1
ATOM 5667 C C . ASP C 1 66 ? 53.591 23.223 218.071 1.00 22.00 63 ASP C C 1
ATOM 5668 O O . ASP C 1 66 ? 52.739 23.706 218.820 1.00 18.49 63 ASP C O 1
ATOM 5673 N N . LEU C 1 67 ? 53.411 22.118 217.352 1.00 16.83 64 LEU C N 1
ATOM 5674 C CA . LEU C 1 67 ? 52.124 21.448 217.223 1.00 16.88 64 LEU C CA 1
ATOM 5675 C C . LEU C 1 67 ? 51.569 20.993 218.563 1.00 18.86 64 LEU C C 1
ATOM 5676 O O . LEU C 1 67 ? 50.374 21.138 218.828 1.00 16.12 64 LEU C O 1
ATOM 5681 N N . ALA C 1 68 ? 52.440 20.450 219.408 1.00 16.67 65 ALA C N 1
ATOM 5682 C CA . ALA C 1 68 ? 51.995 19.916 220.696 1.00 16.72 65 ALA C CA 1
ATOM 5683 C C . ALA C 1 68 ? 51.303 20.971 221.569 1.00 16.99 65 ALA C C 1
ATOM 5684 O O . ALA C 1 68 ? 50.376 20.650 222.327 1.00 18.10 65 ALA C O 1
ATOM 5686 N N . SER C 1 69 ? 51.737 22.223 221.455 1.00 14.68 66 SER C N 1
ATOM 5687 C CA . SER C 1 69 ? 51.112 23.310 222.206 1.00 16.15 66 SER C CA 1
ATOM 5688 C C . SER C 1 69 ? 49.697 23.575 221.708 1.00 15.93 66 SER C C 1
ATOM 5689 O O . SER C 1 69 ? 48.779 23.816 222.502 1.00 15.27 66 SER C O 1
ATOM 5692 N N . TYR C 1 70 ? 49.509 23.554 220.391 1.00 12.82 67 TYR C N 1
ATOM 5693 C CA . TYR C 1 70 ? 48.163 23.741 219.850 1.00 12.99 67 TYR C CA 1
ATOM 5694 C C . TYR C 1 70 ? 47.241 22.598 220.255 1.00 16.51 67 TYR C C 1
ATOM 5695 O O . TYR C 1 70 ? 46.058 22.806 220.545 1.00 15.56 67 TYR C O 1
ATOM 5704 N N . ALA C 1 71 ? 47.779 21.384 220.257 1.00 13.82 68 ALA C N 1
ATOM 5705 C CA . ALA C 1 71 ? 46.990 20.220 220.660 1.00 20.06 68 ALA C CA 1
ATOM 5706 C C . ALA C 1 71 ? 46.589 20.296 222.131 1.00 19.18 68 ALA C C 1
ATOM 5707 O O . ALA C 1 71 ? 45.488 19.890 222.505 1.00 21.12 68 ALA C O 1
ATOM 5709 N N . ALA C 1 72 ? 47.500 20.795 222.964 1.00 20.61 69 ALA C N 1
ATOM 5710 C CA . ALA C 1 72 ? 47.266 20.875 224.405 1.00 20.51 69 ALA C CA 1
ATOM 5711 C C . ALA C 1 72 ? 46.407 22.073 224.821 1.00 24.08 69 ALA C C 1
ATOM 5712 O O . ALA C 1 72 ? 45.771 22.042 225.875 1.00 21.89 69 ALA C O 1
ATOM 5714 N N . HIS C 1 73 ? 46.394 23.124 224.001 1.00 17.99 70 HIS C N 1
ATOM 5715 C CA . HIS C 1 73 ? 45.744 24.378 224.385 1.00 18.58 70 HIS C CA 1
ATOM 5716 C C . HIS C 1 73 ? 44.800 24.912 223.314 1.00 19.71 70 HIS C C 1
ATOM 5717 O O . HIS C 1 73 ? 44.819 26.103 222.986 1.00 23.08 70 HIS C O 1
ATOM 5724 N N . GLY C 1 74 ? 43.955 24.030 222.783 1.00 14.06 71 GLY C N 1
ATOM 5725 C CA . GLY C 1 74 ? 43.050 24.394 221.706 1.00 14.40 71 GLY C CA 1
ATOM 5726 C C . GLY C 1 74 ? 41.920 25.289 222.179 1.00 14.84 71 GLY C C 1
ATOM 5727 O O . GLY C 1 74 ? 41.211 25.893 221.371 1.00 14.87 71 GLY C O 1
ATOM 5728 N N . GLY C 1 75 ? 41.773 25.384 223.496 1.00 16.29 72 GLY C N 1
ATOM 5729 C CA . GLY C 1 75 ? 40.719 26.170 224.109 1.00 21.55 72 GLY C CA 1
ATOM 5730 C C . GLY C 1 75 ? 40.819 27.655 223.828 1.00 20.48 72 GLY C C 1
ATOM 5731 O O . GLY C 1 75 ? 39.827 28.381 223.954 1.00 15.58 72 GLY C O 1
ATOM 5732 N N . SER C 1 76 ? 42.010 28.118 223.461 1.00 14.17 73 SER C N 1
ATOM 5733 C CA . SER C 1 76 ? 42.181 29.527 223.114 1.00 15.85 73 SER C CA 1
ATOM 5734 C C . SER C 1 76 ? 41.809 29.792 221.660 1.00 15.00 73 SER C C 1
ATOM 5735 O O . SER C 1 76 ? 41.602 30.947 221.269 1.00 16.09 73 SER C O 1
ATOM 5738 N N . TYR C 1 77 ? 41.746 28.722 220.866 1.00 11.00 74 TYR C N 1
ATOM 5739 C CA . TYR C 1 77 ? 41.425 28.805 219.447 1.00 11.25 74 TYR C CA 1
ATOM 5740 C C . TYR C 1 77 ? 42.359 29.742 218.675 1.00 12.13 74 TYR C C 1
ATOM 5741 O O . TYR C 1 77 ? 41.937 30.374 217.710 1.00 11.93 74 TYR C O 1
ATOM 5750 N N . PHE C 1 78 ? 43.621 29.829 219.096 1.00 11.10 75 PHE C N 1
ATOM 5751 C CA . PHE C 1 78 ? 44.597 30.642 218.377 1.00 10.90 75 PHE C CA 1
ATOM 5752 C C . PHE C 1 78 ? 44.611 30.297 216.889 1.00 10.41 75 PHE C C 1
ATOM 5753 O O . PHE C 1 78 ? 44.743 29.124 216.521 1.00 10.60 75 PHE C O 1
ATOM 5761 N N . GLY C 1 79 ? 44.461 31.326 216.052 1.00 13.02 76 GLY C N 1
ATOM 5762 C CA . GLY C 1 79 ? 44.551 31.224 214.597 1.00 14.31 76 GLY C CA 1
ATOM 5763 C C . GLY C 1 79 ? 43.566 30.311 213.875 1.00 16.51 76 GLY C C 1
ATOM 5764 O O . GLY C 1 79 ? 43.690 30.084 212.668 1.00 15.35 76 GLY C O 1
ATOM 5765 N N . ALA C 1 80 ? 42.566 29.812 214.590 1.00 10.46 77 ALA C N 1
ATOM 5766 C CA . ALA C 1 80 ? 41.844 28.632 214.128 1.00 13.21 77 ALA C CA 1
ATOM 5767 C C . ALA C 1 80 ? 40.769 28.863 213.069 1.00 12.04 77 ALA C C 1
ATOM 5768 O O . ALA C 1 80 ? 40.025 29.847 213.130 1.00 14.72 77 ALA C O 1
ATOM 5770 N N . LEU C 1 81 ? 40.696 27.940 212.106 1.00 9.65 78 LEU C N 1
ATOM 5771 C CA . LEU C 1 81 ? 39.511 27.787 211.263 1.00 9.81 78 LEU C CA 1
ATOM 5772 C C . LEU C 1 81 ? 38.437 27.147 212.141 1.00 14.90 78 LEU C C 1
ATOM 5773 O O . LEU C 1 81 ? 38.618 26.033 212.643 1.00 14.28 78 LEU C O 1
ATOM 5778 N N . VAL C 1 82 ? 37.329 27.856 212.345 1.00 11.44 79 VAL C N 1
ATOM 5779 C CA . VAL C 1 82 ? 36.293 27.422 213.276 1.00 12.16 79 VAL C CA 1
ATOM 5780 C C . VAL C 1 82 ? 35.043 26.961 212.525 1.00 10.68 79 VAL C C 1
ATOM 5781 O O . VAL C 1 82 ? 34.560 27.650 211.630 1.00 13.87 79 VAL C O 1
ATOM 5785 N N . GLY C 1 83 ? 34.539 25.787 212.891 1.00 9.00 80 GLY C N 1
ATOM 5786 C CA . GLY C 1 83 ? 33.354 25.209 212.268 1.00 11.14 80 GLY C CA 1
ATOM 5787 C C . GLY C 1 83 ? 32.993 23.958 213.048 1.00 11.81 80 GLY C C 1
ATOM 5788 O O . GLY C 1 83 ? 33.764 23.559 213.925 1.00 9.68 80 GLY C O 1
ATOM 5789 N N . ARG C 1 84 ? 31.857 23.321 212.767 1.00 10.44 81 ARG C N 1
ATOM 5790 C CA . ARG C 1 84 ? 30.943 23.669 211.683 1.00 9.87 81 ARG C CA 1
ATOM 5791 C C . ARG C 1 84 ? 30.152 24.951 211.949 1.00 10.11 81 ARG C C 1
ATOM 5792 O O . ARG C 1 84 ? 29.670 25.608 211.015 1.00 12.61 81 ARG C O 1
ATOM 5800 N N . TYR C 1 85 ? 30.009 25.295 213.221 1.00 11.38 82 TYR C N 1
ATOM 5801 C CA . TYR C 1 85 ? 29.276 26.495 213.595 1.00 11.94 82 TYR C CA 1
ATOM 5802 C C . TYR C 1 85 ? 30.108 27.352 214.550 1.00 14.93 82 TYR C C 1
ATOM 5803 O O . TYR C 1 85 ? 30.386 26.943 215.681 1.00 12.67 82 TYR C O 1
ATOM 5812 N N . ALA C 1 86 ? 30.481 28.551 214.110 1.00 12.25 83 ALA C N 1
ATOM 5813 C CA . ALA C 1 86 ? 31.271 29.448 214.963 1.00 11.14 83 ALA C CA 1
ATOM 5814 C C . ALA C 1 86 ? 30.421 30.122 216.038 1.00 20.29 83 ALA C C 1
ATOM 5815 O O . ALA C 1 86 ? 29.288 30.537 215.785 1.00 15.89 83 ALA C O 1
ATOM 5817 N N . ASN C 1 87 ? 31.004 30.254 217.226 1.00 13.02 84 ASN C N 1
ATOM 5818 C CA . ASN C 1 87 ? 30.350 30.810 218.408 1.00 10.12 84 ASN C CA 1
ATOM 5819 C C . ASN C 1 87 ? 29.318 29.843 219.003 1.00 10.06 84 ASN C C 1
ATOM 5820 O O . ASN C 1 87 ? 29.438 28.629 218.835 1.00 12.76 84 ASN C O 1
ATOM 5825 N N . ARG C 1 88 ? 28.327 30.372 219.715 1.00 13.18 85 ARG C N 1
ATOM 5826 C CA . ARG C 1 88 ? 27.487 29.539 220.586 1.00 10.90 85 ARG C CA 1
ATOM 5827 C C . ARG C 1 88 ? 26.127 29.136 220.032 1.00 14.04 85 ARG C C 1
ATOM 5828 O O . ARG C 1 88 ? 25.467 29.920 219.364 1.00 11.78 85 ARG C O 1
ATOM 5836 N N . ILE C 1 89 ? 25.728 27.899 220.323 1.00 10.63 86 ILE C N 1
ATOM 5837 C CA . ILE C 1 89 ? 24.348 27.446 220.129 1.00 10.71 86 ILE C CA 1
ATOM 5838 C C . ILE C 1 89 ? 23.771 27.124 221.507 1.00 13.29 86 ILE C C 1
ATOM 5839 O O . ILE C 1 89 ? 24.298 26.274 222.229 1.00 11.91 86 ILE C O 1
ATOM 5844 N N . ALA C 1 90 ? 22.702 27.829 221.879 1.00 11.84 87 ALA C N 1
ATOM 5845 C CA . ALA C 1 90 ? 22.138 27.738 223.224 1.00 17.32 87 ALA C CA 1
ATOM 5846 C C . ALA C 1 90 ? 21.678 26.324 223.575 1.00 18.28 87 ALA C C 1
ATOM 5847 O O . ALA C 1 90 ? 20.988 25.672 222.783 1.00 13.86 87 ALA C O 1
ATOM 5849 N N . GLY C 1 91 ? 22.059 25.862 224.768 1.00 13.89 88 GLY C N 1
ATOM 5850 C CA . GLY C 1 91 ? 21.650 24.558 225.270 1.00 13.13 88 GLY C CA 1
ATOM 5851 C C . GLY C 1 91 ? 22.208 23.377 224.494 1.00 14.01 88 GLY C C 1
ATOM 5852 O O . GLY C 1 91 ? 21.771 22.240 224.704 1.00 17.22 88 GLY C O 1
ATOM 5853 N N . ALA C 1 92 ? 23.174 23.645 223.611 1.00 13.78 89 ALA C N 1
ATOM 5854 C CA . ALA C 1 92 ? 23.780 22.613 222.766 1.00 11.20 89 ALA C CA 1
ATOM 5855 C C . ALA C 1 92 ? 22.724 21.814 222.021 1.00 15.07 89 ALA C C 1
ATOM 5856 O O . ALA C 1 92 ? 22.792 20.580 221.937 1.00 13.50 89 ALA C O 1
ATOM 5858 N N . SER C 1 93 ? 21.733 22.527 221.496 1.00 11.89 90 SER C N 1
ATOM 5859 C CA . SER C 1 93 ? 20.616 21.899 220.801 1.00 14.89 90 SER C CA 1
ATOM 5860 C C . SER C 1 93 ? 19.928 22.926 219.907 1.00 14.64 90 SER C C 1
ATOM 5861 O O . SER C 1 93 ? 19.870 24.107 220.247 1.00 14.22 90 SER C O 1
ATOM 5864 N N . PHE C 1 94 ? 19.434 22.483 218.753 1.00 13.33 91 PHE C N 1
ATOM 5865 C CA . PHE C 1 94 ? 18.611 23.331 217.890 1.00 12.60 91 PHE C CA 1
ATOM 5866 C C . PHE C 1 94 ? 17.667 22.439 217.095 1.00 15.72 91 PHE C C 1
ATOM 5867 O O . PHE C 1 94 ? 17.874 21.228 217.022 1.00 13.79 91 PHE C O 1
ATOM 5875 N N . VAL C 1 95 ? 16.632 23.036 216.518 1.00 14.42 92 VAL C N 1
ATOM 5876 C CA . VAL C 1 95 ? 15.680 22.292 215.709 1.00 16.71 92 VAL C CA 1
ATOM 5877 C C . VAL C 1 95 ? 15.845 22.695 214.249 1.00 25.97 92 VAL C C 1
ATOM 5878 O O . VAL C 1 95 ? 15.949 23.885 213.935 1.00 17.08 92 VAL C O 1
ATOM 5882 N N . LEU C 1 96 ? 15.902 21.704 213.362 1.00 16.89 93 LEU C N 1
ATOM 5883 C CA . LEU C 1 96 ? 15.956 21.967 211.926 1.00 18.22 93 LEU C CA 1
ATOM 5884 C C . LEU C 1 96 ? 15.010 21.012 211.213 1.00 20.29 93 LEU C C 1
ATOM 5885 O O . LEU C 1 96 ? 15.102 19.799 211.395 1.00 20.42 93 LEU C O 1
ATOM 5890 N N . ASP C 1 97 ? 14.095 21.563 210.421 1.00 21.16 94 ASP C N 1
ATOM 5891 C CA . ASP C 1 97 ? 13.095 20.764 209.716 1.00 23.34 94 ASP C CA 1
ATOM 5892 C C . ASP C 1 97 ? 12.416 19.758 210.640 1.00 23.78 94 ASP C C 1
ATOM 5893 O O . ASP C 1 97 ? 12.280 18.588 210.286 1.00 24.91 94 ASP C O 1
ATOM 5898 N N . GLY C 1 98 ? 12.019 20.210 211.827 1.00 22.76 95 GLY C N 1
ATOM 5899 C CA . GLY C 1 98 ? 11.198 19.408 212.724 1.00 23.33 95 GLY C CA 1
ATOM 5900 C C . GLY C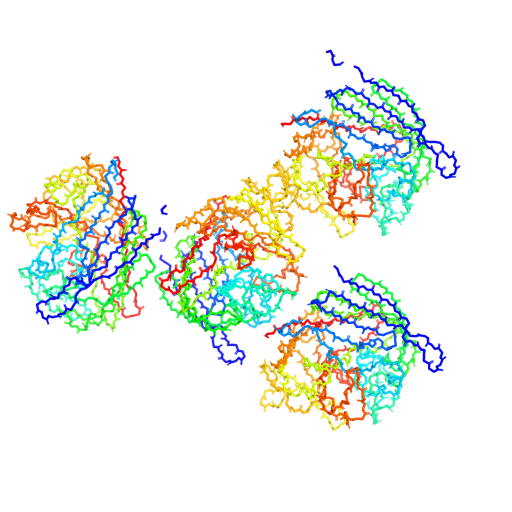 1 98 ? 11.975 18.451 213.616 1.00 25.30 95 GLY C C 1
ATOM 5901 O O . GLY C 1 98 ? 11.415 17.836 214.533 1.00 27.33 95 GLY C O 1
ATOM 5902 N N . ARG C 1 99 ? 13.266 18.321 213.348 1.00 24.24 96 ARG C N 1
ATOM 5903 C CA . ARG C 1 99 ? 14.118 17.398 214.094 1.00 21.50 96 ARG C CA 1
ATOM 5904 C C . ARG C 1 99 ? 14.962 18.122 215.134 1.00 18.31 96 ARG C C 1
ATOM 5905 O O . ARG C 1 99 ? 15.557 19.158 214.845 1.00 22.54 96 ARG C O 1
ATOM 5913 N N . THR C 1 100 ? 15.057 17.563 216.334 1.00 19.62 97 THR C N 1
ATOM 5914 C CA . THR C 1 100 ? 15.964 18.126 217.336 1.00 16.39 97 THR C CA 1
ATOM 5915 C C . THR C 1 100 ? 17.358 17.545 217.184 1.00 18.73 97 THR C C 1
ATOM 5916 O O . THR C 1 100 ? 17.532 16.325 217.185 1.00 18.89 97 THR C O 1
ATOM 5920 N N . ASP C 1 101 ? 18.346 18.420 217.051 1.00 17.25 98 ASP C N 1
ATOM 5921 C CA . ASP C 1 101 ? 19.728 17.991 216.945 1.00 17.32 98 ASP C CA 1
ATOM 5922 C C . ASP C 1 101 ? 20.444 18.263 218.262 1.00 17.57 98 ASP C C 1
ATOM 5923 O O . ASP C 1 101 ? 20.569 19.412 218.681 1.00 18.86 98 ASP C O 1
ATOM 5928 N N . ALA C 1 102 ? 20.894 17.197 218.920 1.00 15.95 99 ALA C N 1
ATOM 5929 C CA . ALA C 1 102 ? 21.655 17.327 220.161 1.00 16.48 99 ALA C CA 1
ATOM 5930 C C . ALA C 1 102 ? 23.140 17.416 219.844 1.00 16.79 99 ALA C C 1
ATOM 5931 O O . ALA C 1 102 ? 23.682 16.563 219.139 1.00 16.14 99 ALA C O 1
ATOM 5933 N N . LEU C 1 103 ? 23.791 18.454 220.367 1.00 14.17 100 LEU C N 1
ATOM 5934 C CA . LEU C 1 103 ? 25.226 18.652 220.193 1.00 16.18 100 LEU C CA 1
ATOM 5935 C C . LEU C 1 103 ? 25.926 18.403 221.519 1.00 15.11 100 LEU C C 1
ATOM 5936 O O . LEU C 1 103 ? 25.275 18.265 222.559 1.00 15.10 100 LEU C O 1
ATOM 5941 N N . THR C 1 104 ? 27.252 18.367 221.498 1.00 12.90 101 THR C N 1
ATOM 5942 C CA . THR C 1 104 ? 28.014 18.253 222.737 1.00 10.88 101 THR C CA 1
ATOM 5943 C C . THR C 1 104 ? 28.033 19.583 223.478 1.00 12.97 101 THR C C 1
ATOM 5944 O O . THR C 1 104 ? 28.437 20.607 222.916 1.00 14.54 101 THR C O 1
ATOM 5948 N N . PRO C 1 105 ? 27.587 19.589 224.738 1.00 13.34 102 PRO C N 1
ATOM 5949 C CA . PRO C 1 105 ? 27.748 20.828 225.508 1.00 12.01 102 PRO C CA 1
ATOM 5950 C C . PRO C 1 105 ? 29.180 20.951 226.012 1.00 14.58 102 PRO C C 1
ATOM 5951 O O . PRO C 1 105 ? 29.542 20.346 227.025 1.00 20.36 102 PRO C O 1
ATOM 5955 N N . ASN C 1 106 ? 29.988 21.719 225.291 1.00 12.57 103 ASN C N 1
ATOM 5956 C CA . ASN C 1 106 ? 31.397 21.904 225.630 1.00 12.83 103 ASN C CA 1
ATOM 5957 C C . ASN C 1 106 ? 31.670 23.275 226.249 1.00 15.87 103 ASN C C 1
ATOM 5958 O O . ASN C 1 106 ? 32.811 23.616 226.559 1.00 17.51 103 ASN C O 1
ATOM 5963 N N . ASN C 1 107 ? 30.613 24.055 226.439 1.00 13.95 104 ASN C N 1
ATOM 5964 C CA . ASN C 1 107 ? 30.730 25.373 227.052 1.00 14.50 104 ASN C CA 1
ATOM 5965 C C . ASN C 1 107 ? 29.602 25.606 228.055 1.00 17.09 104 ASN C C 1
ATOM 5966 O O . ASN C 1 107 ? 28.626 26.313 227.769 1.00 14.63 104 ASN C O 1
ATOM 5971 N N . GLY C 1 108 ? 29.720 24.999 229.234 1.00 15.91 105 GLY C N 1
ATOM 5972 C CA . GLY C 1 108 ? 28.603 24.972 230.161 1.00 21.32 105 GLY C CA 1
ATOM 5973 C C . GLY C 1 108 ? 27.461 24.196 229.524 1.00 21.67 105 GLY C C 1
ATOM 5974 O O . GLY C 1 108 ? 27.657 23.068 229.068 1.00 18.02 105 GLY C O 1
ATOM 5975 N N A ARG C 1 109 ? 26.271 24.793 229.490 0.56 15.80 106 ARG C N 1
ATOM 5976 N N B ARG C 1 109 ? 26.271 24.794 229.485 0.44 17.39 106 ARG C N 1
ATOM 5977 C CA A ARG C 1 109 ? 25.125 24.149 228.847 0.56 14.98 106 ARG C CA 1
ATOM 5978 C CA B ARG C 1 109 ? 25.113 24.168 228.837 0.44 16.32 106 ARG C CA 1
ATOM 5979 C C A ARG C 1 109 ? 25.150 24.266 227.325 0.56 16.92 106 ARG C C 1
ATOM 5980 C C B ARG C 1 109 ? 25.161 24.255 227.318 0.44 16.60 106 ARG C C 1
ATOM 5981 O O A ARG C 1 109 ? 24.358 23.619 226.641 0.56 14.58 106 ARG C O 1
ATOM 5982 O O B ARG C 1 109 ? 24.390 23.588 226.630 0.44 15.19 106 ARG C O 1
ATOM 5997 N N . HIS C 1 110 ? 26.048 25.095 226.798 1.00 13.24 107 HIS C N 1
ATOM 5998 C CA . HIS C 1 110 ? 26.017 25.459 225.377 1.00 12.20 107 HIS C CA 1
ATOM 5999 C C . HIS C 1 110 ? 27.028 24.742 224.496 1.00 14.17 107 HIS C C 1
ATOM 6000 O O . HIS C 1 110 ? 28.010 24.175 224.990 1.00 16.15 107 HIS C O 1
ATOM 6007 N N . SER C 1 111 ? 26.781 24.782 223.188 1.00 10.52 108 SER C N 1
ATOM 6008 C CA . SER C 1 111 ? 27.751 24.302 222.196 1.00 14.53 108 SER C CA 1
ATOM 6009 C C . SER C 1 111 ? 28.574 25.488 221.739 1.00 15.52 108 SER C C 1
ATOM 6010 O O . SER C 1 111 ? 28.017 26.530 221.387 1.00 13.48 108 SER C O 1
ATOM 6013 N N . LEU C 1 112 ? 29.896 25.344 221.747 1.00 11.93 109 LEU C N 1
ATOM 6014 C CA . LEU C 1 112 ? 30.773 26.430 221.320 1.00 11.96 109 LEU C CA 1
ATOM 6015 C C . LEU C 1 112 ? 31.696 25.971 220.183 1.00 12.24 109 LEU C C 1
ATOM 6016 O O . LEU C 1 112 ? 32.303 24.899 220.253 1.00 12.06 109 LEU C O 1
ATOM 6021 N N . HIS C 1 113 ? 31.757 26.775 219.124 1.00 12.33 110 HIS C N 1
ATOM 6022 C CA . HIS C 1 113 ? 32.740 26.598 218.052 1.00 9.56 110 HIS C CA 1
ATOM 6023 C C . HIS C 1 113 ? 32.759 25.194 217.442 1.00 13.74 110 HIS C C 1
ATOM 6024 O O . HIS C 1 113 ? 33.820 24.658 217.104 1.00 11.01 110 HIS C O 1
ATOM 6031 N N . GLY C 1 114 ? 31.584 24.588 217.306 1.00 9.66 111 GLY C N 1
ATOM 6032 C CA . GLY C 1 114 ? 31.468 23.365 216.539 1.00 9.24 111 GLY C CA 1
ATOM 6033 C C . GLY C 1 114 ? 31.760 22.107 217.337 1.00 11.21 111 GLY C C 1
ATOM 6034 O O . GLY C 1 114 ? 31.769 21.015 216.769 1.00 15.02 111 GLY C O 1
ATOM 6035 N N . GLY C 1 115 ? 32.018 22.260 218.638 1.00 11.78 112 GLY C N 1
ATOM 6036 C CA . GLY C 1 115 ? 32.191 21.118 219.529 1.00 8.62 112 GLY C CA 1
ATOM 6037 C C . GLY C 1 115 ? 33.651 20.748 219.762 1.00 13.62 112 GLY C C 1
ATOM 6038 O O . GLY C 1 115 ? 34.548 21.300 219.128 1.00 15.78 112 GLY C O 1
ATOM 6039 N N . PRO C 1 116 ? 33.900 19.796 220.676 1.00 13.21 113 PRO C N 1
ATOM 6040 C CA . PRO C 1 116 ? 35.274 19.395 221.000 1.00 14.06 113 PRO C CA 1
ATOM 6041 C C . PRO C 1 116 ? 36.052 18.931 219.779 1.00 16.38 113 PRO C C 1
ATOM 6042 O O . PRO C 1 116 ? 37.247 19.230 219.679 1.00 17.33 113 PRO C O 1
ATOM 6046 N N . GLY C 1 117 ? 35.399 18.210 218.872 1.00 15.73 114 GLY C N 1
ATOM 6047 C CA . GLY C 1 117 ? 36.046 17.788 217.633 1.00 13.75 114 GLY C CA 1
ATOM 6048 C C . GLY C 1 117 ? 35.692 18.670 216.447 1.00 12.16 114 GLY C C 1
ATOM 6049 O O . GLY C 1 117 ? 35.527 18.192 215.314 1.00 11.82 114 GLY C O 1
ATOM 6050 N N . GLY C 1 118 ? 35.566 19.968 216.703 1.00 10.10 115 GLY C N 1
ATOM 6051 C CA . GLY C 1 118 ? 35.247 20.918 215.651 1.00 9.72 115 GLY C CA 1
ATOM 6052 C C . GLY C 1 118 ? 36.387 21.090 214.658 1.00 13.26 115 GLY C C 1
ATOM 6053 O O . GLY C 1 118 ? 37.465 20.508 214.813 1.00 13.26 115 GLY C O 1
ATOM 6054 N N . PHE C 1 119 ? 36.149 21.916 213.645 1.00 10.78 116 PHE C N 1
ATOM 6055 C CA . PHE C 1 119 ? 37.065 22.063 212.515 1.00 10.79 116 PHE C CA 1
ATOM 6056 C C . PHE C 1 119 ? 38.459 22.519 212.949 1.00 11.28 116 PHE C C 1
ATOM 6057 O O . PHE C 1 119 ? 39.446 22.227 212.266 1.00 11.55 116 PHE C O 1
ATOM 6065 N N A SER C 1 120 ? 38.548 23.224 214.070 0.62 8.69 117 SER C N 1
ATOM 6066 N N B SER C 1 120 ? 38.522 23.224 214.078 0.38 9.13 117 SER C N 1
ATOM 6067 C CA A SER C 1 120 ? 39.839 23.726 214.538 0.62 10.80 117 SER C CA 1
ATOM 6068 C CA B SER C 1 120 ? 39.779 23.737 214.626 0.38 11.52 117 SER C CA 1
ATOM 6069 C C A SER C 1 120 ? 40.690 22.634 215.167 0.62 11.80 117 SER C C 1
ATOM 6070 C C B SER C 1 120 ? 40.690 22.629 215.130 0.38 11.59 117 SER C C 1
ATOM 6071 O O A SER C 1 120 ? 41.831 22.880 215.556 0.62 11.36 117 SER C O 1
ATOM 6072 O O B SER C 1 120 ? 41.871 22.858 215.389 0.38 11.68 117 SER C O 1
ATOM 6077 N N . ARG C 1 121 ? 40.138 21.430 215.274 1.00 10.84 118 ARG C N 1
ATOM 6078 C CA . ARG C 1 121 ? 40.841 20.325 215.942 1.00 10.23 118 ARG C CA 1
ATOM 6079 C C . ARG C 1 121 ? 40.994 19.085 215.070 1.00 12.29 118 ARG C C 1
ATOM 6080 O O . ARG C 1 121 ? 41.252 18.001 215.580 1.00 13.41 118 ARG C O 1
ATOM 6088 N N . VAL C 1 122 ? 40.814 19.236 213.764 1.00 11.73 119 VAL C N 1
ATOM 6089 C CA . VAL C 1 122 ? 40.974 18.113 212.850 1.00 13.78 119 VAL C CA 1
ATOM 6090 C C . VAL C 1 122 ? 41.953 18.503 211.762 1.00 10.42 119 VAL C C 1
ATOM 6091 O O . VAL C 1 122 ? 42.214 19.688 211.564 1.00 11.03 119 VAL C O 1
ATOM 6095 N N . VAL C 1 123 ? 42.495 17.512 211.060 1.00 12.77 120 VAL C N 1
ATOM 6096 C CA . VAL C 1 123 ? 43.495 17.780 210.028 1.00 11.66 120 VAL C CA 1
ATOM 6097 C C . VAL C 1 123 ? 42.835 17.861 208.654 1.00 13.82 120 VAL C C 1
ATOM 6098 O O . VAL C 1 123 ? 42.008 17.012 208.305 1.00 13.67 120 VAL C O 1
ATOM 6102 N N . TRP C 1 124 ? 43.204 18.894 207.899 1.00 11.74 121 TRP C N 1
ATOM 6103 C CA . TRP C 1 124 ? 42.634 19.182 206.584 1.00 12.29 121 TRP C CA 1
ATOM 6104 C C . TRP C 1 124 ? 43.564 18.754 205.465 1.00 16.68 121 TRP C C 1
ATOM 6105 O O . TRP C 1 124 ? 44.782 18.840 205.604 1.00 15.10 121 TRP C O 1
ATOM 6116 N N . ASP C 1 125 ? 42.999 18.285 204.355 1.00 13.80 122 ASP C N 1
ATOM 6117 C CA . ASP C 1 125 ? 43.811 18.005 203.167 1.00 15.01 122 ASP C CA 1
ATOM 6118 C C . ASP C 1 125 ? 44.207 19.354 202.601 1.00 16.64 122 ASP C C 1
ATOM 6119 O O . ASP C 1 125 ? 43.449 20.309 202.708 1.00 14.84 122 ASP C O 1
ATOM 6124 N N . ALA C 1 126 ? 45.388 19.445 202.003 1.00 13.88 123 ALA C N 1
ATOM 6125 C CA . ALA C 1 126 ? 45.849 20.723 201.459 1.00 13.29 123 ALA C CA 1
ATOM 6126 C C . ALA C 1 126 ? 46.452 20.560 200.080 1.00 14.22 123 ALA C C 1
ATOM 6127 O O . ALA C 1 126 ? 47.126 19.567 199.796 1.00 15.50 123 ALA C O 1
ATOM 6129 N N . ARG C 1 127 ? 46.244 21.558 199.229 1.00 13.83 124 ARG C N 1
ATOM 6130 C CA . ARG C 1 127 ? 46.992 21.620 197.980 1.00 17.11 124 ARG C CA 1
ATOM 6131 C C . ARG C 1 127 ? 47.329 23.059 197.636 1.00 18.70 124 ARG C C 1
ATOM 6132 O O . ARG C 1 127 ? 46.641 23.991 198.042 1.00 15.11 124 ARG C O 1
ATOM 6140 N N . GLU C 1 128 ? 48.393 23.239 196.876 1.00 15.93 125 GLU C N 1
ATOM 6141 C CA . GLU C 1 128 ? 48.798 24.575 196.490 1.00 14.48 125 GLU C CA 1
ATOM 6142 C C . GLU C 1 128 ? 47.855 25.111 195.420 1.00 21.19 125 GLU C C 1
ATOM 6143 O O . GLU C 1 128 ? 47.423 24.367 194.541 1.00 17.17 125 GLU C O 1
ATOM 6149 N N . VAL C 1 129 ? 47.518 26.393 195.520 1.00 14.13 126 VAL C N 1
ATOM 6150 C CA . VAL C 1 129 ? 46.815 27.096 194.448 1.00 14.78 126 VAL C CA 1
ATOM 6151 C C . VAL C 1 129 ? 47.579 28.386 194.136 1.00 14.82 126 VAL C C 1
ATOM 6152 O O . VAL C 1 129 ? 48.536 28.726 194.827 1.00 17.63 126 VAL C O 1
ATOM 6156 N N . ASP C 1 130 ? 47.160 29.108 193.104 1.00 16.27 127 ASP C N 1
ATOM 6157 C CA . ASP C 1 130 ? 47.779 30.393 192.778 1.00 15.95 127 ASP C CA 1
ATOM 6158 C C . ASP C 1 130 ? 47.701 31.318 193.987 1.00 15.39 127 ASP C C 1
ATOM 6159 O O . ASP C 1 130 ? 46.612 31.645 194.454 1.00 16.62 127 ASP C O 1
ATOM 6164 N N . GLY C 1 131 ? 48.853 31.707 194.522 1.00 14.52 128 GLY C N 1
ATOM 6165 C CA . GLY C 1 131 ? 48.878 32.658 195.619 1.00 20.19 128 GLY C CA 1
ATOM 6166 C C . GLY C 1 131 ? 48.641 32.093 197.005 1.00 15.51 128 GLY C C 1
ATOM 6167 O O . GLY C 1 131 ? 48.617 32.840 197.989 1.00 13.65 128 GLY C O 1
ATOM 6168 N N . GLY C 1 132 ? 48.463 30.779 197.115 1.00 13.24 129 GLY C N 1
ATOM 6169 C CA . GLY C 1 132 ? 48.245 30.222 198.434 1.00 12.11 129 GLY C CA 1
ATOM 6170 C C . GLY C 1 132 ? 48.007 28.732 198.538 1.00 15.17 129 GLY C C 1
ATOM 6171 O O . GLY C 1 132 ? 48.553 27.932 197.775 1.00 12.52 129 GLY C O 1
ATOM 6172 N N . VAL C 1 133 ? 47.205 28.364 199.530 1.00 11.48 130 VAL C N 1
ATOM 6173 C CA . VAL C 1 133 ? 46.912 26.970 199.808 1.00 13.55 130 VAL C CA 1
ATOM 6174 C C . VAL C 1 133 ? 45.409 26.809 199.985 1.00 12.10 130 VAL C C 1
ATOM 6175 O O . VAL C 1 133 ? 44.738 27.683 200.544 1.00 14.82 130 VAL C O 1
ATOM 6179 N N . GLN C 1 134 ? 44.870 25.706 199.477 1.00 12.16 131 GLN C N 1
ATOM 6180 C CA . GLN C 1 134 ? 43.460 25.399 199.676 1.00 15.28 131 GLN C CA 1
ATOM 6181 C C . GLN C 1 134 ? 43.339 24.184 200.578 1.00 13.63 131 GLN C C 1
ATOM 6182 O O . GLN C 1 134 ? 43.916 23.133 200.288 1.00 14.28 131 GLN C O 1
ATOM 6188 N N . LEU C 1 135 ? 42.598 24.333 201.673 1.00 11.44 132 LEU C N 1
ATOM 6189 C CA . LEU C 1 135 ? 42.313 23.217 202.573 1.00 13.11 132 LEU C CA 1
ATOM 6190 C C . LEU C 1 135 ? 40.968 22.604 202.224 1.00 14.97 132 LEU C C 1
ATOM 6191 O O . LEU C 1 135 ? 40.013 23.321 201.908 1.00 14.17 132 LEU C O 1
ATOM 6196 N N . HIS C 1 136 ? 40.886 21.281 202.298 1.00 11.76 133 HIS C N 1
ATOM 6197 C CA . HIS C 1 136 ? 39.640 20.587 201.968 1.00 11.95 133 HIS C CA 1
ATOM 6198 C C . HIS C 1 136 ? 39.366 19.451 202.932 1.00 16.19 133 HIS C C 1
ATOM 6199 O O . HIS C 1 136 ? 40.257 18.663 203.253 1.00 14.93 133 HIS C O 1
ATOM 6206 N N . ARG C 1 137 ? 38.123 19.347 203.377 1.00 12.07 134 ARG C N 1
ATOM 6207 C CA . ARG C 1 137 ? 37.729 18.238 204.228 1.00 17.99 134 ARG C CA 1
ATOM 6208 C C . ARG C 1 137 ? 36.219 18.095 204.223 1.00 17.27 134 ARG C C 1
ATOM 6209 O O . ARG C 1 137 ? 35.490 19.090 204.333 1.00 14.14 134 ARG C O 1
ATOM 6217 N N . VAL C 1 138 ? 35.754 16.856 204.106 1.00 12.29 135 VAL C N 1
ATOM 6218 C CA . VAL C 1 138 ? 34.341 16.570 204.296 1.00 15.69 135 VAL C CA 1
ATOM 6219 C C . VAL C 1 138 ? 34.068 16.266 205.770 1.00 18.71 135 VAL C C 1
ATOM 6220 O O . VAL C 1 138 ? 34.690 15.373 206.362 1.00 17.81 135 VAL C O 1
ATOM 6224 N N . SER C 1 139 ? 33.157 17.030 206.361 1.00 13.59 136 SER C N 1
ATOM 6225 C CA . SER C 1 139 ? 32.636 16.765 207.705 1.00 16.21 136 SER C CA 1
ATOM 6226 C C . SER C 1 139 ? 31.432 15.850 207.548 1.00 16.67 136 SER C C 1
ATOM 6227 O O . SER C 1 139 ? 30.404 16.272 207.020 1.00 16.51 136 SER C O 1
ATOM 6230 N N . PRO C 1 140 ? 31.552 14.594 207.998 1.00 13.77 137 PRO C N 1
ATOM 6231 C CA . PRO C 1 140 ? 30.526 13.573 207.761 1.00 15.81 137 PRO C CA 1
ATOM 6232 C C . PRO C 1 140 ? 29.204 13.895 208.444 1.00 17.42 137 PRO C C 1
ATOM 6233 O O . PRO C 1 140 ? 29.188 14.669 209.409 1.00 14.02 137 PRO C O 1
ATOM 6237 N N . ASP C 1 141 ? 28.116 13.315 207.935 1.00 17.60 138 ASP C N 1
ATOM 6238 C CA . ASP C 1 141 ? 26.807 13.435 208.567 1.00 17.87 138 ASP C CA 1
ATOM 6239 C C . ASP C 1 141 ? 26.938 12.973 210.012 1.00 15.96 138 ASP C C 1
ATOM 6240 O O . ASP C 1 141 ? 27.533 11.926 210.281 1.00 17.61 138 ASP C O 1
ATOM 6245 N N . GLY C 1 142 ? 26.428 13.769 210.945 1.00 15.08 139 GLY C N 1
ATOM 6246 C CA . GLY C 1 142 ? 26.481 13.403 212.349 1.00 15.49 139 GLY C CA 1
ATOM 6247 C C . GLY C 1 142 ? 27.736 13.839 213.088 1.00 17.38 139 GLY C C 1
ATOM 6248 O O . GLY C 1 142 ? 27.821 13.659 214.306 1.00 16.62 139 GLY C O 1
ATOM 6249 N N . GLU C 1 143 ? 28.720 14.401 212.382 1.00 11.51 140 GLU C N 1
ATOM 6250 C CA . GLU C 1 143 ? 29.942 14.833 213.065 1.00 11.49 140 GLU C CA 1
ATOM 6251 C C . GLU C 1 143 ? 29.630 15.932 214.068 1.00 13.24 140 GLU C C 1
ATOM 6252 O O . GLU C 1 143 ? 29.072 16.974 213.706 1.00 11.79 140 GLU C O 1
ATOM 6258 N N . GLU C 1 144 ? 29.972 15.681 215.331 1.00 11.79 141 GLU C N 1
ATOM 6259 C CA . GLU C 1 144 ? 29.631 16.586 216.434 1.00 11.93 141 GLU C CA 1
ATOM 6260 C C . GLU C 1 144 ? 28.134 16.890 216.509 1.00 13.45 141 GLU C C 1
ATOM 6261 O O . GLU C 1 144 ? 27.725 17.957 216.988 1.00 15.03 141 GLU C O 1
ATOM 6267 N N . GLY C 1 145 ? 27.323 15.937 216.053 1.00 12.97 142 GLY C N 1
ATOM 6268 C CA . GLY C 1 145 ? 25.877 16.049 216.135 1.00 14.14 142 GLY C CA 1
ATOM 6269 C C . GLY C 1 145 ? 25.212 16.831 215.015 1.00 16.19 142 GLY C C 1
ATOM 6270 O O . GLY C 1 145 ? 23.984 16.894 214.949 1.00 16.41 142 GLY C O 1
ATOM 6271 N N . PHE C 1 146 ? 26.004 17.438 214.136 1.00 14.57 143 PHE C N 1
ATOM 6272 C CA . PHE C 1 146 ? 25.430 18.207 213.025 1.00 13.04 143 PHE C CA 1
ATOM 6273 C C . PHE C 1 146 ? 25.017 17.287 211.883 1.00 17.06 143 PHE C C 1
ATOM 6274 O O . PHE C 1 146 ? 25.754 16.369 211.528 1.00 16.98 143 PHE C O 1
ATOM 6282 N N . PRO C 1 147 ? 23.834 17.529 211.296 1.00 13.45 144 PRO C N 1
ATOM 6283 C CA . PRO C 1 147 ? 23.349 16.661 210.215 1.00 14.78 144 PRO C CA 1
ATOM 6284 C C . PRO C 1 147 ? 23.965 16.999 208.855 1.00 13.12 144 PRO C C 1
ATOM 6285 O O . PRO C 1 147 ? 24.294 18.163 208.591 1.00 13.78 144 PRO C O 1
ATOM 6289 N N . GLY C 1 148 ? 24.128 15.986 208.009 1.00 12.45 145 GLY C N 1
ATOM 6290 C CA . GLY C 1 148 ? 24.540 16.193 206.629 1.00 14.67 145 GLY C CA 1
ATOM 6291 C C . GLY C 1 148 ? 26.046 16.153 206.456 1.00 13.51 145 GLY C C 1
ATOM 6292 O O . GLY C 1 148 ? 26.778 16.699 207.278 1.00 13.18 145 GLY C O 1
ATOM 6293 N N . ALA C 1 149 ? 26.519 15.512 205.388 1.00 13.42 146 ALA C N 1
ATOM 6294 C CA . ALA C 1 149 ? 27.943 15.583 205.066 1.00 13.26 146 ALA C CA 1
ATOM 6295 C C . ALA C 1 149 ? 28.235 16.940 204.436 1.00 16.18 146 ALA C C 1
ATOM 6296 O O . ALA C 1 149 ? 27.656 17.297 203.402 1.00 15.57 146 ALA C O 1
ATOM 6298 N N . LEU C 1 150 ? 29.129 17.696 205.061 1.00 15.72 147 LEU C N 1
ATOM 6299 C CA . LEU C 1 150 ? 29.455 19.038 204.584 1.00 15.37 147 LEU C CA 1
ATOM 6300 C C . LEU C 1 150 ? 30.829 19.026 203.920 1.00 13.99 147 LEU C C 1
ATOM 6301 O O . LEU C 1 150 ? 31.842 18.761 204.569 1.00 16.12 147 LEU C O 1
ATOM 6306 N N . ASP C 1 151 ? 30.847 19.295 202.617 1.00 13.80 148 ASP C N 1
ATOM 6307 C CA . ASP C 1 151 ? 32.070 19.292 201.822 1.00 12.72 148 ASP C CA 1
ATOM 6308 C C . ASP C 1 151 ? 32.648 20.705 201.834 1.00 15.73 148 ASP C C 1
ATOM 6309 O O . ASP C 1 151 ? 32.107 21.600 201.180 1.00 16.73 148 ASP C O 1
ATOM 6314 N N . VAL C 1 152 ? 33.742 20.905 202.570 1.00 11.23 149 VAL C N 1
ATOM 6315 C CA . VAL C 1 152 ? 34.249 22.251 202.855 1.00 10.65 149 VAL C CA 1
ATOM 6316 C C . VAL C 1 152 ? 35.612 22.548 202.231 1.00 13.88 149 VAL C C 1
ATOM 6317 O O . VAL C 1 152 ? 36.544 21.741 202.346 1.00 15.83 149 VAL C O 1
ATOM 6321 N N A ARG C 1 153 ? 35.721 23.702 201.580 0.31 12.36 150 ARG C N 1
ATOM 6322 N N B ARG C 1 153 ? 35.723 23.698 201.571 0.69 10.93 150 ARG C N 1
ATOM 6323 C CA A ARG C 1 153 ? 37.008 24.201 201.100 0.31 12.64 150 ARG C CA 1
ATOM 6324 C CA B ARG C 1 153 ? 37.016 24.191 201.092 0.69 11.39 150 ARG C CA 1
ATOM 6325 C C A ARG C 1 153 ? 37.297 25.587 201.653 0.31 13.68 150 ARG C C 1
ATOM 6326 C C B ARG C 1 153 ? 37.302 25.582 201.637 0.69 13.67 150 ARG C C 1
ATOM 6327 O O A ARG C 1 153 ? 36.453 26.482 201.588 0.31 15.81 150 ARG C O 1
ATOM 6328 O O B ARG C 1 153 ? 36.457 26.475 201.554 0.69 16.47 150 ARG C O 1
ATOM 6343 N N . VAL C 1 154 ? 38.495 25.761 202.199 1.00 12.99 151 VAL C N 1
ATOM 6344 C CA . VAL C 1 154 ? 38.904 27.063 202.721 1.00 10.87 151 VAL C CA 1
ATOM 6345 C C . VAL C 1 154 ? 40.210 27.440 202.037 1.00 11.26 151 VAL C C 1
ATOM 6346 O O . VAL C 1 154 ? 41.211 26.716 202.146 1.00 12.29 151 VAL C O 1
ATOM 6350 N N . THR C 1 155 ? 40.188 28.545 201.296 1.00 11.10 152 THR C N 1
ATOM 6351 C CA . THR C 1 155 ? 41.351 28.937 200.492 1.00 13.65 152 THR C CA 1
ATOM 6352 C C . THR C 1 155 ? 42.005 30.200 201.048 1.00 15.63 152 THR C C 1
ATOM 6353 O O . THR C 1 155 ? 41.344 31.244 201.187 1.00 12.40 152 THR C O 1
ATOM 6357 N N . TYR C 1 156 ? 43.299 30.097 201.359 1.00 10.82 153 TYR C N 1
ATOM 6358 C CA . TYR C 1 156 ? 44.070 31.194 201.932 1.00 11.08 153 TYR C CA 1
ATOM 6359 C C . TYR C 1 156 ? 44.990 31.682 200.836 1.00 15.09 153 TYR C C 1
ATOM 6360 O O . TYR C 1 156 ? 45.841 30.924 200.364 1.00 13.23 153 TYR C O 1
ATOM 6369 N N . THR C 1 157 ? 44.827 32.927 200.408 1.00 14.04 154 THR C N 1
ATOM 6370 C CA . THR C 1 157 ? 45.749 33.475 199.418 1.00 12.66 154 THR C CA 1
ATOM 6371 C C . THR C 1 157 ? 46.290 34.802 199.875 1.00 17.17 154 THR C C 1
ATOM 6372 O O . THR C 1 157 ? 45.648 35.527 200.645 1.00 16.97 154 THR C O 1
ATOM 6376 N N . LEU C 1 158 ? 47.483 35.107 199.387 1.00 13.54 155 LEU C N 1
ATOM 6377 C CA . LEU C 1 158 ? 48.175 36.318 199.748 1.00 14.30 155 LEU C CA 1
ATOM 6378 C C . LEU C 1 158 ? 48.486 37.118 198.500 1.00 16.21 155 LEU C C 1
ATOM 6379 O O . LEU C 1 158 ? 49.020 36.589 197.523 1.00 19.93 155 LEU C O 1
ATOM 6384 N N . SER C 1 159 ? 48.155 38.402 198.539 1.00 16.24 156 SER C N 1
ATOM 6385 C CA . SER C 1 159 ? 48.525 39.313 197.468 1.00 18.59 156 SER C CA 1
ATOM 6386 C C . SER C 1 159 ? 49.050 40.599 198.091 1.00 18.43 156 SER C C 1
ATOM 6387 O O . SER C 1 159 ? 48.308 41.300 198.780 1.00 19.26 156 SER C O 1
ATOM 6390 N N . ALA C 1 160 ? 50.324 40.897 197.855 1.00 16.98 157 ALA C N 1
ATOM 6391 C CA . ALA C 1 160 ? 51.002 42.014 198.519 1.00 20.17 157 ALA C CA 1
ATOM 6392 C C . ALA C 1 160 ? 50.732 42.012 200.025 1.00 20.19 157 ALA C C 1
ATOM 6393 O O . ALA C 1 160 ? 51.044 41.038 200.716 1.00 16.93 157 ALA C O 1
ATOM 6395 N N . GLY C 1 161 ? 50.120 43.083 200.526 1.00 16.31 158 GLY C N 1
ATOM 6396 C CA . GLY C 1 161 ? 49.844 43.189 201.953 1.00 14.14 158 GLY C CA 1
ATOM 6397 C C . GLY C 1 161 ? 48.503 42.653 202.430 1.00 15.87 158 GLY C C 1
ATOM 6398 O O . GLY C 1 161 ? 48.106 42.908 203.574 1.00 16.70 158 GLY C O 1
ATOM 6399 N N . ALA C 1 162 ? 47.807 41.890 201.590 1.00 12.58 159 ALA C N 1
ATOM 6400 C CA . ALA C 1 162 ? 46.469 41.422 201.947 1.00 13.43 159 ALA C CA 1
ATOM 6401 C C . ALA C 1 162 ? 46.322 39.904 201.967 1.00 14.58 159 ALA C C 1
ATOM 6402 O O . ALA C 1 162 ? 46.605 39.220 200.974 1.00 17.33 159 ALA C O 1
ATOM 6404 N N . LEU C 1 163 ? 45.865 39.393 203.104 1.00 11.25 160 LEU C N 1
ATOM 6405 C CA . LEU C 1 163 ? 45.514 37.983 203.246 1.00 10.52 160 LEU C CA 1
ATOM 6406 C C . LEU C 1 163 ? 44.024 37.768 203.029 1.00 13.92 160 LEU C C 1
ATOM 6407 O O . LEU C 1 163 ? 43.192 38.333 203.744 1.00 15.53 160 LEU C O 1
ATOM 6412 N N A ARG C 1 164 ? 43.700 36.923 202.060 0.49 12.55 161 ARG C N 1
ATOM 6413 N N B ARG C 1 164 ? 43.694 36.943 202.040 0.51 12.58 161 ARG C N 1
ATOM 6414 C CA A ARG C 1 164 ? 42.318 36.629 201.717 0.49 11.95 161 ARG C CA 1
ATOM 6415 C CA B ARG C 1 164 ? 42.307 36.637 201.699 0.51 12.17 161 ARG C CA 1
ATOM 6416 C C A ARG C 1 164 ? 41.962 35.197 202.103 0.49 11.96 161 ARG C C 1
ATOM 6417 C C B ARG C 1 164 ? 41.959 35.203 202.097 0.51 11.96 161 ARG C C 1
ATOM 6418 O O A ARG C 1 164 ? 42.701 34.258 201.802 0.49 11.72 161 ARG C O 1
ATOM 6419 O O B ARG C 1 164 ? 42.705 34.267 201.804 0.51 11.76 161 ARG C O 1
ATOM 6434 N N . ILE C 1 165 ? 40.826 35.033 202.767 1.00 10.10 162 ILE C N 1
ATOM 6435 C CA . ILE C 1 165 ? 40.342 33.698 203.132 1.00 9.69 162 ILE C CA 1
ATOM 6436 C C . ILE C 1 165 ? 38.924 33.527 202.607 1.00 10.79 162 ILE C C 1
ATOM 6437 O O . ILE C 1 165 ? 38.005 34.245 203.016 1.00 11.53 162 ILE C O 1
ATOM 6442 N N . VAL C 1 166 ? 38.747 32.582 201.690 1.00 11.81 163 VAL C N 1
ATOM 6443 C CA . VAL C 1 166 ? 37.426 32.275 201.150 1.00 15.36 163 VAL C CA 1
ATOM 6444 C C . VAL C 1 166 ? 37.013 30.885 201.599 1.00 14.29 163 VAL C C 1
ATOM 6445 O O . VAL C 1 166 ? 37.729 29.914 201.353 1.00 11.72 163 VAL C O 1
ATOM 6449 N N . SER C 1 167 ? 35.849 30.795 202.236 1.00 9.75 164 SER C N 1
ATOM 6450 C CA . SER C 1 167 ? 35.303 29.524 202.699 1.00 11.98 164 SER C CA 1
ATOM 6451 C C . SER C 1 167 ? 34.089 29.160 201.860 1.00 14.72 164 SER C C 1
ATOM 6452 O O . SER C 1 167 ? 33.178 29.978 201.696 1.00 18.13 164 SER C O 1
ATOM 6455 N N . CYS C 1 168 ? 34.092 27.942 201.316 1.00 13.89 165 CYS C N 1
ATOM 6456 C CA . CYS C 1 168 ? 33.026 27.457 200.439 1.00 13.48 165 CYS C CA 1
ATOM 6457 C C . CYS C 1 168 ? 32.515 26.122 200.969 1.00 13.88 165 CYS C C 1
ATOM 6458 O O . CYS C 1 168 ? 33.292 25.324 201.493 1.00 13.36 165 CYS C O 1
ATOM 6461 N N . ALA C 1 169 ? 31.221 25.858 200.839 1.00 12.00 166 ALA C N 1
ATOM 6462 C CA . ALA C 1 169 ? 30.716 24.560 201.284 1.00 12.73 166 ALA C CA 1
ATOM 6463 C C . ALA C 1 169 ? 29.449 24.147 200.548 1.00 11.75 166 ALA C C 1
ATOM 6464 O O . ALA C 1 169 ? 28.684 24.996 200.100 1.00 16.79 166 ALA C O 1
ATOM 6466 N N . THR C 1 170 ? 29.260 22.835 200.399 1.00 13.49 167 THR C N 1
ATOM 6467 C CA . THR C 1 170 ? 27.987 22.269 199.960 1.00 15.17 167 THR C CA 1
ATOM 6468 C C . THR C 1 170 ? 27.650 21.143 200.931 1.00 17.75 167 THR C C 1
ATOM 6469 O O . THR C 1 170 ? 28.532 20.627 201.618 1.00 12.93 167 THR C O 1
ATOM 6473 N N . THR C 1 171 ? 26.382 20.762 200.995 1.00 17.93 168 THR C N 1
ATOM 6474 C CA . THR C 1 171 ? 25.955 19.722 201.923 1.00 16.02 168 THR C CA 1
ATOM 6475 C C . THR C 1 171 ? 25.023 18.742 201.228 1.00 17.48 168 THR C C 1
ATOM 6476 O O . THR C 1 171 ? 24.345 19.098 200.253 1.00 15.96 168 THR C O 1
ATOM 6480 N N . ASP C 1 172 ? 24.974 17.507 201.721 1.00 17.35 169 ASP C N 1
ATOM 6481 C CA . ASP C 1 172 ? 24.058 16.527 201.140 1.00 18.38 169 ASP C CA 1
ATOM 6482 C C . ASP C 1 172 ? 22.723 16.412 201.886 1.00 18.24 169 ASP C C 1
ATOM 6483 O O . ASP C 1 172 ? 21.837 15.662 201.469 1.00 18.88 169 ASP C O 1
ATOM 6488 N N . ALA C 1 173 ? 22.580 17.177 202.968 1.00 15.46 170 ALA C N 1
ATOM 6489 C CA . ALA C 1 173 ? 21.340 17.239 203.758 1.00 18.26 170 ALA C CA 1
ATOM 6490 C C . ALA C 1 173 ? 21.274 18.593 204.465 1.00 17.97 170 ALA C C 1
ATOM 6491 O O . ALA C 1 173 ? 22.316 19.169 204.754 1.00 19.32 170 ALA C O 1
ATOM 6493 N N . PRO C 1 174 ? 20.059 19.108 204.742 1.00 16.27 171 PRO C N 1
ATOM 6494 C CA . PRO C 1 174 ? 19.968 20.410 205.421 1.00 13.67 171 PRO C CA 1
ATOM 6495 C C . PRO C 1 174 ? 20.803 20.460 206.702 1.00 13.17 171 PRO C C 1
ATOM 6496 O O . PRO C 1 174 ? 20.823 19.492 207.476 1.00 14.13 171 PRO C O 1
ATOM 6500 N N . THR C 1 175 ? 21.502 21.570 206.912 1.00 13.11 172 THR C N 1
ATOM 6501 C CA . THR C 1 175 ? 22.389 21.703 208.065 1.00 14.85 172 THR C CA 1
ATOM 6502 C C . THR C 1 175 ? 22.560 23.182 208.391 1.00 15.28 172 THR C C 1
ATOM 6503 O O . THR C 1 175 ? 21.984 24.030 207.714 1.00 16.90 172 THR C O 1
ATOM 6507 N N . VAL C 1 176 ? 23.320 23.498 209.433 1.00 13.06 173 VAL C N 1
ATOM 6508 C CA . VAL C 1 176 ? 23.701 24.888 209.668 1.00 9.59 173 VAL C CA 1
ATOM 6509 C C . VAL C 1 176 ? 25.213 25.010 209.481 1.00 12.85 173 VAL C C 1
ATOM 6510 O O . VAL C 1 176 ? 25.952 24.049 209.699 1.00 11.99 173 VAL C O 1
ATOM 6514 N N . VAL C 1 177 ? 25.673 26.171 209.024 1.00 9.74 174 VAL C N 1
ATOM 6515 C CA A VAL C 1 177 ? 27.096 26.386 208.726 0.48 9.05 174 VAL C CA 1
ATOM 6516 C CA B VAL C 1 177 ? 27.093 26.373 208.781 0.52 9.04 174 VAL C CA 1
ATOM 6517 C C . VAL C 1 177 ? 27.436 27.832 209.046 1.00 10.11 174 VAL C C 1
ATOM 6518 O O . VAL C 1 177 ? 26.709 28.740 208.652 1.00 12.75 174 VAL C O 1
ATOM 6525 N N . ASN C 1 178 ? 28.543 28.048 209.744 1.00 12.00 175 ASN C N 1
ATOM 6526 C CA . ASN C 1 178 ? 28.977 29.395 210.096 1.00 10.88 175 ASN C CA 1
ATOM 6527 C C . ASN C 1 178 ? 30.471 29.316 210.356 1.00 9.43 175 ASN C C 1
ATOM 6528 O O . ASN C 1 178 ? 30.886 29.038 211.469 1.00 11.31 175 ASN C O 1
ATOM 6533 N N . LEU C 1 179 ? 31.277 29.542 209.321 1.00 11.15 176 LEU C N 1
ATOM 6534 C CA . LEU C 1 179 ? 32.733 29.362 209.420 1.00 11.87 176 LEU C CA 1
ATOM 6535 C C . LEU C 1 179 ? 33.451 30.679 209.650 1.00 15.66 176 LEU C C 1
ATOM 6536 O O . LEU C 1 179 ? 33.042 31.714 209.123 1.00 14.78 176 LEU C O 1
ATOM 6541 N N . THR C 1 180 ? 34.526 30.658 210.433 1.00 11.03 177 THR C N 1
ATOM 6542 C CA . THR C 1 180 ? 35.282 31.886 210.646 1.00 11.78 177 THR C CA 1
ATOM 6543 C C . THR C 1 180 ? 36.731 31.574 210.955 1.00 14.11 177 THR C C 1
ATOM 6544 O O . THR C 1 180 ? 37.092 30.414 211.180 1.00 15.32 177 THR C O 1
ATOM 6548 N N . ASN C 1 181 ? 37.562 32.606 210.956 1.00 11.99 178 ASN C N 1
ATOM 6549 C CA . ASN C 1 181 ? 38.925 32.438 211.439 1.00 9.71 178 ASN C CA 1
ATOM 6550 C C . ASN C 1 181 ? 39.103 33.205 212.739 1.00 12.15 178 ASN C C 1
ATOM 6551 O O . ASN C 1 181 ? 38.695 34.362 212.855 1.00 13.82 178 ASN C O 1
ATOM 6556 N N . HIS C 1 182 ? 39.697 32.545 213.728 1.00 8.07 179 HIS C N 1
ATOM 6557 C CA . HIS C 1 182 ? 39.740 33.043 215.102 1.00 8.38 179 HIS C CA 1
ATOM 6558 C C . HIS C 1 182 ? 41.114 33.620 215.413 1.00 8.60 179 HIS C C 1
ATOM 6559 O O . HIS C 1 182 ? 41.564 33.565 216.555 1.00 13.74 179 HIS C O 1
ATOM 6566 N N . THR C 1 183 ? 41.779 34.169 214.399 1.00 8.94 180 THR C N 1
ATOM 6567 C CA . THR C 1 183 ? 43.079 34.825 214.589 1.00 11.25 180 THR C CA 1
ATOM 6568 C C . THR C 1 183 ? 42.983 35.955 215.617 1.00 15.98 180 THR C C 1
ATOM 6569 O O . THR C 1 183 ? 42.060 36.778 215.561 1.00 12.82 180 THR C O 1
ATOM 6573 N N . TYR C 1 184 ? 43.926 35.993 216.560 1.00 11.03 181 TYR C N 1
ATOM 6574 C CA . TYR C 1 184 ? 44.088 37.155 217.431 1.00 10.39 181 TYR C CA 1
ATOM 6575 C C . TYR C 1 184 ? 45.292 37.955 216.952 1.00 14.64 181 TYR C C 1
ATOM 6576 O O . TYR C 1 184 ? 46.353 37.377 216.666 1.00 14.07 181 TYR C O 1
ATOM 6585 N N . LEU C 1 185 ? 45.161 39.279 216.911 1.00 9.16 182 LEU C N 1
ATOM 6586 C CA . LEU C 1 185 ? 46.275 40.123 216.479 1.00 11.69 182 LEU C CA 1
ATOM 6587 C C . LEU C 1 185 ? 46.665 41.163 217.513 1.00 12.55 182 LEU C C 1
ATOM 6588 O O . LEU C 1 185 ? 45.821 41.732 218.206 1.00 11.28 182 LEU C O 1
ATOM 6593 N N . ASN C 1 186 ? 47.967 41.400 217.614 1.00 10.16 183 ASN C N 1
ATOM 6594 C CA . ASN C 1 186 ? 48.477 42.571 218.296 1.00 11.16 183 ASN C CA 1
ATOM 6595 C C . ASN C 1 186 ? 49.357 43.255 217.264 1.00 12.91 183 ASN C C 1
ATOM 6596 O O . ASN C 1 186 ? 50.427 42.754 216.924 1.00 14.88 183 ASN C O 1
ATOM 6601 N N . LEU C 1 187 ? 48.898 44.393 216.759 1.00 12.58 184 LEU C N 1
ATOM 6602 C CA . LEU C 1 187 ? 49.585 45.063 215.661 1.00 13.73 184 LEU C CA 1
ATOM 6603 C C . LEU C 1 187 ? 50.937 45.647 216.076 1.00 15.80 184 LEU C C 1
ATOM 6604 O O . LEU C 1 187 ? 51.708 46.087 215.225 1.00 16.37 184 LEU C O 1
ATOM 6609 N N . GLY C 1 188 ? 51.221 45.657 217.379 1.00 15.60 185 GLY C N 1
ATOM 6610 C CA . GLY C 1 188 ? 52.522 46.086 217.869 1.00 15.44 185 GLY C CA 1
ATOM 6611 C C . GLY C 1 188 ? 53.467 44.913 218.080 1.00 17.17 185 GLY C C 1
ATOM 6612 O O . GLY C 1 188 ? 54.605 45.089 218.524 1.00 17.90 185 GLY C O 1
ATOM 6613 N N . GLY C 1 189 ? 52.999 43.708 217.767 1.00 14.21 186 GLY C N 1
ATOM 6614 C CA . GLY C 1 189 ? 53.789 42.502 217.980 1.00 13.86 186 GLY C CA 1
ATOM 6615 C C . GLY C 1 189 ? 53.159 41.632 219.053 1.00 14.32 186 GLY C C 1
ATOM 6616 O O . GLY C 1 189 ? 52.700 42.152 220.073 1.00 15.43 186 GLY C O 1
ATOM 6617 N N . ASP C 1 190 ? 53.128 40.316 218.843 1.00 11.98 187 ASP C N 1
ATOM 6618 C CA . ASP C 1 190 ? 52.429 39.429 219.782 1.00 15.55 187 ASP C CA 1
ATOM 6619 C C . ASP C 1 190 ? 53.037 39.448 221.190 1.00 18.30 187 ASP C C 1
ATOM 6620 O O . ASP C 1 190 ? 52.349 39.152 222.160 1.00 17.67 187 ASP C O 1
ATOM 6625 N N . GLY C 1 191 ? 54.312 39.815 221.304 1.00 19.12 188 GLY C N 1
ATOM 6626 C CA . GLY C 1 191 ? 54.956 39.885 222.610 1.00 17.19 188 GLY C CA 1
ATOM 6627 C C . GLY C 1 191 ? 55.053 41.290 223.183 1.00 17.75 188 GLY C C 1
ATOM 6628 O O . GLY C 1 191 ? 55.822 41.541 224.120 1.00 20.74 188 GLY C O 1
ATOM 6629 N N . SER C 1 192 ? 54.275 42.216 222.629 1.00 16.23 189 SER C N 1
ATOM 6630 C CA . SER C 1 192 ? 54.410 43.636 222.995 1.00 17.48 189 SER C CA 1
ATOM 6631 C C . SER C 1 192 ? 53.543 44.061 224.185 1.00 18.07 189 SER C C 1
ATOM 6632 O O . SER C 1 192 ? 53.570 45.225 224.601 1.00 19.42 189 SER C O 1
ATOM 6635 N N . GLY C 1 193 ? 52.760 43.129 224.721 1.00 16.84 190 GLY C N 1
ATOM 6636 C CA . GLY C 1 193 ? 51.916 43.427 225.865 1.00 16.79 190 GLY C CA 1
ATOM 6637 C C . GLY C 1 193 ? 50.461 43.573 225.469 1.00 17.82 190 GLY C C 1
ATOM 6638 O O . GLY C 1 193 ? 49.993 42.907 224.541 1.00 16.90 190 GLY C O 1
ATOM 6639 N N . SER C 1 194 ? 49.739 44.446 226.166 1.00 16.03 191 SER C N 1
ATOM 6640 C CA . SER C 1 194 ? 48.309 44.598 225.913 1.00 16.54 191 SER C CA 1
ATOM 6641 C C . SER C 1 194 ? 48.028 45.268 224.572 1.00 19.36 191 SER C C 1
ATOM 6642 O O . SER C 1 194 ? 48.776 46.148 224.129 1.00 17.05 191 SER C O 1
ATOM 6645 N N . ALA C 1 195 ? 46.939 44.842 223.939 1.00 16.18 192 ALA C N 1
ATOM 6646 C CA . ALA C 1 195 ? 46.469 45.428 222.685 1.00 15.98 192 ALA C CA 1
ATOM 6647 C C . ALA C 1 195 ? 45.322 46.402 222.954 1.00 16.34 192 ALA C C 1
ATOM 6648 O O . ALA C 1 195 ? 44.689 46.902 222.025 1.00 16.28 192 ALA C O 1
ATOM 6650 N N . ALA C 1 196 ? 45.061 46.677 224.229 1.00 13.69 193 ALA C N 1
ATOM 6651 C CA . ALA C 1 196 ? 43.919 47.512 224.604 1.00 15.11 193 ALA C CA 1
ATOM 6652 C C . ALA C 1 196 ? 44.090 48.973 224.189 1.00 17.25 193 ALA C C 1
ATOM 6653 O O . ALA C 1 196 ? 43.114 49.736 224.167 1.00 16.86 193 ALA C O 1
ATOM 6655 N N . GLY C 1 197 ? 45.329 49.355 223.860 1.00 13.65 194 GLY C N 1
ATOM 6656 C CA . GLY C 1 197 ? 45.618 50.685 223.342 1.00 14.79 194 GLY C CA 1
ATOM 6657 C C . GLY C 1 197 ? 45.383 50.834 221.844 1.00 17.52 194 GLY C C 1
ATOM 6658 O O . GLY C 1 197 ? 45.458 51.945 221.305 1.00 16.82 194 GLY C O 1
ATOM 6659 N N . HIS C 1 198 ? 45.091 49.728 221.159 1.00 11.49 195 HIS C N 1
ATOM 6660 C CA . HIS C 1 198 ? 44.784 49.799 219.737 1.00 11.77 195 HIS C CA 1
ATOM 6661 C C . HIS C 1 198 ? 43.524 50.612 219.525 1.00 13.48 195 HIS C C 1
ATOM 6662 O O . HIS C 1 198 ? 42.571 50.502 220.298 1.00 15.16 195 HIS C O 1
ATOM 6669 N N . GLU C 1 199 ? 43.508 51.414 218.468 1.00 13.14 196 GLU C N 1
ATOM 6670 C CA . GLU C 1 199 ? 42.290 52.108 218.069 1.00 13.84 196 GLU C CA 1
ATOM 6671 C C . GLU C 1 199 ? 41.467 51.245 217.113 1.00 15.08 196 GLU C C 1
ATOM 6672 O O . GLU C 1 199 ? 42.010 50.626 216.194 1.00 16.39 196 GLU C O 1
ATOM 6678 N N . LEU C 1 200 ? 40.156 51.200 217.337 1.00 11.57 197 LEU C N 1
ATOM 6679 C CA . LEU C 1 200 ? 39.273 50.386 216.513 1.00 15.54 197 LEU C CA 1
ATOM 6680 C C . LEU C 1 200 ? 38.093 51.212 216.031 1.00 13.48 197 LEU C C 1
ATOM 6681 O O . LEU C 1 200 ? 37.470 51.940 216.816 1.00 15.35 197 LEU C O 1
ATOM 6686 N N . ARG C 1 201 ? 37.789 51.097 214.743 1.00 11.65 198 ARG C N 1
ATOM 6687 C CA . ARG C 1 201 ? 36.549 51.644 214.202 1.00 12.11 198 ARG C CA 1
ATOM 6688 C C . ARG C 1 201 ? 35.766 50.494 213.593 1.00 15.32 198 ARG C C 1
ATOM 6689 O O . ARG C 1 201 ? 36.325 49.696 212.841 1.00 13.70 198 ARG C O 1
ATOM 6697 N N . LEU C 1 202 ? 34.479 50.396 213.928 1.00 13.23 199 LEU C N 1
ATOM 6698 C CA . LEU C 1 202 ? 33.629 49.354 213.378 1.00 13.33 199 LEU C CA 1
ATOM 6699 C C . LEU C 1 202 ? 32.487 50.009 212.636 1.00 16.23 199 LEU C C 1
ATOM 6700 O O . LEU C 1 202 ? 31.868 50.945 213.145 1.00 18.37 199 LEU C O 1
ATOM 6705 N N . ALA C 1 203 ? 32.190 49.513 211.442 1.00 16.35 200 ALA C N 1
ATOM 6706 C CA . ALA C 1 203 ? 31.001 49.976 210.730 1.00 16.44 200 ALA C CA 1
ATOM 6707 C C . ALA C 1 203 ? 29.786 49.210 211.254 1.00 17.25 200 ALA C C 1
ATOM 6708 O O . ALA C 1 203 ? 29.187 48.401 210.543 1.00 12.46 200 ALA C O 1
ATOM 6710 N N . ALA C 1 204 ? 29.434 49.467 212.511 1.00 15.24 201 ALA C N 1
ATOM 6711 C CA . ALA C 1 204 ? 28.335 48.762 213.171 1.00 13.37 201 ALA C CA 1
ATOM 6712 C C . ALA C 1 204 ? 27.604 49.707 214.105 1.00 16.11 201 ALA C C 1
ATOM 6713 O O . ALA C 1 204 ? 28.181 50.222 215.062 1.00 17.45 201 ALA C O 1
ATOM 6715 N N . SER C 1 205 ? 26.332 49.951 213.821 1.00 12.90 202 SER C N 1
ATOM 6716 C CA A SER C 1 205 ? 25.512 50.844 214.628 0.33 15.11 202 SER C CA 1
ATOM 6717 C CA B SER C 1 205 ? 25.560 50.850 214.665 0.67 12.23 202 SER C CA 1
ATOM 6718 C C . SER C 1 205 ? 24.749 50.063 215.690 1.00 13.50 202 SER C C 1
ATOM 6719 O O . SER C 1 205 ? 24.080 50.646 216.548 1.00 16.52 202 SER C O 1
ATOM 6724 N N . ARG C 1 206 ? 24.821 48.738 215.600 1.00 15.22 203 ARG C N 1
ATOM 6725 C CA A ARG C 1 206 ? 24.083 47.857 216.501 0.49 11.47 203 ARG C CA 1
ATOM 6726 C CA B ARG C 1 206 ? 24.088 47.868 216.511 0.51 11.47 203 ARG C CA 1
ATOM 6727 C C . ARG C 1 206 ? 24.934 46.674 216.952 1.00 11.18 203 ARG C C 1
ATOM 6728 O O . ARG C 1 206 ? 25.923 46.327 216.301 1.00 12.16 203 ARG C O 1
ATOM 6743 N N . TYR C 1 207 ? 24.544 46.063 218.073 1.00 13.22 204 TYR C N 1
ATOM 6744 C CA . TYR C 1 207 ? 25.242 44.898 218.608 1.00 16.08 204 TYR C CA 1
ATOM 6745 C C . TYR C 1 207 ? 24.239 43.927 219.231 1.00 16.72 204 TYR C C 1
ATOM 6746 O O . TYR C 1 207 ? 23.053 44.231 219.336 1.00 16.27 204 TYR C O 1
ATOM 6755 N N . THR C 1 208 ? 24.720 42.754 219.626 1.00 10.58 205 THR C N 1
ATOM 6756 C CA . THR C 1 208 ? 23.863 41.705 220.146 1.00 13.68 205 THR C CA 1
ATOM 6757 C C . THR C 1 208 ? 24.076 41.575 221.641 1.00 12.63 205 THR C C 1
ATOM 6758 O O . THR C 1 208 ? 25.037 40.945 222.065 1.00 18.11 205 THR C O 1
ATOM 6762 N N . PRO C 1 209 ? 23.209 42.195 222.458 1.00 15.56 206 PRO C N 1
ATOM 6763 C CA . PRO C 1 209 ? 23.461 41.989 223.890 1.00 14.45 206 PRO C CA 1
ATOM 6764 C C . PRO C 1 209 ? 23.191 40.540 224.311 1.00 15.11 206 PRO C C 1
ATOM 6765 O O . PRO C 1 209 ? 22.320 39.878 223.739 1.00 14.82 206 PRO C O 1
ATOM 6769 N N . VAL C 1 210 ? 23.958 40.050 225.283 1.00 14.38 207 VAL C N 1
ATOM 6770 C CA . VAL C 1 210 ? 23.920 38.638 225.655 1.00 13.64 207 VAL C CA 1
ATOM 6771 C C . VAL C 1 210 ? 23.716 38.478 227.159 1.00 19.40 207 VAL C C 1
ATOM 6772 O O . VAL C 1 210 ? 23.933 39.425 227.931 1.00 17.69 207 VAL C O 1
ATOM 6776 N N . ASP C 1 211 ? 23.308 37.285 227.585 1.00 15.85 208 ASP C N 1
ATOM 6777 C CA . ASP C 1 211 ? 23.281 36.995 229.017 1.00 16.40 208 ASP C CA 1
ATOM 6778 C C . ASP C 1 211 ? 24.689 36.676 229.499 1.00 16.33 208 ASP C C 1
ATOM 6779 O O . ASP C 1 211 ? 25.655 36.800 228.737 1.00 16.29 208 ASP C O 1
ATOM 6784 N N . GLY C 1 212 ? 24.812 36.240 230.749 1.00 17.84 209 GLY C N 1
ATOM 6785 C CA . GLY C 1 212 ? 26.132 36.019 231.326 1.00 19.88 209 GLY C CA 1
ATOM 6786 C C . GLY C 1 212 ? 26.892 34.857 230.716 1.00 23.20 209 GLY C C 1
ATOM 6787 O O . GLY C 1 212 ? 28.094 34.700 230.943 1.00 26.03 209 GLY C O 1
ATOM 6788 N N . THR C 1 213 ? 26.200 34.029 229.940 1.00 18.29 210 THR C N 1
ATOM 6789 C CA . THR C 1 213 ? 26.876 32.902 229.299 1.00 17.21 210 THR C CA 1
ATOM 6790 C C . THR C 1 213 ? 27.051 33.069 227.795 1.00 18.38 210 THR C C 1
ATOM 6791 O O . THR C 1 213 ? 27.439 32.123 227.106 1.00 19.38 210 THR C O 1
ATOM 6795 N N . GLY C 1 214 ? 26.765 34.265 227.287 1.00 16.16 211 GLY C N 1
ATOM 6796 C CA . GLY C 1 214 ? 27.019 34.580 225.890 1.00 15.23 211 GLY C CA 1
ATOM 6797 C C . GLY C 1 214 ? 25.907 34.241 224.907 1.00 10.61 211 GLY C C 1
ATOM 6798 O O . GLY C 1 214 ? 26.129 34.180 223.689 1.00 14.77 211 GLY C O 1
ATOM 6799 N N . ILE C 1 215 ? 24.707 34.023 225.419 1.00 10.88 212 ILE C N 1
ATOM 6800 C CA . ILE C 1 215 ? 23.557 33.773 224.554 1.00 11.43 212 ILE C CA 1
ATOM 6801 C C . ILE C 1 215 ? 22.789 35.078 224.381 1.00 14.12 212 ILE C C 1
ATOM 6802 O O . ILE C 1 215 ? 22.452 35.733 225.371 1.00 14.41 212 ILE C O 1
ATOM 6807 N N . PRO C 1 216 ? 22.527 35.477 223.124 1.00 15.02 213 PRO C N 1
ATOM 6808 C CA . PRO C 1 216 ? 21.761 36.703 222.876 1.00 11.93 213 PRO C CA 1
ATOM 6809 C C . PRO C 1 216 ? 20.435 36.709 223.613 1.00 12.72 213 PRO C C 1
ATOM 6810 O O . PRO C 1 216 ? 19.707 35.709 223.576 1.00 17.08 213 PRO C O 1
ATOM 6814 N N . VAL C 1 217 ? 20.131 37.819 224.279 1.00 11.88 214 VAL C N 1
ATOM 6815 C CA . VAL C 1 217 ? 18.826 38.003 224.908 1.00 14.53 214 VAL C CA 1
ATOM 6816 C C . VAL C 1 217 ? 17.754 38.219 223.834 1.00 16.01 214 VAL C C 1
ATOM 6817 O O . VAL C 1 217 ? 18.072 38.575 222.703 1.00 13.01 214 VAL C O 1
ATOM 6821 N N . PRO C 1 218 ? 16.480 37.986 224.174 1.00 17.45 215 PRO C N 1
ATOM 6822 C CA . PRO C 1 218 ? 15.441 38.208 223.161 1.00 16.14 215 PRO C CA 1
ATOM 6823 C C . PRO C 1 218 ? 15.469 39.652 222.665 1.00 18.07 215 PRO C C 1
ATOM 6824 O O . PRO C 1 218 ? 15.846 40.550 223.427 1.00 19.45 215 PRO C O 1
ATOM 6828 N N . GLY C 1 219 ? 15.107 39.873 221.406 1.00 17.97 216 GLY C N 1
ATOM 6829 C CA . GLY C 1 219 ? 15.060 41.223 220.865 1.00 16.95 216 GLY C CA 1
ATOM 6830 C C . GLY C 1 219 ? 15.959 41.429 219.664 1.00 18.55 216 GLY C C 1
ATOM 6831 O O . GLY C 1 219 ? 16.943 40.702 219.465 1.00 17.38 216 GLY C O 1
ATOM 6832 N N . ALA C 1 220 ? 15.622 42.432 218.857 1.00 17.91 217 ALA C N 1
ATOM 6833 C CA . ALA C 1 220 ? 16.446 42.825 217.716 1.00 20.44 217 ALA C CA 1
ATOM 6834 C C . ALA C 1 220 ? 17.781 43.393 218.214 1.00 18.46 217 ALA C C 1
ATOM 6835 O O . ALA C 1 220 ? 17.869 43.821 219.368 1.00 15.23 217 ALA C O 1
ATOM 6837 N N . PRO C 1 221 ? 18.823 43.401 217.356 1.00 17.96 218 PRO C N 1
ATOM 6838 C CA . PRO C 1 221 ? 20.102 44.000 217.775 1.00 17.76 218 PRO C CA 1
ATOM 6839 C C . PRO C 1 221 ? 19.911 45.418 218.325 1.00 17.85 218 PRO C C 1
ATOM 6840 O O . PRO C 1 221 ? 19.126 46.192 217.772 1.00 17.60 218 PRO C O 1
ATOM 6844 N N . ALA C 1 222 ? 20.609 45.736 219.414 1.00 13.97 219 ALA C N 1
ATOM 6845 C CA . ALA C 1 222 ? 20.418 46.995 220.134 1.00 18.18 219 ALA C CA 1
ATOM 6846 C C . ALA C 1 222 ? 21.355 48.071 219.611 1.00 15.42 219 ALA C C 1
ATOM 6847 O O . ALA C 1 222 ? 22.459 47.765 219.183 1.00 14.66 219 ALA C O 1
ATOM 6849 N N . GLU C 1 223 ? 20.934 49.336 219.661 1.00 16.29 220 GLU C N 1
ATOM 6850 C CA . GLU C 1 223 ? 21.801 50.428 219.211 1.00 14.42 220 GLU C CA 1
ATOM 6851 C C . GLU C 1 223 ? 23.067 50.523 220.059 1.00 18.10 220 GLU C C 1
ATOM 6852 O O . GLU C 1 223 ? 23.021 50.312 221.274 1.00 14.87 220 GLU C O 1
ATOM 6858 N N . VAL C 1 224 ? 24.190 50.866 219.435 1.00 13.92 221 VAL C N 1
ATOM 6859 C CA . VAL C 1 224 ? 25.431 51.051 220.201 1.00 15.18 221 VAL C CA 1
ATOM 6860 C C . VAL C 1 224 ? 25.548 52.449 220.803 1.00 14.23 221 VAL C C 1
ATOM 6861 O O . VAL C 1 224 ? 26.318 52.653 221.749 1.00 13.69 221 VAL C O 1
ATOM 6865 N N . THR C 1 225 ? 24.799 53.415 220.268 1.00 15.21 222 THR C N 1
ATOM 6866 C CA . THR C 1 225 ? 24.944 54.802 220.724 1.00 17.47 222 THR C CA 1
ATOM 6867 C C . THR C 1 225 ? 24.714 54.929 222.232 1.00 20.09 222 THR C C 1
ATOM 6868 O O . THR C 1 225 ? 23.784 54.334 222.786 1.00 17.03 222 THR C O 1
ATOM 6872 N N . GLY C 1 226 ? 25.588 55.673 222.901 1.00 17.28 223 GLY C N 1
ATOM 6873 C CA . GLY C 1 226 ? 25.441 55.886 224.331 1.00 18.96 223 GLY C CA 1
ATOM 6874 C C . GLY C 1 226 ? 26.014 54.762 225.179 1.00 18.66 223 GLY C C 1
ATOM 6875 O O . GLY C 1 226 ? 26.015 54.849 226.408 1.00 17.78 223 GLY C O 1
ATOM 6876 N N . THR C 1 227 ? 26.512 53.712 224.529 1.00 16.37 224 THR C N 1
ATOM 6877 C CA . THR C 1 227 ? 27.049 52.553 225.239 1.00 17.77 224 THR C CA 1
ATOM 6878 C C . THR C 1 227 ? 28.548 52.390 225.016 1.00 12.98 224 THR C C 1
ATOM 6879 O O . THR C 1 227 ? 29.141 53.052 224.156 1.00 14.60 224 THR C O 1
ATOM 6883 N N . ARG C 1 228 ? 29.154 51.473 225.764 1.00 13.50 225 ARG C N 1
ATOM 6884 C CA A ARG C 1 228 ? 30.575 51.156 225.631 0.85 13.59 225 ARG C CA 1
ATOM 6885 C CA B ARG C 1 228 ? 30.581 51.219 225.602 0.15 13.67 225 ARG C CA 1
ATOM 6886 C C . ARG C 1 228 ? 30.858 50.403 224.338 1.00 13.68 225 ARG C C 1
ATOM 6887 O O . ARG C 1 228 ? 32.011 50.129 224.006 1.00 14.10 225 ARG C O 1
ATOM 6902 N N . PHE C 1 229 ? 29.803 50.049 223.611 1.00 14.36 226 PHE C N 1
ATOM 6903 C CA . PHE C 1 229 ? 29.968 49.268 222.379 1.00 11.19 226 PHE C CA 1
ATOM 6904 C C . PHE C 1 229 ? 30.033 50.144 221.132 1.00 13.97 226 PHE C C 1
ATOM 6905 O O . PHE C 1 229 ? 30.120 49.644 220.008 1.00 13.32 226 PHE C O 1
ATOM 6913 N N . ASP C 1 230 ? 30.000 51.456 221.330 1.00 12.08 227 ASP C N 1
ATOM 6914 C CA . ASP C 1 230 ? 30.063 52.374 220.202 1.00 12.49 227 ASP C CA 1
ATOM 6915 C C . ASP C 1 230 ? 31.495 52.518 219.692 1.00 19.28 227 ASP C C 1
ATOM 6916 O O . ASP C 1 230 ? 32.337 53.177 220.317 1.00 16.42 227 ASP C O 1
ATOM 6921 N N . PHE C 1 231 ? 31.754 51.895 218.548 1.00 13.32 228 PHE C N 1
ATOM 6922 C CA . PHE C 1 231 ? 33.042 51.989 217.863 1.00 11.46 228 PHE C CA 1
ATOM 6923 C C . PHE C 1 231 ? 32.878 52.660 216.501 1.00 15.10 228 PHE C C 1
ATOM 6924 O O . PHE C 1 231 ? 33.702 52.467 215.606 1.00 17.57 228 PHE C O 1
ATOM 6932 N N . ARG C 1 232 ? 31.823 53.458 216.341 1.00 13.53 229 ARG C N 1
ATOM 6933 C CA . ARG C 1 232 ? 31.537 54.068 215.035 1.00 12.44 229 ARG C CA 1
ATOM 6934 C C . ARG C 1 232 ? 32.596 55.097 214.658 1.00 16.49 229 ARG C C 1
ATOM 6935 O O . ARG C 1 232 ? 32.885 55.313 213.476 1.00 17.89 229 ARG C O 1
ATOM 6943 N N . ALA C 1 233 ? 33.188 55.717 215.673 1.00 20.18 230 ALA C N 1
ATOM 6944 C CA . ALA C 1 233 ? 34.351 56.569 215.475 1.00 19.70 230 ALA C CA 1
ATOM 6945 C C . ALA C 1 233 ? 35.551 55.874 216.115 1.00 18.90 230 ALA C C 1
ATOM 6946 O O . ALA C 1 233 ? 35.430 55.298 217.198 1.00 18.96 230 ALA C O 1
ATOM 6948 N N . ALA C 1 234 ? 36.696 55.901 215.441 1.00 19.84 231 ALA C N 1
ATOM 6949 C CA . ALA C 1 234 ? 37.880 55.184 215.920 1.00 16.25 231 ALA C CA 1
ATOM 6950 C C . ALA C 1 234 ? 38.262 55.607 217.343 1.00 16.82 231 ALA C C 1
ATOM 6951 O O . ALA C 1 234 ? 38.288 56.794 217.665 1.00 17.88 231 ALA C O 1
ATOM 6953 N N . ARG C 1 235 ? 38.554 54.623 218.191 1.00 18.09 232 ARG C N 1
ATOM 6954 C CA . ARG C 1 235 ? 38.854 54.875 219.598 1.00 19.24 232 ARG C CA 1
ATOM 6955 C C . ARG C 1 235 ? 39.589 53.687 220.182 1.00 16.02 232 ARG C C 1
ATOM 6956 O O . ARG C 1 235 ? 39.480 52.570 219.669 1.00 16.08 232 ARG C O 1
ATOM 6964 N N . ALA C 1 236 ? 40.324 53.923 221.266 1.00 14.67 233 ALA C N 1
ATOM 6965 C CA . ALA C 1 236 ? 40.990 52.840 221.995 1.00 16.36 233 ALA C CA 1
ATOM 6966 C C . ALA C 1 236 ? 39.983 51.765 222.378 1.00 18.45 233 ALA C C 1
ATOM 6967 O O . ALA C 1 236 ? 38.882 52.075 222.827 1.00 13.85 233 ALA C O 1
ATOM 6969 N N . VAL C 1 237 ? 40.364 50.503 222.211 1.00 13.98 234 VAL C N 1
ATOM 6970 C CA . VAL C 1 237 ? 39.504 49.401 222.639 1.00 15.35 234 VAL C CA 1
ATOM 6971 C C . VAL C 1 237 ? 39.259 49.512 224.137 1.00 14.06 234 VAL C C 1
ATOM 6972 O O . VAL C 1 237 ? 38.110 49.533 224.586 1.00 14.31 234 VAL C O 1
ATOM 6976 N N . ALA C 1 238 ? 40.357 49.566 224.889 1.00 13.77 235 ALA C N 1
ATOM 6977 C CA . ALA C 1 238 ? 40.389 49.995 226.293 1.00 14.75 235 ALA C CA 1
ATOM 6978 C C . ALA C 1 238 ? 39.775 49.056 227.333 1.00 16.61 235 ALA C C 1
ATOM 6979 O O . ALA C 1 238 ? 40.336 48.883 228.426 1.00 17.18 235 ALA C O 1
ATOM 6981 N N . GLY C 1 239 ? 38.612 48.495 227.021 1.00 15.82 236 GLY C N 1
ATOM 6982 C CA . GLY C 1 239 ? 37.923 47.618 227.956 1.00 14.37 236 GLY C CA 1
ATOM 6983 C C . GLY C 1 239 ? 37.850 46.191 227.452 1.00 15.44 236 GLY C C 1
ATOM 6984 O O . GLY C 1 239 ? 38.402 45.877 226.395 1.00 15.18 236 GLY C O 1
ATOM 6985 N N . ALA C 1 240 ? 37.174 45.332 228.215 1.00 14.54 237 ALA C N 1
ATOM 6986 C CA . ALA C 1 240 ? 36.986 43.924 227.847 1.00 13.66 237 ALA C CA 1
ATOM 6987 C C . ALA C 1 240 ? 35.722 43.739 227.021 1.00 12.80 237 ALA C C 1
ATOM 6988 O O . ALA C 1 240 ? 34.664 44.298 227.351 1.00 12.80 237 ALA C O 1
ATOM 6990 N N . TYR C 1 241 ? 35.829 42.943 225.961 1.00 10.83 238 TYR C N 1
ATOM 6991 C CA . TYR C 1 241 ? 34.689 42.631 225.097 1.00 11.10 238 TYR C CA 1
ATOM 6992 C C . TYR C 1 241 ? 34.660 41.155 224.748 1.00 15.12 238 TYR C C 1
ATOM 6993 O O . TYR C 1 241 ? 35.696 40.490 224.647 1.00 10.84 238 TYR C O 1
ATOM 7002 N N . ASP C 1 242 ? 33.450 40.657 224.558 1.00 11.44 239 ASP C N 1
ATOM 7003 C CA . ASP C 1 242 ? 33.224 39.331 224.001 1.00 12.67 239 ASP C CA 1
ATOM 7004 C C . ASP C 1 242 ? 31.821 39.394 223.424 1.00 13.31 239 ASP C C 1
ATOM 7005 O O . ASP C 1 242 ? 30.881 38.765 223.931 1.00 14.44 239 ASP C O 1
ATOM 7010 N N . HIS C 1 243 ? 31.686 40.183 222.360 1.00 12.36 240 HIS C N 1
ATOM 7011 C CA . HIS C 1 243 ? 30.371 40.579 221.869 1.00 11.00 240 HIS C CA 1
ATOM 7012 C C . HIS C 1 243 ? 30.307 40.589 220.355 1.00 14.58 240 HIS C C 1
ATOM 7013 O O . HIS C 1 243 ? 31.283 40.944 219.680 1.00 13.39 240 HIS C O 1
ATOM 7020 N N . ASN C 1 244 ? 29.143 40.218 219.830 1.00 10.50 241 ASN C N 1
ATOM 7021 C CA . ASN C 1 244 ? 28.871 40.284 218.400 1.00 11.90 241 ASN C CA 1
ATOM 7022 C C . ASN C 1 244 ? 28.315 41.638 217.979 1.00 10.71 241 ASN C C 1
ATOM 7023 O O . ASN C 1 244 ? 27.372 42.161 218.599 1.00 14.67 241 ASN C O 1
ATOM 7028 N N . PHE C 1 245 ? 28.880 42.195 216.914 1.00 9.90 242 PHE C N 1
ATOM 7029 C CA . PHE C 1 245 ? 28.365 43.433 216.341 1.00 10.54 242 PHE C CA 1
ATOM 7030 C C . PHE C 1 245 ? 27.569 43.150 215.074 1.00 14.62 242 PHE C C 1
ATOM 7031 O O . PHE C 1 245 ? 27.950 42.313 214.266 1.00 12.68 242 PHE C O 1
ATOM 7039 N N . ALA C 1 246 ? 26.452 43.849 214.915 1.00 11.01 243 ALA C N 1
ATOM 7040 C CA . ALA C 1 246 ? 25.645 43.740 213.709 1.00 13.72 243 ALA C CA 1
ATOM 7041 C C . ALA C 1 246 ? 26.155 44.761 212.713 1.00 13.10 243 ALA C C 1
ATOM 7042 O O . ALA C 1 246 ? 25.840 45.950 212.818 1.00 13.54 243 ALA C O 1
ATOM 7044 N N . LEU C 1 247 ? 26.946 44.296 211.748 1.00 12.56 244 LEU C N 1
ATOM 7045 C CA . LEU C 1 247 ? 27.565 45.179 210.770 1.00 12.47 244 LEU C CA 1
ATOM 7046 C C . LEU C 1 247 ? 26.519 45.840 209.885 1.00 13.44 244 LEU C C 1
ATOM 7047 O O . LEU C 1 247 ? 25.562 45.196 209.433 1.00 16.74 244 LEU C O 1
ATOM 7052 N N . ASP C 1 248 ? 26.700 47.132 209.641 1.00 16.73 245 ASP C N 1
ATOM 7053 C CA . ASP C 1 248 ? 25.801 47.864 208.769 1.00 15.62 245 ASP C CA 1
ATOM 7054 C C . ASP C 1 248 ? 25.794 47.243 207.372 1.00 17.47 245 ASP C C 1
ATOM 7055 O O . ASP C 1 248 ? 26.853 46.919 206.820 1.00 17.04 245 ASP C O 1
ATOM 7060 N N . GLY C 1 249 ? 24.600 47.045 206.826 1.00 16.05 246 GLY C N 1
ATOM 7061 C CA . GLY C 1 249 ? 24.446 46.413 205.525 1.00 17.00 246 GLY C CA 1
ATOM 7062 C C . GLY C 1 249 ? 24.187 44.918 205.589 1.00 18.50 246 GLY C C 1
ATOM 7063 O O . GLY C 1 249 ? 23.770 44.320 204.601 1.00 17.23 246 GLY C O 1
ATOM 7064 N N . GLY C 1 250 ? 24.451 44.304 206.741 1.00 15.87 247 GLY C N 1
ATOM 7065 C CA . GLY C 1 250 ? 24.155 42.890 206.932 1.00 14.75 247 GLY C CA 1
ATOM 7066 C C . GLY C 1 250 ? 24.961 41.981 206.026 1.00 17.08 247 GLY C C 1
ATOM 7067 O O . GLY C 1 250 ? 26.145 42.215 205.813 1.00 14.13 247 GLY C O 1
ATOM 7068 N N . VAL C 1 251 ? 24.333 40.930 205.503 1.00 14.71 248 VAL C N 1
ATOM 7069 C CA . VAL C 1 251 ? 25.040 40.017 204.597 1.00 16.99 248 VAL C CA 1
ATOM 7070 C C . VAL C 1 251 ? 25.265 40.705 203.254 1.00 14.52 248 VAL C C 1
ATOM 7071 O O . VAL C 1 251 ? 24.335 41.282 202.698 1.00 16.21 248 VAL C O 1
ATOM 7075 N N . ARG C 1 252 ? 26.493 40.653 202.735 1.00 14.03 249 ARG C N 1
ATOM 7076 C CA . ARG C 1 252 ? 26.797 41.240 201.425 1.00 13.68 249 ARG C CA 1
ATOM 7077 C C . ARG C 1 252 ? 27.358 40.170 200.490 1.00 14.52 249 ARG C C 1
ATOM 7078 O O . ARG C 1 252 ? 27.943 39.198 200.952 1.00 17.69 249 ARG C O 1
ATOM 7086 N N . GLU C 1 253 ? 27.189 40.356 199.182 1.00 17.10 250 GLU C N 1
ATOM 7087 C CA . GLU C 1 253 ? 27.663 39.361 198.213 1.00 17.82 250 GLU C CA 1
ATOM 7088 C C . GLU C 1 253 ? 29.139 39.547 197.890 1.00 18.37 250 GLU C C 1
ATOM 7089 O O . GLU C 1 253 ? 29.805 38.612 197.448 1.00 19.17 250 GLU C O 1
ATOM 7095 N N . ALA C 1 254 ? 29.632 40.763 198.105 1.00 16.45 251 ALA C N 1
ATOM 7096 C CA . ALA C 1 254 ? 31.047 41.079 197.947 1.00 18.47 251 ALA C CA 1
ATOM 7097 C C . ALA C 1 254 ? 31.564 41.697 199.239 1.00 18.79 251 ALA C C 1
ATOM 7098 O O . ALA C 1 254 ? 30.814 42.382 199.947 1.00 15.66 251 ALA C O 1
ATOM 7100 N N . PRO C 1 255 ? 32.844 41.453 199.566 1.00 16.00 252 PRO C N 1
ATOM 7101 C CA . PRO C 1 255 ? 33.373 41.951 200.838 1.00 14.31 252 PRO C CA 1
ATOM 7102 C C . PRO C 1 255 ? 33.420 43.469 200.836 1.00 15.24 252 PRO C C 1
ATOM 7103 O O . PRO C 1 255 ? 33.554 44.071 199.771 1.00 17.65 252 PRO C O 1
ATOM 7107 N N . ARG C 1 256 ? 33.302 44.072 202.015 1.00 14.91 253 ARG C N 1
ATOM 7108 C CA . ARG C 1 256 ? 33.523 45.506 202.165 1.00 15.49 253 ARG C CA 1
ATOM 7109 C C . ARG C 1 256 ? 34.197 45.725 203.506 1.00 14.86 253 ARG C C 1
ATOM 7110 O O . ARG C 1 256 ? 34.037 44.911 204.418 1.00 12.55 253 ARG C O 1
ATOM 7118 N N . THR C 1 257 ? 34.964 46.802 203.630 1.00 16.31 254 THR C N 1
ATOM 7119 C CA . THR C 1 257 ? 35.646 47.094 204.888 1.00 14.21 254 THR C CA 1
ATOM 7120 C C . THR C 1 257 ? 34.637 47.341 206.002 1.00 14.57 254 THR C C 1
ATOM 7121 O O . THR C 1 257 ? 33.770 48.205 205.864 1.00 16.41 254 THR C O 1
ATOM 7125 N N . VAL C 1 258 ? 34.766 46.595 207.097 1.00 12.40 255 VAL C N 1
ATOM 7126 C CA . VAL C 1 258 ? 33.864 46.731 208.254 1.00 12.54 255 VAL C CA 1
ATOM 7127 C C . VAL C 1 258 ? 34.589 47.077 209.566 1.00 17.41 255 VAL C C 1
ATOM 7128 O O . VAL C 1 258 ? 33.957 47.502 210.542 1.00 17.14 255 VAL C O 1
ATOM 7132 N N . ALA C 1 259 ? 35.903 46.877 209.596 1.00 14.18 256 ALA C N 1
ATOM 7133 C CA . ALA C 1 259 ? 36.706 47.194 210.781 1.00 15.22 256 ALA C CA 1
ATOM 7134 C C . ALA C 1 259 ? 38.052 47.775 210.387 1.00 15.68 256 ALA C C 1
ATOM 7135 O O . ALA C 1 259 ? 38.660 47.328 209.419 1.00 14.61 256 ALA C O 1
ATOM 7137 N N . GLU C 1 260 ? 38.514 48.773 211.138 1.00 11.30 257 GLU C N 1
ATOM 7138 C CA . GLU C 1 260 ? 39.857 49.302 210.961 1.00 13.02 257 GLU C CA 1
ATOM 7139 C C . GLU C 1 260 ? 40.522 49.313 212.321 1.00 14.52 257 GLU C C 1
ATOM 7140 O O . GLU C 1 260 ? 40.007 49.930 213.262 1.00 15.62 257 GLU C O 1
ATOM 7146 N N . LEU C 1 261 ? 41.657 48.624 212.416 1.00 12.89 258 LEU C N 1
ATOM 7147 C CA . LEU C 1 261 ? 42.385 48.484 213.666 1.00 11.28 258 LEU C CA 1
ATOM 7148 C C . LEU C 1 261 ? 43.749 49.140 213.464 1.00 11.79 258 LEU C C 1
ATOM 7149 O O . LEU C 1 261 ? 44.363 48.988 212.405 1.00 15.44 258 LEU C O 1
ATOM 7154 N N . TYR C 1 262 ? 44.225 49.877 214.462 1.00 12.37 259 TYR C N 1
ATOM 7155 C CA . TYR C 1 262 ? 45.473 50.633 214.299 1.00 13.06 259 TYR C CA 1
ATOM 7156 C C . TYR C 1 262 ? 46.279 50.701 215.595 1.00 14.11 259 TYR C C 1
ATOM 7157 O O . TYR C 1 262 ? 45.725 50.981 216.655 1.00 14.72 259 TYR C O 1
ATOM 7166 N N . ASP C 1 263 ? 47.581 50.440 215.508 1.00 13.49 260 ASP C N 1
ATOM 7167 C CA . ASP C 1 263 ? 48.480 50.636 216.641 1.00 16.31 260 ASP C CA 1
ATOM 7168 C C . ASP C 1 263 ? 49.323 51.896 216.442 1.00 15.86 260 ASP C C 1
ATOM 7169 O O . ASP C 1 263 ? 50.184 51.922 215.569 1.00 14.76 260 ASP C O 1
ATOM 7174 N N . PRO C 1 264 ? 49.079 52.943 217.251 1.00 16.68 261 PRO C N 1
ATOM 7175 C CA . PRO C 1 264 ? 49.846 54.187 217.101 1.00 21.29 261 PRO C CA 1
ATOM 7176 C C . PRO C 1 264 ? 51.355 54.011 217.322 1.00 20.70 261 PRO C C 1
ATOM 7177 O O . PRO C 1 264 ? 52.140 54.756 216.732 1.00 22.18 261 PRO C O 1
ATOM 7181 N N . ARG C 1 265 ? 51.752 53.059 218.165 1.00 18.72 262 ARG C N 1
ATOM 7182 C CA . ARG C 1 265 ? 53.172 52.865 218.471 1.00 20.57 262 ARG C CA 1
ATOM 7183 C C . ARG C 1 265 ? 53.976 52.437 217.247 1.00 18.69 262 ARG C C 1
ATOM 7184 O O . ARG C 1 265 ? 54.992 53.041 216.914 1.00 19.87 262 ARG C O 1
ATOM 7192 N N . SER C 1 266 ? 53.526 51.373 216.592 1.00 16.29 263 SER C N 1
ATOM 7193 C CA . SER C 1 266 ? 54.273 50.802 215.475 1.00 17.82 263 SER C CA 1
ATOM 7194 C C . SER C 1 266 ? 53.830 51.412 214.159 1.00 17.58 263 SER C C 1
ATOM 7195 O O . SER C 1 266 ? 54.562 51.369 213.171 1.00 19.61 263 SER C O 1
ATOM 7198 N N . GLY C 1 267 ? 52.623 51.967 214.143 1.00 15.93 264 GLY C N 1
ATOM 7199 C CA . GLY C 1 267 ? 52.050 52.479 212.910 1.00 16.56 264 GLY C CA 1
ATOM 7200 C C . GLY C 1 267 ? 51.335 51.443 212.064 1.00 15.76 264 GLY C C 1
ATOM 7201 O O . GLY C 1 267 ? 50.767 51.784 211.030 1.00 16.13 264 GLY C O 1
ATOM 7202 N N . ARG C 1 268 ? 51.349 50.180 212.482 1.00 13.68 265 ARG C N 1
ATOM 7203 C CA . ARG C 1 268 ? 50.638 49.147 211.718 1.00 13.87 265 ARG C CA 1
ATOM 7204 C C . ARG C 1 268 ? 49.116 49.291 211.754 1.00 15.81 265 ARG C C 1
ATOM 7205 O O . ARG C 1 268 ? 48.515 49.576 212.796 1.00 14.04 265 ARG C O 1
ATOM 7213 N N . ALA C 1 269 ? 48.499 49.067 210.600 1.00 13.58 266 ALA C N 1
ATOM 7214 C CA . ALA C 1 269 ? 47.060 49.221 210.452 1.00 15.02 266 ALA C CA 1
ATOM 7215 C C . ALA C 1 269 ? 46.475 48.014 209.741 1.00 16.60 266 ALA C C 1
ATOM 7216 O O . ALA C 1 269 ? 47.098 47.433 208.840 1.00 13.89 266 ALA C O 1
ATOM 7218 N N . LEU C 1 270 ? 45.268 47.643 210.144 1.00 19.14 267 LEU C N 1
ATOM 7219 C CA . LEU C 1 270 ? 44.544 46.562 209.495 1.00 12.66 267 LEU C CA 1
ATOM 7220 C C . LEU C 1 270 ? 43.186 47.086 209.054 1.00 13.53 267 LEU C C 1
ATOM 7221 O O . LEU C 1 270 ? 42.513 47.779 209.813 1.00 13.01 267 LEU C O 1
ATOM 7226 N N . ALA C 1 271 ? 42.818 46.789 207.812 1.00 12.64 268 ALA C N 1
ATOM 7227 C CA . ALA C 1 271 ? 41.452 47.001 207.326 1.00 15.38 268 ALA C CA 1
ATOM 7228 C C . ALA C 1 271 ? 40.856 45.626 207.096 1.00 13.67 268 ALA C C 1
ATOM 7229 O O . ALA C 1 271 ? 41.384 44.844 206.299 1.00 11.32 268 ALA C O 1
ATOM 7231 N N . LEU C 1 272 ? 39.769 45.320 207.801 1.00 11.52 269 LEU C N 1
ATOM 7232 C CA . LEU C 1 272 ? 39.151 44.004 207.705 1.00 13.03 269 LEU C CA 1
ATOM 7233 C C . LEU C 1 272 ? 37.900 44.121 206.849 1.00 13.34 269 LEU C C 1
ATOM 7234 O O . LEU C 1 272 ? 37.004 44.892 207.169 1.00 15.73 269 LEU C O 1
ATOM 7239 N N . ALA C 1 273 ? 37.868 43.393 205.734 1.00 13.32 270 ALA C N 1
ATOM 7240 C CA . ALA C 1 273 ? 36.701 43.409 204.852 1.00 11.29 270 ALA C CA 1
ATOM 7241 C C . ALA C 1 273 ? 36.024 42.050 204.879 1.00 12.38 270 ALA C C 1
ATOM 7242 O O . ALA C 1 273 ? 36.687 41.020 205.008 1.00 11.95 270 ALA C O 1
ATOM 7244 N N . THR C 1 274 ? 34.702 42.027 204.757 1.00 11.91 271 THR C N 1
ATOM 7245 C CA . THR C 1 274 ? 34.018 40.752 204.807 1.00 11.80 271 THR C CA 1
ATOM 7246 C C . THR C 1 274 ? 32.663 40.808 204.144 1.00 11.99 271 THR C C 1
ATOM 7247 O O . THR C 1 274 ? 32.096 41.886 203.939 1.00 13.30 271 THR C O 1
ATOM 7251 N N . THR C 1 275 ? 32.160 39.629 203.802 1.00 10.44 272 THR C N 1
ATOM 7252 C CA . THR C 1 275 ? 30.796 39.454 203.316 1.00 10.68 272 THR C CA 1
ATOM 7253 C C . THR C 1 275 ? 29.833 39.242 204.486 1.00 11.35 272 THR C C 1
ATOM 7254 O O . THR C 1 275 ? 28.614 39.350 204.335 1.00 14.38 272 THR C O 1
ATOM 7258 N N . GLU C 1 276 ? 30.384 38.925 205.652 1.00 11.45 273 GLU C N 1
ATOM 7259 C CA . GLU C 1 276 ? 29.571 38.509 206.804 1.00 12.65 273 GLU C CA 1
ATOM 7260 C C . GLU C 1 276 ? 28.768 39.658 207.409 1.00 10.37 273 GLU C C 1
ATOM 7261 O O . GLU C 1 276 ? 29.122 40.819 207.233 1.00 11.22 273 GLU C O 1
ATOM 7267 N N . PRO C 1 277 ? 27.657 39.334 208.095 1.00 11.29 274 PRO C N 1
ATOM 7268 C CA . PRO C 1 277 ? 26.806 40.359 208.709 1.00 13.59 274 PRO C CA 1
ATOM 7269 C C . PRO C 1 277 ? 27.186 40.648 210.158 1.00 14.55 274 PRO C C 1
ATOM 7270 O O . PRO C 1 277 ? 26.672 41.594 210.753 1.00 11.92 274 PRO C O 1
ATOM 7274 N N . GLY C 1 278 ? 28.063 39.838 210.735 1.00 11.39 275 GLY C N 1
ATOM 7275 C CA . GLY C 1 278 ? 28.393 40.021 212.134 1.00 10.11 275 GLY C CA 1
ATOM 7276 C C . GLY C 1 278 ? 29.886 39.998 212.363 1.00 11.60 275 GLY C C 1
ATOM 7277 O O . GLY C 1 278 ? 30.660 39.514 211.526 1.00 10.12 275 GLY C O 1
ATOM 7278 N N . LEU C 1 279 ? 30.295 40.522 213.509 1.00 11.68 276 LEU C N 1
ATOM 7279 C CA . LEU C 1 279 ? 31.707 40.501 213.882 1.00 10.99 276 LEU C CA 1
ATOM 7280 C C . LEU C 1 279 ? 31.803 40.298 215.379 1.00 10.57 276 LEU C C 1
ATOM 7281 O O . LEU C 1 279 ? 31.284 41.105 216.145 1.00 15.29 276 LEU C O 1
ATOM 7286 N N . GLN C 1 280 ? 32.470 39.226 215.805 1.00 10.04 277 GLN C N 1
ATOM 7287 C CA . GLN C 1 280 ? 32.674 39.012 217.236 1.00 10.35 277 GLN C CA 1
ATOM 7288 C C . GLN C 1 280 ? 33.964 39.720 217.637 1.00 15.06 277 GLN C C 1
ATOM 7289 O O . GLN C 1 280 ? 35.017 39.460 217.062 1.00 15.05 277 GLN C O 1
ATOM 7295 N N . LEU C 1 281 ? 33.883 40.619 218.613 1.00 11.79 278 LEU C N 1
ATOM 7296 C CA . LEU C 1 281 ? 35.087 41.260 219.146 1.00 11.71 278 LEU C CA 1
ATOM 7297 C C . LEU C 1 281 ? 35.402 40.597 220.470 1.00 12.26 278 LEU C C 1
ATOM 7298 O O . LEU C 1 281 ? 34.596 40.652 221.392 1.00 12.23 278 LEU C O 1
ATOM 7303 N N . TYR C 1 282 ? 36.580 39.992 220.576 1.00 11.53 279 TYR C N 1
ATOM 7304 C CA . TYR C 1 282 ? 36.957 39.302 221.799 1.00 11.93 279 TYR C CA 1
ATOM 7305 C C . TYR C 1 282 ? 38.340 39.770 222.224 1.00 13.12 279 TYR C C 1
ATOM 7306 O O . TYR C 1 282 ? 39.297 39.716 221.442 1.00 14.58 279 TYR C O 1
ATOM 7315 N N . THR C 1 283 ? 38.440 40.235 223.465 1.00 12.95 280 THR C N 1
ATOM 7316 C CA . THR C 1 283 ? 3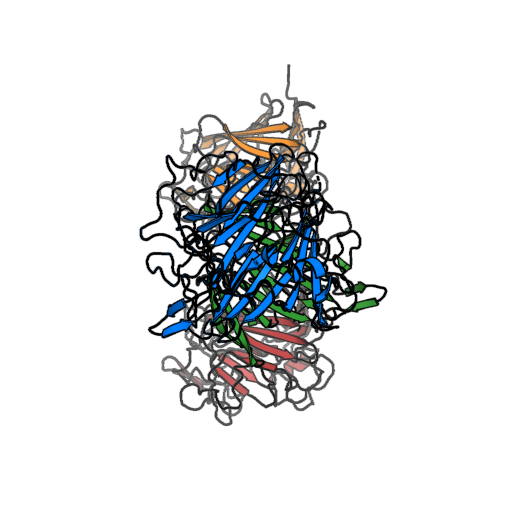9.687 40.833 223.945 1.00 14.49 280 THR C CA 1
ATOM 7317 C C . THR C 1 283 ? 40.576 39.889 224.765 1.00 16.54 280 THR C C 1
ATOM 7318 O O . THR C 1 283 ? 41.427 40.347 225.523 1.00 15.66 280 THR C O 1
ATOM 7322 N N . ALA C 1 284 ? 40.381 38.581 224.610 1.00 14.62 281 ALA C N 1
ATOM 7323 C CA . ALA C 1 284 ? 41.320 37.583 225.141 1.00 13.55 281 ALA C CA 1
ATOM 7324 C C . ALA C 1 284 ? 41.499 37.643 226.655 1.00 19.62 281 ALA C C 1
ATOM 7325 O O . ALA C 1 284 ? 42.613 37.508 227.172 1.00 19.33 281 ALA C O 1
ATOM 7327 N N . ASP C 1 285 ? 40.407 37.827 227.375 1.00 18.23 282 ASP C N 1
ATOM 7328 C CA . ASP C 1 285 ? 40.513 38.038 228.810 1.00 18.03 282 ASP C CA 1
ATOM 7329 C C . ASP C 1 285 ? 40.799 36.764 229.594 1.00 21.09 282 ASP C C 1
ATOM 7330 O O . ASP C 1 285 ? 41.165 36.824 230.766 1.00 21.63 282 ASP C O 1
ATOM 7335 N N . HIS C 1 286 ? 40.649 35.614 228.939 1.00 21.14 283 HIS C N 1
ATOM 7336 C CA . HIS C 1 286 ? 40.943 34.331 229.576 1.00 20.67 283 HIS C CA 1
ATOM 7337 C C . HIS C 1 286 ? 42.454 34.094 229.725 1.00 20.37 283 HIS C C 1
ATOM 7338 O O . HIS C 1 286 ? 42.888 33.293 230.556 1.00 20.79 283 HIS C O 1
ATOM 7345 N N . LEU C 1 287 ? 43.256 34.794 228.926 1.00 19.21 284 LEU C N 1
ATOM 7346 C CA . LEU C 1 287 ? 44.716 34.636 228.996 1.00 17.58 284 LEU C CA 1
ATOM 7347 C C . LEU C 1 287 ? 45.243 35.094 230.352 1.00 22.76 284 LEU C C 1
ATOM 7348 O O . LEU C 1 287 ? 44.848 36.153 230.855 1.00 24.00 284 LEU C O 1
ATOM 7353 N N . ASP C 1 288 ? 46.120 34.290 230.952 1.00 21.23 285 ASP C N 1
ATOM 7354 C CA . ASP C 1 288 ? 46.541 34.526 232.339 1.00 22.39 285 ASP C CA 1
ATOM 7355 C C . ASP C 1 288 ? 48.054 34.456 232.545 1.00 26.62 285 ASP C C 1
ATOM 7356 O O . ASP C 1 288 ? 48.529 34.267 233.669 1.00 27.51 285 ASP C O 1
ATOM 7361 N N . GLY C 1 289 ? 48.804 34.597 231.455 1.00 26.74 286 GLY C N 1
ATOM 7362 C CA . GLY C 1 289 ? 50.256 34.665 231.519 1.00 25.54 286 GLY C CA 1
ATOM 7363 C C . GLY C 1 289 ? 50.958 33.337 231.717 1.00 24.24 286 GLY C C 1
ATOM 7364 O O . GLY C 1 289 ? 52.096 33.307 232.176 1.00 24.41 286 GLY C O 1
ATOM 7365 N N . THR C 1 290 ? 50.294 32.237 231.377 1.00 25.90 287 THR C N 1
ATOM 7366 C CA . THR C 1 290 ? 50.895 30.913 231.557 1.00 31.27 287 THR C CA 1
ATOM 7367 C C . THR C 1 290 ? 51.331 30.287 230.233 1.00 27.52 287 THR C C 1
ATOM 7368 O O . THR C 1 290 ? 52.106 29.333 230.216 1.00 31.11 287 THR C O 1
ATOM 7372 N N . LEU C 1 291 ? 50.825 30.830 229.129 1.00 23.52 288 LEU C N 1
ATOM 7373 C CA . LEU C 1 291 ? 51.143 30.309 227.804 1.00 23.29 288 LEU C CA 1
ATOM 7374 C C . LEU C 1 291 ? 52.182 31.182 227.109 1.00 23.03 288 LEU C C 1
ATOM 7375 O O . LEU C 1 291 ? 51.950 32.372 226.896 1.00 24.27 288 LEU C O 1
ATOM 7380 N N . THR C 1 292 ? 53.322 30.590 226.754 1.00 20.88 289 THR C N 1
ATOM 7381 C CA . THR C 1 292 ? 54.371 31.321 226.041 1.00 19.22 289 THR C CA 1
ATOM 7382 C C . THR C 1 292 ? 54.173 31.180 224.540 1.00 17.36 289 THR C C 1
ATOM 7383 O O . THR C 1 292 ? 54.122 30.062 224.015 1.00 15.87 289 THR C O 1
ATOM 7387 N N . GLY C 1 293 ? 54.064 32.311 223.850 1.00 15.84 290 GLY C N 1
ATOM 7388 C CA . GLY C 1 293 ? 53.775 32.301 222.423 1.00 13.94 290 GLY C CA 1
ATOM 7389 C C . GLY C 1 293 ? 55.021 32.245 221.562 1.00 14.61 290 GLY C C 1
ATOM 7390 O O . GLY C 1 293 ? 56.133 32.052 222.073 1.00 15.65 290 GLY C O 1
ATOM 7391 N N . THR C 1 294 ? 54.838 32.426 220.253 1.00 13.82 291 THR C N 1
ATOM 7392 C CA . THR C 1 294 ? 55.923 32.274 219.288 1.00 18.09 291 THR C CA 1
ATOM 7393 C C . THR C 1 294 ? 57.057 33.264 219.500 1.00 20.76 291 THR C C 1
ATOM 7394 O O . THR C 1 294 ? 58.196 32.993 219.133 1.00 21.06 291 THR C O 1
ATOM 7398 N N . SER C 1 295 ? 56.753 34.424 220.066 1.00 18.09 292 SER C N 1
ATOM 7399 C CA . SER C 1 295 ? 57.816 35.389 220.308 1.00 17.21 292 SER C CA 1
ATOM 7400 C C . SER C 1 295 ? 58.528 35.152 221.631 1.00 23.67 292 SER C C 1
ATOM 7401 O O . SER C 1 295 ? 59.457 35.878 221.975 1.00 23.37 292 SER C O 1
ATOM 7404 N N . GLY C 1 296 ? 58.107 34.125 222.365 1.00 20.20 293 GLY C N 1
ATOM 7405 C CA . GLY C 1 296 ? 58.784 33.753 223.596 1.00 17.74 293 GLY C CA 1
ATOM 7406 C C . GLY C 1 296 ? 58.348 34.590 224.782 1.00 20.37 293 GLY C C 1
ATOM 7407 O O . GLY C 1 296 ? 59.054 34.687 225.788 1.00 20.71 293 GLY C O 1
ATOM 7408 N N . VAL C 1 297 ? 57.169 35.193 224.666 1.00 18.61 294 VAL C N 1
ATOM 7409 C CA . VAL C 1 297 ? 56.621 36.015 225.736 1.00 18.66 294 VAL C CA 1
ATOM 7410 C C . VAL C 1 297 ? 55.285 35.436 226.177 1.00 19.80 294 VAL C C 1
ATOM 7411 O O . VAL C 1 297 ? 54.411 35.196 225.341 1.00 16.45 294 VAL C O 1
ATOM 7415 N N . PRO C 1 298 ? 55.121 35.199 227.490 1.00 19.93 295 PRO C N 1
ATOM 7416 C CA . PRO C 1 298 ? 53.830 34.707 227.985 1.00 17.18 295 PRO C CA 1
ATOM 7417 C C . PRO C 1 298 ? 52.704 35.702 227.692 1.00 23.82 295 PRO C C 1
ATOM 7418 O O . PRO C 1 298 ? 52.895 36.916 227.816 1.00 20.74 295 PRO C O 1
ATOM 7422 N N . TYR C 1 299 ? 51.545 35.190 227.291 1.00 19.64 296 TYR C N 1
ATOM 7423 C CA . TYR C 1 299 ? 50.434 36.039 226.886 1.00 18.69 296 TYR C CA 1
ATOM 7424 C C . TYR C 1 299 ? 49.559 36.396 228.079 1.00 17.33 296 TYR C C 1
ATOM 7425 O O . TYR C 1 299 ? 48.983 35.513 228.718 1.00 18.14 296 TYR C O 1
ATOM 7434 N N . GLY C 1 300 ? 49.462 37.685 228.384 1.00 16.70 297 GLY C N 1
ATOM 7435 C CA . GLY C 1 300 ? 48.562 38.135 229.429 1.00 18.88 297 GLY C CA 1
ATOM 7436 C C . GLY C 1 300 ? 47.189 38.437 228.851 1.00 18.31 297 GLY C C 1
ATOM 7437 O O . GLY C 1 300 ? 46.968 38.322 227.639 1.00 16.28 297 GLY C O 1
ATOM 7438 N N . PRO C 1 301 ? 46.243 38.830 229.715 1.00 25.22 298 PRO C N 1
ATOM 7439 C CA . PRO C 1 301 ? 44.925 39.211 229.198 1.00 16.89 298 PRO C CA 1
ATOM 7440 C C . PRO C 1 301 ? 45.054 40.337 228.165 1.00 16.35 298 PRO C C 1
ATOM 7441 O O . PRO C 1 301 ? 45.893 41.236 228.338 1.00 18.12 298 PRO C O 1
ATOM 7445 N N . ALA C 1 302 ? 44.266 40.252 227.094 1.00 16.49 299 ALA C N 1
ATOM 7446 C CA . ALA C 1 302 ? 44.268 41.243 226.013 1.00 16.74 299 ALA C CA 1
ATOM 7447 C C . ALA C 1 302 ? 45.598 41.317 225.263 1.00 17.39 299 ALA C C 1
ATOM 7448 O O . ALA C 1 302 ? 45.927 42.346 224.683 1.00 18.65 299 ALA C O 1
ATOM 7450 N N . ALA C 1 303 ? 46.351 40.218 225.261 1.00 15.99 300 ALA C N 1
ATOM 7451 C CA . ALA C 1 303 ? 47.616 40.162 224.522 1.00 14.54 300 ALA C CA 1
ATOM 7452 C C . ALA C 1 303 ? 47.379 40.360 223.031 1.00 15.65 300 ALA C C 1
ATOM 7453 O O . ALA C 1 303 ? 48.263 40.823 222.308 1.00 14.87 300 ALA C O 1
ATOM 7455 N N . GLY C 1 304 ? 46.182 40.000 222.576 1.00 12.96 301 GLY C N 1
ATOM 7456 C CA . GLY C 1 304 ? 45.791 40.216 221.196 1.00 12.31 301 GLY C CA 1
ATOM 7457 C C . GLY C 1 304 ? 44.283 40.333 221.111 1.00 15.91 301 GLY C C 1
ATOM 7458 O O . GLY C 1 304 ? 43.581 40.017 222.074 1.00 16.56 301 GLY C O 1
ATOM 7459 N N . LEU C 1 305 ? 43.787 40.789 219.966 1.00 11.71 302 LEU C N 1
ATOM 7460 C CA . LEU C 1 305 ? 42.355 40.999 219.778 1.00 11.57 302 LEU C CA 1
ATOM 7461 C C . LEU C 1 305 ? 41.869 40.089 218.673 1.00 14.76 302 LEU C C 1
ATOM 7462 O O . LEU C 1 305 ? 42.487 40.009 217.607 1.00 14.10 302 LEU C O 1
ATOM 7467 N N . ALA C 1 306 ? 40.759 39.402 218.917 1.00 14.88 303 ALA C N 1
ATOM 7468 C CA . ALA C 1 306 ? 40.154 38.561 217.894 1.00 13.09 303 ALA C CA 1
ATOM 7469 C C . ALA C 1 306 ? 38.961 39.292 217.292 1.00 18.31 303 ALA C C 1
ATOM 7470 O O . ALA C 1 306 ? 38.069 39.734 218.014 1.00 16.10 303 ALA C O 1
ATOM 7472 N N . LEU C 1 307 ? 38.980 39.450 215.972 1.00 12.43 304 LEU C N 1
ATOM 7473 C CA . LEU C 1 307 ? 37.869 40.044 215.238 1.00 11.79 304 LEU C CA 1
ATOM 7474 C C . LEU C 1 307 ? 37.359 38.964 214.298 1.00 16.14 304 LEU C C 1
ATOM 7475 O O . LEU C 1 307 ? 37.926 38.760 213.226 1.00 24.41 304 LEU C O 1
ATOM 7480 N N . GLU C 1 308 ? 36.314 38.251 214.710 1.00 12.26 305 GLU C N 1
ATOM 7481 C CA . GLU C 1 308 ? 35.831 37.100 213.947 1.00 12.78 305 GLU C CA 1
ATOM 7482 C C . GLU C 1 308 ? 34.600 37.468 213.142 1.00 14.54 305 GLU C C 1
ATOM 7483 O O . GLU C 1 308 ? 33.544 37.759 213.712 1.00 13.55 305 GLU C O 1
ATOM 7489 N N . THR C 1 309 ? 34.725 37.452 211.819 1.00 12.28 306 THR C N 1
ATOM 7490 C CA . THR C 1 309 ? 33.573 37.731 210.963 1.00 11.48 306 THR C CA 1
ATOM 7491 C C . THR C 1 309 ? 32.682 36.501 210.955 1.00 11.22 306 THR C C 1
ATOM 7492 O O . THR C 1 309 ? 33.171 35.385 210.820 1.00 12.15 306 THR C O 1
ATOM 7496 N N . GLN C 1 310 ? 31.370 36.689 211.084 1.00 10.01 307 GLN C N 1
ATOM 7497 C CA . GLN C 1 310 ? 30.496 35.544 211.342 1.00 9.78 307 GLN C CA 1
ATOM 7498 C C . GLN C 1 310 ? 29.029 35.898 211.192 1.00 11.91 307 GLN C C 1
ATOM 7499 O O . GLN C 1 310 ? 28.664 37.075 211.094 1.00 11.58 307 GLN C O 1
ATOM 7505 N N . HIS C 1 311 ? 28.184 34.873 211.178 1.00 9.42 308 HIS C N 1
ATOM 7506 C CA . HIS C 1 311 ? 26.768 35.090 211.434 1.00 14.97 308 HIS C CA 1
ATOM 7507 C C . HIS C 1 311 ? 26.553 35.166 212.955 1.00 14.10 308 HIS C C 1
ATOM 7508 O O . HIS C 1 311 ? 27.435 34.786 213.728 1.00 11.97 308 HIS C O 1
ATOM 7515 N N . PHE C 1 312 ? 25.398 35.674 213.382 1.00 10.72 309 PHE C N 1
ATOM 7516 C CA . PHE C 1 312 ? 25.168 36.000 214.797 1.00 11.60 309 PHE C CA 1
ATOM 7517 C C . PHE C 1 312 ? 25.147 34.763 215.708 1.00 11.10 309 PHE C C 1
ATOM 7518 O O . PHE C 1 312 ? 24.700 33.683 215.298 1.00 12.81 309 PHE C O 1
ATOM 7526 N N . PRO C 1 313 ? 25.613 34.918 216.964 1.00 11.37 310 PRO C N 1
ATOM 7527 C CA . PRO C 1 313 ? 25.540 33.836 217.956 1.00 10.86 310 PRO C CA 1
ATOM 7528 C C . PRO C 1 313 ? 24.124 33.287 218.089 1.00 12.73 310 PRO C C 1
ATOM 7529 O O . PRO C 1 313 ? 23.168 34.063 218.055 1.00 13.07 310 PRO C O 1
ATOM 7533 N N . ASP C 1 314 ? 24.006 31.967 218.223 1.00 12.33 311 ASP C N 1
ATOM 7534 C CA . ASP C 1 314 ? 22.728 31.290 218.448 1.00 13.12 311 ASP C CA 1
ATOM 7535 C C . ASP C 1 314 ? 21.735 31.391 217.294 1.00 16.51 311 ASP C C 1
ATOM 7536 O O . ASP C 1 314 ? 20.542 31.173 217.492 1.00 13.82 311 ASP C O 1
ATOM 7541 N N . SER C 1 315 ? 22.213 31.700 216.090 1.00 11.02 312 SER C N 1
ATOM 7542 C CA . SER C 1 315 ? 21.312 31.768 214.931 1.00 11.31 312 SER C CA 1
ATOM 7543 C C . SER C 1 315 ? 20.412 30.529 214.707 1.00 11.72 312 SER C C 1
ATOM 7544 O O . SER C 1 315 ? 19.236 30.690 214.361 1.00 12.76 312 SER C O 1
ATOM 7547 N N . PRO C 1 316 ? 20.935 29.298 214.916 1.00 11.28 313 PRO C N 1
ATOM 7548 C CA . PRO C 1 316 ? 20.045 28.140 214.719 1.00 11.63 313 PRO C CA 1
ATOM 7549 C C . PRO C 1 316 ? 18.844 28.096 215.670 1.00 12.57 313 PRO C C 1
ATOM 7550 O O . PRO C 1 316 ? 17.917 27.325 215.427 1.00 14.29 313 PRO C O 1
ATOM 7554 N N . ASN C 1 317 ? 18.864 28.905 216.729 1.00 14.23 314 ASN C N 1
ATOM 7555 C CA . ASN C 1 317 ? 17.721 29.040 217.626 1.00 16.44 314 ASN C CA 1
ATOM 7556 C C . ASN C 1 317 ? 17.036 30.403 217.497 1.00 15.79 314 ASN C C 1
ATOM 7557 O O . ASN C 1 317 ? 16.085 30.710 218.224 1.00 14.75 314 ASN C O 1
ATOM 7562 N N . ARG C 1 318 ? 17.510 31.211 216.556 1.00 14.03 315 ARG C N 1
ATOM 7563 C CA . ARG C 1 318 ? 17.013 32.574 216.391 1.00 17.83 315 ARG C CA 1
ATOM 7564 C C . ARG C 1 318 ? 16.631 32.854 214.941 1.00 14.00 315 ARG C C 1
ATOM 7565 O O . ARG C 1 318 ? 17.448 33.361 214.170 1.00 13.26 315 ARG C O 1
ATOM 7573 N N . PRO C 1 319 ? 15.385 32.527 214.569 1.00 16.99 316 PRO C N 1
ATOM 7574 C CA . PRO C 1 319 ? 14.907 32.685 213.187 1.00 18.08 316 PRO C CA 1
ATOM 7575 C C . PRO C 1 319 ? 14.899 34.141 212.731 1.00 20.90 316 PRO C C 1
ATOM 7576 O O . PRO C 1 319 ? 14.843 34.397 211.523 1.00 19.40 316 PRO C O 1
ATOM 7580 N N . ASP C 1 320 ? 14.954 35.081 213.674 1.00 14.35 317 ASP C N 1
ATOM 7581 C CA . ASP C 1 320 ? 15.021 36.499 213.315 1.00 15.26 317 ASP C CA 1
ATOM 7582 C C . ASP C 1 320 ? 16.410 36.946 212.837 1.00 15.87 317 ASP C C 1
ATOM 7583 O O . ASP C 1 320 ? 16.552 38.018 212.243 1.00 17.02 317 ASP C O 1
ATOM 7588 N N . PHE C 1 321 ? 17.429 36.134 213.098 1.00 12.49 318 PHE C N 1
ATOM 7589 C CA . PHE C 1 321 ? 18.792 36.443 212.660 1.00 11.49 318 PHE C CA 1
ATOM 7590 C C . PHE C 1 321 ? 19.024 35.930 211.241 1.00 14.19 318 PHE C C 1
ATOM 7591 O O . PHE C 1 321 ? 18.369 34.969 210.822 1.00 15.79 318 PHE C O 1
ATOM 7599 N N . PRO C 1 322 ? 19.961 36.556 210.499 1.00 14.94 319 PRO C N 1
ATOM 7600 C CA . PRO C 1 322 ? 20.292 36.077 209.147 1.00 14.55 319 PRO C CA 1
ATOM 7601 C C . PRO C 1 322 ? 20.576 34.574 209.154 1.00 15.46 319 PRO C C 1
ATOM 7602 O O . PRO C 1 322 ? 21.326 34.084 210.008 1.00 15.90 319 PRO C O 1
ATOM 7606 N N . SER C 1 323 ? 19.963 33.844 208.226 1.00 11.76 320 SER C N 1
ATOM 7607 C CA . SER C 1 323 ? 19.964 32.383 208.295 1.00 13.78 320 SER C CA 1
ATOM 7608 C C . SER C 1 323 ? 21.339 31.776 208.088 1.00 14.46 320 SER C C 1
ATOM 7609 O O . SER C 1 323 ? 22.127 32.250 207.264 1.00 12.73 320 SER C O 1
ATOM 7612 N N . THR C 1 324 ? 21.617 30.718 208.844 1.00 12.24 321 THR C N 1
ATOM 7613 C CA . THR C 1 324 ? 22.839 29.942 208.671 1.00 10.56 321 THR C CA 1
ATOM 7614 C C . THR C 1 324 ? 22.500 28.566 208.107 1.00 14.61 321 THR C C 1
ATOM 7615 O O . THR C 1 324 ? 23.351 27.678 208.062 1.00 12.56 321 THR C O 1
ATOM 7619 N N . VAL C 1 325 ? 21.258 28.375 207.676 1.00 12.19 322 VAL C N 1
ATOM 7620 C CA . VAL C 1 325 ? 20.892 27.074 207.104 1.00 11.64 322 VAL C CA 1
ATOM 7621 C C . VAL C 1 325 ? 21.493 26.886 205.706 1.00 16.78 322 VAL C C 1
ATOM 7622 O O . VAL C 1 325 ? 21.552 27.831 204.913 1.00 14.02 322 VAL C O 1
ATOM 7626 N N . LEU C 1 326 ? 21.946 25.669 205.408 1.00 13.52 323 LEU C N 1
ATOM 7627 C CA . LEU C 1 326 ? 22.414 25.332 204.064 1.00 13.84 323 LEU C CA 1
ATOM 7628 C C . LEU C 1 326 ? 21.695 24.071 203.634 1.00 14.59 323 LEU C C 1
ATOM 7629 O O . LEU C 1 326 ? 21.628 23.107 204.398 1.00 14.10 323 LEU C O 1
ATOM 7634 N N . ARG C 1 327 ? 21.144 24.073 202.422 1.00 14.83 324 ARG C N 1
ATOM 7635 C CA . ARG C 1 327 ? 20.423 22.906 201.917 1.00 14.34 324 ARG C CA 1
ATOM 7636 C C . ARG C 1 327 ? 21.104 22.334 200.667 1.00 15.61 324 ARG C C 1
ATOM 7637 O O . ARG C 1 327 ? 21.907 23.017 200.031 1.00 19.61 324 ARG C O 1
ATOM 7645 N N . PRO C 1 328 ? 20.814 21.064 200.332 1.00 15.80 325 PRO C N 1
ATOM 7646 C CA . PRO C 1 328 ? 21.396 20.489 199.111 1.00 16.36 325 PRO C CA 1
ATOM 7647 C C . PRO C 1 328 ? 21.086 21.344 197.888 1.00 18.17 325 PRO C C 1
ATOM 7648 O O . PRO C 1 328 ? 19.972 21.872 197.773 1.00 19.34 325 PRO C O 1
ATOM 7652 N N . GLY C 1 329 ? 22.061 21.485 196.996 1.00 20.23 326 GLY C N 1
ATOM 7653 C CA . GLY C 1 329 ? 21.874 22.273 195.792 1.00 25.11 326 GLY C CA 1
ATOM 7654 C C . GLY C 1 329 ? 22.311 23.717 195.968 1.00 26.28 326 GLY C C 1
ATOM 7655 O O . GLY C 1 329 ? 22.464 24.448 194.987 1.00 27.10 326 GLY C O 1
ATOM 7656 N N . GLU C 1 330 ? 22.512 24.128 197.218 1.00 17.32 327 GLU C N 1
ATOM 7657 C CA . GLU C 1 330 ? 22.945 25.486 197.523 1.00 15.02 327 GLU C CA 1
ATOM 7658 C C . GLU C 1 330 ? 24.460 25.559 197.690 1.00 18.66 327 GLU C C 1
ATOM 7659 O O . GLU C 1 330 ? 25.130 24.542 197.861 1.00 18.32 327 GLU C O 1
ATOM 7665 N N . SER C 1 331 ? 25.001 26.770 197.641 1.00 15.43 328 SER C N 1
ATOM 7666 C CA . SER C 1 331 ? 26.433 26.952 197.817 1.00 18.24 328 SER C CA 1
ATOM 7667 C C . SER C 1 331 ? 26.703 27.972 198.916 1.00 21.78 328 SER C C 1
ATOM 7668 O O . SER C 1 331 ? 26.283 29.127 198.816 1.00 25.30 328 SER C O 1
ATOM 7671 N N . TYR C 1 332 ? 27.385 27.548 199.976 1.00 13.64 329 TYR C N 1
ATOM 7672 C CA . TYR C 1 332 ? 27.784 28.481 201.026 1.00 13.40 329 TYR C CA 1
ATOM 7673 C C . TYR C 1 332 ? 29.097 29.141 200.623 1.00 14.75 329 TYR C C 1
ATOM 7674 O O . TYR C 1 332 ? 30.034 28.463 200.207 1.00 14.83 329 TYR C O 1
ATOM 7683 N N . ARG C 1 333 ? 29.162 30.463 200.729 1.00 14.78 330 ARG C N 1
ATOM 7684 C CA . ARG C 1 333 ? 30.414 31.165 200.468 1.00 15.47 330 ARG C CA 1
ATOM 7685 C C . ARG C 1 333 ? 30.584 32.301 201.453 1.00 15.39 330 ARG C C 1
ATOM 7686 O O . ARG C 1 333 ? 29.653 33.060 201.699 1.00 17.49 330 ARG C O 1
ATOM 7694 N N . SER C 1 334 ? 31.772 32.414 202.033 1.00 11.61 331 SER C N 1
ATOM 7695 C CA . SER C 1 334 ? 32.074 33.556 202.883 1.00 12.47 331 SER C CA 1
ATOM 7696 C C . SER C 1 334 ? 33.469 34.035 202.532 1.00 12.93 331 SER C C 1
ATOM 7697 O O . SER C 1 334 ? 34.341 33.223 202.194 1.00 14.86 331 SER C O 1
ATOM 7700 N N . GLU C 1 335 ? 33.693 35.344 202.599 1.00 11.72 332 GLU C N 1
ATOM 7701 C CA . GLU C 1 335 ? 35.010 35.877 202.233 1.00 10.73 332 GLU C CA 1
ATOM 7702 C C . GLU C 1 335 ? 35.433 36.986 203.176 1.00 12.78 332 GLU C C 1
ATOM 7703 O O . GLU C 1 335 ? 34.681 37.938 203.420 1.00 12.72 332 GLU C O 1
ATOM 7709 N N . THR C 1 336 ? 36.639 36.857 203.721 1.00 11.95 333 THR C N 1
ATOM 7710 C CA . THR C 1 336 ? 37.152 37.862 204.639 1.00 11.30 333 THR C CA 1
ATOM 7711 C C . THR C 1 336 ? 38.563 38.217 204.198 1.00 14.00 333 THR C C 1
ATOM 7712 O O . THR C 1 336 ? 39.327 37.342 203.801 1.00 13.21 333 THR C O 1
ATOM 7716 N N . VAL C 1 337 ? 38.893 39.505 204.209 1.00 11.27 334 VAL C N 1
ATOM 7717 C CA . VAL C 1 337 ? 40.224 39.945 203.786 1.00 11.14 334 VAL C CA 1
ATOM 7718 C C . VAL C 1 337 ? 40.881 40.780 204.869 1.00 12.51 334 VAL C C 1
ATOM 7719 O O . VAL C 1 337 ? 40.282 41.719 205.392 1.00 14.53 334 VAL C O 1
ATOM 7723 N N . TYR C 1 338 ? 42.126 40.438 205.190 1.00 10.79 335 TYR C N 1
ATOM 7724 C CA . TYR C 1 338 ? 42.913 41.177 206.158 1.00 10.51 335 TYR C CA 1
ATOM 7725 C C . TYR C 1 338 ? 43.912 42.011 205.380 1.00 11.21 335 TYR C C 1
ATOM 7726 O O . TYR C 1 338 ? 44.915 41.482 204.898 1.00 12.98 335 TYR C O 1
ATOM 7735 N N . ALA C 1 339 ? 43.636 43.305 205.221 1.00 11.54 336 ALA C N 1
ATOM 7736 C CA . ALA C 1 339 ? 44.535 44.178 204.461 1.00 13.28 336 ALA C CA 1
ATOM 7737 C C . ALA C 1 339 ? 45.420 44.996 205.392 1.00 14.62 336 ALA C C 1
ATOM 7738 O O . ALA C 1 339 ? 44.933 45.857 206.135 1.00 13.32 336 ALA C O 1
ATOM 7740 N N . PHE C 1 340 ? 46.722 44.726 205.355 1.00 11.99 337 PHE C N 1
ATOM 7741 C CA . PHE C 1 340 ? 47.662 45.421 206.238 1.00 14.33 337 PHE C CA 1
ATOM 7742 C C . PHE C 1 340 ? 48.308 46.611 205.539 1.00 16.41 337 PHE C C 1
ATOM 7743 O O . PHE C 1 340 ? 48.562 46.575 204.333 1.00 15.50 337 PHE C O 1
ATOM 7751 N N . SER C 1 341 ? 48.562 47.666 206.308 1.00 14.99 338 SER C N 1
ATOM 7752 C CA . SER C 1 341 ? 49.217 48.872 205.815 1.00 18.53 338 SER C CA 1
ATOM 7753 C C . SER C 1 341 ? 49.838 49.611 207.000 1.00 17.97 338 SER C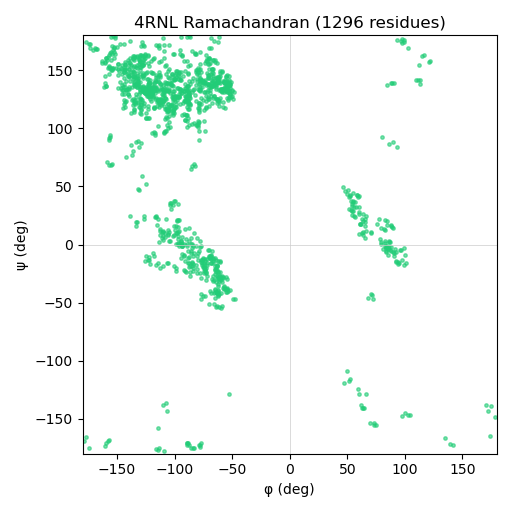 C 1
ATOM 7754 O O . SER C 1 341 ? 49.927 49.055 208.094 1.00 16.77 338 SER C O 1
ATOM 7757 N N . VAL C 1 342 ? 50.286 50.844 206.789 1.00 20.50 339 VAL C N 1
ATOM 7758 C CA . VAL C 1 342 ? 50.793 51.657 207.896 1.00 18.82 339 VAL C CA 1
ATOM 7759 C C . VAL C 1 342 ? 50.274 53.089 207.839 1.00 23.42 339 VAL C C 1
ATOM 7760 O O . VAL C 1 342 ? 49.834 53.558 206.788 1.00 22.59 339 VAL C O 1
ATOM 7764 N N . ARG C 1 343 ? 50.329 53.779 208.977 1.00 20.14 340 ARG C N 1
ATOM 7765 C CA . ARG C 1 343 ? 50.027 55.207 209.033 1.00 21.29 340 ARG C CA 1
ATOM 7766 C C . ARG C 1 343 ? 51.182 55.919 209.718 1.00 33.81 340 ARG C C 1
ATOM 7767 O O . ARG C 1 343 ? 51.945 55.305 210.471 1.00 34.13 340 ARG C O 1
ATOM 7776 N N . ARG D 1 5 ? 30.492 33.546 239.630 1.00 43.75 2 ARG D N 1
ATOM 7777 C CA . ARG D 1 5 ? 31.614 33.197 240.495 1.00 43.37 2 ARG D CA 1
ATOM 7778 C C . ARG D 1 5 ? 31.466 31.790 241.086 1.00 42.12 2 ARG D C 1
ATOM 7779 O O . ARG D 1 5 ? 30.460 31.111 240.876 1.00 48.11 2 ARG D O 1
ATOM 7781 N N . THR D 1 6 ? 32.486 31.348 241.809 1.00 33.99 3 THR D N 1
ATOM 7782 C CA . THR D 1 6 ? 32.427 30.067 242.499 1.00 26.73 3 THR D CA 1
ATOM 7783 C C . THR D 1 6 ? 31.686 30.234 243.817 1.00 23.73 3 THR D C 1
ATOM 7784 O O . THR D 1 6 ? 32.010 31.125 244.600 1.00 26.23 3 THR D O 1
ATOM 7788 N N . GLN D 1 7 ? 30.688 29.389 244.057 1.00 21.34 4 GLN D N 1
ATOM 7789 C CA . GLN D 1 7 ? 29.966 29.405 245.328 1.00 25.05 4 GLN D CA 1
ATOM 7790 C C . GLN D 1 7 ? 30.666 28.520 246.354 1.00 23.33 4 GLN D C 1
ATOM 7791 O O . GLN D 1 7 ? 30.959 27.351 246.085 1.00 19.14 4 GLN D O 1
ATOM 7797 N N . VAL D 1 8 ? 30.941 29.083 247.527 1.00 20.38 5 VAL D N 1
ATOM 7798 C CA . VAL D 1 8 ? 31.621 28.355 248.593 1.00 17.30 5 VAL D CA 1
ATOM 7799 C C . VAL D 1 8 ? 30.709 28.269 249.810 1.00 20.28 5 VAL D C 1
ATOM 7800 O O . VAL D 1 8 ? 30.056 29.246 250.175 1.00 20.36 5 VAL D O 1
ATOM 7804 N N . SER D 1 9 ? 30.638 27.095 250.422 1.00 17.35 6 SER D N 1
ATOM 7805 C CA . SER D 1 9 ? 29.807 26.931 251.615 1.00 21.37 6 SER D CA 1
ATOM 7806 C C . SER D 1 9 ? 30.381 25.817 252.476 1.00 20.06 6 SER D C 1
ATOM 7807 O O . SER D 1 9 ? 31.152 24.992 251.996 1.00 18.99 6 SER D O 1
ATOM 7810 N N . ARG D 1 10 ? 30.018 25.798 253.754 1.00 21.10 7 ARG D N 1
ATOM 7811 C CA . ARG D 1 10 ? 30.542 24.775 254.642 1.00 22.89 7 ARG D CA 1
ATOM 7812 C C . ARG D 1 10 ? 29.478 24.265 255.597 1.00 21.71 7 ARG D C 1
ATOM 7813 O O . ARG D 1 10 ? 28.540 24.979 255.939 1.00 20.93 7 ARG D O 1
ATOM 7821 N N . GLU D 1 11 ? 29.626 23.011 256.006 1.00 17.91 8 GLU D N 1
ATOM 7822 C CA . GLU D 1 11 ? 28.671 22.383 256.908 1.00 21.79 8 GLU D CA 1
ATOM 7823 C C . GLU D 1 11 ? 29.427 21.353 257.720 1.00 18.55 8 GLU D C 1
ATOM 7824 O O . GLU D 1 11 ? 30.430 20.821 257.248 1.00 17.86 8 GLU D O 1
ATOM 7830 N N . PRO D 1 12 ? 28.962 21.077 258.948 1.00 20.20 9 PRO D N 1
ATOM 7831 C CA . PRO D 1 12 ? 29.533 19.988 259.750 1.00 19.67 9 PRO D CA 1
ATOM 7832 C C . PRO D 1 12 ? 29.539 18.684 258.952 1.00 20.09 9 PRO D C 1
ATOM 7833 O O . PRO D 1 12 ? 28.614 18.451 258.166 1.00 20.41 9 PRO D O 1
ATOM 7837 N N . PHE D 1 13 ? 30.551 17.847 259.148 1.00 17.24 10 PHE D N 1
ATOM 7838 C CA . PHE D 1 13 ? 30.629 16.575 258.438 1.00 20.30 10 PHE D CA 1
ATOM 7839 C C . PHE D 1 13 ? 30.700 15.401 259.410 1.00 21.98 10 PHE D C 1
ATOM 7840 O O . PHE D 1 13 ? 30.555 14.241 259.013 1.00 30.23 10 PHE D O 1
ATOM 7848 N N . GLY D 1 14 ? 30.896 15.714 260.687 1.00 24.04 11 GLY D N 1
ATOM 7849 C CA . GLY D 1 14 ? 30.895 14.709 261.735 1.00 20.22 11 GLY D CA 1
ATOM 7850 C C . GLY D 1 14 ? 32.001 14.965 262.736 1.00 21.74 11 GLY D C 1
ATOM 7851 O O . GLY D 1 14 ? 32.637 16.019 262.711 1.00 22.28 11 GLY D O 1
ATOM 7852 N N A THR D 1 15 ? 32.255 13.972 263.579 0.51 20.34 12 THR D N 1
ATOM 7853 N N B THR D 1 15 ? 32.213 14.019 263.647 0.49 21.81 12 THR D N 1
ATOM 7854 C CA A THR D 1 15 ? 33.231 14.090 264.652 0.51 23.50 12 THR D CA 1
ATOM 7855 C CA B THR D 1 15 ? 33.283 14.135 264.637 0.49 22.65 12 THR D CA 1
ATOM 7856 C C A THR D 1 15 ? 34.122 12.844 264.701 0.51 24.83 12 THR D C 1
ATOM 7857 C C B THR D 1 15 ? 34.127 12.864 264.684 0.49 24.75 12 THR D C 1
ATOM 7858 O O A THR D 1 15 ? 33.637 11.723 264.544 0.51 24.64 12 THR D O 1
ATOM 7859 O O B THR D 1 15 ? 33.615 11.758 264.521 0.49 24.83 12 THR D O 1
ATOM 7866 N N . LEU D 1 16 ? 35.423 13.032 264.909 1.00 23.55 13 LEU D N 1
ATOM 7867 C CA . LEU D 1 16 ? 36.327 11.899 265.072 1.00 24.31 13 LEU D CA 1
ATOM 7868 C C . LEU D 1 16 ? 36.137 11.255 266.448 1.00 29.24 13 LEU D C 1
ATOM 7869 O O . LEU D 1 16 ? 35.553 11.863 267.354 1.00 25.46 13 LEU D O 1
ATOM 7874 N N . ASP D 1 17 ? 36.620 10.025 266.605 1.00 32.00 14 ASP D N 1
ATOM 7875 C CA . ASP D 1 17 ? 36.511 9.314 267.882 1.00 33.33 14 ASP D CA 1
ATOM 7876 C C . ASP D 1 17 ? 37.107 10.098 269.058 1.00 33.52 14 ASP D C 1
ATOM 7877 O O . ASP D 1 17 ? 36.676 9.934 270.199 1.00 40.56 14 ASP D O 1
ATOM 7882 N N . ASP D 1 18 ? 38.094 10.946 268.779 1.00 36.15 15 ASP D N 1
ATOM 7883 C CA . ASP D 1 18 ? 38.731 11.732 269.834 1.00 40.93 15 ASP D CA 1
ATOM 7884 C C . ASP D 1 18 ? 37.952 13.010 270.160 1.00 38.65 15 ASP D C 1
ATOM 7885 O O . ASP D 1 18 ? 38.347 13.785 271.027 1.00 39.38 15 ASP D O 1
ATOM 7890 N N . GLY D 1 19 ? 36.851 13.233 269.452 1.00 33.63 16 GLY D N 1
ATOM 7891 C CA . GLY D 1 19 ? 36.020 14.394 269.712 1.00 34.70 16 GLY D CA 1
ATOM 7892 C C . GLY D 1 19 ? 36.219 15.555 268.752 1.00 36.53 16 GLY D C 1
ATOM 7893 O O . GLY D 1 19 ? 35.443 16.510 268.766 1.00 30.95 16 GLY D O 1
ATOM 7894 N N . THR D 1 20 ? 37.242 15.484 267.906 1.00 27.63 17 THR D N 1
ATOM 7895 C CA . THR D 1 20 ? 37.519 16.596 267.001 1.00 30.32 17 THR D CA 1
ATOM 7896 C C . THR D 1 20 ? 36.429 16.722 265.940 1.00 23.82 17 THR D C 1
ATOM 7897 O O . THR D 1 20 ? 36.071 15.743 265.290 1.00 22.18 17 THR D O 1
ATOM 7901 N N . ARG D 1 21 ? 35.904 17.928 265.763 1.00 24.00 18 ARG D N 1
ATOM 7902 C CA . ARG D 1 21 ? 34.873 18.152 264.749 1.00 22.15 18 ARG D CA 1
ATOM 7903 C C . ARG D 1 21 ? 35.474 18.386 263.368 1.00 19.88 18 ARG D C 1
ATOM 7904 O O . ARG D 1 21 ? 36.531 19.007 263.231 1.00 22.83 18 ARG D O 1
ATOM 7912 N N . VAL D 1 22 ? 34.796 17.876 262.345 1.00 18.15 19 VAL D N 1
ATOM 7913 C CA . VAL D 1 22 ? 35.267 17.967 260.971 1.00 16.36 19 VAL D CA 1
ATOM 7914 C C . VAL D 1 22 ? 34.203 18.675 260.139 1.00 17.88 19 VAL D C 1
ATOM 7915 O O . VAL D 1 22 ? 33.014 18.429 260.330 1.00 17.76 19 VAL D O 1
ATOM 7919 N N . ASP D 1 23 ? 34.622 19.563 259.240 1.00 15.03 20 ASP D N 1
ATOM 7920 C CA . ASP D 1 23 ? 33.684 20.255 258.348 1.00 18.09 20 ASP D CA 1
ATOM 7921 C C . ASP D 1 23 ? 33.886 19.798 256.915 1.00 17.04 20 ASP D C 1
ATOM 7922 O O . ASP D 1 23 ? 34.962 19.305 256.545 1.00 16.55 20 ASP D O 1
ATOM 7927 N N . ARG D 1 24 ? 32.855 19.976 256.097 1.00 13.54 21 ARG D N 1
ATOM 7928 C CA . ARG D 1 24 ? 32.969 19.704 254.675 1.00 13.58 21 ARG D CA 1
ATOM 7929 C C . ARG D 1 24 ? 32.708 20.994 253.934 1.00 13.78 21 ARG D C 1
ATOM 7930 O O . ARG D 1 24 ? 31.686 21.633 254.150 1.00 15.17 21 ARG D O 1
ATOM 7938 N N . TRP D 1 25 ? 33.625 21.365 253.049 1.00 12.42 22 TRP D N 1
ATOM 7939 C CA . TRP D 1 25 ? 33.471 22.583 252.262 1.00 12.68 22 TRP D CA 1
ATOM 7940 C C . TRP D 1 25 ? 33.070 22.227 250.844 1.00 12.98 22 TRP D C 1
ATOM 7941 O O . TRP D 1 25 ? 33.692 21.375 250.218 1.00 15.57 22 TRP D O 1
ATOM 7952 N N . THR D 1 26 ? 32.028 22.883 250.343 1.00 14.00 23 THR D N 1
ATOM 7953 C CA . THR D 1 26 ? 31.557 22.640 248.987 1.00 14.96 23 THR D CA 1
ATOM 7954 C C . THR D 1 26 ? 31.914 23.828 248.103 1.00 16.03 23 THR D C 1
ATOM 7955 O O . THR D 1 26 ? 31.568 24.976 248.412 1.00 18.57 23 THR D O 1
ATOM 7959 N N . LEU D 1 27 ? 32.615 23.534 247.012 1.00 15.26 24 LEU D N 1
ATOM 7960 C CA . LEU D 1 27 ? 32.973 24.507 245.992 1.00 15.83 24 LEU D CA 1
ATOM 7961 C C . LEU D 1 27 ? 32.180 24.189 244.722 1.00 17.75 24 LEU D C 1
ATOM 7962 O O . LEU D 1 27 ? 32.259 23.079 244.193 1.00 18.52 24 LEU D O 1
ATOM 7967 N N . GLU D 1 28 ? 31.415 25.163 244.233 1.00 19.04 25 GLU D N 1
ATOM 7968 C CA . GLU D 1 28 ? 30.505 24.936 243.110 1.00 21.55 25 GLU D CA 1
ATOM 7969 C C . GLU D 1 28 ? 30.624 26.046 242.066 1.00 22.76 25 GLU D C 1
ATOM 7970 O O . GLU D 1 28 ? 30.515 27.227 242.396 1.00 25.70 25 GLU D O 1
ATOM 7976 N N . SER D 1 29 ? 30.850 25.680 240.808 1.00 19.82 26 SER D N 1
ATOM 7977 C CA . SER D 1 29 ? 30.881 26.680 239.742 1.00 34.61 26 SER D CA 1
ATOM 7978 C C . SER D 1 29 ? 29.644 26.619 238.835 1.00 40.66 26 SER D C 1
ATOM 7979 O O . SER D 1 29 ? 29.673 27.090 237.698 1.00 50.57 26 SER D O 1
ATOM 7982 N N . GLY D 1 30 ? 28.556 26.052 239.347 1.00 43.20 27 GLY D N 1
ATOM 7983 C CA . GLY D 1 30 ? 27.317 25.957 238.590 1.00 42.37 27 GLY D CA 1
ATOM 7984 C C . GLY D 1 30 ? 26.985 24.520 238.227 1.00 41.07 27 GLY D C 1
ATOM 7985 O O . GLY D 1 30 ? 27.886 23.685 238.137 1.00 39.11 27 GLY D O 1
ATOM 7986 N N . PRO D 1 31 ? 25.690 24.224 238.010 1.00 39.95 28 PRO D N 1
ATOM 7987 C CA . PRO D 1 31 ? 25.221 22.872 237.666 1.00 33.70 28 PRO D CA 1
ATOM 7988 C C . PRO D 1 31 ? 25.827 22.344 236.364 1.00 34.37 28 PRO D C 1
ATOM 7989 O O . PRO D 1 31 ? 25.958 21.125 236.205 1.00 35.85 28 PRO D O 1
ATOM 7993 N N . ALA D 1 32 ? 26.201 23.236 235.449 1.00 33.69 29 ALA D N 1
ATOM 7994 C CA . ALA D 1 32 ? 26.890 22.809 234.229 1.00 31.87 29 ALA D CA 1
ATOM 7995 C C . ALA D 1 32 ? 28.413 22.770 234.395 1.00 39.20 29 ALA D C 1
ATOM 7996 O O . ALA D 1 32 ? 29.132 22.422 233.452 1.00 40.04 29 ALA D O 1
ATOM 7998 N N . GLY D 1 33 ? 28.897 23.117 235.591 1.00 31.80 30 GLY D N 1
ATOM 7999 C CA . GLY D 1 33 ? 30.326 23.160 235.859 1.00 32.97 30 GLY D CA 1
ATOM 8000 C C . GLY D 1 33 ? 30.803 22.128 236.870 1.00 31.46 30 GLY D C 1
ATOM 8001 O O . GLY D 1 33 ? 30.141 21.106 237.081 1.00 28.17 30 GLY D O 1
ATOM 8002 N N . LEU D 1 34 ? 31.956 22.396 237.488 1.00 25.54 31 LEU D N 1
ATOM 8003 C CA . LEU D 1 34 ? 32.522 21.514 238.513 1.00 18.56 31 LEU D CA 1
ATOM 8004 C C . LEU D 1 34 ? 31.883 21.727 239.872 1.00 14.04 31 LEU D C 1
ATOM 8005 O O . LEU D 1 34 ? 31.548 22.854 240.244 1.00 16.63 31 LEU D O 1
ATOM 8010 N N . ARG D 1 35 ? 31.772 20.647 240.636 1.00 14.56 32 ARG D N 1
ATOM 8011 C CA . ARG D 1 35 ? 31.533 20.759 242.073 1.00 15.06 32 ARG D CA 1
ATOM 8012 C C . ARG D 1 35 ? 32.558 19.884 242.761 1.00 15.22 32 ARG D C 1
ATOM 8013 O O . ARG D 1 35 ? 32.770 18.737 242.358 1.00 15.77 32 ARG D O 1
ATOM 8021 N N . VAL D 1 36 ? 33.208 20.427 243.787 1.00 14.89 33 VAL D N 1
ATOM 8022 C CA . VAL D 1 36 ? 34.214 19.687 244.538 1.00 10.81 33 VAL D CA 1
ATOM 8023 C C . VAL D 1 36 ? 33.939 19.879 246.028 1.00 12.15 33 VAL D C 1
ATOM 8024 O O . VAL D 1 36 ? 33.602 20.985 246.463 1.00 12.38 33 VAL D O 1
ATOM 8028 N N . ARG D 1 37 ? 34.062 18.809 246.807 1.00 11.89 34 ARG D N 1
ATOM 8029 C CA . ARG D 1 37 ? 33.894 18.905 248.254 1.00 10.92 34 ARG D CA 1
ATOM 8030 C C . ARG D 1 37 ? 35.201 18.518 248.952 1.00 13.24 34 ARG D C 1
ATOM 8031 O O . ARG D 1 37 ? 35.848 17.539 248.578 1.00 14.69 34 ARG D O 1
ATOM 8039 N N . VAL D 1 38 ? 35.583 19.304 249.955 1.00 13.86 35 VAL D N 1
ATOM 8040 C CA . VAL D 1 38 ? 36.856 19.120 250.655 1.00 10.77 35 VAL D CA 1
ATOM 8041 C C . VAL D 1 38 ? 36.606 18.995 252.156 1.00 11.24 35 VAL D C 1
ATOM 8042 O O . VAL D 1 38 ? 35.830 19.764 252.719 1.00 13.74 35 VAL D O 1
ATOM 8046 N N . LEU D 1 39 ? 37.245 18.028 252.809 1.00 10.83 36 LEU D N 1
ATOM 8047 C CA . LEU D 1 39 ? 37.066 17.870 254.253 1.00 12.96 36 LEU D CA 1
ATOM 8048 C C . LEU D 1 39 ? 38.207 18.535 255.017 1.00 16.29 36 LEU D C 1
ATOM 8049 O O . LEU D 1 39 ? 39.335 18.608 254.525 1.00 16.25 36 LEU D O 1
ATOM 8054 N N . THR D 1 40 ? 37.930 19.024 256.221 1.00 12.85 37 THR D N 1
ATOM 8055 C CA . THR D 1 40 ? 39.010 19.558 257.049 1.00 13.52 37 THR D CA 1
ATOM 8056 C C . THR D 1 40 ? 39.832 18.407 257.620 1.00 13.22 37 THR D C 1
ATOM 8057 O O . THR D 1 40 ? 40.959 18.602 258.075 1.00 15.65 37 THR D O 1
ATOM 8061 N N . TYR D 1 41 ? 39.267 17.204 257.603 1.00 12.71 38 TYR D N 1
ATOM 8062 C CA . TYR D 1 41 ? 40.024 16.020 257.992 1.00 12.66 38 TYR D CA 1
ATOM 8063 C C . TYR D 1 41 ? 40.908 15.623 256.823 1.00 12.03 38 TYR D C 1
ATOM 8064 O O . TYR D 1 41 ? 40.400 15.308 255.753 1.00 13.26 38 TYR D O 1
ATOM 8073 N N . GLY D 1 42 ? 42.224 15.657 257.031 1.00 13.72 39 GLY D N 1
ATOM 8074 C CA . GLY D 1 42 ? 43.170 15.205 256.021 1.00 13.32 39 GLY D CA 1
ATOM 8075 C C . GLY D 1 42 ? 43.133 15.961 254.704 1.00 14.29 39 GLY D C 1
ATOM 8076 O O . GLY D 1 42 ? 43.644 15.472 253.697 1.00 15.28 39 GLY D O 1
ATOM 8077 N N . GLY D 1 43 ? 42.530 17.150 254.702 1.00 12.20 40 GLY D N 1
ATOM 8078 C CA . GLY D 1 43 ? 42.380 17.921 253.474 1.00 14.99 40 GLY D CA 1
ATOM 8079 C C . GLY D 1 43 ? 41.772 17.111 252.347 1.00 13.18 40 GLY D C 1
ATOM 8080 O O . GLY D 1 43 ? 42.053 17.342 251.166 1.00 12.48 40 GLY D O 1
ATOM 8081 N N . ILE D 1 44 ? 40.930 16.153 252.719 1.00 12.08 41 ILE D N 1
ATOM 8082 C CA . ILE D 1 44 ? 40.447 15.147 251.785 1.00 9.61 41 ILE D CA 1
ATOM 8083 C C . ILE D 1 44 ? 39.483 15.709 250.750 1.00 11.89 41 ILE D C 1
ATOM 8084 O O . ILE D 1 44 ? 38.469 16.327 251.094 1.00 12.01 41 ILE D O 1
ATOM 8089 N N . VAL D 1 45 ? 39.808 15.483 249.477 1.00 10.72 42 VAL D N 1
ATOM 8090 C CA . VAL D 1 45 ? 38.874 15.784 248.399 1.00 9.19 42 VAL D CA 1
ATOM 8091 C C . VAL D 1 45 ? 37.888 14.640 248.361 1.00 13.70 42 VAL D C 1
ATOM 8092 O O . VAL D 1 45 ? 38.190 13.558 247.853 1.00 13.85 42 VAL D O 1
ATOM 8096 N N . GLN D 1 46 ? 36.709 14.877 248.923 1.00 11.89 43 GLN D N 1
ATOM 8097 C CA . GLN D 1 46 ? 35.729 13.818 249.085 1.00 11.80 43 GLN D CA 1
ATOM 8098 C C . GLN D 1 46 ? 35.060 13.476 247.760 1.00 13.18 43 GLN D C 1
ATOM 8099 O O . GLN D 1 46 ? 34.859 12.302 247.439 1.00 17.40 43 GLN D O 1
ATOM 8105 N N . THR D 1 47 ? 34.685 14.499 246.998 1.00 12.61 44 THR D N 1
ATOM 8106 C CA . THR D 1 47 ? 33.976 14.268 245.734 1.00 13.63 44 THR D CA 1
ATOM 8107 C C . THR D 1 47 ? 34.399 15.272 244.679 1.00 14.31 44 THR D C 1
ATOM 8108 O O . THR D 1 47 ? 34.755 16.408 244.997 1.00 14.67 44 THR D O 1
ATOM 8112 N N . VAL D 1 48 ? 34.380 14.831 243.425 1.00 11.39 45 VAL D N 1
ATOM 8113 C CA . VAL D 1 48 ? 34.674 15.688 242.281 1.00 9.44 45 VAL D CA 1
ATOM 8114 C C . VAL D 1 48 ? 33.601 15.374 241.259 1.00 10.18 45 VAL D C 1
ATOM 8115 O O . VAL D 1 48 ? 33.434 14.216 240.880 1.00 13.77 45 VAL D O 1
ATOM 8119 N N . GLU D 1 49 ? 32.841 16.389 240.853 1.00 11.14 46 GLU D N 1
ATOM 8120 C CA . GLU D 1 49 ? 31.746 16.185 239.912 1.00 9.90 46 GLU D CA 1
ATOM 8121 C C . GLU D 1 49 ? 31.928 17.051 238.670 1.00 11.80 46 GLU D C 1
ATOM 8122 O O . GLU D 1 49 ? 32.164 18.254 238.779 1.00 12.22 46 GLU D O 1
ATOM 8128 N N . ALA D 1 50 ? 31.781 16.439 237.497 1.00 10.40 47 ALA D N 1
ATOM 8129 C CA . ALA D 1 50 ? 32.001 17.122 236.221 1.00 10.75 47 ALA D CA 1
ATOM 8130 C C . ALA D 1 50 ? 31.089 16.506 235.174 1.00 11.03 47 ALA D C 1
ATOM 8131 O O . ALA D 1 50 ? 30.685 15.353 235.316 1.00 13.56 47 ALA D O 1
ATOM 8133 N N . PRO D 1 51 ? 30.757 17.264 234.117 1.00 12.01 48 PRO D N 1
ATOM 8134 C CA . PRO D 1 51 ? 29.828 16.739 233.109 1.00 12.57 48 PRO D CA 1
ATOM 8135 C C . PRO D 1 51 ? 30.488 15.808 232.103 1.00 12.56 48 PRO D C 1
ATOM 8136 O O . PRO D 1 51 ? 31.677 15.982 231.802 1.00 13.27 48 PRO D O 1
ATOM 8140 N N . ASP D 1 52 ? 29.719 14.855 231.574 1.00 13.05 49 ASP D N 1
ATOM 8141 C CA . ASP D 1 52 ? 30.174 14.026 230.455 1.00 12.04 49 ASP D CA 1
ATOM 8142 C C . ASP D 1 52 ? 29.850 14.706 229.135 1.00 13.12 49 ASP D C 1
ATOM 8143 O O . ASP D 1 52 ? 29.384 15.848 229.130 1.00 15.96 49 ASP D O 1
ATOM 8148 N N . ARG D 1 53 ? 30.062 14.017 228.016 1.00 13.29 50 ARG D N 1
ATOM 8149 C CA . ARG D 1 53 ? 29.893 14.662 226.715 1.00 14.42 50 ARG D CA 1
ATOM 8150 C C . ARG D 1 53 ? 28.424 14.938 226.382 1.00 15.66 50 ARG D C 1
ATOM 8151 O O . ARG D 1 53 ? 28.135 15.539 225.357 1.00 16.85 50 ARG D O 1
ATOM 8159 N N . ASP D 1 54 ? 27.511 14.484 227.242 1.00 15.64 51 ASP D N 1
ATOM 8160 C CA . ASP D 1 54 ? 26.082 14.790 227.089 1.00 17.58 51 ASP D CA 1
ATOM 8161 C C . ASP D 1 54 ? 25.643 15.860 228.080 1.00 17.70 51 ASP D C 1
ATOM 8162 O O . ASP D 1 54 ? 24.452 16.202 228.147 1.00 19.22 51 ASP D O 1
ATOM 8167 N N . GLY D 1 55 ? 26.598 16.381 228.846 1.00 16.70 52 GLY D N 1
ATOM 8168 C CA . GLY D 1 55 ? 26.324 17.412 229.833 1.00 17.25 52 GLY D CA 1
ATOM 8169 C C . GLY D 1 55 ? 25.878 16.892 231.193 1.00 21.92 52 GLY D C 1
ATOM 8170 O O . GLY D 1 55 ? 25.531 17.681 232.077 1.00 20.76 52 GLY D O 1
ATOM 8184 N N . ARG D 1 57 ? 26.177 15.517 234.858 1.00 14.67 54 ARG D N 1
ATOM 8185 C CA . ARG D 1 57 ? 27.118 15.528 235.968 1.00 14.19 54 ARG D CA 1
ATOM 8186 C C . ARG D 1 57 ? 27.310 14.125 236.530 1.00 16.08 54 ARG D C 1
ATOM 8187 O O . ARG D 1 57 ? 26.346 13.363 236.652 1.00 17.18 54 ARG D O 1
ATOM 8195 N N . GLY D 1 58 ? 28.550 13.790 236.869 1.00 14.94 55 GLY D N 1
ATOM 8196 C CA . GLY D 1 58 ? 28.859 12.514 237.487 1.00 13.94 55 GLY D CA 1
ATOM 8197 C C . GLY D 1 58 ? 29.964 12.668 238.511 1.00 11.73 55 GLY D C 1
ATOM 8198 O O . GLY D 1 58 ? 30.842 13.512 238.352 1.00 11.35 55 GLY D O 1
ATOM 8199 N N . GLN D 1 59 ? 29.921 11.848 239.559 1.00 10.26 56 GLN D N 1
ATOM 8200 C CA . GLN D 1 59 ? 30.929 11.876 240.614 1.00 9.24 56 GLN D CA 1
ATOM 8201 C C . GLN D 1 59 ? 32.071 10.942 240.218 1.00 9.08 56 GLN D C 1
ATOM 8202 O O . GLN D 1 59 ? 31.835 9.767 239.869 1.00 10.12 56 GLN D O 1
ATOM 8208 N N . LEU D 1 60 ? 33.297 11.465 240.265 1.00 9.21 57 LEU D N 1
ATOM 8209 C CA . LEU D 1 60 ? 34.443 10.824 239.628 1.00 7.76 57 LEU D CA 1
ATOM 8210 C C . LEU D 1 60 ? 35.520 10.332 240.589 1.00 11.06 57 LEU D C 1
ATOM 8211 O O . LEU D 1 60 ? 36.382 9.551 240.198 1.00 12.42 57 LEU D O 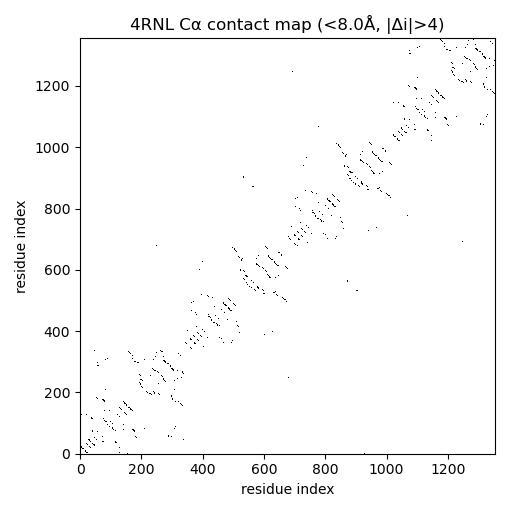1
ATOM 8216 N N . ALA D 1 61 ? 35.493 10.802 241.833 1.00 8.96 58 ALA D N 1
ATOM 8217 C CA . ALA D 1 61 ? 36.584 10.505 242.763 1.00 9.24 58 ALA D CA 1
ATOM 8218 C C . ALA D 1 61 ? 36.257 9.282 243.605 1.00 11.88 58 ALA D C 1
ATOM 8219 O O . ALA D 1 61 ? 35.108 9.091 244.019 1.00 11.40 58 ALA D O 1
ATOM 8221 N N . LEU D 1 62 ? 37.261 8.450 243.870 1.00 11.37 59 LEU D N 1
ATOM 8222 C CA . LEU D 1 62 ? 37.077 7.363 244.829 1.00 9.11 59 LEU D CA 1
ATOM 8223 C C . LEU D 1 62 ? 36.979 7.982 246.223 1.00 9.36 59 LEU D C 1
ATOM 8224 O O . LEU D 1 62 ? 37.770 8.854 246.586 1.00 10.67 59 LEU D O 1
ATOM 8229 N N . GLY D 1 63 ? 35.997 7.552 247.005 1.00 9.93 60 GLY D N 1
ATOM 8230 C CA . GLY D 1 63 ? 35.825 8.096 248.342 1.00 10.69 60 GLY D CA 1
ATOM 8231 C C . GLY D 1 63 ? 34.666 7.440 249.057 1.00 14.74 60 GLY D C 1
ATOM 8232 O O . GLY D 1 63 ? 34.127 6.438 248.589 1.00 13.68 60 GLY D O 1
ATOM 8233 N N . PHE D 1 64 ? 34.278 8.010 250.191 1.00 11.13 61 PHE D N 1
ATOM 8234 C CA . PHE D 1 64 ? 33.213 7.452 251.014 1.00 12.46 61 PHE D CA 1
ATOM 8235 C C . PHE D 1 64 ? 32.178 8.523 251.337 1.00 18.44 61 PHE D C 1
ATOM 8236 O O . PHE D 1 64 ? 32.484 9.715 251.344 1.00 14.88 61 PHE D O 1
ATOM 8244 N N . ALA D 1 65 ? 30.964 8.086 251.652 1.00 18.56 62 ALA D N 1
ATOM 8245 C CA . ALA D 1 65 ? 29.886 9.007 251.997 1.00 22.04 62 ALA D CA 1
ATOM 8246 C C . ALA D 1 65 ? 30.085 9.644 253.366 1.00 25.02 62 ALA D C 1
ATOM 8247 O O . ALA D 1 65 ? 29.580 10.739 253.634 1.00 24.14 62 ALA D O 1
ATOM 8249 N N . ASP D 1 66 ? 30.794 8.957 254.255 1.00 21.10 63 ASP D N 1
ATOM 8250 C CA . ASP D 1 66 ? 30.873 9.453 255.624 1.00 26.30 63 ASP D CA 1
ATOM 8251 C C . ASP D 1 66 ? 32.235 9.354 256.295 1.00 20.19 63 ASP D C 1
ATOM 8252 O O . ASP D 1 66 ? 33.108 8.577 255.893 1.00 21.33 63 ASP D O 1
ATOM 8257 N N . LEU D 1 67 ? 32.384 10.148 257.346 1.00 17.95 64 LEU D N 1
ATOM 8258 C CA . LEU D 1 67 ? 33.669 10.369 257.982 1.00 18.13 64 LEU D CA 1
ATOM 8259 C C . LEU D 1 67 ? 34.235 9.094 258.584 1.00 20.42 64 LEU D C 1
ATOM 8260 O O . LEU D 1 67 ? 35.435 8.835 258.475 1.00 21.22 64 LEU D O 1
ATOM 8265 N N . ALA D 1 68 ? 33.370 8.297 259.209 1.00 17.04 65 ALA D N 1
ATOM 8266 C CA . ALA D 1 68 ? 33.819 7.076 259.885 1.00 17.48 65 ALA D CA 1
ATOM 8267 C C . ALA D 1 68 ? 34.608 6.179 258.931 1.00 22.98 65 ALA D C 1
ATOM 8268 O O . ALA D 1 68 ? 35.639 5.613 259.304 1.00 24.54 65 ALA D O 1
ATOM 8270 N N . SER D 1 69 ? 34.141 6.075 257.689 1.00 18.84 66 SER D N 1
ATOM 8271 C CA . SER D 1 69 ? 34.823 5.236 256.705 1.00 18.12 66 SER D CA 1
ATOM 8272 C C . SER D 1 69 ? 36.252 5.710 256.412 1.00 16.30 66 SER D C 1
ATOM 8273 O O . SER D 1 69 ? 37.179 4.897 256.335 1.00 18.85 66 SER D O 1
ATOM 8276 N N . TYR D 1 70 ? 36.432 7.017 256.241 1.00 16.92 67 TYR D N 1
ATOM 8277 C CA . TYR D 1 70 ? 37.772 7.570 256.042 1.00 17.86 67 TYR D CA 1
ATOM 8278 C C . TYR D 1 70 ? 38.661 7.296 257.248 1.00 19.35 67 TYR D C 1
ATOM 8279 O O . TYR D 1 70 ? 39.836 6.939 257.104 1.00 20.53 67 TYR D O 1
ATOM 8288 N N . ALA D 1 71 ? 38.104 7.468 258.443 1.00 21.63 68 ALA D N 1
ATOM 8289 C CA . ALA D 1 71 ? 38.861 7.203 259.664 1.00 23.23 68 ALA D CA 1
ATOM 8290 C C . ALA D 1 71 ? 39.270 5.736 259.753 1.00 23.25 68 ALA D C 1
ATOM 8291 O O . ALA D 1 71 ? 40.352 5.412 260.244 1.00 23.64 68 ALA D O 1
ATOM 8293 N N . ALA D 1 72 ? 38.401 4.850 259.274 1.00 23.92 69 ALA D N 1
ATOM 8294 C CA . ALA D 1 72 ? 38.643 3.410 259.373 1.00 24.91 69 ALA D CA 1
ATOM 8295 C C . ALA D 1 72 ? 39.469 2.844 258.212 1.00 24.61 69 ALA D C 1
ATOM 8296 O O . ALA D 1 72 ? 40.023 1.746 258.315 1.00 26.34 69 ALA D O 1
ATOM 8298 N N . HIS D 1 73 ? 39.545 3.574 257.103 1.00 18.94 70 HIS D N 1
ATOM 8299 C CA . HIS D 1 73 ? 40.270 3.065 255.934 1.00 22.49 70 HIS D CA 1
ATOM 8300 C C . HIS D 1 73 ? 41.239 4.083 255.352 1.00 22.98 70 HIS D C 1
ATOM 8301 O O . HIS D 1 73 ? 41.286 4.296 254.140 1.00 25.66 70 HIS D O 1
ATOM 8308 N N . GLY D 1 74 ? 42.028 4.702 256.220 1.00 18.96 71 GLY D N 1
ATOM 8309 C CA . GLY D 1 74 ? 43.000 5.686 255.791 1.00 18.66 71 GLY D CA 1
ATOM 8310 C C . GLY D 1 74 ? 44.125 5.120 254.948 1.00 17.43 71 GLY D C 1
ATOM 8311 O O . GLY D 1 74 ? 44.857 5.879 254.315 1.00 15.77 71 GLY D O 1
ATOM 8312 N N . GLY D 1 75 ? 44.262 3.795 254.936 1.00 17.12 72 GLY D N 1
ATOM 8313 C CA . GLY D 1 75 ? 45.327 3.135 254.199 1.00 19.82 72 GLY D CA 1
ATOM 8314 C C . GLY D 1 75 ? 45.213 3.274 252.692 1.00 15.77 72 GLY D C 1
ATOM 8315 O O . GLY D 1 75 ? 46.184 3.032 251.970 1.00 13.68 72 GLY D O 1
ATOM 8316 N N . SER D 1 76 ? 44.038 3.673 252.212 1.00 15.29 73 SER D N 1
ATOM 8317 C CA . SER D 1 76 ? 43.845 3.884 250.779 1.00 15.11 73 SER D CA 1
ATOM 8318 C C . SER D 1 76 ? 44.217 5.297 250.367 1.00 15.39 73 SER D C 1
ATOM 8319 O O . SER D 1 76 ? 44.450 5.554 249.188 1.00 14.82 73 SER D O 1
ATOM 8322 N N . TYR D 1 77 ? 44.250 6.202 251.345 1.00 11.35 74 TYR D N 1
ATOM 8323 C CA . TYR D 1 77 ? 44.550 7.618 251.124 1.00 10.64 74 TYR D CA 1
ATOM 8324 C C . TYR D 1 77 ? 43.604 8.291 250.138 1.00 11.25 74 TYR D C 1
ATOM 8325 O O . TYR D 1 77 ? 44.010 9.200 249.419 1.00 11.68 74 TYR D O 1
ATOM 8334 N N . PHE D 1 78 ? 42.346 7.851 250.094 1.00 12.34 75 PHE D N 1
ATOM 8335 C CA . PHE D 1 78 ? 41.380 8.470 249.187 1.00 11.05 75 PHE D CA 1
ATOM 8336 C C . PHE D 1 78 ? 41.341 9.983 249.387 1.00 10.51 75 PHE D C 1
ATOM 8337 O O . PHE D 1 78 ? 41.158 10.460 250.519 1.00 11.93 75 PHE D O 1
ATOM 8345 N N . GLY D 1 79 ? 41.530 10.721 248.290 1.00 10.59 76 GLY D N 1
ATOM 8346 C CA . GLY D 1 79 ? 41.386 12.179 248.260 1.00 15.36 76 GLY D CA 1
ATOM 8347 C C . GLY D 1 79 ? 42.380 12.993 249.076 1.00 15.97 76 GLY D C 1
ATOM 8348 O O . GLY D 1 79 ? 42.292 14.219 249.153 1.00 12.41 76 GLY D O 1
ATOM 8349 N N . ALA D 1 80 ? 43.363 12.321 249.651 1.00 11.75 77 ALA D N 1
ATOM 8350 C CA . ALA D 1 80 ? 44.108 12.882 250.774 1.00 13.79 77 ALA D CA 1
ATOM 8351 C C . ALA D 1 80 ? 45.169 13.935 250.445 1.00 12.34 77 ALA D C 1
ATOM 8352 O O . ALA D 1 80 ? 45.932 13.797 249.490 1.00 11.03 77 ALA D O 1
ATOM 8354 N N . LEU D 1 81 ? 45.223 14.970 251.280 1.00 10.68 78 LEU D N 1
ATOM 8355 C CA . LEU D 1 81 ? 46.371 15.873 251.331 1.00 13.83 78 LEU D CA 1
ATOM 8356 C C . LEU D 1 81 ? 47.449 15.069 252.037 1.00 12.19 78 LEU D C 1
ATOM 8357 O O . LEU D 1 81 ? 47.292 14.721 253.206 1.00 11.23 78 LEU D O 1
ATOM 8362 N N . VAL D 1 82 ? 48.539 14.770 251.333 1.00 9.53 79 VAL D N 1
ATOM 8363 C CA . VAL D 1 82 ? 49.593 13.906 251.873 1.00 9.75 79 VAL D CA 1
ATOM 8364 C C . VAL D 1 82 ? 50.831 14.702 252.292 1.00 12.57 79 VAL D C 1
ATOM 8365 O O . VAL D 1 82 ? 51.298 15.562 251.547 1.00 12.38 79 VAL D O 1
ATOM 8369 N N . GLY D 1 83 ? 51.338 14.424 253.496 1.00 13.19 80 GLY D N 1
ATOM 8370 C CA . GLY D 1 83 ? 52.540 15.058 254.025 1.00 13.55 80 GLY D CA 1
ATOM 8371 C C . GLY D 1 83 ? 52.903 14.401 255.348 1.00 10.40 80 GLY D C 1
ATOM 8372 O O . GLY D 1 83 ? 52.131 13.581 255.844 1.00 11.51 80 GLY D O 1
ATOM 8373 N N . ARG D 1 84 ? 54.058 14.725 255.933 1.00 10.54 81 ARG D N 1
ATOM 8374 C CA . ARG D 1 84 ? 54.960 15.779 255.473 1.00 10.83 81 ARG D CA 1
ATOM 8375 C C . ARG D 1 84 ? 55.726 15.380 254.216 1.00 10.57 81 ARG D C 1
ATOM 8376 O O . ARG D 1 84 ? 56.204 16.240 253.458 1.00 10.81 81 ARG D O 1
ATOM 8384 N N . TYR D 1 85 ? 55.854 14.075 254.006 1.00 11.25 82 TYR D N 1
ATOM 8385 C CA . TYR D 1 85 ? 56.606 13.583 252.861 1.00 10.20 82 TYR D CA 1
ATOM 8386 C C . TYR D 1 85 ? 55.787 12.571 252.086 1.00 10.85 82 TYR D C 1
ATOM 8387 O O . TYR D 1 85 ? 55.531 11.479 252.578 1.00 15.21 82 TYR D O 1
ATOM 8396 N N . ALA D 1 86 ? 55.395 12.929 250.866 1.00 13.46 83 ALA D N 1
ATOM 8397 C CA . ALA D 1 86 ? 54.634 12.021 250.012 1.00 15.83 83 ALA D CA 1
ATOM 8398 C C . ALA D 1 86 ? 55.512 10.894 249.483 1.00 15.98 83 ALA D C 1
ATOM 8399 O O . ALA D 1 86 ? 56.651 11.119 249.083 1.00 16.64 83 ALA D O 1
ATOM 8401 N N . ASN D 1 87 ? 54.951 9.691 249.470 1.00 14.29 84 ASN D N 1
ATOM 8402 C CA . ASN D 1 87 ? 55.628 8.477 249.024 1.00 15.08 84 ASN D CA 1
ATOM 8403 C C . ASN D 1 87 ? 56.639 7.959 250.040 1.00 13.34 84 ASN D C 1
ATOM 8404 O O . ASN D 1 87 ? 56.516 8.246 251.237 1.00 13.11 84 ASN D O 1
ATOM 8409 N N . ARG D 1 88 ? 57.631 7.204 249.568 1.00 11.54 85 ARG D N 1
ATOM 8410 C CA . ARG D 1 88 ? 58.446 6.379 250.462 1.00 11.89 85 ARG D CA 1
ATOM 8411 C C . ARG D 1 88 ? 59.798 6.960 250.838 1.00 11.87 85 ARG D C 1
ATOM 8412 O O . ARG D 1 88 ? 60.476 7.589 250.020 1.00 15.50 85 ARG D O 1
ATOM 8420 N N . ILE D 1 89 ? 60.173 6.737 252.095 1.00 12.16 86 ILE D N 1
ATOM 8421 C CA . ILE D 1 89 ? 61.545 6.953 252.550 1.00 12.21 86 ILE D CA 1
ATOM 8422 C C . ILE D 1 89 ? 62.072 5.608 253.012 1.00 12.96 86 ILE D C 1
ATOM 8423 O O . ILE D 1 89 ? 61.535 5.009 253.948 1.00 15.67 86 ILE D O 1
ATOM 8428 N N . ALA D 1 90 ? 63.117 5.130 252.332 1.00 13.50 87 ALA D N 1
ATOM 8429 C CA . ALA D 1 90 ? 63.682 3.804 252.568 1.00 14.63 87 ALA D CA 1
ATOM 8430 C C . ALA D 1 90 ? 64.074 3.575 254.022 1.00 19.60 87 ALA D C 1
ATOM 8431 O O . ALA D 1 90 ? 64.732 4.419 254.636 1.00 15.95 87 ALA D O 1
ATOM 8433 N N . GLY D 1 91 ? 63.675 2.424 254.561 1.00 18.45 88 GLY D N 1
ATOM 8434 C CA . GLY D 1 91 ? 64.057 2.021 255.903 1.00 23.25 88 GLY D CA 1
ATOM 8435 C C . GLY D 1 91 ? 63.530 2.930 256.994 1.00 21.55 88 GLY D C 1
ATOM 8436 O O . GLY D 1 91 ? 63.941 2.817 258.146 1.00 18.07 88 GLY D O 1
ATOM 8437 N N . ALA D 1 92 ? 62.619 3.830 256.630 1.00 20.18 89 ALA D N 1
ATOM 8438 C CA . ALA D 1 92 ? 62.039 4.779 257.580 1.00 15.47 89 ALA D CA 1
ATOM 8439 C C . ALA D 1 92 ? 63.105 5.597 258.315 1.00 17.01 89 ALA D C 1
ATOM 8440 O O . ALA D 1 92 ? 63.039 5.776 259.532 1.00 17.84 89 ALA D O 1
ATOM 8442 N N . SER D 1 93 ? 64.095 6.080 257.572 1.00 18.90 90 SER D N 1
ATOM 8443 C CA . SER D 1 93 ? 65.083 6.996 258.136 1.00 14.57 90 SER D CA 1
ATOM 8444 C C . SER D 1 93 ? 65.827 7.701 257.021 1.00 15.77 90 SER D C 1
ATOM 8445 O O . SER D 1 93 ? 65.879 7.216 255.888 1.00 15.79 90 SER D O 1
ATOM 8448 N N . PHE D 1 94 ? 66.377 8.866 257.338 1.00 15.57 91 PHE D N 1
ATOM 8449 C CA . PHE D 1 94 ? 67.221 9.595 256.398 1.00 14.50 91 PHE D CA 1
ATOM 8450 C C . PHE D 1 94 ? 68.161 10.477 257.195 1.00 18.50 91 PHE D C 1
ATOM 8451 O O . PHE D 1 94 ? 67.940 10.715 258.385 1.00 15.76 91 PHE D O 1
ATOM 8459 N N . VAL D 1 95 ? 69.208 10.964 256.545 1.00 14.81 92 VAL D N 1
ATOM 8460 C CA . VAL D 1 95 ? 70.170 11.827 257.216 1.00 15.53 92 VAL D CA 1
ATOM 8461 C C . VAL D 1 95 ? 69.992 13.257 256.706 1.00 18.47 92 VAL D C 1
ATOM 8462 O O . VAL D 1 95 ? 69.887 13.488 255.492 1.00 18.15 92 VAL D O 1
ATOM 8466 N N . LEU D 1 96 ? 69.933 14.218 257.626 1.00 15.99 93 LEU D N 1
ATOM 8467 C CA . LEU D 1 96 ? 69.902 15.631 257.239 1.00 16.28 93 LEU D CA 1
ATOM 8468 C C . LEU D 1 96 ? 70.870 16.414 258.116 1.00 20.63 93 LEU D C 1
ATOM 8469 O O . LEU D 1 96 ? 70.777 16.358 259.339 1.00 18.04 93 LEU D O 1
ATOM 8474 N N . ASP D 1 97 ? 71.801 17.133 257.494 1.00 18.05 94 ASP D N 1
ATOM 8475 C CA . ASP D 1 97 ? 72.802 17.901 258.242 1.00 19.37 94 ASP D CA 1
ATOM 8476 C C . ASP D 1 97 ? 73.517 17.075 259.314 1.00 25.37 94 ASP D C 1
ATOM 8477 O O . ASP D 1 97 ? 73.656 17.509 260.463 1.00 20.90 94 ASP D O 1
ATOM 8482 N N . GLY D 1 98 ? 73.961 15.879 258.940 1.00 22.88 95 GLY D N 1
ATOM 8483 C CA . GLY D 1 98 ? 74.799 15.080 259.818 1.00 24.07 95 GLY D CA 1
ATOM 8484 C C . GLY D 1 98 ? 74.058 14.256 260.856 1.00 26.43 95 GLY D C 1
ATOM 8485 O O . GLY D 1 98 ? 74.660 13.455 261.568 1.00 28.73 95 GLY D O 1
ATOM 8486 N N . ARG D 1 99 ? 72.748 14.447 260.937 1.00 21.24 96 ARG D N 1
ATOM 8487 C CA . ARG D 1 99 ? 71.932 13.787 261.950 1.00 23.67 96 ARG D CA 1
ATOM 8488 C C . ARG D 1 99 ? 70.956 12.804 261.311 1.00 23.99 96 ARG D C 1
ATOM 8489 O O . ARG D 1 99 ? 70.393 13.082 260.246 1.00 20.89 96 ARG D O 1
ATOM 8497 N N . THR D 1 100 ? 70.753 11.652 261.952 1.00 19.26 97 THR D N 1
ATOM 8498 C CA . THR D 1 100 ? 69.744 10.700 261.469 1.00 19.22 97 THR D CA 1
ATOM 8499 C C . THR D 1 100 ? 68.357 10.987 262.031 1.00 20.17 97 THR D C 1
ATOM 8500 O O . THR D 1 100 ? 68.185 11.130 263.245 1.00 19.05 97 THR D O 1
ATOM 8504 N N . ASP D 1 101 ? 67.376 11.067 261.137 1.00 16.32 98 ASP D N 1
ATOM 8505 C CA . ASP D 1 101 ? 65.983 11.186 261.532 1.00 16.09 98 ASP D CA 1
ATOM 8506 C C . ASP D 1 101 ? 65.304 9.826 261.391 1.00 19.23 98 ASP D C 1
ATOM 8507 O O . ASP D 1 101 ? 65.122 9.326 260.282 1.00 24.17 98 ASP D O 1
ATOM 8512 N N . ALA D 1 102 ? 64.938 9.223 262.517 1.00 21.01 99 ALA D N 1
ATOM 8513 C CA . ALA D 1 102 ? 64.246 7.934 262.491 1.00 19.92 99 ALA D CA 1
ATOM 8514 C C . ALA D 1 102 ? 62.736 8.126 262.432 1.00 17.19 99 ALA D C 1
ATOM 8515 O O . ALA D 1 102 ? 62.154 8.835 263.254 1.00 21.15 99 ALA D O 1
ATOM 8517 N N . LEU D 1 103 ? 62.098 7.472 261.467 1.00 15.25 100 LEU D N 1
ATOM 8518 C CA . LEU D 1 103 ? 60.659 7.591 261.277 1.00 14.70 100 LEU D CA 1
ATOM 8519 C C . LEU D 1 103 ? 59.972 6.285 261.669 1.00 17.43 100 LEU D C 1
ATOM 8520 O O . LEU D 1 103 ? 60.634 5.317 262.042 1.00 18.11 100 LEU D O 1
ATOM 8525 N N . THR D 1 104 ? 58.646 6.261 261.594 1.00 19.48 101 THR D N 1
ATOM 8526 C CA . THR D 1 104 ? 57.890 5.039 261.853 1.00 17.69 101 THR D CA 1
ATOM 8527 C C . THR D 1 104 ? 57.717 4.251 260.562 1.00 18.46 101 THR D C 1
ATOM 8528 O O . THR D 1 104 ? 57.237 4.791 259.566 1.00 19.75 101 THR D O 1
ATOM 8532 N N . PRO D 1 105 ? 58.129 2.975 260.564 1.00 17.16 102 PRO D N 1
ATOM 8533 C CA . PRO D 1 105 ? 57.887 2.144 259.378 1.00 16.35 102 PRO D CA 1
ATOM 8534 C C . PRO D 1 105 ? 56.418 1.746 259.308 1.00 25.88 102 PRO D C 1
ATOM 8535 O O . PRO D 1 105 ? 55.958 0.905 260.080 1.00 33.02 102 PRO D O 1
ATOM 8539 N N . ASN D 1 106 ? 55.679 2.352 258.389 1.00 20.07 103 ASN D N 1
ATOM 8540 C CA . ASN D 1 106 ? 54.258 2.032 258.268 1.00 15.14 103 ASN D CA 1
ATOM 8541 C C . ASN D 1 106 ? 53.933 1.339 256.952 1.00 25.33 103 ASN D C 1
ATOM 8542 O O . ASN D 1 106 ? 52.775 1.042 256.662 1.00 24.27 103 ASN D O 1
ATOM 8547 N N . ASN D 1 107 ? 54.964 1.085 256.154 1.00 23.47 104 ASN D N 1
ATOM 8548 C CA . ASN D 1 107 ? 54.796 0.367 254.897 1.00 22.53 104 ASN D CA 1
ATOM 8549 C C . ASN D 1 107 ? 55.939 -0.616 254.757 1.00 26.59 104 ASN D C 1
ATOM 8550 O O . ASN D 1 107 ? 56.959 -0.311 254.138 1.00 22.14 104 ASN D O 1
ATOM 8555 N N . GLY D 1 108 ? 55.770 -1.795 255.346 1.00 32.39 105 GLY D N 1
ATOM 8556 C CA . GLY D 1 108 ? 56.867 -2.736 255.466 1.00 28.95 105 GLY D CA 1
ATOM 8557 C C . GLY D 1 108 ? 57.976 -2.094 256.270 1.00 31.27 105 GLY D C 1
ATOM 8558 O O . GLY D 1 108 ? 57.736 -1.565 257.358 1.00 34.32 105 GLY D O 1
ATOM 8559 N N . ARG D 1 109 ? 59.191 -2.121 255.724 1.00 24.97 106 ARG D N 1
ATOM 8560 C CA . ARG D 1 109 ? 60.334 -1.497 256.377 1.00 21.82 106 ARG D CA 1
ATOM 8561 C C . ARG D 1 109 ? 60.385 0.016 256.189 1.00 20.54 106 ARG D C 1
ATOM 8562 O O . ARG D 1 109 ? 61.236 0.683 256.773 1.00 20.91 106 ARG D O 1
ATOM 8567 N N . HIS D 1 110 ? 59.484 0.561 255.378 1.00 18.74 107 HIS D N 1
ATOM 8568 C CA . HIS D 1 110 ? 59.628 1.944 254.930 1.00 16.38 107 HIS D CA 1
ATOM 8569 C C . HIS D 1 110 ? 58.617 2.900 255.544 1.00 15.98 107 HIS D C 1
ATOM 8570 O O . HIS D 1 110 ? 57.564 2.485 256.050 1.00 17.54 107 HIS D O 1
ATOM 8577 N N . SER D 1 111 ? 58.949 4.187 255.500 1.00 15.25 108 SER D N 1
ATOM 8578 C CA . SER D 1 111 ? 57.995 5.245 255.830 1.00 13.31 108 SER D CA 1
ATOM 8579 C C . SER D 1 111 ? 57.235 5.630 254.576 1.00 16.93 108 SER D C 1
ATOM 8580 O O . SER D 1 111 ? 57.839 5.858 253.525 1.00 13.87 108 SER D O 1
ATOM 8583 N N . LEU D 1 112 ? 55.908 5.693 254.678 1.00 13.19 109 LEU D N 1
ATOM 8584 C CA . LEU D 1 112 ? 55.078 6.073 253.537 1.00 13.96 109 LEU D CA 1
ATOM 8585 C C . LEU D 1 112 ? 54.159 7.243 253.895 1.00 13.19 109 LEU D C 1
ATOM 8586 O O . LEU D 1 112 ? 53.500 7.219 254.933 1.00 13.43 109 LEU D O 1
ATOM 8591 N N . HIS D 1 113 ? 54.132 8.269 253.048 1.00 10.92 110 HIS D N 1
ATOM 8592 C CA . HIS D 1 113 ? 53.142 9.348 253.159 1.00 14.07 110 HIS D CA 1
ATOM 8593 C C . HIS D 1 113 ? 53.099 10.037 254.526 1.00 11.50 110 HIS D C 1
ATOM 8594 O O . HIS D 1 113 ? 52.026 10.400 255.027 1.00 12.31 110 HIS D O 1
ATOM 8601 N N . GLY D 1 114 ? 54.265 10.214 255.132 1.00 13.63 111 GLY D N 1
ATOM 8602 C CA . GLY D 1 114 ? 54.373 11.006 256.340 1.00 14.19 111 GLY D CA 1
ATOM 8603 C C . GLY D 1 114 ? 54.135 10.248 257.629 1.00 14.52 111 GLY D C 1
ATOM 8604 O O . GLY D 1 114 ? 54.168 10.848 258.701 1.00 13.12 111 GLY D O 1
ATOM 8605 N N . GLY D 1 115 ? 53.892 8.942 257.541 1.00 13.01 112 GLY D N 1
ATOM 8606 C CA . GLY D 1 115 ? 53.713 8.130 258.739 1.00 11.88 112 GLY D CA 1
ATOM 8607 C C . GLY D 1 115 ? 52.261 7.986 259.159 1.00 16.58 112 GLY D C 1
ATOM 8608 O O . GLY D 1 115 ? 51.381 8.587 258.547 1.00 17.21 112 GLY D O 1
ATOM 8609 N N . PRO D 1 116 ? 52.006 7.188 260.211 1.00 17.97 113 PRO D N 1
ATOM 8610 C CA . PRO D 1 116 ? 50.646 6.897 260.675 1.00 19.94 113 PRO D CA 1
ATOM 8611 C C . PRO D 1 116 ? 49.870 8.160 261.017 1.00 18.47 113 PRO D C 1
ATOM 8612 O O . PRO D 1 116 ? 48.663 8.224 260.762 1.00 21.14 113 PRO D O 1
ATOM 8616 N N . GLY D 1 117 ? 50.554 9.154 261.576 1.00 15.02 114 GLY D N 1
ATOM 8617 C CA . GLY D 1 117 ? 49.907 10.411 261.922 1.00 17.63 114 GLY D CA 1
ATOM 8618 C C . GLY D 1 117 ? 50.240 11.499 260.919 1.00 16.27 114 GLY D C 1
ATOM 8619 O O . GLY D 1 117 ? 50.378 12.667 261.286 1.00 15.25 114 GLY D O 1
ATOM 8620 N N . GLY D 1 118 ? 50.360 11.107 259.651 1.00 14.00 115 GLY D N 1
ATOM 8621 C CA . GLY D 1 118 ? 50.643 12.031 258.565 1.00 13.49 115 GLY D CA 1
ATOM 8622 C C . GLY D 1 118 ? 49.521 13.022 258.305 1.00 14.41 115 GLY D C 1
ATOM 8623 O O . GLY D 1 118 ? 48.452 12.941 258.923 1.00 13.6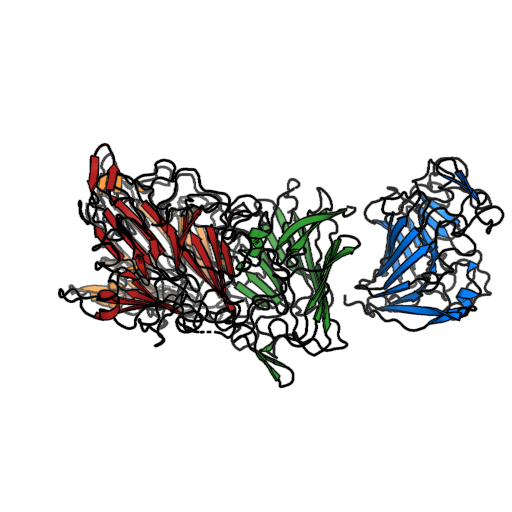3 115 GLY D O 1
ATOM 8624 N N . PHE D 1 119 ? 49.767 13.951 257.382 1.00 11.72 116 PHE D N 1
ATOM 8625 C CA . PHE D 1 119 ? 48.861 15.079 257.134 1.00 11.00 116 PHE D CA 1
ATOM 8626 C C . PHE D 1 119 ? 47.468 14.624 256.746 1.00 12.89 116 PHE D C 1
ATOM 8627 O O . PHE D 1 119 ? 46.497 15.339 256.959 1.00 12.43 116 PHE D O 1
ATOM 8635 N N . SER D 1 120 ? 47.375 13.436 256.163 1.00 10.69 117 SER D N 1
ATOM 8636 C CA . SER D 1 120 ? 46.088 12.938 255.686 1.00 10.60 117 SER D CA 1
ATOM 8637 C C . SER D 1 120 ? 45.214 12.394 256.821 1.00 14.28 117 SER D C 1
ATOM 8638 O O . SER D 1 120 ? 44.069 11.992 256.600 1.00 13.91 117 SER D O 1
ATOM 8641 N N . ARG D 1 121 ? 45.747 12.404 258.041 1.00 13.83 118 ARG D N 1
ATOM 8642 C CA . ARG D 1 121 ? 45.027 11.868 259.195 1.00 14.67 118 ARG D CA 1
ATOM 8643 C C . ARG D 1 121 ? 44.921 12.850 260.351 1.00 16.06 118 ARG D C 1
ATOM 8644 O O . ARG D 1 121 ? 44.726 12.448 261.496 1.00 14.66 118 ARG D O 1
ATOM 8652 N N . VAL D 1 122 ? 45.054 14.138 260.063 1.00 15.56 119 VAL D N 1
ATOM 8653 C CA . VAL D 1 122 ? 44.905 15.151 261.099 1.00 14.85 119 VAL D CA 1
ATOM 8654 C C . VAL D 1 122 ? 43.913 16.194 260.597 1.00 15.39 119 VAL D C 1
ATOM 8655 O O . VAL D 1 122 ? 43.642 16.252 259.396 1.00 13.35 119 VAL D O 1
ATOM 8659 N N . VAL D 1 123 ? 43.378 17.014 261.502 1.00 13.83 120 VAL D N 1
ATOM 8660 C CA . VAL D 1 123 ? 42.369 18.011 261.134 1.00 14.09 120 VAL D CA 1
ATOM 8661 C C . VAL D 1 123 ? 42.996 19.393 260.935 1.00 15.85 120 VAL D C 1
ATOM 8662 O O . VAL D 1 123 ? 43.828 19.832 261.737 1.00 17.95 120 VAL D O 1
ATOM 8666 N N . TRP D 1 124 ? 42.600 20.057 259.850 1.00 16.15 121 TRP D N 1
ATOM 8667 C CA . TRP D 1 124 ? 43.178 21.329 259.420 1.00 14.88 121 TRP D CA 1
ATOM 8668 C C . TRP D 1 124 ? 42.223 22.477 259.705 1.00 17.68 121 TRP D C 1
ATOM 8669 O O . TRP D 1 124 ? 41.006 22.285 259.683 1.00 15.96 121 TRP D O 1
ATOM 8680 N N . ASP D 1 125 ? 42.770 23.662 259.971 1.00 15.70 122 ASP D N 1
ATOM 8681 C CA . ASP D 1 125 ? 41.969 24.878 260.130 1.00 16.76 122 ASP D CA 1
ATOM 8682 C C . ASP D 1 125 ? 41.562 25.381 258.753 1.00 18.42 122 ASP D C 1
ATOM 8683 O O . ASP D 1 125 ? 42.395 25.482 257.863 1.00 18.28 122 ASP D O 1
ATOM 8688 N N . ALA D 1 126 ? 40.290 25.711 258.568 1.00 16.70 123 ALA D N 1
ATOM 8689 C CA . ALA D 1 126 ? 39.842 26.179 257.255 1.00 16.18 123 ALA D CA 1
ATOM 8690 C C . ALA D 1 126 ? 39.280 27.594 257.312 1.00 19.04 123 ALA D C 1
ATOM 8691 O O . ALA D 1 126 ? 38.672 27.996 258.318 1.00 18.85 123 ALA D O 1
ATOM 8693 N N . ARG D 1 127 ? 39.472 28.341 256.224 1.00 17.08 124 ARG D N 1
ATOM 8694 C CA . ARG D 1 127 ? 38.792 29.620 256.036 1.00 18.35 124 ARG D CA 1
ATOM 8695 C C . ARG D 1 127 ? 38.512 29.844 254.557 1.00 21.65 124 ARG D C 1
ATOM 8696 O O . ARG D 1 127 ? 39.233 29.332 253.678 1.00 17.33 124 ARG D O 1
ATOM 8704 N N . GLU D 1 128 ? 37.455 30.593 254.283 1.00 21.32 125 GLU D N 1
ATOM 8705 C CA . GLU D 1 128 ? 37.033 30.844 252.912 1.00 18.68 125 GLU D CA 1
ATOM 8706 C C . GLU D 1 128 ? 37.972 31.849 252.269 1.00 19.43 125 GLU D C 1
ATOM 8707 O O . GLU D 1 128 ? 38.400 32.806 252.919 1.00 21.29 125 GLU D O 1
ATOM 8713 N N . VAL D 1 129 ? 38.324 31.609 251.008 1.00 18.22 126 VAL D N 1
ATOM 8714 C CA . VAL D 1 129 ? 39.034 32.597 250.202 1.00 23.03 126 VAL D CA 1
ATOM 8715 C C . VAL D 1 129 ? 38.293 32.766 248.878 1.00 23.48 126 VAL D C 1
ATOM 8716 O O . VAL D 1 129 ? 37.361 32.013 248.580 1.00 19.75 126 VAL D O 1
ATOM 8720 N N . ASP D 1 130 ? 38.692 33.758 248.091 1.00 25.68 127 ASP D N 1
ATOM 8721 C CA . ASP D 1 130 ? 38.089 33.957 246.779 1.00 28.56 127 ASP D CA 1
ATOM 8722 C C . ASP D 1 130 ? 38.273 32.692 245.943 1.00 26.17 127 ASP D C 1
ATOM 8723 O O . ASP D 1 130 ? 39.400 32.270 245.688 1.00 29.45 127 ASP D O 1
ATOM 8728 N N . GLY D 1 131 ? 37.166 32.071 245.550 1.00 21.93 128 GLY D N 1
ATOM 8729 C CA . GLY D 1 131 ? 37.228 30.887 244.710 1.00 24.37 128 GLY D CA 1
ATOM 8730 C C . GLY D 1 131 ? 37.318 29.553 245.432 1.00 20.97 128 GLY D C 1
ATOM 8731 O O . GLY D 1 131 ? 37.266 28.500 244.796 1.00 18.90 128 GLY D O 1
ATOM 8732 N N . GLY D 1 132 ? 37.462 29.568 246.754 1.00 18.12 129 GLY D N 1
ATOM 8733 C CA . GLY D 1 132 ? 37.516 28.305 247.465 1.00 16.72 129 GLY D CA 1
ATOM 8734 C C . GLY D 1 132 ? 37.806 28.364 248.946 1.00 18.34 129 GLY D C 1
ATOM 8735 O O . GLY D 1 132 ? 37.290 29.218 249.665 1.00 16.22 129 GLY D O 1
ATOM 8736 N N . VAL D 1 133 ? 38.639 27.433 249.397 1.00 14.94 130 VAL D N 1
ATOM 8737 C CA . VAL D 1 133 ? 38.941 27.277 250.817 1.00 14.29 130 VAL D CA 1
ATOM 8738 C C . VAL D 1 133 ? 40.438 27.095 251.057 1.00 14.12 130 VAL D C 1
ATOM 8739 O O . VAL D 1 133 ? 41.138 26.434 250.281 1.00 14.20 130 VAL D O 1
ATOM 8743 N N . GLN D 1 134 ? 40.941 27.728 252.114 1.00 14.15 131 GLN D N 1
ATOM 8744 C CA A GLN D 1 134 ? 42.341 27.574 252.488 0.61 16.30 131 GLN D CA 1
ATOM 8745 C CA B GLN D 1 134 ? 42.344 27.585 252.498 0.39 16.02 131 GLN D CA 1
ATOM 8746 C C . GLN D 1 134 ? 42.459 26.784 253.788 1.00 13.56 131 GLN D C 1
ATOM 8747 O O . GLN D 1 134 ? 41.837 27.133 254.796 1.00 14.41 131 GLN D O 1
ATOM 8758 N N . LEU D 1 135 ? 43.251 25.712 253.761 1.00 12.68 132 LEU D N 1
ATOM 8759 C CA . LEU D 1 135 ? 43.501 24.917 254.960 1.00 12.65 132 LEU D CA 1
ATOM 8760 C C . LEU D 1 135 ? 44.852 25.305 255.552 1.00 15.73 132 LEU D C 1
ATOM 8761 O O . LEU D 1 135 ? 45.811 25.568 254.821 1.00 12.81 132 LEU D O 1
ATOM 8766 N N . HIS D 1 136 ? 44.935 25.337 256.874 1.00 13.49 133 HIS D N 1
ATOM 8767 C CA . HIS D 1 136 ? 46.164 25.763 257.532 1.00 13.91 133 HIS D CA 1
ATOM 8768 C C . HIS D 1 136 ? 46.460 24.887 258.741 1.00 17.62 133 HIS D C 1
ATOM 8769 O O . HIS D 1 136 ? 45.579 24.616 259.549 1.00 14.74 133 HIS D O 1
ATOM 8776 N N . ARG D 1 137 ? 47.703 24.436 258.875 1.00 13.77 134 ARG D N 1
ATOM 8777 C CA . ARG D 1 137 ? 48.074 23.691 260.074 1.00 14.20 134 ARG D CA 1
ATOM 8778 C C . ARG D 1 137 ? 49.573 23.704 260.279 1.00 16.30 134 ARG D C 1
ATOM 8779 O O . ARG D 1 137 ? 50.334 23.504 259.333 1.00 17.67 134 ARG D O 1
ATOM 8787 N N . VAL D 1 138 ? 49.992 23.917 261.520 1.00 15.34 135 VAL D N 1
ATOM 8788 C CA . VAL D 1 138 ? 51.405 23.803 261.852 1.00 15.57 135 VAL D CA 1
ATOM 8789 C C . VAL D 1 138 ? 51.721 22.375 262.268 1.00 16.00 135 VAL D C 1
ATOM 8790 O O . VAL D 1 138 ? 51.099 21.835 263.179 1.00 19.20 135 VAL D O 1
ATOM 8794 N N . SER D 1 139 ? 52.675 21.764 261.574 1.00 16.67 136 SER D N 1
ATOM 8795 C CA . SER D 1 139 ? 53.195 20.452 261.938 1.00 17.01 136 SER D CA 1
ATOM 8796 C C . SER D 1 139 ? 54.365 20.680 262.877 1.00 19.50 136 SER D C 1
ATOM 8797 O O . SER D 1 139 ? 55.407 21.188 262.450 1.00 19.10 136 SER D O 1
ATOM 8800 N N . PRO D 1 140 ? 54.209 20.304 264.162 1.00 18.09 137 PRO D N 1
ATOM 8801 C CA . PRO D 1 140 ? 55.217 20.603 265.187 1.00 21.72 137 PRO D CA 1
ATOM 8802 C C . PRO D 1 140 ? 56.557 19.936 264.915 1.00 17.85 137 PRO D C 1
ATOM 8803 O O . PRO D 1 140 ? 56.627 18.930 264.195 1.00 17.26 137 PRO D O 1
ATOM 8807 N N . ASP D 1 141 ? 57.614 20.519 265.473 1.00 20.03 138 ASP D N 1
ATOM 8808 C CA . ASP D 1 141 ? 58.941 19.920 265.430 1.00 24.73 138 ASP D CA 1
ATOM 8809 C C . ASP D 1 141 ? 58.852 18.507 266.001 1.00 24.21 138 ASP D C 1
ATOM 8810 O O . ASP D 1 141 ? 58.332 18.305 267.101 1.00 19.71 138 ASP D O 1
ATOM 8815 N N . GLY D 1 142 ? 59.324 17.529 265.239 1.00 19.64 139 GLY D N 1
ATOM 8816 C CA . GLY D 1 142 ? 59.349 16.153 265.702 1.00 20.09 139 GLY D CA 1
ATOM 8817 C C . GLY D 1 142 ? 58.120 15.331 265.353 1.00 21.04 139 GLY D C 1
ATOM 8818 O O . GLY D 1 142 ? 58.073 14.139 265.662 1.00 19.46 139 GLY D O 1
ATOM 8819 N N . GLU D 1 143 ? 57.120 15.955 264.734 1.00 16.88 140 GLU D N 1
ATOM 8820 C CA . GLU D 1 143 ? 55.897 15.231 264.383 1.00 20.22 140 GLU D CA 1
ATOM 8821 C C . GLU D 1 143 ? 56.240 14.122 263.395 1.00 18.02 140 GLU D C 1
ATOM 8822 O O . GLU D 1 143 ? 56.844 14.377 262.347 1.00 15.08 140 GLU D O 1
ATOM 8828 N N . GLU D 1 144 ? 55.882 12.891 263.755 1.00 16.56 141 GLU D N 1
ATOM 8829 C CA . GLU D 1 144 ? 56.232 11.710 262.966 1.00 16.47 141 GLU D CA 1
ATOM 8830 C C . GLU D 1 144 ? 57.740 11.587 262.723 1.00 16.56 141 GLU D C 1
ATOM 8831 O O . GLU D 1 144 ? 58.177 10.959 261.760 1.00 16.32 141 GLU D O 1
ATOM 8837 N N . GLY D 1 145 ? 58.527 12.189 263.609 1.00 17.63 142 GLY D N 1
ATOM 8838 C CA . GLY D 1 145 ? 59.976 12.112 263.509 1.00 20.22 142 GLY D CA 1
ATOM 8839 C C . GLY D 1 145 ? 60.625 13.146 262.603 1.00 22.76 142 GLY D C 1
ATOM 8840 O O . GLY D 1 145 ? 61.849 13.193 262.508 1.00 21.11 142 GLY D O 1
ATOM 8841 N N . PHE D 1 146 ? 59.829 13.971 261.927 1.00 16.33 143 PHE D N 1
ATOM 8842 C CA . PHE D 1 146 ? 60.402 14.996 261.036 1.00 15.38 143 PHE D CA 1
ATOM 8843 C C . PHE D 1 146 ? 60.810 16.232 261.846 1.00 17.88 143 PHE D C 1
ATOM 8844 O O . PHE D 1 146 ? 60.036 16.716 262.674 1.00 19.45 143 PHE D O 1
ATOM 8852 N N . PRO D 1 147 ? 62.021 16.759 261.604 1.00 17.12 144 PRO D N 1
ATOM 8853 C CA . PRO D 1 147 ? 62.506 17.888 262.405 1.00 17.53 144 PRO D CA 1
ATOM 8854 C C . PRO D 1 147 ? 61.897 19.211 261.958 1.00 17.25 144 PRO D C 1
ATOM 8855 O O . PRO D 1 147 ? 61.574 19.366 260.777 1.00 16.46 144 PRO D O 1
ATOM 8859 N N . GLY D 1 148 ? 61.740 20.152 262.883 1.00 18.28 145 GLY D N 1
ATOM 8860 C CA . GLY D 1 148 ? 61.288 21.489 262.531 1.00 19.74 145 GLY D CA 1
ATOM 8861 C C . GLY D 1 148 ? 59.786 21.688 262.498 1.00 17.75 145 GLY D C 1
ATOM 8862 O O . GLY D 1 148 ? 59.043 20.830 262.007 1.00 16.27 145 GLY D O 1
ATOM 8863 N N . ALA D 1 149 ? 59.328 22.826 263.016 1.00 18.21 146 ALA D N 1
ATOM 8864 C CA . ALA D 1 149 ? 57.907 23.165 262.906 1.00 19.14 146 ALA D CA 1
ATOM 8865 C C . ALA D 1 149 ? 57.627 23.689 261.512 1.00 19.46 146 ALA D C 1
ATOM 8866 O O . ALA D 1 149 ? 58.191 24.709 261.097 1.00 17.68 146 ALA D O 1
ATOM 8868 N N . LEU D 1 150 ? 56.740 22.999 260.805 1.00 17.44 147 LEU D N 1
ATOM 8869 C CA . LEU D 1 150 ? 56.400 23.359 259.438 1.00 14.91 147 LEU D CA 1
ATOM 8870 C C . LEU D 1 150 ? 55.010 23.992 259.395 1.00 18.24 147 LEU D C 1
ATOM 8871 O O . LEU D 1 150 ? 54.012 23.343 259.711 1.00 16.37 147 LEU D O 1
ATOM 8876 N N . ASP D 1 151 ? 54.966 25.253 258.981 1.00 17.51 148 ASP D N 1
ATOM 8877 C CA . ASP D 1 151 ? 53.739 26.033 258.903 1.00 15.58 148 ASP D CA 1
ATOM 8878 C C . ASP D 1 151 ? 53.211 25.880 257.487 1.00 14.61 148 ASP D C 1
ATOM 8879 O O . ASP D 1 151 ? 53.825 26.378 256.540 1.00 16.99 148 ASP D O 1
ATOM 8884 N N . VAL D 1 152 ? 52.080 25.191 257.340 1.00 13.70 149 VAL D N 1
ATOM 8885 C CA . VAL D 1 152 ? 51.597 24.759 256.024 1.00 14.06 149 VAL D CA 1
ATOM 8886 C C . VAL D 1 152 ? 50.239 25.353 255.686 1.00 13.74 149 VAL D C 1
ATOM 8887 O O . VAL D 1 152 ? 49.327 25.350 256.520 1.00 14.16 149 VAL D O 1
ATOM 8891 N N . ARG D 1 153 ? 50.108 25.856 254.462 1.00 13.24 150 ARG D N 1
ATOM 8892 C CA . ARG D 1 153 ? 48.814 26.278 253.932 1.00 12.78 150 ARG D CA 1
ATOM 8893 C C . ARG D 1 153 ? 48.560 25.585 252.616 1.00 12.40 150 ARG D C 1
ATOM 8894 O O . ARG D 1 153 ? 49.438 25.535 251.759 1.00 14.98 150 ARG D O 1
ATOM 8902 N N . VAL D 1 154 ? 47.353 25.059 252.454 1.00 11.75 151 VAL D N 1
ATOM 8903 C CA . VAL D 1 154 ? 46.983 24.398 251.209 1.00 11.10 151 VAL D CA 1
ATOM 8904 C C . VAL D 1 154 ? 45.664 25.001 250.773 1.00 15.26 151 VAL D C 1
ATOM 8905 O O . VAL D 1 154 ? 44.682 24.944 251.512 1.00 12.34 151 VAL D O 1
ATOM 8909 N N . THR D 1 155 ? 45.654 25.597 249.586 1.00 12.10 152 THR D N 1
ATOM 8910 C CA . THR D 1 155 ? 44.493 26.348 249.117 1.00 13.13 152 THR D CA 1
ATOM 8911 C C . THR D 1 155 ? 43.864 25.676 247.907 1.00 12.48 152 THR D C 1
ATOM 8912 O O . THR D 1 155 ? 44.543 25.427 246.901 1.00 12.18 152 THR D O 1
ATOM 8916 N N . TYR D 1 156 ? 42.567 25.380 248.022 1.00 12.07 153 TYR D N 1
ATOM 8917 C CA . TYR D 1 156 ? 41.816 24.693 246.980 1.00 12.06 153 TYR D CA 1
ATOM 8918 C C . TYR D 1 156 ? 40.871 25.709 246.376 1.00 17.76 153 TYR D C 1
ATOM 8919 O O . TYR D 1 156 ? 40.019 26.247 247.082 1.00 13.23 153 TYR D O 1
ATOM 8928 N N . THR D 1 157 ? 41.002 25.972 245.081 1.00 15.55 154 THR D N 1
ATOM 8929 C CA . THR D 1 157 ? 40.115 26.924 244.433 1.00 15.14 154 THR D CA 1
ATOM 8930 C C . THR D 1 157 ? 39.575 26.352 243.144 1.00 14.67 154 THR D C 1
ATOM 8931 O O . THR D 1 157 ? 40.192 25.489 242.531 1.00 14.65 154 THR D O 1
ATOM 8935 N N . LEU D 1 158 ? 38.411 26.845 242.748 1.00 15.42 155 LEU D N 1
ATOM 8936 C CA . LEU D 1 158 ? 37.709 26.314 241.599 1.00 16.29 155 LEU D CA 1
ATOM 8937 C C . LEU D 1 158 ? 37.491 27.471 240.642 1.00 26.55 155 LEU D C 1
ATOM 8938 O O . LEU D 1 158 ? 36.866 28.471 241.003 1.00 21.65 155 LEU D O 1
ATOM 8943 N N . SER D 1 159 ? 38.048 27.349 239.441 1.00 32.58 156 SER D N 1
ATOM 8944 C CA . SER D 1 159 ? 37.871 28.345 238.392 1.00 42.67 156 SER D CA 1
ATOM 8945 C C . SER D 1 159 ? 37.157 27.654 237.256 1.00 42.21 156 SER D C 1
ATOM 8946 O O . SER D 1 159 ? 37.811 27.028 236.419 1.00 36.14 156 SER D O 1
ATOM 8949 N N . ALA D 1 160 ? 35.829 27.768 237.236 1.00 34.87 157 ALA D N 1
ATOM 8950 C CA . ALA D 1 160 ? 34.985 27.075 236.263 1.00 35.51 157 ALA D CA 1
ATOM 8951 C C . ALA D 1 160 ? 35.336 25.594 236.192 1.00 38.29 157 ALA D C 1
ATOM 8952 O O . ALA D 1 160 ? 35.085 24.845 237.140 1.00 40.70 157 ALA D O 1
ATOM 8954 N N . GLY D 1 161 ? 35.954 25.191 235.083 1.00 23.95 158 GLY D N 1
ATOM 8955 C CA . GLY D 1 161 ? 36.274 23.794 234.849 1.00 21.28 158 GLY D CA 1
ATOM 8956 C C . GLY D 1 161 ? 37.601 23.296 235.400 1.00 21.53 158 GLY D C 1
ATOM 8957 O O . GLY D 1 161 ? 38.048 22.210 235.036 1.00 24.37 158 GLY D O 1
ATOM 8958 N N . ALA D 1 162 ? 38.235 24.066 236.281 1.00 14.04 159 ALA D N 1
ATOM 8959 C CA . ALA D 1 162 ? 39.506 23.629 236.854 1.00 15.86 159 ALA D CA 1
ATOM 8960 C C . ALA D 1 162 ? 39.577 23.739 238.380 1.00 16.78 159 ALA D C 1
ATOM 8961 O O . ALA D 1 162 ? 39.150 24.741 238.963 1.00 19.74 159 ALA D O 1
ATOM 8963 N N . LEU D 1 163 ? 40.121 22.693 239.006 1.00 11.75 160 LEU D N 1
ATOM 8964 C CA . LEU D 1 163 ? 40.430 22.692 240.431 1.00 12.19 160 LEU D CA 1
ATOM 8965 C C . LEU D 1 163 ? 41.918 22.976 240.591 1.00 15.88 160 LEU D C 1
ATOM 8966 O O . LEU D 1 163 ? 42.755 22.261 240.040 1.00 15.52 160 LEU D O 1
ATOM 8971 N N . ARG D 1 164 ? 42.235 24.023 241.345 1.00 11.19 161 ARG D N 1
ATOM 8972 C CA A ARG D 1 164 ? 43.613 24.429 241.594 0.54 11.26 161 ARG D CA 1
ATOM 8973 C CA B ARG D 1 164 ? 43.622 24.401 241.591 0.46 11.25 161 ARG D CA 1
ATOM 8974 C C . ARG D 1 164 ? 43.979 24.127 243.044 1.00 11.22 161 ARG D C 1
ATOM 8975 O O . ARG D 1 164 ? 43.229 24.470 243.961 1.00 12.84 161 ARG D O 1
ATOM 8990 N N . ILE D 1 165 ? 45.124 23.490 243.259 1.00 10.89 162 ILE D N 1
ATOM 8991 C CA . ILE D 1 165 ? 45.581 23.239 244.617 1.00 10.92 162 ILE D CA 1
ATOM 8992 C C . ILE D 1 165 ? 46.980 23.810 244.780 1.00 12.35 162 ILE D C 1
ATOM 8993 O O . ILE D 1 165 ? 47.918 23.332 244.151 1.00 11.96 162 ILE D O 1
ATOM 8998 N N . VAL D 1 166 ? 47.114 24.843 245.607 1.00 11.65 163 VAL D N 1
ATOM 8999 C CA . VAL D 1 166 ? 48.416 25.459 245.858 1.00 11.92 163 VAL D CA 1
ATOM 9000 C C . VAL D 1 166 ? 48.873 25.154 247.278 1.00 14.07 163 VAL D C 1
ATOM 9001 O O . VAL D 1 166 ? 48.174 25.480 248.236 1.00 13.49 163 VAL D O 1
ATOM 9005 N N . SER D 1 167 ? 50.053 24.551 247.415 1.00 11.77 164 SER D N 1
ATOM 9006 C CA . SER D 1 167 ? 50.581 24.225 248.734 1.00 14.12 164 SER D CA 1
ATOM 9007 C C . SER D 1 167 ? 51.774 25.108 249.060 1.00 19.03 164 SER D C 1
ATOM 9008 O O . SER D 1 167 ? 52.700 25.208 248.261 1.00 19.82 164 SER D O 1
ATOM 9011 N N . CYS D 1 168 ? 51.751 25.735 250.238 1.00 15.07 165 CYS D N 1
ATOM 9012 C CA . CYS D 1 168 ? 52.843 26.609 250.674 1.00 13.38 165 CYS D CA 1
ATOM 9013 C C . CYS D 1 168 ? 53.318 26.189 252.056 1.00 18.59 165 CYS D C 1
ATOM 9014 O O . CYS D 1 168 ? 52.515 25.765 252.887 1.00 18.50 165 CYS D O 1
ATOM 9017 N N . ALA D 1 169 ? 54.612 26.327 252.324 1.00 15.56 166 ALA D N 1
ATOM 9018 C CA . ALA D 1 169 ? 55.103 26.029 253.668 1.00 14.01 166 ALA D CA 1
ATOM 9019 C C . ALA D 1 169 ? 56.376 26.793 254.005 1.00 18.90 166 ALA D C 1
ATOM 9020 O O . ALA D 1 169 ? 57.155 27.123 253.121 1.00 15.39 166 ALA D O 1
ATOM 9022 N N . THR D 1 170 ? 56.571 27.075 255.289 1.00 15.07 167 THR D N 1
ATOM 9023 C CA . THR D 1 170 ? 57.858 27.547 255.792 1.00 15.58 167 THR D CA 1
ATOM 9024 C C . THR D 1 170 ? 58.214 26.717 257.014 1.00 17.98 167 THR D C 1
ATOM 9025 O O . THR D 1 170 ? 57.328 26.168 257.680 1.00 18.64 167 THR D O 1
ATOM 9029 N N . THR D 1 171 ? 59.502 26.620 257.314 1.00 15.88 168 THR D N 1
ATOM 9030 C CA . THR D 1 171 ? 59.941 25.821 258.449 1.00 17.36 168 THR D CA 1
ATOM 9031 C C . THR D 1 171 ? 60.861 26.620 259.360 1.00 25.05 168 THR D C 1
ATOM 9032 O O . THR D 1 171 ? 61.511 27.567 258.914 1.00 17.17 168 THR D O 1
ATOM 9036 N N . ASP D 1 172 ? 60.920 26.247 260.636 1.00 17.18 169 ASP D N 1
ATOM 9037 C CA . ASP D 1 172 ? 61.827 26.934 261.555 1.00 20.82 169 ASP D CA 1
ATOM 9038 C C . ASP D 1 172 ? 63.156 26.195 261.750 1.00 18.01 169 ASP D C 1
ATOM 9039 O O . ASP D 1 172 ? 64.025 26.647 262.503 1.00 18.69 169 ASP D O 1
ATOM 9044 N N . ALA D 1 173 ? 63.300 25.060 261.066 1.00 19.09 170 ALA D N 1
ATOM 9045 C CA . ALA D 1 173 ? 64.550 24.285 261.074 1.00 18.71 170 ALA D CA 1
ATOM 9046 C C . ALA D 1 173 ? 64.623 23.413 259.827 1.00 16.62 170 ALA D C 1
ATOM 9047 O O . ALA D 1 173 ? 63.587 23.039 259.277 1.00 17.75 170 ALA D O 1
ATOM 9049 N N . PRO D 1 174 ? 65.848 23.090 259.369 1.00 16.68 171 PRO D N 1
ATOM 9050 C CA . PRO D 1 174 ? 65.971 22.290 258.146 1.00 16.07 171 PRO D CA 1
ATOM 9051 C C . PRO D 1 174 ? 65.144 21.013 258.217 1.00 15.54 171 PRO D C 1
ATOM 9052 O O . PRO D 1 174 ? 65.158 20.315 259.237 1.00 15.75 171 PRO D O 1
ATOM 9056 N N . THR D 1 175 ? 64.400 20.740 257.150 1.00 14.92 172 THR D N 1
ATOM 9057 C CA . THR D 1 175 ? 63.517 19.584 257.115 1.00 14.44 172 THR D CA 1
ATOM 9058 C C . THR D 1 175 ? 63.359 19.115 255.669 1.00 14.05 172 THR D C 1
ATOM 9059 O O . THR D 1 175 ? 63.976 19.685 254.765 1.00 16.04 172 THR D O 1
ATOM 9063 N N . VAL D 1 176 ? 62.586 18.055 255.445 1.00 14.67 173 VAL D N 1
ATOM 9064 C CA . VAL D 1 176 ? 62.225 17.675 254.081 1.00 12.88 173 VAL D CA 1
ATOM 9065 C C . VAL D 1 176 ? 60.712 17.863 253.927 1.00 12.53 173 VAL D C 1
ATOM 9066 O O . VAL D 1 176 ? 59.962 17.666 254.885 1.00 12.63 173 VAL D O 1
ATOM 9070 N N . VAL D 1 177 ? 60.263 18.295 252.748 1.00 12.49 174 VAL D N 1
ATOM 9071 C CA . VAL D 1 177 ? 58.835 18.552 252.517 1.00 11.90 174 VAL D CA 1
ATOM 9072 C C . VAL D 1 177 ? 58.482 18.111 251.114 1.00 11.42 174 VAL D C 1
ATOM 9073 O O . VAL D 1 177 ? 59.195 18.433 250.165 1.00 12.16 174 VAL D O 1
ATOM 9077 N N . ASN D 1 178 ? 57.383 17.380 250.977 1.00 11.08 175 ASN D N 1
ATOM 9078 C CA . ASN D 1 178 ? 56.924 16.920 249.673 1.00 10.65 175 ASN D CA 1
ATOM 9079 C C . ASN D 1 178 ? 55.429 16.669 249.796 1.00 11.68 175 ASN D C 1
ATOM 9080 O O . ASN D 1 178 ? 55.023 15.602 250.250 1.00 13.16 175 ASN D O 1
ATOM 9085 N N . LEU D 1 179 ? 54.623 17.666 249.432 1.00 10.41 176 LEU D N 1
ATOM 9086 C CA . LEU D 1 179 ? 53.176 17.606 249.644 1.00 10.67 176 LEU D CA 1
ATOM 9087 C C . LEU D 1 179 ? 52.465 17.266 248.350 1.00 15.79 176 LEU D C 1
ATOM 9088 O O . LEU D 1 179 ? 52.860 17.726 247.284 1.00 14.97 176 LEU D O 1
ATOM 9093 N N . THR D 1 180 ? 51.425 16.446 248.430 1.00 10.98 177 THR D N 1
ATOM 9094 C CA . THR D 1 180 ? 50.679 16.096 247.222 1.00 10.93 177 THR D CA 1
ATOM 9095 C C . THR D 1 180 ? 49.240 15.810 247.569 1.00 13.35 177 THR D C 1
ATOM 9096 O O . THR D 1 180 ? 48.881 15.732 248.748 1.00 13.80 177 THR D O 1
ATOM 9100 N N . ASN D 1 181 ? 48.404 15.690 246.546 1.00 10.15 178 ASN D N 1
ATOM 9101 C CA . ASN D 1 181 ? 47.051 15.224 246.762 1.00 11.99 178 ASN D CA 1
ATOM 9102 C C . ASN D 1 181 ? 46.871 13.845 246.127 1.00 13.39 178 ASN D C 1
ATOM 9103 O O . ASN D 1 181 ? 47.305 13.599 245.000 1.00 14.37 178 ASN D O 1
ATOM 9108 N N . HIS D 1 182 ? 46.245 12.946 246.872 1.00 12.78 179 HIS D N 1
ATOM 9109 C CA . HIS D 1 182 ? 46.190 11.537 246.498 1.00 10.48 179 HIS D CA 1
ATOM 9110 C C . HIS D 1 182 ? 44.814 11.175 245.945 1.00 12.38 179 HIS D C 1
ATOM 9111 O O . HIS D 1 182 ? 44.330 10.055 246.139 1.00 14.02 179 HIS D O 1
ATOM 9118 N N . THR D 1 183 ? 44.186 12.113 245.248 1.00 12.94 180 THR D N 1
ATOM 9119 C CA . THR D 1 183 ? 42.889 11.840 244.613 1.00 9.66 180 THR D CA 1
ATOM 9120 C C . THR D 1 183 ? 43.001 10.703 243.592 1.00 10.62 180 THR D C 1
ATOM 9121 O O . THR D 1 183 ? 43.935 10.680 242.799 1.00 10.25 180 THR D O 1
ATOM 9125 N N . TYR D 1 184 ? 42.066 9.750 243.625 1.00 9.91 181 TYR D N 1
ATOM 9126 C CA . TYR D 1 184 ? 41.961 8.740 242.573 1.00 8.52 181 TYR D CA 1
ATOM 9127 C C . TYR D 1 184 ? 40.755 9.079 241.729 1.00 8.50 181 TYR D C 1
ATOM 9128 O O . TYR D 1 184 ? 39.663 9.295 242.272 1.00 9.43 181 TYR D O 1
ATOM 9137 N N . LEU D 1 185 ? 40.919 9.077 240.414 1.00 8.30 182 LEU D N 1
ATOM 9138 C CA . LEU D 1 185 ? 39.808 9.428 239.536 1.00 9.42 182 LEU D CA 1
ATOM 9139 C C . LEU D 1 185 ? 39.385 8.280 238.629 1.00 13.41 182 LEU D C 1
ATOM 9140 O O . LEU D 1 185 ? 40.219 7.534 238.129 1.00 10.37 182 LEU D O 1
ATOM 9145 N N . ASN D 1 186 ? 38.076 8.136 238.446 1.00 9.37 183 ASN D N 1
ATOM 9146 C CA . ASN D 1 186 ? 37.542 7.350 237.343 1.00 8.55 183 ASN D CA 1
ATOM 9147 C C . ASN D 1 186 ? 36.666 8.310 236.578 1.00 9.40 183 ASN D C 1
ATOM 9148 O O . ASN D 1 186 ? 35.611 8.729 237.068 1.00 10.02 183 ASN D O 1
ATOM 9153 N N . LEU D 1 187 ? 37.116 8.698 235.391 1.00 9.53 184 LEU D N 1
ATOM 9154 C CA . LEU D 1 187 ? 36.433 9.737 234.626 1.00 10.21 184 LEU D CA 1
ATOM 9155 C C . LEU D 1 187 ? 35.084 9.235 234.098 1.00 10.95 184 LEU D C 1
ATOM 9156 O O . LEU D 1 187 ? 34.277 10.019 233.593 1.00 12.30 184 LEU D O 1
ATOM 9161 N N . GLY D 1 188 ? 34.841 7.931 234.234 1.00 8.85 185 GLY D N 1
ATOM 9162 C CA . GLY D 1 188 ? 33.569 7.343 233.839 1.00 11.48 185 GLY D CA 1
ATOM 9163 C C . GLY D 1 188 ? 32.601 7.258 235.008 1.00 18.35 185 GLY D C 1
ATOM 9164 O O . GLY D 1 188 ? 31.474 6.785 234.864 1.00 15.85 185 GLY D O 1
ATOM 9165 N N . GLY D 1 189 ? 33.051 7.723 236.170 1.00 12.62 186 GLY D N 1
ATOM 9166 C CA . GLY D 1 189 ? 32.275 7.641 237.399 1.00 12.80 186 GLY D CA 1
ATOM 9167 C C . GLY D 1 189 ? 32.901 6.639 238.354 1.00 12.89 186 GLY D C 1
ATOM 9168 O O . GLY D 1 189 ? 33.364 5.584 237.921 1.00 11.81 186 GLY D O 1
ATOM 9169 N N . ASP D 1 190 ? 32.895 6.942 239.650 1.00 10.66 187 ASP D N 1
ATOM 9170 C CA . ASP D 1 190 ? 33.620 6.104 240.617 1.00 9.95 187 ASP D CA 1
ATOM 9171 C C . ASP D 1 190 ? 33.064 4.685 240.729 1.00 16.90 187 ASP D C 1
ATOM 9172 O O . ASP D 1 190 ? 33.777 3.765 241.124 1.00 17.63 187 ASP D O 1
ATOM 9177 N N . GLY D 1 191 ? 31.798 4.507 240.365 1.00 11.64 188 GLY D N 1
ATOM 9178 C CA . GLY D 1 191 ? 31.183 3.191 240.396 1.00 12.91 188 GLY D CA 1
ATOM 9179 C C . GLY D 1 191 ? 31.123 2.499 239.046 1.00 15.51 188 GLY D C 1
ATOM 9180 O O . GLY D 1 191 ? 30.441 1.487 238.907 1.00 14.96 188 GLY D O 1
ATOM 9181 N N . SER D 1 192 ? 31.841 3.017 238.050 1.00 14.77 189 SER D N 1
ATOM 9182 C CA . SER D 1 192 ? 31.706 2.479 236.690 1.00 14.61 189 SER D CA 1
ATOM 9183 C C . SER D 1 192 ? 32.581 1.261 236.406 1.00 17.65 189 SER D C 1
ATOM 9184 O O . SER D 1 192 ? 32.573 0.731 235.293 1.00 19.21 189 SER D O 1
ATOM 9187 N N . GLY D 1 193 ? 33.341 0.814 237.398 1.00 15.19 190 GLY D N 1
ATOM 9188 C CA . GLY D 1 193 ? 34.195 -0.345 237.199 1.00 12.21 190 GLY D CA 1
ATOM 9189 C C . GLY D 1 193 ? 35.637 0.069 237.003 1.00 13.41 190 GLY D C 1
ATOM 9190 O O . GLY D 1 193 ? 36.086 1.055 237.584 1.00 15.16 190 GLY D O 1
ATOM 9191 N N . SER D 1 194 ? 36.368 -0.684 236.184 1.00 13.27 191 SER D N 1
ATOM 9192 C CA . SER D 1 194 ? 37.801 -0.443 236.010 1.00 13.42 191 SER D CA 1
ATOM 9193 C C . SER D 1 194 ? 38.090 0.838 235.236 1.00 10.16 191 SER D C 1
ATOM 9194 O O . SER D 1 194 ? 37.357 1.214 234.318 1.00 14.48 191 SER D O 1
ATOM 9197 N N . ALA D 1 195 ? 39.157 1.516 235.631 1.00 9.21 192 ALA D N 1
ATOM 9198 C CA . ALA D 1 195 ? 39.612 2.704 234.919 1.00 9.46 192 ALA D CA 1
ATOM 9199 C C . ALA D 1 195 ? 40.740 2.359 233.950 1.00 13.94 192 ALA D C 1
ATOM 9200 O O . ALA D 1 195 ? 41.310 3.250 233.331 1.00 11.73 192 ALA D O 1
ATOM 9202 N N . ALA D 1 196 ? 41.064 1.073 233.816 1.00 10.86 193 ALA D N 1
ATOM 9203 C CA . ALA D 1 196 ? 42.235 0.675 233.029 1.00 13.01 193 ALA D CA 1
ATOM 9204 C C . ALA D 1 196 ? 42.093 0.958 231.530 1.00 11.12 193 ALA D C 1
ATOM 9205 O O . ALA D 1 196 ? 43.072 0.890 230.785 1.00 13.62 193 ALA D O 1
ATOM 9207 N N . GLY D 1 197 ? 40.876 1.270 231.090 1.00 9.56 194 GLY D N 1
ATOM 9208 C CA . GLY D 1 197 ? 40.645 1.618 229.698 1.00 11.24 194 GLY D CA 1
ATOM 9209 C C . GLY D 1 197 ? 40.833 3.101 229.420 1.00 12.41 194 GLY D C 1
ATOM 9210 O O . GLY D 1 197 ? 40.769 3.528 228.268 1.00 13.71 194 GLY D O 1
ATOM 9211 N N . HIS D 1 198 ? 41.063 3.895 230.463 1.00 10.01 195 HIS D N 1
ATOM 9212 C CA . HIS D 1 198 ? 41.329 5.319 230.255 1.00 10.11 195 HIS D CA 1
ATOM 9213 C C . HIS D 1 198 ? 42.599 5.497 229.435 1.00 12.50 195 HIS D C 1
ATOM 9214 O O . HIS D 1 198 ? 43.569 4.745 229.596 1.00 11.14 195 HIS D O 1
ATOM 9221 N N . GLU D 1 199 ? 42.603 6.497 228.558 1.00 8.68 196 GLU D N 1
ATOM 9222 C CA . GLU D 1 199 ? 43.805 6.806 227.791 1.00 9.41 196 GLU D CA 1
ATOM 9223 C C . GLU D 1 199 ? 44.626 7.848 228.534 1.00 11.03 196 GLU D C 1
ATOM 9224 O O . GLU D 1 199 ? 44.095 8.854 228.992 1.00 12.66 196 GLU D O 1
ATOM 9230 N N . LEU D 1 200 ? 45.924 7.606 228.657 1.00 9.73 197 LEU D N 1
ATOM 9231 C CA . LEU D 1 200 ? 46.790 8.520 229.390 1.00 8.67 197 LEU D CA 1
ATOM 9232 C C . LEU D 1 200 ? 47.967 8.955 228.532 1.00 8.97 197 LEU D C 1
ATOM 9233 O O . LEU D 1 200 ? 48.583 8.133 227.848 1.00 10.37 197 LEU D O 1
ATOM 9238 N N . ARG D 1 201 ? 48.244 10.257 228.526 1.00 11.05 198 ARG D N 1
ATOM 9239 C CA . ARG D 1 201 ? 49.509 10.759 227.990 1.00 13.66 198 ARG D CA 1
ATOM 9240 C C . ARG D 1 201 ? 50.284 11.436 229.107 1.00 12.73 198 ARG D C 1
ATOM 9241 O O . ARG D 1 201 ? 49.716 12.196 229.884 1.00 11.74 198 ARG D O 1
ATOM 9249 N N . LEU D 1 202 ? 51.580 11.143 229.195 1.00 9.47 199 LEU D N 1
ATOM 9250 C CA . LEU D 1 202 ? 52.458 11.787 230.164 1.00 11.76 199 LEU D CA 1
ATOM 9251 C C . LEU D 1 202 ? 53.617 12.433 229.432 1.00 14.29 199 LEU D C 1
ATOM 9252 O O . LEU D 1 202 ? 54.250 11.804 228.590 1.00 14.26 199 LEU D O 1
ATOM 9257 N N . ALA D 1 203 ? 53.909 13.685 229.755 1.00 11.60 200 ALA D N 1
ATOM 9258 C CA . ALA D 1 203 ? 55.076 14.338 229.180 1.00 15.45 200 ALA D CA 1
ATOM 9259 C C . ALA D 1 203 ? 56.304 13.941 230.005 1.00 14.83 200 ALA D C 1
ATOM 9260 O O . ALA D 1 203 ? 56.890 14.754 230.725 1.00 12.75 200 ALA D O 1
ATOM 9262 N N . ALA D 1 204 ? 56.683 12.671 229.900 1.00 11.20 201 ALA D N 1
ATOM 9263 C CA . ALA D 1 204 ? 57.779 12.125 230.697 1.00 13.12 201 ALA D CA 1
ATOM 9264 C C . ALA D 1 204 ? 58.563 11.140 229.848 1.00 13.55 201 ALA D C 1
ATOM 9265 O O . ALA D 1 204 ? 58.021 10.130 229.397 1.00 15.41 201 ALA D O 1
ATOM 9267 N N . SER D 1 205 ? 59.840 11.431 229.624 1.00 14.00 202 SER D N 1
ATOM 9268 C CA A SER D 1 205 ? 60.681 10.587 228.787 0.44 14.73 202 SER D CA 1
ATOM 9269 C CA B SER D 1 205 ? 60.672 10.577 228.785 0.56 14.53 202 SER D CA 1
ATOM 9270 C C . SER D 1 205 ? 61.423 9.541 229.613 1.00 15.45 202 SER D C 1
ATOM 9271 O O . SER D 1 205 ? 62.053 8.632 229.064 1.00 16.53 202 SER D O 1
ATOM 9276 N N . ARG D 1 206 ? 61.341 9.678 230.931 1.00 15.36 203 ARG D N 1
ATOM 9277 C CA . ARG D 1 206 ? 62.062 8.809 231.849 1.00 14.37 203 ARG D CA 1
ATOM 9278 C C . ARG D 1 206 ? 61.183 8.470 233.040 1.00 14.92 203 ARG D C 1
ATOM 9279 O O . ARG D 1 206 ? 60.245 9.207 233.350 1.00 13.55 203 ARG D O 1
ATOM 9287 N N . TYR D 1 207 ? 61.487 7.360 233.711 1.00 11.46 204 TYR D N 1
ATOM 9288 C CA . TYR D 1 207 ? 60.776 6.988 234.936 1.00 11.03 204 TYR D CA 1
ATOM 9289 C C . TYR D 1 207 ? 61.765 6.462 235.953 1.00 12.18 204 TYR D C 1
ATOM 9290 O O . TYR D 1 207 ? 62.947 6.331 235.660 1.00 15.95 204 TYR D O 1
ATOM 9299 N N . THR D 1 208 ? 61.274 6.173 237.155 1.00 12.52 205 THR D N 1
ATOM 9300 C CA . THR D 1 208 ? 62.127 5.749 238.256 1.00 14.83 205 THR D CA 1
ATOM 9301 C C . THR D 1 208 ? 61.901 4.284 238.564 1.00 19.32 205 THR D C 1
ATOM 9302 O O . THR D 1 208 ? 60.969 3.945 239.288 1.00 18.30 205 THR D O 1
ATOM 9306 N N . PRO D 1 209 ? 62.752 3.401 238.025 1.00 16.28 206 PRO D N 1
ATOM 9307 C CA . PRO D 1 209 ? 62.532 1.981 238.317 1.00 14.42 206 PRO D CA 1
ATOM 9308 C C . PRO D 1 209 ? 62.777 1.686 239.802 1.00 14.69 206 PRO D C 1
ATOM 9309 O O . PRO D 1 209 ? 63.675 2.282 240.411 1.00 16.54 206 PRO D O 1
ATOM 9313 N N . VAL D 1 210 ? 61.975 0.791 240.377 1.00 19.13 207 VAL D N 1
ATOM 9314 C CA . VAL D 1 210 ? 62.036 0.497 241.811 1.00 18.03 207 VAL D CA 1
ATOM 9315 C C . VAL D 1 210 ? 62.224 -0.986 242.097 1.00 17.24 207 VAL D C 1
ATOM 9316 O O . VAL D 1 210 ? 61.998 -1.830 241.222 1.00 19.69 207 VAL D O 1
ATOM 9320 N N . ASP D 1 211 ? 62.624 -1.306 243.328 1.00 19.25 208 ASP D N 1
ATOM 9321 C CA . ASP D 1 211 ? 62.688 -2.703 243.752 1.00 20.76 208 ASP D CA 1
ATOM 9322 C C . ASP D 1 211 ? 61.287 -3.212 244.071 1.00 25.26 208 ASP D C 1
ATOM 9323 O O . ASP D 1 211 ? 60.305 -2.521 243.808 1.00 22.04 208 ASP D O 1
ATOM 9328 N N . GLY D 1 212 ? 61.192 -4.406 244.647 1.00 24.49 209 GLY D N 1
ATOM 9329 C CA . GLY D 1 212 ? 59.893 -5.001 244.914 1.00 28.87 209 GLY D CA 1
ATOM 9330 C C . GLY D 1 212 ? 59.059 -4.243 245.932 1.00 28.41 209 GLY D C 1
ATOM 9331 O O . GLY D 1 212 ? 57.836 -4.389 245.957 1.00 30.69 209 GLY D O 1
ATOM 9332 N N . THR D 1 213 ? 59.717 -3.435 246.768 1.00 22.08 210 THR D N 1
ATOM 9333 C CA . THR D 1 213 ? 59.028 -2.681 247.819 1.00 23.19 210 THR D CA 1
ATOM 9334 C C . THR D 1 213 ? 58.890 -1.184 247.523 1.00 23.25 210 THR D C 1
ATOM 9335 O O . THR D 1 213 ? 58.544 -0.397 248.413 1.00 22.60 210 THR D O 1
ATOM 9339 N N . GLY D 1 214 ? 59.157 -0.796 246.280 1.00 18.85 211 GLY D N 1
ATOM 9340 C CA . GLY D 1 214 ? 58.921 0.576 245.856 1.00 17.18 211 GLY D CA 1
ATOM 9341 C C . GLY D 1 214 ? 60.036 1.570 246.153 1.00 19.37 211 GLY D C 1
ATOM 9342 O O . GLY D 1 214 ? 59.803 2.785 246.116 1.00 16.20 211 GLY D O 1
ATOM 9343 N N . ILE D 1 215 ? 61.240 1.077 246.449 1.00 15.84 212 ILE D N 1
ATOM 9344 C CA . ILE D 1 215 ? 62.395 1.966 246.624 1.00 12.87 212 ILE D CA 1
ATOM 9345 C C . ILE D 1 215 ? 63.181 2.034 245.316 1.00 16.07 212 ILE D C 1
ATOM 9346 O O . ILE D 1 215 ? 63.529 1.000 244.743 1.00 14.20 212 ILE D O 1
ATOM 9351 N N . PRO D 1 216 ? 63.439 3.255 244.818 1.00 16.30 213 PRO D N 1
ATOM 9352 C CA . PRO D 1 216 ? 64.155 3.386 243.545 1.00 13.19 213 PRO D CA 1
ATOM 9353 C C . PRO D 1 216 ? 65.500 2.684 243.595 1.00 16.87 213 PRO D C 1
ATOM 9354 O O . PRO D 1 216 ? 66.214 2.819 244.594 1.00 18.06 213 PRO D O 1
ATOM 9358 N N . VAL D 1 217 ? 65.833 1.919 242.555 1.00 14.96 214 VAL D N 1
ATOM 9359 C CA . VAL D 1 217 ? 67.134 1.264 242.489 1.00 16.43 214 VAL D CA 1
ATOM 9360 C C . VAL D 1 217 ? 68.195 2.321 242.192 1.00 19.33 214 VAL D C 1
ATOM 9361 O O . VAL D 1 217 ? 67.858 3.432 241.770 1.00 18.82 214 VAL D O 1
ATOM 9365 N N . PRO D 1 218 ? 69.476 1.999 242.437 1.00 20.56 215 PRO D N 1
ATOM 9366 C CA . PRO D 1 218 ? 70.520 2.988 242.151 1.00 22.95 215 PRO D CA 1
ATOM 9367 C C . PRO D 1 218 ? 70.507 3.390 240.684 1.00 18.12 215 PRO D C 1
ATOM 9368 O O . PRO D 1 218 ? 70.148 2.570 239.832 1.00 22.86 215 PRO D O 1
ATOM 9372 N N . GLY D 1 219 ? 70.886 4.630 240.393 1.00 21.03 216 GLY D N 1
ATOM 9373 C CA . GLY D 1 219 ? 70.996 5.080 239.018 1.00 20.31 216 GLY D CA 1
ATOM 9374 C C . GLY D 1 219 ? 70.016 6.173 238.653 1.00 19.99 216 GLY D C 1
ATOM 9375 O O . GLY D 1 219 ? 69.005 6.398 239.340 1.00 16.30 216 GLY D O 1
ATOM 9376 N N . ALA D 1 220 ? 70.326 6.855 237.557 1.00 19.52 217 ALA D N 1
ATOM 9377 C CA . ALA D 1 220 ? 69.516 7.960 237.064 1.00 19.04 217 ALA D CA 1
ATOM 9378 C C . ALA D 1 220 ? 68.204 7.416 236.531 1.00 16.65 217 ALA D C 1
ATOM 9379 O O . ALA D 1 220 ? 68.112 6.222 236.226 1.00 16.99 217 ALA D O 1
ATOM 9381 N N . PRO D 1 221 ? 67.182 8.281 236.427 1.00 17.79 218 PRO D N 1
ATOM 9382 C CA . PRO D 1 221 ? 65.908 7.857 235.833 1.00 18.61 218 PRO D CA 1
ATOM 9383 C C . PRO D 1 221 ? 66.133 7.178 234.480 1.00 17.47 218 PRO D C 1
ATOM 9384 O O . PRO D 1 221 ? 66.983 7.618 233.698 1.00 19.57 218 PRO D O 1
ATOM 9388 N N . ALA D 1 222 ? 65.385 6.109 234.222 1.00 17.07 219 ALA D N 1
ATOM 9389 C CA . ALA D 1 222 ? 65.590 5.281 233.035 1.00 16.52 219 ALA D CA 1
ATOM 9390 C C . ALA D 1 222 ? 64.681 5.720 231.904 1.00 15.71 219 ALA D C 1
ATOM 9391 O O . ALA D 1 222 ? 63.570 6.182 232.156 1.00 14.74 219 ALA D O 1
ATOM 9393 N N . GLU D 1 223 ? 65.138 5.567 230.659 1.00 14.59 220 GLU D N 1
ATOM 9394 C CA . GLU D 1 223 ? 64.301 5.911 229.505 1.00 15.65 220 GLU D CA 1
ATOM 9395 C C . GLU D 1 223 ? 63.043 5.050 229.434 1.00 15.35 220 GLU D C 1
ATOM 9396 O O . GLU D 1 223 ? 63.093 3.841 229.671 1.00 15.78 220 GLU D O 1
ATOM 9402 N N . VAL D 1 224 ? 61.915 5.663 229.087 1.00 14.18 221 VAL D N 1
ATOM 9403 C CA . VAL D 1 224 ? 60.672 4.913 228.962 1.00 13.54 221 VAL D CA 1
ATOM 9404 C C . VAL D 1 224 ? 60.589 4.204 227.610 1.00 14.93 221 VAL D C 1
ATOM 9405 O O . VAL D 1 224 ? 59.806 3.276 227.443 1.00 12.93 221 VAL D O 1
ATOM 9409 N N . THR D 1 225 ? 61.398 4.629 226.645 1.00 15.66 222 THR D N 1
ATOM 9410 C CA . THR D 1 225 ? 61.268 4.085 225.298 1.00 15.39 222 THR D CA 1
ATOM 9411 C C . THR D 1 225 ? 61.458 2.558 225.245 1.00 14.53 222 THR D C 1
ATOM 9412 O O . THR D 1 225 ? 62.366 2.012 225.864 1.00 15.53 222 THR D O 1
ATOM 9416 N N . GLY D 1 226 ? 60.566 1.875 224.531 1.00 16.37 223 GLY D N 1
ATOM 9417 C CA . GLY D 1 226 ? 60.630 0.427 224.416 1.00 18.02 223 GLY D CA 1
ATOM 9418 C C . GLY D 1 226 ? 60.069 -0.315 225.620 1.00 18.43 223 GLY D C 1
ATOM 9419 O O . GLY D 1 226 ? 60.089 -1.551 225.654 1.00 15.56 223 GLY D O 1
ATOM 9420 N N . THR D 1 227 ? 59.555 0.427 226.599 1.00 16.84 224 THR D N 1
ATOM 9421 C CA . THR D 1 227 ? 59.044 -0.180 227.822 1.00 13.94 224 THR D CA 1
ATOM 9422 C C . THR D 1 227 ? 57.555 0.043 227.996 1.00 12.72 224 THR D C 1
ATOM 9423 O O . THR D 1 227 ? 56.936 0.825 227.264 1.00 12.49 224 THR D O 1
ATOM 9427 N N . ARG D 1 228 ? 56.982 -0.631 228.991 1.00 13.03 225 ARG D N 1
ATOM 9428 C CA A ARG D 1 228 ? 55.559 -0.469 229.256 0.34 12.74 225 ARG D CA 1
ATOM 9429 C CA B ARG D 1 228 ? 55.568 -0.492 229.322 0.66 13.27 225 ARG D CA 1
ATOM 9430 C C . ARG D 1 228 ? 55.303 0.871 229.948 1.00 12.58 225 ARG D C 1
ATOM 9431 O O . ARG D 1 228 ? 54.159 1.245 230.186 1.00 12.85 225 ARG D O 1
ATOM 9446 N N . PHE D 1 229 ? 56.374 1.611 230.233 1.00 11.66 226 PHE D N 1
ATOM 9447 C CA . PHE D 1 229 ? 56.231 2.923 230.875 1.00 10.89 226 PHE D CA 1
ATOM 9448 C C . PHE D 1 229 ? 56.166 4.097 229.908 1.00 15.69 226 PHE D C 1
ATOM 9449 O O . PHE D 1 229 ? 56.143 5.250 230.330 1.00 15.47 226 PHE D O 1
ATOM 9457 N N . ASP D 1 230 ? 56.118 3.811 228.613 1.00 12.45 227 ASP D N 1
ATOM 9458 C CA . ASP D 1 230 ? 56.061 4.884 227.625 1.00 12.15 227 ASP D CA 1
ATOM 9459 C C . ASP D 1 230 ? 54.626 5.372 227.453 1.00 16.41 227 ASP D C 1
ATOM 9460 O O . ASP D 1 230 ? 53.800 4.690 226.841 1.00 13.74 227 ASP D O 1
ATOM 9465 N N . PHE D 1 231 ? 54.329 6.542 228.012 1.00 12.89 228 PHE D N 1
ATOM 9466 C CA . PHE D 1 231 ? 53.032 7.177 227.819 1.00 13.35 228 PHE D CA 1
ATOM 9467 C C . PHE D 1 231 ? 53.178 8.482 227.038 1.00 11.79 228 PHE D C 1
ATOM 9468 O O . PHE D 1 231 ? 52.312 9.352 227.131 1.00 12.67 228 PHE D O 1
ATOM 9476 N N . ARG D 1 232 ? 54.271 8.634 226.288 1.00 10.87 229 ARG D N 1
ATOM 9477 C CA . ARG D 1 232 ? 54.527 9.903 225.590 1.00 16.62 229 ARG D CA 1
ATOM 9478 C C . ARG D 1 232 ? 53.458 10.233 224.542 1.00 16.57 229 ARG D C 1
ATOM 9479 O O . ARG D 1 232 ? 53.181 11.405 224.272 1.00 13.36 229 ARG D O 1
ATOM 9487 N N . ALA D 1 233 ? 52.854 9.195 223.977 1.00 13.32 230 ALA D N 1
ATOM 9488 C CA . ALA D 1 233 ? 51.649 9.347 223.157 1.00 14.95 230 ALA D CA 1
ATOM 9489 C C . ALA D 1 233 ? 50.483 8.684 223.883 1.00 17.17 230 ALA D C 1
ATOM 9490 O O . ALA D 1 233 ? 50.650 7.614 224.467 1.00 16.87 230 ALA D O 1
ATOM 9492 N N . ALA D 1 234 ? 49.305 9.308 223.850 1.00 16.51 231 ALA D N 1
ATOM 9493 C CA . ALA D 1 234 ? 48.161 8.788 224.595 1.00 14.21 231 ALA D CA 1
ATOM 9494 C C . ALA D 1 234 ? 47.879 7.321 224.281 1.00 16.49 231 ALA D C 1
ATOM 9495 O O . ALA D 1 234 ? 47.936 6.895 223.130 1.00 15.10 231 ALA D O 1
ATOM 9497 N N . ARG D 1 235 ? 47.574 6.555 225.322 1.00 12.56 232 ARG D N 1
ATOM 9498 C CA . ARG D 1 235 ? 47.282 5.136 225.179 1.00 17.34 232 ARG D CA 1
ATOM 9499 C C . ARG D 1 235 ? 46.582 4.652 226.432 1.00 13.07 232 ARG D C 1
ATOM 9500 O O . ARG D 1 235 ? 46.729 5.255 227.498 1.00 11.83 232 ARG D O 1
ATOM 9508 N N . ALA D 1 236 ? 45.847 3.549 226.303 1.00 11.50 233 ALA D N 1
ATOM 9509 C CA . ALA D 1 236 ? 45.174 2.929 227.442 1.00 12.72 233 ALA D CA 1
ATOM 9510 C C . ALA D 1 236 ? 46.183 2.615 228.525 1.00 12.55 233 ALA D C 1
ATOM 9511 O O . ALA D 1 236 ? 47.288 2.165 228.226 1.00 10.84 233 ALA D O 1
ATOM 9513 N N . VAL D 1 237 ? 45.806 2.855 229.777 1.00 10.95 234 VAL D N 1
ATOM 9514 C CA . VAL D 1 237 ? 46.685 2.551 230.906 1.00 10.17 234 VAL D CA 1
ATOM 9515 C C . VAL D 1 237 ? 46.936 1.053 230.951 1.00 9.83 234 VAL D C 1
ATOM 9516 O O . VAL D 1 237 ? 48.085 0.617 230.988 1.00 10.23 234 VAL D O 1
ATOM 9520 N N . ALA D 1 238 ? 45.845 0.290 230.958 1.00 9.60 235 ALA D N 1
ATOM 9521 C CA . ALA D 1 238 ? 45.826 -1.151 230.656 1.00 10.08 235 ALA D CA 1
ATOM 9522 C C . ALA D 1 238 ? 46.459 -2.087 231.679 1.00 13.95 235 ALA D C 1
ATOM 9523 O O . ALA D 1 238 ? 45.914 -3.161 231.955 1.00 18.05 235 ALA D O 1
ATOM 9525 N N . GLY D 1 239 ? 47.614 -1.707 232.217 1.00 12.95 236 GLY D N 1
ATOM 9526 C CA . GLY D 1 239 ? 48.289 -2.542 233.193 1.00 14.98 236 GLY D CA 1
ATOM 9527 C C . GLY D 1 239 ? 48.344 -1.930 234.578 1.00 15.99 236 GLY D C 1
ATOM 9528 O O . GLY D 1 239 ? 47.773 -0.861 234.828 1.00 11.53 236 GLY D O 1
ATOM 9529 N N . ALA D 1 240 ? 49.042 -2.612 235.482 1.00 15.15 237 ALA D N 1
ATOM 9530 C CA . ALA D 1 240 ? 49.204 -2.131 236.851 1.00 14.52 237 ALA D CA 1
ATOM 9531 C C . ALA D 1 240 ? 50.455 -1.270 236.976 1.00 15.92 237 ALA D C 1
ATOM 9532 O O . ALA D 1 240 ? 51.518 -1.624 236.472 1.00 13.63 237 ALA D O 1
ATOM 9534 N N . TYR D 1 241 ? 50.324 -0.133 237.649 1.00 11.73 238 TYR D N 1
ATOM 9535 C CA . TYR D 1 241 ? 51.462 0.751 237.860 1.00 11.79 238 TYR D CA 1
ATOM 9536 C C . TYR D 1 241 ? 51.503 1.231 239.297 1.00 14.01 238 TYR D C 1
ATOM 9537 O O . TYR D 1 241 ? 50.472 1.388 239.948 1.00 9.56 238 TYR D O 1
ATOM 9546 N N . ASP D 1 242 ? 52.712 1.452 239.787 1.00 12.77 239 ASP D N 1
ATOM 9547 C CA . ASP D 1 242 ? 52.916 2.142 241.050 1.00 11.85 239 ASP D CA 1
ATOM 9548 C C . ASP D 1 242 ? 54.299 2.740 240.927 1.00 10.61 239 ASP D C 1
ATOM 9549 O O . ASP D 1 242 ? 55.256 2.308 241.582 1.00 14.83 239 ASP D O 1
ATOM 9554 N N . HIS D 1 243 ? 54.406 3.731 240.054 1.00 10.71 240 HIS D N 1
ATOM 9555 C CA . HIS D 1 243 ? 55.714 4.191 239.614 1.00 11.63 240 HIS D CA 1
ATOM 9556 C C . HIS D 1 243 ? 55.761 5.693 239.474 1.00 13.44 240 HIS D C 1
ATOM 9557 O O . HIS D 1 243 ? 54.767 6.332 239.107 1.00 11.11 240 HIS D O 1
ATOM 9564 N N . ASN D 1 244 ? 56.937 6.248 239.746 1.00 12.22 241 ASN D N 1
ATOM 9565 C CA . ASN D 1 244 ? 57.210 7.660 239.510 1.00 12.80 241 ASN D CA 1
ATOM 9566 C C . ASN D 1 244 ? 57.759 7.916 238.113 1.00 13.73 241 ASN D C 1
ATOM 9567 O O . ASN D 1 244 ? 58.655 7.199 237.643 1.00 11.93 241 ASN D O 1
ATOM 9572 N N . PHE D 1 245 ? 57.227 8.946 237.460 1.00 10.42 242 PHE D N 1
ATOM 9573 C CA . PHE D 1 245 ? 57.722 9.390 236.160 1.00 13.35 242 PHE D CA 1
ATOM 9574 C C . PHE D 1 245 ? 58.471 10.703 236.326 1.00 13.26 242 PHE D C 1
ATOM 9575 O O . PHE D 1 245 ? 58.052 11.565 237.103 1.00 12.62 242 PHE D O 1
ATOM 9583 N N . ALA D 1 246 ? 59.601 10.844 235.633 1.00 10.34 243 ALA D N 1
ATOM 9584 C CA . ALA D 1 246 ? 60.371 12.081 235.687 1.00 10.63 243 ALA D CA 1
ATOM 9585 C C . ALA D 1 246 ? 59.838 12.989 234.593 1.00 16.65 243 ALA D C 1
ATOM 9586 O O . ALA D 1 246 ? 60.077 12.752 233.409 1.00 14.37 243 ALA D O 1
ATOM 9588 N N . LEU D 1 247 ? 59.091 14.014 234.986 1.00 13.79 244 LEU D N 1
ATOM 9589 C CA . LEU D 1 247 ? 58.433 14.877 234.016 1.00 11.47 244 LEU D CA 1
ATOM 9590 C C . LEU D 1 247 ? 59.465 15.709 233.282 1.00 12.78 244 LEU D C 1
ATOM 9591 O O . LEU D 1 247 ? 60.399 16.229 233.888 1.00 15.40 244 LEU D O 1
ATOM 9596 N N . ASP D 1 248 ? 59.315 15.802 231.966 1.00 13.68 245 ASP D N 1
ATOM 9597 C CA . ASP D 1 248 ? 60.221 16.609 231.161 1.00 13.77 245 ASP D CA 1
ATOM 9598 C C . ASP D 1 248 ? 60.187 18.058 231.643 1.00 12.99 245 ASP D C 1
ATOM 9599 O O . ASP D 1 248 ? 59.111 18.619 231.844 1.00 15.50 245 ASP D O 1
ATOM 9604 N N . GLY D 1 249 ? 61.363 18.645 231.854 1.00 16.91 246 GLY D N 1
ATOM 9605 C CA . GLY D 1 249 ? 61.462 20.011 232.344 1.00 15.96 246 GLY D CA 1
ATOM 9606 C C . GLY D 1 249 ? 61.759 20.111 233.829 1.00 16.64 246 GLY D C 1
ATOM 9607 O O . GLY D 1 249 ? 62.126 21.180 234.317 1.00 18.85 246 GLY D O 1
ATOM 9608 N N . GLY D 1 250 ? 61.578 19.013 234.560 1.00 13.77 247 GLY D N 1
ATOM 9609 C CA . GLY D 1 250 ? 61.895 18.990 235.983 1.00 15.17 247 GLY D CA 1
ATOM 9610 C C . GLY D 1 250 ? 61.078 19.961 236.816 1.00 17.12 247 GLY D C 1
ATOM 9611 O O . GLY D 1 250 ? 59.869 20.101 236.603 1.00 16.24 247 GLY D O 1
ATOM 9612 N N . VAL D 1 251 ? 61.714 20.642 237.768 1.00 14.27 248 VAL D N 1
ATOM 9613 C CA . VAL D 1 251 ? 60.965 21.597 238.592 1.00 16.33 248 VAL D CA 1
ATOM 9614 C C . VAL D 1 251 ? 60.738 22.883 237.819 1.00 17.33 248 VAL D C 1
ATOM 9615 O O . VAL D 1 251 ? 61.663 23.397 237.194 1.00 19.00 248 VAL D O 1
ATOM 9619 N N . ARG D 1 252 ? 59.509 23.398 237.856 1.00 16.83 249 ARG D N 1
ATOM 9620 C CA . ARG D 1 252 ? 59.185 24.669 237.200 1.00 16.98 249 ARG D CA 1
ATOM 9621 C C . ARG D 1 252 ? 58.588 25.655 238.208 1.00 23.33 249 ARG D C 1
ATOM 9622 O O . ARG D 1 252 ? 57.920 25.247 239.155 1.00 22.15 249 ARG D O 1
ATOM 9630 N N . GLU D 1 253 ? 58.816 26.951 238.019 1.00 21.17 250 GLU D N 1
ATOM 9631 C CA . GLU D 1 253 ? 58.212 27.922 238.931 1.00 24.29 250 GLU D CA 1
ATOM 9632 C C . GLU D 1 253 ? 56.724 28.129 238.621 1.00 28.97 250 GLU D C 1
ATOM 9633 O O . GLU D 1 253 ? 55.931 28.432 239.514 1.00 27.30 250 GLU D O 1
ATOM 9636 N N . ALA D 1 254 ? 56.355 27.948 237.353 1.00 24.10 251 ALA D N 1
ATOM 9637 C CA . ALA D 1 254 ? 54.960 28.049 236.929 1.00 21.74 251 ALA D CA 1
ATOM 9638 C C . ALA D 1 254 ? 54.437 26.687 236.479 1.00 21.05 251 ALA D C 1
ATOM 9639 O O . ALA D 1 254 ? 55.173 25.908 235.877 1.00 18.46 251 ALA D O 1
ATOM 9641 N N . PRO D 1 255 ? 53.158 26.396 236.753 1.00 20.92 252 PRO D N 1
ATOM 9642 C CA . PRO D 1 255 ? 52.611 25.102 236.322 1.00 21.90 252 PRO D CA 1
ATOM 9643 C C . PRO D 1 255 ? 52.517 24.962 234.791 1.00 18.64 252 PRO D C 1
ATOM 9644 O O . PRO D 1 255 ? 52.264 25.938 234.081 1.00 18.64 252 PRO D O 1
ATOM 9648 N N . ARG D 1 256 ? 52.749 23.753 234.288 1.00 14.72 253 ARG D N 1
ATOM 9649 C CA . ARG D 1 256 ? 52.555 23.473 232.870 1.00 14.03 253 ARG D CA 1
ATOM 9650 C C . ARG D 1 256 ? 51.894 22.117 232.744 1.00 13.60 253 ARG D C 1
ATOM 9651 O O . ARG D 1 256 ? 51.999 21.296 233.652 1.00 13.89 253 ARG D O 1
ATOM 9659 N N . THR D 1 257 ? 51.198 21.889 231.634 1.00 13.18 254 THR D N 1
ATOM 9660 C CA . THR D 1 257 ? 50.486 20.629 231.423 1.00 16.10 254 THR D CA 1
ATOM 9661 C C . THR D 1 257 ? 51.473 19.466 231.305 1.00 14.69 254 THR D C 1
ATOM 9662 O O . THR D 1 257 ? 52.424 19.526 230.516 1.00 17.57 254 THR D O 1
ATOM 9666 N N . VAL D 1 258 ? 51.265 18.420 232.101 1.00 12.36 255 VAL D N 1
ATOM 9667 C CA . VAL D 1 258 ? 52.188 17.282 232.094 1.00 15.85 255 VAL D CA 1
ATOM 9668 C C . VAL D 1 258 ? 51.458 15.964 231.855 1.00 13.69 255 VAL D C 1
ATOM 9669 O O . VAL D 1 258 ? 52.092 14.948 231.572 1.00 14.69 255 VAL D O 1
ATOM 9673 N N . ALA D 1 259 ? 50.134 15.969 231.983 1.00 13.71 256 ALA D N 1
ATOM 9674 C CA . ALA D 1 259 ? 49.372 14.741 231.775 1.00 14.97 256 ALA D CA 1
ATOM 9675 C C . ALA D 1 259 ? 47.986 15.009 231.225 1.00 13.08 256 ALA D C 1
ATOM 9676 O O . ALA D 1 259 ? 47.362 16.015 231.565 1.00 13.09 256 ALA D O 1
ATOM 9678 N N . GLU D 1 260 ? 47.504 14.101 230.377 1.00 11.17 257 GLU D N 1
ATOM 9679 C CA . GLU D 1 260 ? 46.121 14.149 229.913 1.00 10.66 257 GLU D CA 1
ATOM 9680 C C . GLU D 1 260 ? 45.513 12.772 230.088 1.00 11.84 257 GLU D C 1
ATOM 9681 O O . GLU D 1 260 ? 46.086 11.784 229.637 1.00 12.85 257 GLU D O 1
ATOM 9687 N N . LEU D 1 261 ? 44.339 12.718 230.716 1.00 9.72 258 LEU D N 1
ATOM 9688 C CA . LEU D 1 261 ? 43.646 11.456 230.980 1.00 9.72 258 LEU D CA 1
ATOM 9689 C C . LEU D 1 261 ? 42.258 11.549 230.355 1.00 10.90 258 LEU D C 1
ATOM 9690 O O . LEU D 1 261 ? 41.612 12.599 230.428 1.00 12.63 258 LEU D O 1
ATOM 9695 N N . TYR D 1 262 ? 41.805 10.475 229.713 1.00 9.76 259 TYR D N 1
ATOM 9696 C CA . TYR D 1 262 ? 40.553 10.538 228.954 1.00 11.81 259 TYR D CA 1
ATOM 9697 C C . TYR D 1 262 ? 39.780 9.236 229.034 1.00 10.55 259 TYR D C 1
ATOM 9698 O O . TYR D 1 262 ? 40.352 8.152 228.886 1.00 12.41 259 TYR D O 1
ATOM 9707 N N . ASP D 1 263 ? 38.472 9.339 229.255 1.00 9.50 260 ASP D N 1
ATOM 9708 C CA . ASP D 1 263 ? 37.619 8.160 229.191 1.00 12.12 260 ASP D CA 1
ATOM 9709 C C . ASP D 1 263 ? 36.777 8.205 227.927 1.00 14.46 260 ASP D C 1
ATOM 9710 O O . ASP D 1 263 ? 35.869 9.030 227.825 1.00 11.71 260 ASP D O 1
ATOM 9715 N N . PRO D 1 264 ? 37.063 7.316 226.959 1.00 10.99 261 PRO D N 1
ATOM 9716 C CA . PRO D 1 264 ? 36.301 7.351 225.705 1.00 10.38 261 PRO D CA 1
ATOM 9717 C C . PRO D 1 264 ? 34.810 7.107 225.910 1.00 13.47 261 PRO D C 1
ATOM 9718 O O . PRO D 1 264 ? 34.002 7.619 225.133 1.00 14.15 261 PRO D O 1
ATOM 9722 N N . ARG D 1 265 ? 34.442 6.343 226.934 1.00 10.65 262 ARG D N 1
ATOM 9723 C CA . ARG D 1 265 ? 33.032 6.004 227.133 1.00 15.62 262 ARG D CA 1
ATOM 9724 C C . ARG D 1 265 ? 32.157 7.209 227.479 1.00 14.76 262 ARG D C 1
ATOM 9725 O O . ARG D 1 265 ? 31.117 7.429 226.847 1.00 14.17 262 ARG D O 1
ATOM 9733 N N . SER D 1 266 ? 32.573 7.978 228.480 1.00 15.09 263 SER D N 1
ATOM 9734 C CA . SER D 1 266 ? 31.810 9.142 228.935 1.00 14.80 263 SER D CA 1
ATOM 9735 C C . SER D 1 266 ? 32.211 10.399 228.195 1.00 13.32 263 SER D C 1
ATOM 9736 O O . SER D 1 266 ? 31.435 11.362 228.129 1.00 11.77 263 SER D O 1
ATOM 9739 N N . GLY D 1 267 ? 33.428 10.392 227.658 1.00 11.96 264 GLY D N 1
ATOM 9740 C CA . GLY D 1 267 ? 33.981 11.561 226.998 1.00 12.63 264 GLY D CA 1
ATOM 9741 C C . GLY D 1 267 ? 34.641 12.552 227.948 1.00 10.03 264 GLY D C 1
ATOM 9742 O O . GLY D 1 267 ? 35.148 13.583 227.507 1.00 13.04 264 GLY D O 1
ATOM 9743 N N . ARG D 1 268 ? 34.628 12.266 229.246 1.00 9.86 265 ARG D N 1
ATOM 9744 C CA . ARG D 1 268 ? 35.269 13.169 230.210 1.00 9.79 265 ARG D CA 1
ATOM 9745 C C . ARG D 1 268 ? 36.789 13.170 230.053 1.00 11.06 265 ARG D C 1
ATOM 9746 O O . ARG D 1 268 ? 37.403 12.118 229.885 1.00 9.79 265 ARG D O 1
ATOM 9754 N N . ALA D 1 269 ? 37.396 14.353 230.117 1.00 9.78 266 ALA D N 1
ATOM 9755 C CA . ALA D 1 269 ? 38.844 14.469 229.987 1.00 9.60 266 ALA D CA 1
ATOM 9756 C C . ALA D 1 269 ? 39.418 15.304 231.106 1.00 11.23 266 ALA D C 1
ATOM 9757 O O . ALA D 1 269 ? 38.755 16.221 231.617 1.00 12.19 266 ALA D O 1
ATOM 9759 N N . LEU D 1 270 ? 40.662 14.992 231.465 1.00 10.10 267 LEU D N 1
ATOM 9760 C CA . LEU D 1 270 ? 41.394 15.735 232.481 1.00 9.56 267 LEU D CA 1
ATOM 9761 C C . LEU D 1 270 ? 42.736 16.160 231.922 1.00 11.48 267 LEU D C 1
ATOM 9762 O O . LEU D 1 270 ? 43.452 15.341 231.335 1.00 13.57 267 LEU D O 1
ATOM 9767 N N . ALA D 1 271 ? 43.073 17.435 232.105 1.00 9.08 268 ALA D N 1
ATOM 9768 C CA . ALA D 1 271 ? 44.431 17.907 231.839 1.00 9.41 268 ALA D CA 1
ATOM 9769 C C . ALA D 1 271 ? 45.033 18.345 233.163 1.00 12.09 268 ALA D C 1
ATOM 9770 O O . ALA D 1 271 ? 44.464 19.185 233.873 1.00 11.88 268 ALA D O 1
ATOM 9772 N N . LEU D 1 272 ? 46.185 17.773 233.493 1.00 8.95 269 LEU D N 1
ATOM 9773 C CA . LEU D 1 272 ? 46.825 18.013 234.780 1.00 8.63 269 LEU D CA 1
ATOM 9774 C C . LEU D 1 272 ? 48.068 18.872 234.555 1.00 10.28 269 LEU D C 1
ATOM 9775 O O . LEU D 1 272 ? 48.937 18.532 233.750 1.00 14.85 269 LEU D O 1
ATOM 9780 N N . ALA D 1 273 ? 48.146 19.989 235.268 1.00 10.98 270 ALA D N 1
ATOM 9781 C CA . ALA D 1 273 ? 49.302 20.874 235.157 1.00 10.12 270 ALA D CA 1
ATOM 9782 C C . ALA D 1 273 ? 49.971 20.983 236.509 1.00 13.27 270 ALA D C 1
ATOM 9783 O O . ALA D 1 273 ? 49.306 20.918 237.543 1.00 11.41 270 ALA D O 1
ATOM 9785 N N . THR D 1 274 ? 51.289 21.144 236.513 1.00 10.63 271 THR D N 1
ATOM 9786 C CA . THR D 1 274 ? 52.005 21.183 237.777 1.00 11.76 271 THR D CA 1
ATOM 9787 C C . THR D 1 274 ? 53.369 21.849 237.670 1.00 12.06 271 THR D C 1
ATOM 9788 O O . THR D 1 274 ? 53.940 21.982 236.576 1.00 11.75 271 THR D O 1
ATOM 9792 N N . THR D 1 275 ? 53.870 22.273 238.823 1.00 10.17 272 THR D N 1
ATOM 9793 C CA . THR D 1 275 ? 55.215 22.818 238.957 1.00 10.47 272 THR D CA 1
ATOM 9794 C C . THR D 1 275 ? 56.193 21.701 239.301 1.00 14.09 272 THR D C 1
ATOM 9795 O O . THR D 1 275 ? 57.414 21.879 239.229 1.00 13.53 272 THR D O 1
ATOM 9799 N N . GLU D 1 276 ? 55.651 20.552 239.691 1.00 10.29 273 GLU D N 1
ATOM 9800 C CA . GLU D 1 276 ? 56.455 19.452 240.239 1.00 10.18 273 GLU D CA 1
ATOM 9801 C C . GLU D 1 276 ? 57.279 18.734 239.172 1.00 9.59 273 GLU D C 1
ATOM 9802 O O . GLU D 1 276 ? 56.929 18.763 237.986 1.00 11.92 273 GLU D O 1
ATOM 9808 N N . PRO D 1 277 ? 58.375 18.079 239.592 1.00 11.47 274 PRO D N 1
ATOM 9809 C CA . PRO D 1 277 ? 59.238 17.369 238.636 1.00 11.77 274 PRO D CA 1
ATOM 9810 C C . PRO D 1 277 ? 58.864 15.893 238.449 1.00 13.27 274 PRO D C 1
ATOM 9811 O O . PRO D 1 277 ? 59.404 15.222 237.559 1.00 11.70 274 PRO D O 1
ATOM 9815 N N . GLY D 1 278 ? 57.955 15.386 239.272 1.00 11.66 275 GLY D N 1
ATOM 9816 C CA . GLY D 1 278 ? 57.626 13.973 239.202 1.00 9.92 275 GLY D CA 1
ATOM 9817 C C . GLY D 1 278 ? 56.129 13.744 239.264 1.00 8.89 275 GLY D C 1
ATOM 9818 O O . GLY D 1 278 ? 55.377 14.613 239.690 1.00 10.80 275 GLY D O 1
ATOM 9819 N N . LEU D 1 279 ? 55.705 12.559 238.839 1.00 9.92 276 LEU D N 1
ATOM 9820 C CA . LEU D 1 279 ? 54.304 12.165 238.926 1.00 10.93 276 LEU D CA 1
ATOM 9821 C C . LEU D 1 279 ? 54.229 10.681 239.265 1.00 11.88 276 LEU D C 1
ATOM 9822 O O . LEU D 1 279 ? 54.756 9.844 238.521 1.00 12.79 276 LEU D O 1
ATOM 9827 N N . GLN D 1 280 ? 53.559 10.350 240.367 1.00 13.53 277 GLN D N 1
ATOM 9828 C CA . GLN D 1 280 ? 53.334 8.951 240.735 1.00 11.52 277 GLN D CA 1
ATOM 9829 C C . GLN D 1 280 ? 52.044 8.485 240.078 1.00 11.25 277 GLN D C 1
ATOM 9830 O O . GLN D 1 280 ? 50.988 9.084 240.296 1.00 12.94 277 GLN D O 1
ATOM 9836 N N . LEU D 1 281 ? 52.129 7.451 239.247 1.00 9.34 278 LEU D N 1
ATOM 9837 C CA . LEU D 1 281 ? 50.940 6.834 238.665 1.00 10.60 278 LEU D CA 1
ATOM 9838 C C . LEU D 1 281 ? 50.630 5.586 239.465 1.00 11.61 278 LEU D C 1
ATOM 9839 O O . LEU D 1 281 ? 51.443 4.677 239.510 1.00 12.86 278 LEU D O 1
ATOM 9844 N N . TYR D 1 282 ? 49.459 5.532 240.096 1.00 9.21 279 TYR D N 1
ATOM 9845 C CA . TYR D 1 282 ? 49.094 4.361 240.887 1.00 9.50 279 TYR D CA 1
ATOM 9846 C C . TYR D 1 282 ? 47.710 3.859 240.491 1.00 11.86 279 TYR D C 1
ATOM 9847 O O . TYR D 1 282 ? 46.742 4.615 240.506 1.00 11.87 279 TYR D O 1
ATOM 9856 N N . THR D 1 283 ? 47.626 2.584 240.126 1.00 10.04 280 THR D N 1
ATOM 9857 C CA . THR D 1 283 ? 46.387 2.032 239.573 1.00 12.68 280 THR D CA 1
ATOM 9858 C C . THR D 1 283 ? 45.526 1.276 240.592 1.00 16.31 280 THR D C 1
ATOM 9859 O O . THR D 1 283 ? 44.681 0.477 240.208 1.00 16.31 280 THR D O 1
ATOM 9863 N N . ALA D 1 284 ? 45.744 1.537 241.878 1.00 12.97 281 ALA D N 1
ATOM 9864 C CA . ALA D 1 284 ? 44.815 1.094 242.931 1.00 13.79 281 ALA D CA 1
ATOM 9865 C C . ALA D 1 284 ? 44.631 -0.412 242.978 1.00 20.21 281 ALA D C 1
ATOM 9866 O O . ALA D 1 284 ? 43.518 -0.904 243.172 1.00 18.29 281 ALA D O 1
ATOM 9868 N N . ASP D 1 285 ? 45.718 -1.153 242.815 1.00 16.96 282 ASP D N 1
ATOM 9869 C CA . ASP D 1 285 ? 45.600 -2.604 242.757 1.00 22.90 282 ASP D CA 1
ATOM 9870 C C . ASP D 1 285 ? 45.324 -3.241 244.112 1.00 20.40 282 ASP D C 1
ATOM 9871 O O . ASP D 1 285 ? 44.956 -4.411 244.187 1.00 20.54 282 ASP D O 1
ATOM 9876 N N . HIS D 1 286 ? 45.472 -2.468 245.183 1.00 17.28 283 HIS D N 1
ATOM 9877 C CA . HIS D 1 286 ? 45.195 -3.000 246.513 1.00 18.26 283 HIS D CA 1
ATOM 9878 C C . HIS D 1 286 ? 43.699 -3.188 246.768 1.00 22.87 283 HIS D C 1
ATOM 9879 O O . HIS D 1 286 ? 43.312 -3.956 247.651 1.00 19.64 283 HIS D O 1
ATOM 9886 N N . LEU D 1 287 ? 42.857 -2.499 245.997 1.00 18.91 284 LEU D N 1
ATOM 9887 C CA . LEU D 1 287 ? 41.406 -2.585 246.196 1.00 16.65 284 LEU D CA 1
ATOM 9888 C C . LEU D 1 287 ? 40.893 -3.979 245.832 1.00 16.76 284 LEU D C 1
ATOM 9889 O O . LEU D 1 287 ? 41.342 -4.584 244.854 1.00 20.04 284 LEU D O 1
ATOM 9894 N N . ASP D 1 288 ? 39.956 -4.492 246.624 1.00 18.79 285 ASP D N 1
ATOM 9895 C CA . ASP D 1 288 ? 39.570 -5.899 246.521 1.00 17.88 285 ASP D CA 1
ATOM 9896 C C . ASP D 1 288 ? 38.074 -6.106 246.641 1.00 17.67 285 ASP D C 1
ATOM 9897 O O . ASP D 1 288 ? 37.622 -7.182 247.051 1.00 22.29 285 ASP D O 1
ATOM 9902 N N . GLY D 1 289 ? 37.312 -5.065 246.323 1.00 20.49 286 GLY D N 1
ATOM 9903 C CA . GLY D 1 289 ? 35.866 -5.168 246.256 1.00 21.98 286 GLY D CA 1
ATOM 9904 C C . GLY D 1 289 ? 35.141 -5.218 247.587 1.00 19.52 286 GLY D C 1
ATOM 9905 O O . GLY D 1 289 ? 33.975 -5.613 247.640 1.00 22.39 286 GLY D O 1
ATOM 9906 N N . THR D 1 290 ? 35.811 -4.806 248.658 1.00 22.30 287 THR D N 1
ATOM 9907 C CA . THR D 1 290 ? 35.205 -4.859 249.991 1.00 29.00 287 THR D CA 1
ATOM 9908 C C . THR D 1 290 ? 34.782 -3.488 250.528 1.00 26.83 287 THR D C 1
ATOM 9909 O O . THR D 1 290 ? 34.027 -3.404 251.495 1.00 30.67 287 THR D O 1
ATOM 9913 N N . LEU D 1 291 ? 35.283 -2.421 249.909 1.00 20.02 288 LEU D N 1
ATOM 9914 C CA . LEU D 1 291 ? 34.948 -1.053 250.311 1.00 18.91 288 LEU D CA 1
ATOM 9915 C C . LEU D 1 291 ? 33.864 -0.469 249.413 1.00 23.63 288 LEU D C 1
ATOM 9916 O O . LEU D 1 291 ? 34.071 -0.333 248.214 1.00 23.12 288 LEU D O 1
ATOM 9921 N N . THR D 1 292 ? 32.715 -0.117 249.985 1.00 17.76 289 THR D N 1
ATOM 9922 C CA . THR D 1 292 ? 31.652 0.517 249.209 1.00 15.31 289 THR D CA 1
ATOM 9923 C C . THR D 1 292 ? 31.847 2.031 249.189 1.00 17.12 289 THR D C 1
ATOM 9924 O O . THR D 1 292 ? 31.877 2.682 250.238 1.00 17.77 289 THR D O 1
ATOM 9928 N N . GLY D 1 293 ? 31.975 2.595 247.993 1.00 15.55 290 GLY D N 1
ATOM 9929 C CA . GLY D 1 293 ? 32.247 4.014 247.870 1.00 13.17 290 GLY D CA 1
ATOM 9930 C C . GLY D 1 293 ? 31.043 4.932 247.798 1.00 17.01 290 GLY D C 1
ATOM 9931 O O . GLY D 1 293 ? 29.892 4.529 248.011 1.00 15.31 290 GLY D O 1
ATOM 9932 N N . THR D 1 294 ? 31.338 6.192 247.492 1.00 16.47 291 THR D N 1
ATOM 9933 C CA . THR D 1 294 ? 30.362 7.266 247.386 1.00 19.55 291 THR D CA 1
ATOM 9934 C C . THR D 1 294 ? 29.127 6.898 246.562 1.00 16.24 291 THR D C 1
ATOM 9935 O O . THR D 1 294 ? 27.998 7.134 246.983 1.00 19.09 291 THR D O 1
ATOM 9939 N N . SER D 1 295 ? 29.345 6.298 245.398 1.00 15.08 292 SER D N 1
ATOM 9940 C CA . SER D 1 295 ? 28.245 5.973 244.501 1.00 17.72 292 SER D CA 1
ATOM 9941 C C . SER D 1 295 ? 27.503 4.687 244.855 1.00 20.82 292 SER D C 1
ATOM 9942 O O . SER D 1 295 ? 26.542 4.323 244.182 1.00 23.11 292 SER D O 1
ATOM 9945 N N . GLY D 1 296 ? 27.944 4.005 245.907 1.00 18.86 293 GLY D N 1
ATOM 9946 C CA . GLY D 1 296 ? 27.252 2.822 246.392 1.00 19.37 293 GLY D CA 1
ATOM 9947 C C . GLY D 1 296 ? 27.711 1.527 245.754 1.00 21.50 293 GLY D C 1
ATOM 9948 O O . GLY D 1 296 ? 27.055 0.489 245.880 1.00 22.55 293 GLY D O 1
ATOM 9949 N N . VAL D 1 297 ? 28.849 1.590 245.073 1.00 18.29 294 VAL D N 1
ATOM 9950 C CA . VAL D 1 297 ? 29.414 0.440 244.382 1.00 16.66 294 VAL D CA 1
ATOM 9951 C C . VAL D 1 297 ? 30.746 0.070 245.033 1.00 13.93 294 VAL D C 1
ATOM 9952 O O . VAL D 1 297 ? 31.559 0.951 245.308 1.00 14.99 294 VAL D O 1
ATOM 9956 N N . PRO D 1 298 ? 30.966 -1.228 245.309 1.00 17.76 295 PRO D N 1
ATOM 9957 C CA . PRO D 1 298 ? 32.236 -1.669 245.904 1.00 19.93 295 PRO D CA 1
ATOM 9958 C C . PRO D 1 298 ? 33.392 -1.434 244.939 1.00 20.37 295 PRO D C 1
ATOM 9959 O O . PRO D 1 298 ? 33.220 -1.662 243.743 1.00 18.75 295 PRO D O 1
ATOM 9963 N N . TYR D 1 299 ? 34.540 -0.972 245.433 1.00 12.30 296 TYR D N 1
ATOM 9964 C CA . TYR D 1 299 ? 35.658 -0.648 244.550 1.00 14.30 296 TYR D CA 1
ATOM 9965 C C . TYR D 1 299 ? 36.530 -1.868 244.288 1.00 16.43 296 TYR D C 1
ATOM 9966 O O . TYR D 1 299 ? 37.148 -2.413 245.210 1.00 16.03 296 TYR D O 1
ATOM 9975 N N . GLY D 1 300 ? 36.596 -2.290 243.027 1.00 17.71 297 GLY D N 1
ATOM 9976 C CA . GLY D 1 300 ? 37.506 -3.352 242.641 1.00 12.94 297 GLY D CA 1
ATOM 9977 C C . GLY D 1 300 ? 38.884 -2.804 242.308 1.00 13.22 297 GLY D C 1
ATOM 9978 O O . GLY D 1 300 ? 39.105 -1.590 242.347 1.00 15.87 297 GLY D O 1
ATOM 9979 N N . PRO D 1 301 ? 39.827 -3.690 241.973 1.00 16.34 298 PRO D N 1
ATOM 9980 C CA . PRO D 1 301 ? 41.161 -3.200 241.615 1.00 15.25 298 PRO D CA 1
ATOM 9981 C C . PRO D 1 301 ? 41.091 -2.294 240.375 1.00 17.81 298 PRO D C 1
ATOM 9982 O O . PRO D 1 301 ? 40.286 -2.548 239.480 1.00 15.45 298 PRO D O 1
ATOM 9986 N N . ALA D 1 302 ? 41.902 -1.241 240.354 1.00 14.11 299 ALA D N 1
ATOM 9987 C CA . ALA D 1 302 ? 41.860 -0.219 239.305 1.00 14.79 299 ALA D CA 1
ATOM 9988 C C . ALA D 1 302 ? 40.530 0.513 239.176 1.00 14.44 299 ALA D C 1
ATOM 9989 O O . ALA D 1 302 ? 40.218 1.037 238.101 1.00 14.70 299 ALA D O 1
ATOM 9991 N N . ALA D 1 303 ? 39.769 0.590 240.268 1.00 10.77 300 ALA D N 1
ATOM 9992 C CA . ALA D 1 303 ? 38.515 1.353 240.276 1.00 14.11 300 ALA D CA 1
ATOM 9993 C C . ALA D 1 303 ? 38.741 2.818 239.917 1.00 13.31 300 ALA D C 1
ATOM 9994 O O . ALA D 1 303 ? 37.848 3.483 239.399 1.00 11.02 300 ALA D O 1
ATOM 9996 N N . GLY D 1 304 ? 39.929 3.325 240.228 1.00 12.12 301 GLY D N 1
ATOM 9997 C CA . GLY D 1 304 ? 40.293 4.678 239.848 1.00 9.29 301 GLY D CA 1
ATOM 9998 C C . GLY D 1 304 ? 41.802 4.771 239.754 1.00 14.15 301 GLY D C 1
ATOM 9999 O O . GLY D 1 304 ? 42.508 3.845 240.152 1.00 13.58 301 GLY D O 1
ATOM 10000 N N . LEU D 1 305 ? 42.292 5.890 239.228 1.00 8.95 302 LEU D N 1
ATOM 10001 C CA . LEU D 1 305 ? 43.716 6.090 238.998 1.00 9.51 302 LEU D CA 1
ATOM 10002 C C . LEU D 1 305 ? 44.182 7.301 239.779 1.00 10.72 302 LEU D C 1
ATOM 10003 O O . LEU D 1 305 ? 43.559 8.365 239.711 1.00 11.71 302 LEU D O 1
ATOM 10008 N N . ALA D 1 306 ? 45.281 7.160 240.519 1.00 10.90 303 ALA D N 1
ATOM 10009 C CA . ALA D 1 306 ? 45.861 8.320 241.194 1.00 8.70 303 ALA D CA 1
ATOM 10010 C C . ALA D 1 306 ? 47.068 8.813 240.411 1.00 13.51 303 ALA D C 1
ATOM 10011 O O . ALA D 1 306 ? 47.974 8.037 240.104 1.00 15.39 303 ALA D O 1
ATOM 10013 N N . LEU D 1 307 ? 47.056 10.102 240.080 1.00 13.85 304 LEU D N 1
ATOM 10014 C CA . LEU D 1 307 ? 48.194 10.780 239.471 1.00 12.42 304 LEU D CA 1
ATOM 10015 C C . LEU D 1 307 ? 48.672 11.804 240.481 1.00 15.79 304 LEU D C 1
ATOM 10016 O O . LEU D 1 307 ? 48.061 12.857 240.632 1.00 19.26 304 LEU D O 1
ATOM 10021 N N . GLU D 1 308 ? 49.747 11.505 241.191 1.00 10.81 305 GLU D N 1
ATOM 10022 C CA . GLU D 1 308 ? 50.161 12.376 242.285 1.00 13.65 305 GLU D CA 1
ATOM 10023 C C . GLU D 1 308 ? 51.400 13.159 241.889 1.00 12.13 305 GLU D C 1
ATOM 10024 O O . GLU D 1 308 ? 52.455 12.574 241.659 1.00 15.89 305 GLU D O 1
ATOM 10030 N N . THR D 1 309 ? 51.279 14.479 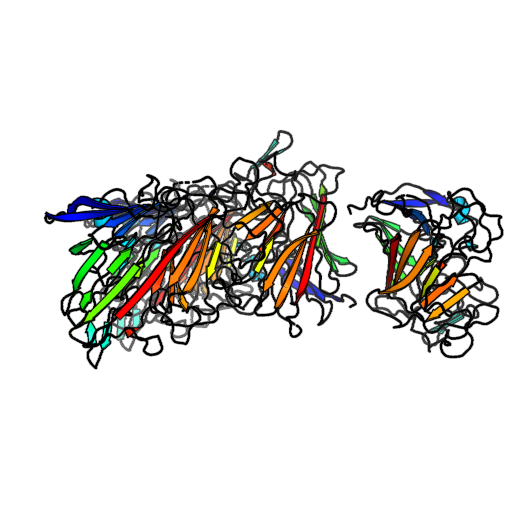241.812 1.00 11.95 306 THR D N 1
ATOM 10031 C CA . THR D 1 309 ? 52.432 15.289 241.433 1.00 11.60 306 THR D CA 1
ATOM 10032 C C . THR D 1 309 ? 53.332 15.426 242.657 1.00 11.08 306 THR D C 1
ATOM 10033 O O . THR D 1 309 ? 52.843 15.617 243.784 1.00 13.49 306 THR D O 1
ATOM 10037 N N . GLN D 1 310 ? 54.643 15.313 242.462 1.00 8.68 307 GLN D N 1
ATOM 10038 C CA . GLN D 1 310 ? 55.512 15.131 243.616 1.00 11.24 307 GLN D CA 1
ATOM 10039 C C . GLN D 1 310 ? 56.965 15.246 243.226 1.00 9.57 307 GLN D C 1
ATOM 10040 O O . GLN D 1 310 ? 57.296 15.237 242.040 1.00 14.31 307 GLN D O 1
ATOM 10046 N N . HIS D 1 311 ? 57.832 15.355 244.234 1.00 9.06 308 HIS D N 1
ATOM 10047 C CA . HIS D 1 311 ? 59.250 15.071 244.044 1.00 11.18 308 HIS D CA 1
ATOM 10048 C C . HIS D 1 311 ? 59.436 13.550 244.140 1.00 12.67 308 HIS D C 1
ATOM 10049 O O . HIS D 1 311 ? 58.539 12.852 244.612 1.00 12.75 308 HIS D O 1
ATOM 10056 N N . PHE D 1 312 ? 60.577 13.037 243.677 1.00 12.48 309 PHE D N 1
ATOM 10057 C CA . PHE D 1 312 ? 60.762 11.589 243.475 1.00 12.57 309 PHE D CA 1
ATOM 10058 C C . PHE D 1 312 ? 60.772 10.812 244.793 1.00 16.00 309 PHE D C 1
ATOM 10059 O O . PHE D 1 312 ? 61.189 11.345 245.820 1.00 12.40 309 PHE D O 1
ATOM 10067 N N . PRO D 1 313 ? 60.347 9.531 244.761 1.00 13.34 310 PRO D N 1
ATOM 10068 C CA . PRO D 1 313 ? 60.391 8.652 245.938 1.00 12.29 310 PRO D CA 1
ATOM 10069 C C . PRO D 1 313 ? 61.801 8.556 246.520 1.00 13.50 310 PRO D C 1
ATOM 10070 O O . PRO D 1 313 ? 62.764 8.538 245.753 1.00 13.33 310 PRO D O 1
ATOM 10074 N N . ASP D 1 314 ? 61.902 8.512 247.847 1.00 12.71 311 ASP D N 1
ATOM 10075 C CA . ASP D 1 314 ? 63.179 8.361 248.550 1.00 10.82 311 ASP D CA 1
ATOM 10076 C C . ASP D 1 314 ? 64.174 9.504 248.327 1.00 11.76 311 ASP D C 1
ATOM 10077 O O . ASP D 1 314 ? 65.374 9.329 248.532 1.00 13.80 311 ASP D O 1
ATOM 10082 N N . SER D 1 315 ? 63.689 10.682 247.941 1.00 13.81 312 SER D N 1
ATOM 10083 C CA . SER D 1 315 ? 64.590 11.827 247.756 1.00 12.16 312 SER D CA 1
ATOM 10084 C C . SER D 1 315 ? 65.491 12.160 248.972 1.00 10.88 312 SER D C 1
ATOM 10085 O O . SER D 1 315 ? 66.667 12.487 248.788 1.00 12.31 312 SER D O 1
ATOM 10088 N N . PRO D 1 316 ? 64.964 12.070 250.211 1.00 11.39 313 PRO D N 1
ATOM 10089 C CA . PRO D 1 316 ? 65.855 12.345 251.354 1.00 11.02 313 PRO D CA 1
ATOM 10090 C C . PRO D 1 316 ? 67.066 11.405 251.468 1.00 13.07 313 PRO D C 1
ATOM 10091 O O . PRO D 1 316 ? 67.995 11.736 252.205 1.00 16.63 313 PRO D O 1
ATOM 10095 N N . ASN D 1 317 ? 67.065 10.276 250.753 1.00 12.78 314 ASN D N 1
ATOM 10096 C CA . ASN D 1 317 ? 68.224 9.372 250.727 1.00 13.42 314 ASN D CA 1
ATOM 10097 C C . ASN D 1 317 ? 68.910 9.329 249.361 1.00 15.96 314 ASN D C 1
ATOM 10098 O O . ASN D 1 317 ? 69.809 8.518 249.125 1.00 14.80 314 ASN D O 1
ATOM 10103 N N . ARG D 1 318 ? 68.482 10.212 248.466 1.00 13.16 315 ARG D N 1
ATOM 10104 C CA . ARG D 1 318 ? 69.004 10.256 247.102 1.00 12.30 315 ARG D CA 1
ATOM 10105 C C . ARG D 1 318 ? 69.339 11.687 246.701 1.00 15.75 315 ARG D C 1
ATOM 10106 O O . ARG D 1 318 ? 68.514 12.379 246.108 1.00 13.34 315 ARG D O 1
ATOM 10114 N N . PRO D 1 319 ? 70.568 12.130 246.996 1.00 15.56 316 PRO D N 1
ATOM 10115 C CA . PRO D 1 319 ? 70.944 13.518 246.719 1.00 14.03 316 PRO D CA 1
ATOM 10116 C C . PRO D 1 319 ? 71.029 13.808 245.225 1.00 17.30 316 PRO D C 1
ATOM 10117 O O . PRO D 1 319 ? 71.167 14.975 244.857 1.00 18.92 316 PRO D O 1
ATOM 10121 N N . ASP D 1 320 ? 70.950 12.779 244.378 1.00 13.58 317 ASP D N 1
ATOM 10122 C CA . ASP D 1 320 ? 70.931 13.007 242.937 1.00 13.57 317 ASP D CA 1
ATOM 10123 C C . ASP D 1 320 ? 69.551 13.436 242.425 1.00 16.81 317 ASP D C 1
ATOM 10124 O O . ASP D 1 320 ? 69.422 13.894 241.291 1.00 17.54 317 ASP D O 1
ATOM 10129 N N . PHE D 1 321 ? 68.525 13.287 243.260 1.00 13.78 318 PHE D N 1
ATOM 10130 C CA . PHE D 1 321 ? 67.163 13.671 242.874 1.00 12.15 318 PHE D CA 1
ATOM 10131 C C . PHE D 1 321 ? 66.931 15.136 243.247 1.00 12.14 318 PHE D C 1
ATOM 10132 O O . PHE D 1 321 ? 67.615 15.657 244.131 1.00 13.32 318 PHE D O 1
ATOM 10140 N N . PRO D 1 322 ? 65.961 15.803 242.589 1.00 14.03 319 PRO D N 1
ATOM 10141 C CA . PRO D 1 322 ? 65.650 17.191 242.958 1.00 16.16 319 PRO D CA 1
ATOM 10142 C C . PRO D 1 322 ? 65.395 17.335 244.459 1.00 13.85 319 PRO D C 1
ATOM 10143 O O . PRO D 1 322 ? 64.612 16.575 245.040 1.00 12.21 319 PRO D O 1
ATOM 10147 N N . SER D 1 323 ? 66.072 18.293 245.088 1.00 12.49 320 SER D N 1
ATOM 10148 C CA . SER D 1 323 ? 66.070 18.391 246.549 1.00 10.84 320 SER D CA 1
ATOM 10149 C C . SER D 1 323 ? 64.680 18.629 247.120 1.00 12.06 320 SER D C 1
ATOM 10150 O O . SER D 1 323 ? 63.900 19.403 246.567 1.00 15.32 320 SER D O 1
ATOM 10153 N N . THR D 1 324 ? 64.389 17.962 248.235 1.00 10.63 321 THR D N 1
ATOM 10154 C CA . THR D 1 324 ? 63.152 18.186 248.980 1.00 10.58 321 THR D CA 1
ATOM 10155 C C . THR D 1 324 ? 63.440 18.877 250.301 1.00 16.50 321 THR D C 1
ATOM 10156 O O . THR D 1 324 ? 62.570 18.967 251.163 1.00 16.09 321 THR D O 1
ATOM 10160 N N . VAL D 1 325 ? 64.668 19.360 250.470 1.00 15.26 322 VAL D N 1
ATOM 10161 C CA . VAL D 1 325 ? 65.030 20.044 251.713 1.00 14.19 322 VAL D CA 1
ATOM 10162 C C . VAL D 1 325 ? 64.436 21.460 251.748 1.00 16.79 322 VAL D C 1
ATOM 10163 O O . VAL D 1 325 ? 64.400 22.160 250.729 1.00 17.33 322 VAL D O 1
ATOM 10167 N N . LEU D 1 326 ? 63.944 21.872 252.913 1.00 12.38 323 LEU D N 1
ATOM 10168 C CA . LEU D 1 326 ? 63.504 23.250 253.117 1.00 12.83 323 LEU D CA 1
ATOM 10169 C C . LEU D 1 326 ? 64.204 23.778 254.351 1.00 17.97 323 LEU D C 1
ATOM 10170 O O . LEU D 1 326 ? 64.305 23.070 255.357 1.00 14.90 323 LEU D O 1
ATOM 10175 N N . ARG D 1 327 ? 64.704 25.010 254.274 1.00 14.00 324 ARG D N 1
ATOM 10176 C CA . ARG D 1 327 ? 65.450 25.595 255.375 1.00 14.68 324 ARG D CA 1
ATOM 10177 C C . ARG D 1 327 ? 64.810 26.905 255.829 1.00 16.87 324 ARG D C 1
ATOM 10178 O O . ARG D 1 327 ? 64.011 27.476 255.095 1.00 18.33 324 ARG D O 1
ATOM 10186 N N . PRO D 1 328 ? 65.147 27.373 257.047 1.00 17.25 325 PRO D N 1
ATOM 10187 C CA . PRO D 1 328 ? 64.575 28.641 257.519 1.00 17.87 325 PRO D CA 1
ATOM 10188 C C . PRO D 1 328 ? 64.856 29.784 256.548 1.00 17.17 325 PRO D C 1
ATOM 10189 O O . PRO D 1 328 ? 65.959 29.861 255.998 1.00 22.10 325 PRO D O 1
ATOM 10193 N N . GLY D 1 329 ? 63.865 30.641 256.329 1.00 21.45 326 GLY D N 1
ATOM 10194 C CA . GLY D 1 329 ? 64.019 31.775 255.432 1.00 24.15 326 GLY D CA 1
ATOM 10195 C C . GLY D 1 329 ? 63.550 31.474 254.021 1.00 27.71 326 GLY D C 1
ATOM 10196 O O . GLY D 1 329 ? 63.320 32.393 253.229 1.00 27.32 326 GLY D O 1
ATOM 10197 N N . GLU D 1 330 ? 63.408 30.187 253.706 1.00 19.58 327 GLU D N 1
ATOM 10198 C CA . GLU D 1 330 ? 62.973 29.758 252.378 1.00 19.14 327 GLU D CA 1
ATOM 10199 C C . GLU D 1 330 ? 61.461 29.544 252.319 1.00 19.35 327 GLU D C 1
ATOM 10200 O O . GLU D 1 330 ? 60.799 29.408 253.348 1.00 21.75 327 GLU D O 1
ATOM 10206 N N . SER D 1 331 ? 60.918 29.518 251.108 1.00 16.53 328 SER D N 1
ATOM 10207 C CA . SER D 1 331 ? 59.494 29.255 250.922 1.00 20.18 328 SER D CA 1
ATOM 10208 C C . SER D 1 331 ? 59.302 28.026 250.060 1.00 21.90 328 SER D C 1
ATOM 10209 O O . SER D 1 331 ? 59.907 27.903 248.997 1.00 23.43 328 SER D O 1
ATOM 10212 N N . TYR D 1 332 ? 58.475 27.102 250.529 1.00 14.54 329 TYR D N 1
ATOM 10213 C CA . TYR D 1 332 ? 58.103 25.954 249.723 1.00 12.59 329 TYR D CA 1
ATOM 10214 C C . TYR D 1 332 ? 56.790 26.308 249.041 1.00 16.26 329 TYR D C 1
ATOM 10215 O O . TYR D 1 332 ? 55.861 26.802 249.683 1.00 12.83 329 TYR D O 1
ATOM 10224 N N . ARG D 1 333 ? 56.711 26.064 247.742 1.00 12.83 330 ARG D N 1
ATOM 10225 C CA . ARG D 1 333 ? 55.468 26.295 247.019 1.00 15.00 330 ARG D CA 1
ATOM 10226 C C . ARG D 1 333 ? 55.303 25.247 245.941 1.00 18.91 330 ARG D C 1
ATOM 10227 O O . ARG D 1 333 ? 56.243 24.961 245.195 1.00 16.99 330 ARG D O 1
ATOM 10235 N N . SER D 1 334 ? 54.111 24.666 245.862 1.00 14.70 331 SER D N 1
ATOM 10236 C CA . SER D 1 334 ? 53.802 23.725 244.797 1.00 11.81 331 SER D CA 1
ATOM 10237 C C . SER D 1 334 ? 52.400 24.018 244.286 1.00 16.40 331 SER D C 1
ATOM 10238 O O . SER D 1 334 ? 51.523 24.421 245.056 1.00 15.04 331 SER D O 1
ATOM 10241 N N . GLU D 1 335 ? 52.182 23.822 242.990 1.00 10.90 332 GLU D N 1
ATOM 10242 C CA . GLU D 1 335 ? 50.880 24.123 242.416 1.00 13.56 332 GLU D CA 1
ATOM 10243 C C . GLU D 1 335 ? 50.503 23.061 241.395 1.00 14.77 332 GLU D C 1
ATOM 10244 O O . GLU D 1 335 ? 51.300 22.715 240.526 1.00 14.51 332 GLU D O 1
ATOM 10250 N N . THR D 1 336 ? 49.297 22.523 241.525 1.00 10.70 333 THR D N 1
ATOM 10251 C CA . THR D 1 336 ? 48.803 21.516 240.598 1.00 9.51 333 THR D CA 1
ATOM 10252 C C . THR D 1 336 ? 47.389 21.913 240.188 1.00 12.94 333 THR D C 1
ATOM 10253 O O . THR D 1 336 ? 46.605 22.350 241.021 1.00 14.81 333 THR D O 1
ATOM 10257 N N . VAL D 1 337 ? 47.089 21.811 238.896 1.00 10.32 334 VAL D N 1
ATOM 10258 C CA . VAL D 1 337 ? 45.791 22.223 238.385 1.00 10.96 334 VAL D CA 1
ATOM 10259 C C . VAL D 1 337 ? 45.139 21.052 237.662 1.00 11.75 334 VAL D C 1
ATOM 10260 O O . VAL D 1 337 ? 45.757 20.439 236.787 1.00 12.36 334 VAL D O 1
ATOM 10264 N N . TYR D 1 338 ? 43.901 20.741 238.042 1.00 10.63 335 TYR D N 1
ATOM 10265 C CA . TYR D 1 338 ? 43.132 19.658 237.435 1.00 9.25 335 TYR D CA 1
ATOM 10266 C C . TYR D 1 338 ? 42.059 20.299 236.569 1.00 15.52 335 TYR D C 1
ATOM 10267 O O . TYR D 1 338 ? 41.046 20.773 237.094 1.00 13.02 335 TYR D O 1
ATOM 10276 N N . ALA D 1 339 ? 42.271 20.313 235.254 1.00 11.86 336 ALA D N 1
ATOM 10277 C CA . ALA D 1 339 ? 41.334 20.969 234.335 1.00 12.37 336 ALA D CA 1
ATOM 10278 C C . ALA D 1 339 ? 40.469 19.950 233.612 1.00 12.58 336 ALA D C 1
ATOM 10279 O O . ALA D 1 339 ? 40.975 19.114 232.861 1.00 13.69 336 ALA D O 1
ATOM 10281 N N . PHE D 1 340 ? 39.155 20.039 233.808 1.00 11.00 337 PHE D N 1
ATOM 10282 C CA . PHE D 1 340 ? 38.239 19.049 233.252 1.00 12.29 337 PHE D CA 1
ATOM 10283 C C . PHE D 1 340 ? 37.550 19.582 232.011 1.00 16.09 337 PHE D C 1
ATOM 10284 O O . PHE D 1 340 ? 37.288 20.779 231.905 1.00 13.56 337 PHE D O 1
ATOM 10292 N N . SER D 1 341 ? 37.261 18.689 231.068 1.00 11.44 338 SER D N 1
ATOM 10293 C CA . SER D 1 341 ? 36.577 19.067 229.836 1.00 10.89 338 SER D CA 1
ATOM 10294 C C . SER D 1 341 ? 35.978 17.810 229.242 1.00 11.87 338 SER D C 1
ATOM 10295 O O . SER D 1 341 ? 35.987 16.755 229.883 1.00 11.53 338 SER D O 1
ATOM 10298 N N . VAL D 1 342 ? 35.421 17.918 228.040 1.00 10.65 339 VAL D N 1
ATOM 10299 C CA . VAL D 1 342 ? 34.890 16.739 227.370 1.00 11.59 339 VAL D CA 1
ATOM 10300 C C . VAL D 1 342 ? 35.398 16.633 225.933 1.00 14.51 339 VAL D C 1
ATOM 10301 O O . VAL D 1 342 ? 35.812 17.626 225.334 1.00 15.08 339 VAL D O 1
ATOM 10305 N N . ARG D 1 343 ? 35.364 15.417 225.388 1.00 16.07 340 ARG D N 1
ATOM 10306 C CA . ARG D 1 343 ? 35.614 15.188 223.969 1.00 21.76 340 ARG D CA 1
ATOM 10307 C C . ARG D 1 343 ? 34.426 14.427 223.380 1.00 25.50 340 ARG D C 1
ATOM 10308 O O . ARG D 1 343 ? 33.664 13.796 224.117 1.00 21.45 340 ARG D O 1
#

Radius of gyration: 39.75 Å; Cα contacts (8 Å, |Δi|>4): 4109; chains: 4; bounding box: 64×94×115 Å

Organism: Streptomyces platensis (NCBI:txid58346)

Secondary structure (DSSP, 8-state):
---EEEEEEEEE-TT--EEEEEEEE--TTS-EEEEESBTT-EEEEEE--TT--EE-B---SSHHHHHH-GGG-TT-EE-SB-SEEGGGEEEETTEEEE----BTTBEETT-TT-GGGSBPEEEEETTEEEEEEEE-TTGGG--S-EEEEEEEEEETTEEEEEEEEEESS-EE-B-EE--EE-TT-TTSS--TTSEEEES-SEEE-B-TTSPBPSSSPEE-TTSTT--SS-EE--S--EEEEE-TT-S-SS-EEEEEEE-TTT-EEEEEEES-SEEEEE--TT--S-SB-TTS-B--TTSSEEEEEESPTTGGG-TTSPP-EE-TT--EEEEEEEEEEE-/----EEEEEEEEE-TTS-EEEEEEEE--TTS-EEEEESBTT-EEEEEE--TT--EE-B---SSHHHHHH-GGG-TT-EE-SB-SEEGGGEEEETTEEEE----BTTBEETT-TT-GGGSB-EEEEETTEEEEEEEE-TTGGG--S-EEEEEEEEEETTEEEEEEEEEESS-EE-B-EE--EE-TT-TTS---TTSEEEESEEEEE-B-TTSPBPSSSPEE-TTSTT--SS-EE--S--EEEEEETT-S-SS-EEEEEEE-TTT-EEEEEEES-SEEEEE--TT--S--B-TTS-B--TTSSEEEEEESPTTGGG-TTSPP-EE-TT--EEEEEEEEEEE-/---EEEEEEEEE-TTS-EEEEEEEE--TTS-EEEEESBTT-EEEEEE--TT--EE-B---SSHHHHHH-GGG-TT-EE-SB-SEEGGGEEEETTEEEE----BTTBEETT-TTSGGGSBPEEEEETTEEEEEEEE-TTGGG--S-EEEEEEEEEETTEEEEEEEEEESS-EE-B-EE--EE-TT-TTS---TT-EEEES-SEE--B-TTSPBPSSSPEE-TTSTT--SS-EE--S--EEEEE-TT-S-SS-EEEEEEE-TTT-EEEEEEES-SEEEEE--TT--S--B-TTS-B--TTSSEEEEEESPTTGGG-TTSPP-EE-TT--EEEEEEEEEEE-/--EEEEEEEEE-TTS-EEEEEEEES-TTS-EEEEESBTT-EEEEEE--TT--EE-B---SSHHHHHH-GGG-TT-EE-SB-SEEGGGEEEETTEEEE----BTTBEETT-TT-GGGSB-EEEEETTEEEEEEEE-TTGGG--S-EEEEEEEEEETTEEEEEEEEEESS-EE-B-EE--EE-TT-TTS---TT-EEEE-EEEEE-B-TTSPBPSSSPEE-TTSTT--SS-EE--S--EEEEEETT-S-SS-EEEEEEE-TTT-EEEEEEES-SEEEEE--TT--S--B-TTS-B--TTSSEEEEEESPTTGGG-TTSPP-EE-TT--EEEEEEEEEEE-

Foldseek 3Di:
DAWDKDKDWQDAAPVGHTKMKIWIDDDQQAWIWIFMLQQRAGAWIWHAFPVTTFTWWWHAPHPVCCNVPCVLVARGWFDQAAAKAPQQWFDDPNDIWHADAPQVRIAHRLHPCTSRGDGFDWDDDRQFIKTWDWQDACRRRWGWTKTKIWTWGTDGHKIKIKIKIATAFKTFGKIKTFIWTQQVHLQPAASQQKWKAFQFQFWFDDDPRRHGDDDDTHGCPPHLNHRNDIDGNNDFFFTKTFHPPAAAPDWDFGMKIADPPRQKIKTKIKRHRMWTKGQQQVQCQPDQTHVRGGAHTNSTITIIGIWHHNQSHPVVTDGRMHGHPDMDMMMMMIGMDGD/DFAKDKDKDWQDADPVGHTKIKIWIDRDQQAWIWIFMLQQRAGAWIWHAFPVTTFTWWWHAPHDVVCQVPVVLVARGWFDQAAAKAPQQWFDDPRDIFHADCPQPSIDHRLHPCTSNGHGWDWDDDGQYIKTWDWQDACRRRWGWTKTKIWTWGTDGHKTKIKIKIATAFKTFGKIKTFIWTQQVHLQPAASQQKWKAFQFQFWFDDDPRRHGDDDDTHGCPPHLNHRNDIDGNNDFFFTKTFHPPAAAPDWDFGMWIADPVRQKIKTKTKRHRMWTKGQQQVQCQPDQTHVRGGQHTSSTITIIRIWHHNQSHPVVTDGRMHGHPDMDMMMMMIGMDGD/DAKDKDKDWAQADPVGHTKMKIWIDDDQQAWIWIFILFQRAGAWIWHAFPVTTFTWWFHAPHDVLCQVPVVLVARGWFDQAAAKAAQQWFDDPRDIFHFDAPQVSIAHRLHPCTSNGGGWDWDDDRQWIKTWDWQDACRRRWGWTKTKIWTWGTDGHKIKIKIKIATAFKTFGKIKTFIWTQQVHLQPAASQQKKKAFQFQFWFDDPPRRHGDDDDTHGCPPHLNHRNDIDGNNDFFFTKTFHPPAAAPDWDFGMKIADPVRQKIKTKIKRHRMWTKGQQQVQCQPDQGPVRGGQHTSSTITIIGIWDHNQSHPVVTDGRMHGHPDMDMMMMMIGMDGD/DKDKDKDWQQADPVGHTKMKIWIHPDQQFWIWIFMLQQRAGAWIWHAFPVTTFTWWWHAPHDVQCLVPVVLQARGWFDQAAAWAAQQWFDDPRDIQHFDPPQVSIAHRLHPCTSRGHGWDWDADVQFIKTWDWQDACRRRWGWIKTKIWTWGDDTQKIKIKIKIATAFKTFGKIKTFIWTQQVHLQPAASQQKKKAFQFQFWFDDDPRRHGDDDDTHGCPPHLNHRNDIDGNNDFFFTKGFHPPAAAPDWDWGMKIADPVRQKIKTKIKRHGMWTKGQQQVACQPDQTDVRGGQHGSSGITIIGIWHHNQSHPVVTDGRIHGHPDMDMMMMMIGMDGD

B-factor: mean 19.8, std 9.16, range [6.32, 107.83]

Nearest PDB structures (foldseek):
  4rnl-assembly4_D  TM=1.003E+00  e=2.091E-68  Streptomyces platensis
  1so0-assembly4_D  TM=9.684E-01  e=2.476E-40  Homo sapiens
  1mmu-assembly1_A  TM=8.809E-01  e=1.222E-28  Lactococcus lactis
  1ns2-assembly1_B  TM=8.826E-01  e=2.172E-27  Lactococcus lactis
  1nsm-assembly1_B  TM=8.646E-01  e=5.478E-27  Lactococcus lactis